Protein AF-A0A8H7IIS9-F1 (afdb_monomer)

pLDDT: mean 70.64, std 22.97, range [20.3, 96.38]

Foldseek 3Di:
DDDDDDDDDDDDDDDDDDDDDDDDDDDDDDDDDDDDDDDDDDDDDDDDDDDDDDDDDDDDDDDDDDDDDDDDDDDDDDDPDDFQFDFDFDPPPPPPDDDDDDDDDDDDDDDPLPPDDDPPGGDGLLLLFAAADAWAFADCPDCLVVQVLVLLLCLLFPLPDDQDDQDWAAWPNDTDDLPAALVSLLVVLVVVLVVLLCVLVVNDDDDPVRNLSVLVNNLSSLLCNLVVPPPDPPDDDDDDPDDPPNDLVSLVVSLVSLLVSLCVFPCVVPLSDAGDPSSLSSLLSSLSNLSNSQSSVQSNVVVVDVDDDGDCPSNLSSLLSSLLNLVSDDLSVLSVVSSPDPDHDPDVSLVVLLSCQCSAPVCVVVVSDPHDHSVVSNVVNCVDPSNDDPDLLVVLSVLLVVVSSQLNSQQADSRNRRGHPPDQGDAPVVSLLVSLVSDDLAQDPDDPPSPVVQLVSQVVLLSSLSNLLCCCQRSVHACPPVPSVCVRNLVNCVNLLNFFRPPAAQDAFPCLQLVPPVCLSPDDPNGTSLSSVLSSLLRNCVSPVVCNVVSCVSNQRDDADDAAQVRHADSRRSRSLNSNLNSLLSVCVNPVDQVSLLVSLVVNCRNYPLLGHDLSSVLSSLSSLLSSLLSCVQSLYDCVSSLVVLLSNLVSLLVQLVPDPDPVSNVSSVVSLVSNLVSLCCSQPPPHSDNPDNPDDPPPVPPDDDDDDDDDDDDDDDDDDDDDDDDDDDDDDDDDDPPPVVNVVVPPPPDDDDDDDDDDDDPSVVVVLVVSLCCLVPRRLLSLQVRPLANPPPPCVVVPPDPDDQQCPDPLLVSLLSSLVSVLSNVVVVVDHLCQQLDDDDDDSGNHLVVRPDLVSSLVSLLSSLLSNCVSDVCQLVPDDPVSLLSSVLSLLLCLLAPADHCSQVSVQSCVVSVSCVNLLNPDDPWDADPVRRTGGDRVRSNVCSLVSLLSNLQSLLVVVVVVPPDCPDPSNVSSCVSLVSNLVSLVVNLVQLPDPPDDPVSVVCNVVSLVVLVSSLVSCPVRNPDPSCVVSSVSSVPRDDDD

Organism: NCBI:txid456999

Radius of gyration: 44.73 Å; Cα contacts (8 Å, |Δi|>4): 968; chains: 1; bounding box: 130×101×130 Å

Secondary structure (DSSP, 8-state):
------------------------------------------------------------------------------------------STTS--S------------------PPP-TT---SSTT--PPPTT-BB-TTSTTTTTHHHHHHHHHH-TTPPPPP---EEETTEEE-TT--HHHHHHHHHHHHHHHHHHHTTSS---HHHHHHHHHHHHHHHHHHHHGGG-----S-----------HHHHHHHHHHHHHHHTT-GGGT-TTS---HHHHHHHHHHHHHHHHHHHHHHHHHHTT-S------HHHHHHHHHHHHHHTTS-HHHHHHHHHH-SS-B--HHHHHHHHHHIIIIIHHHTTS--PPPHHHHHHHHHTSGGG--SSHHHHHHHHHHHHHHHHHHTTB-TTT-BB-TTSPP---HHHHHHHHHTS--S---SSTTHHHHHHHHHHHHHHHHHHHHHHHHTT----TTHHHHHHHHHHHHHHTTTPPPTTS-SS--HHHHS--SGGGSS--TT--HHHHHHHHHHHHHHT-GGGHHHHHHHH---S-----SSSPPPHHHHHHHHHHHHHHHHHHHHS--HHHHHHHHHHHHHHS-TTTS-HHHHHHHHHHHHHHHHHHHHTT--SHHHHHHHHHHHHHHHHHHHH--SHHHHHHHHHHHHHHHHHHHHHHH--SS-TT----PPPTTTTS--S----PPPPPPPP------------------TT-HHHHTTTS--------------HHHHHHHHHHHHHIIIIIHHHHIIIIIITT---GGGGGSS-S--GGG-HHHHHHHHHHHHHHHHHHTTSS-THHHHS--S-TTS--GGG---HHHHHHHHHHHHHHHHHH-TTHHHH--HHHHHHHHHHHHHHTTSS--SSHHHHHHHHHHTTGGGSGGGTT----B-TTS-B---HHHHHHHHHHHHHHHHHHHHHHHHTTTT-TT-HHHHHHHHHHHHHHHHHHHHHHHHTSTTS-TTGGGGHHHHHHHHHHHHHHHHHH---HHHHHHHGGGTTSPPP-

InterPro domains:
  IPR019021 E3 ubiquitin-protein ligase substrate receptor Mms22 [PF09462] (396-654)
  IPR019021 E3 ubiquitin-protein ligase substrate receptor Mms22 [PF09462] (812-995)
  IPR019021 E3 ubiquitin-protein ligase substrate receptor Mms22 [PTHR28122] (62-665)

Solvent-accessible surface area (backbone atoms only — not comparable to full-atom values): 64548 Å² total; per-residue (Å²): 134,88,80,83,90,85,88,90,88,88,89,82,86,84,87,88,90,88,85,92,86,80,88,85,89,83,89,85,80,88,86,89,87,93,84,87,87,87,85,87,89,87,78,91,90,88,86,83,92,82,90,82,89,89,86,82,88,82,80,86,78,85,84,82,83,83,80,87,82,84,86,81,88,82,92,81,86,94,71,92,78,84,78,68,76,54,80,61,79,57,64,97,79,67,90,82,76,83,94,78,91,82,82,89,81,90,83,87,89,77,80,86,84,74,86,68,71,81,71,74,46,59,64,45,45,49,64,88,56,69,79,76,62,89,84,45,29,40,28,68,86,41,61,35,33,64,30,53,48,35,58,48,50,41,66,60,58,46,90,85,64,79,79,68,81,46,68,67,44,67,49,100,87,44,79,47,54,88,83,64,49,60,60,58,46,50,54,51,47,60,54,45,54,55,51,52,49,32,39,77,70,70,74,44,91,74,58,69,68,40,53,55,48,47,49,50,28,54,42,33,43,55,43,44,64,51,61,56,83,67,80,75,76,95,73,83,82,84,91,80,92,76,73,88,69,64,50,74,64,58,58,51,48,55,50,50,54,54,48,58,53,59,75,59,46,66,33,83,78,38,85,90,43,68,54,49,74,68,53,49,52,52,34,49,45,46,33,54,37,32,47,43,50,48,37,33,51,40,53,52,40,49,75,78,34,101,71,58,83,77,76,52,66,66,37,56,47,29,48,41,53,35,48,56,44,54,68,60,53,65,63,67,59,56,50,53,53,57,75,68,49,91,61,62,44,82,56,64,68,64,47,50,52,37,51,47,47,48,62,36,40,47,40,33,72,72,63,62,44,90,62,73,50,53,68,59,48,50,48,58,52,47,72,32,79,95,54,58,61,102,42,57,64,58,49,30,50,56,50,50,39,52,56,45,50,50,57,48,44,59,34,44,35,58,63,59,19,32,58,39,97,81,61,87,45,88,65,62,58,72,55,55,46,51,43,58,66,64,40,87,64,53,76,66,90,89,48,89,67,40,67,66,54,45,51,57,41,45,52,49,49,34,37,54,40,46,33,65,44,39,44,33,77,76,54,62,29,68,49,74,78,43,64,65,48,48,70,56,58,49,52,37,35,53,65,53,66,38,29,68,56,96,90,57,81,78,64,68,51,64,42,68,70,71,58,37,68,67,55,54,81,47,90,58,102,81,60,48,54,68,44,46,47,51,31,51,52,48,48,39,28,73,69,34,60,91,52,32,69,56,53,50,71,72,70,56,84,77,76,66,52,90,34,19,80,91,49,57,66,47,72,60,53,46,22,21,54,39,46,53,48,49,54,48,51,48,49,37,74,69,50,78,41,66,69,41,49,45,50,37,52,50,50,58,53,59,35,36,59,64,78,56,33,12,74,68,58,37,50,52,50,41,52,52,50,27,52,51,44,44,49,29,58,68,66,73,43,81,58,68,50,55,56,54,53,50,52,54,52,51,53,39,51,51,53,47,52,74,68,46,85,50,67,74,58,38,55,54,54,49,48,52,49,51,53,45,52,50,30,51,47,46,49,71,66,52,93,60,88,57,91,87,67,79,77,80,71,81,64,86,72,78,84,57,98,75,84,88,88,86,81,79,91,77,86,83,80,85,90,81,91,80,83,89,82,90,88,87,86,88,89,84,89,77,88,77,70,88,79,39,65,75,62,52,62,71,70,74,82,79,84,82,96,76,93,79,81,82,83,79,67,58,73,62,60,52,47,53,51,51,47,53,42,48,47,37,62,74,62,43,41,51,47,48,41,53,55,54,66,51,60,59,56,75,59,71,82,72,74,75,83,68,78,100,62,81,52,85,77,37,70,67,57,52,50,50,52,52,44,50,54,44,49,48,56,35,35,80,66,69,77,47,56,78,58,71,32,70,46,90,81,77,72,88,92,56,70,29,55,82,69,39,86,50,72,69,43,30,51,52,54,47,41,52,47,51,41,52,48,53,69,76,34,75,58,52,63,77,73,39,52,80,68,55,47,49,68,62,48,46,49,53,58,35,49,61,63,46,96,71,85,70,55,60,28,63,36,52,16,50,35,51,70,57,53,54,42,79,38,69,55,40,51,86,61,95,76,44,60,50,102,83,68,50,46,54,49,50,66,67,54,49,65,71,46,40,65,55,60,50,50,44,36,50,44,31,41,40,49,55,40,57,80,43,75,85,47,93,81,35,68,63,51,53,47,44,52,51,48,54,51,46,28,47,51,37,36,48,51,45,49,65,47,57,70,36,100,81,49,53,82,74,55,56,71,44,49,66,62,52,51,49,52,54,49,52,51,53,48,53,48,66,72,50,50,76,49,78,94,49,46,70,62,58,62,72,52,67,82,58,80,75,84,130

Structure (mmCIF, N/CA/C/O backbone):
data_AF-A0A8H7IIS9-F1
#
_entry.id   AF-A0A8H7IIS9-F1
#
loop_
_atom_site.group_PDB
_atom_site.id
_atom_site.type_symbol
_atom_site.label_atom_id
_atom_site.label_alt_id
_atom_site.label_comp_id
_atom_site.label_asym_id
_atom_site.label_entity_id
_atom_site.label_seq_id
_atom_site.pdbx_PDB_ins_code
_atom_site.Cartn_x
_atom_site.Cartn_y
_atom_site.Cartn_z
_atom_site.occupancy
_atom_site.B_iso_or_equiv
_atom_site.auth_seq_id
_atom_site.auth_comp_id
_atom_site.auth_asym_id
_atom_site.auth_atom_id
_atom_site.pdbx_PDB_model_num
ATOM 1 N N . MET A 1 1 ? -55.722 19.856 -18.163 1.00 28.36 1 MET A N 1
ATOM 2 C CA . MET A 1 1 ? -55.128 21.208 -18.039 1.00 28.36 1 MET A CA 1
ATOM 3 C C . MET A 1 1 ? -53.628 21.020 -18.252 1.00 28.36 1 MET A C 1
ATOM 5 O O . MET A 1 1 ? -53.047 20.247 -17.511 1.00 28.36 1 MET A O 1
ATOM 9 N N . LEU A 1 2 ? -53.106 21.270 -19.458 1.00 29.38 2 LEU A N 1
ATOM 10 C CA . LEU A 1 2 ? -52.564 22.554 -19.955 1.00 29.38 2 LEU A CA 1
ATOM 11 C C . LEU A 1 2 ? -51.261 22.981 -19.231 1.00 29.38 2 LEU A C 1
ATOM 13 O O . LEU A 1 2 ? -51.291 23.091 -18.016 1.00 29.38 2 LEU A O 1
ATOM 17 N N . SER A 1 3 ? -50.133 23.290 -19.896 1.00 30.41 3 SER A N 1
ATOM 18 C CA . SER A 1 3 ? -49.749 23.114 -21.321 1.00 30.41 3 SER A CA 1
ATOM 19 C C . SER A 1 3 ? -48.278 23.507 -21.595 1.00 30.41 3 SER A C 1
ATOM 21 O O . SER A 1 3 ? -47.834 24.480 -21.005 1.00 30.41 3 SER A O 1
ATOM 23 N N . ARG A 1 4 ? -47.649 22.890 -22.621 1.00 33.47 4 ARG A N 1
ATOM 24 C CA . ARG A 1 4 ? -46.624 23.458 -23.556 1.00 33.47 4 ARG A CA 1
ATOM 25 C C . ARG A 1 4 ? -45.271 23.950 -22.974 1.00 33.47 4 ARG A C 1
ATOM 27 O O . ARG A 1 4 ? -45.239 24.835 -22.139 1.00 33.47 4 ARG A O 1
ATOM 34 N N . THR A 1 5 ? -44.118 23.338 -23.291 1.00 35.59 5 THR A N 1
ATOM 35 C CA . THR A 1 5 ? -43.297 23.365 -24.545 1.00 35.59 5 THR A CA 1
ATOM 36 C C . THR A 1 5 ? -42.677 24.721 -24.918 1.00 35.59 5 THR A C 1
ATOM 38 O O . THR A 1 5 ? -43.419 25.670 -25.163 1.00 35.59 5 THR A O 1
ATOM 41 N N . GLY A 1 6 ? -41.352 24.763 -25.128 1.00 26.66 6 GLY A N 1
ATOM 42 C CA . GLY A 1 6 ? -40.661 25.875 -25.802 1.00 26.66 6 GLY A CA 1
ATOM 43 C C . GLY A 1 6 ? -39.129 25.838 -25.680 1.00 26.66 6 GLY A C 1
ATOM 44 O O . GLY A 1 6 ? -38.588 26.122 -24.617 1.00 26.66 6 GLY A O 1
ATOM 45 N N . GLU A 1 7 ? -38.428 25.521 -26.771 1.00 30.72 7 GLU A N 1
ATOM 46 C CA . GLU A 1 7 ? -36.982 25.769 -26.926 1.00 30.72 7 GLU A CA 1
ATOM 47 C C . GLU A 1 7 ? -36.728 27.230 -27.360 1.00 30.72 7 GLU A C 1
ATOM 49 O O . GLU A 1 7 ? -37.644 27.873 -27.867 1.00 30.72 7 GLU A O 1
ATOM 54 N N . PHE A 1 8 ? -35.489 27.738 -27.256 1.00 27.47 8 PHE A N 1
ATOM 55 C CA . PHE A 1 8 ? -34.680 28.102 -28.442 1.00 27.47 8 PHE A CA 1
ATOM 56 C C . PHE A 1 8 ? -33.256 28.582 -28.085 1.00 27.47 8 PHE A C 1
ATOM 58 O O . PHE A 1 8 ? -32.979 29.055 -26.987 1.00 27.47 8 PHE A O 1
ATOM 65 N N . SER A 1 9 ? -32.344 28.474 -29.055 1.00 30.02 9 SER A N 1
ATOM 66 C CA . SER A 1 9 ? -30.931 28.886 -28.976 1.00 30.02 9 SER A CA 1
ATOM 67 C C . SER A 1 9 ? -30.662 30.201 -29.722 1.00 30.02 9 SER A C 1
ATOM 69 O O . SER A 1 9 ? -31.291 30.435 -30.757 1.00 30.02 9 SER A O 1
ATOM 71 N N . ARG A 1 10 ? -29.656 30.991 -29.289 1.00 30.17 10 ARG A N 1
ATOM 72 C CA . ARG A 1 10 ? -28.710 31.671 -30.210 1.00 30.17 10 ARG A CA 1
ATOM 73 C C . ARG A 1 10 ? -27.456 32.269 -29.549 1.00 30.17 10 ARG A C 1
ATOM 75 O O . ARG A 1 10 ? -27.481 32.760 -28.428 1.00 30.17 10 ARG A O 1
ATOM 82 N N . ASN A 1 11 ? -26.363 32.261 -30.318 1.00 29.27 11 ASN A N 1
ATOM 83 C CA . ASN A 1 11 ? -25.090 32.939 -30.040 1.00 29.27 11 ASN A CA 1
ATOM 84 C C . ASN A 1 11 ? -25.105 34.407 -30.501 1.00 29.27 11 ASN A C 1
ATOM 86 O O . ASN A 1 11 ? -25.594 34.670 -31.596 1.00 29.27 11 ASN A O 1
ATOM 90 N N . THR A 1 12 ? -24.352 35.279 -29.816 1.00 29.39 12 THR A N 1
ATOM 91 C CA . THR A 1 12 ? -23.600 36.389 -30.450 1.00 29.39 12 THR A CA 1
ATOM 92 C C . THR A 1 12 ? -22.356 36.766 -29.635 1.00 29.39 12 THR A C 1
ATOM 94 O O . THR A 1 12 ? -22.454 37.021 -28.439 1.00 29.39 12 THR A O 1
ATOM 97 N N . LYS A 1 13 ? -21.192 36.877 -30.295 1.00 33.12 13 LYS A N 1
ATOM 98 C CA . LYS A 1 13 ? -20.049 37.687 -29.815 1.00 33.12 13 LYS A CA 1
ATOM 99 C C . LYS A 1 13 ? -20.290 39.160 -30.197 1.00 33.12 13 LYS A C 1
ATOM 101 O O . LYS A 1 13 ? -21.028 39.399 -31.153 1.00 33.12 13 LYS A O 1
ATOM 106 N N . PRO A 1 14 ? -19.624 40.132 -29.548 1.00 33.31 14 PRO A N 1
ATOM 107 C CA . PRO A 1 14 ? -18.472 40.718 -30.250 1.00 33.31 14 PRO A CA 1
ATOM 108 C C . PRO A 1 14 ? -17.285 41.149 -29.358 1.00 33.31 14 PRO A C 1
ATOM 110 O O . PRO A 1 14 ? -17.414 41.477 -28.185 1.00 33.31 14 PRO A O 1
ATOM 113 N N . THR A 1 15 ? -16.108 41.216 -29.981 1.00 31.83 15 THR A N 1
ATOM 114 C CA . THR A 1 15 ? -14.935 42.027 -29.572 1.00 31.83 15 THR A CA 1
ATOM 115 C C . THR A 1 15 ? -14.894 43.309 -30.444 1.00 31.83 15 THR A C 1
ATOM 117 O O . THR A 1 15 ? -15.763 43.422 -31.309 1.00 31.83 15 THR A O 1
ATOM 120 N N . PRO A 1 16 ? -13.892 44.226 -30.405 1.00 50.16 16 PRO A N 1
ATOM 121 C CA . PRO A 1 16 ? -12.754 44.424 -29.486 1.00 50.16 16 PRO A CA 1
ATOM 122 C C . PRO A 1 16 ? -12.610 45.900 -29.002 1.00 50.16 16 PRO A C 1
ATOM 124 O O . PRO A 1 16 ? -13.398 46.758 -29.392 1.00 50.16 16 PRO A O 1
ATOM 127 N N . LYS A 1 17 ? -11.510 46.242 -28.297 1.00 30.27 17 LYS A N 1
ATOM 128 C CA . LYS A 1 17 ? -10.624 47.390 -28.649 1.00 30.27 17 LYS A CA 1
ATOM 129 C C . LYS A 1 17 ? -9.320 47.429 -27.827 1.00 30.27 17 LYS A C 1
ATOM 131 O O . LYS A 1 17 ? -9.229 46.829 -26.765 1.00 30.27 17 LYS A O 1
ATOM 136 N N . LYS A 1 18 ? -8.299 48.122 -28.358 1.00 33.44 18 LYS A N 1
ATOM 137 C CA . LYS A 1 18 ? -6.967 48.355 -27.755 1.00 33.44 18 LYS A CA 1
ATOM 138 C C . LYS A 1 18 ? -6.684 49.861 -27.643 1.00 33.44 18 LYS A C 1
ATOM 140 O O . LYS A 1 18 ? -6.945 50.565 -28.616 1.00 33.44 18 LYS A O 1
ATOM 145 N N . ARG A 1 19 ? -6.046 50.296 -26.547 1.00 28.36 19 ARG A N 1
ATOM 146 C CA . ARG A 1 19 ? -4.980 51.333 -26.410 1.00 28.36 19 ARG A CA 1
ATOM 147 C C . ARG A 1 19 ? -4.752 51.534 -24.896 1.00 28.36 19 ARG A C 1
ATOM 149 O O . ARG A 1 19 ? -5.728 51.650 -24.173 1.00 28.36 19 ARG A O 1
ATOM 156 N N . ALA A 1 20 ? -3.568 51.308 -24.324 1.00 30.72 20 ALA A N 1
ATOM 157 C CA . ALA A 1 20 ? -2.249 51.931 -24.530 1.00 30.72 20 ALA A CA 1
ATOM 158 C C . ALA A 1 20 ? -2.088 53.257 -23.754 1.00 30.72 20 ALA A C 1
ATOM 160 O O . ALA A 1 20 ? -2.729 54.250 -24.077 1.00 30.72 20 ALA A O 1
ATOM 161 N N . GLY A 1 21 ? -1.188 53.237 -22.766 1.00 28.36 21 GLY A N 1
ATOM 162 C CA . GLY A 1 21 ? -0.720 54.354 -21.937 1.00 28.36 21 GLY A CA 1
ATOM 163 C C . GLY A 1 21 ? 0.684 54.017 -21.408 1.00 28.36 21 GLY A C 1
ATOM 164 O O . GLY A 1 21 ? 1.048 52.841 -21.376 1.00 28.36 21 GLY A O 1
ATOM 165 N N . TYR A 1 22 ? 1.502 55.020 -21.082 1.00 29.52 22 TYR A N 1
ATOM 166 C CA . TYR A 1 22 ? 2.955 54.873 -20.871 1.00 29.52 22 TYR A CA 1
ATOM 167 C C . TYR A 1 22 ? 3.387 55.215 -19.430 1.00 29.52 22 TYR A C 1
ATOM 169 O O . TYR A 1 22 ? 2.660 55.913 -18.736 1.00 29.52 22 TYR A O 1
ATOM 177 N N . LYS A 1 23 ? 4.574 54.709 -19.041 1.00 30.88 23 LYS A N 1
ATOM 178 C CA . LYS A 1 23 ? 5.515 55.112 -17.955 1.00 30.88 23 LYS A CA 1
ATOM 179 C C . LYS A 1 23 ? 5.056 56.216 -16.966 1.00 30.88 23 LYS A C 1
ATOM 181 O O . LYS A 1 23 ? 4.651 57.285 -17.399 1.00 30.88 23 LYS A O 1
ATOM 186 N N . GLN A 1 24 ? 5.308 56.099 -15.655 1.00 28.52 24 GLN A N 1
ATOM 187 C CA . GLN A 1 24 ? 6.662 56.354 -15.112 1.00 28.52 24 GLN A CA 1
ATOM 188 C C . GLN A 1 24 ? 6.958 55.805 -13.692 1.00 28.52 24 GLN A C 1
ATOM 190 O O . GLN A 1 24 ? 6.175 55.059 -13.112 1.00 28.52 24 GLN A O 1
ATOM 195 N N . ASP A 1 25 ? 8.164 56.131 -13.216 1.00 29.27 25 ASP A N 1
ATOM 196 C CA . ASP A 1 25 ? 8.937 55.562 -12.104 1.00 29.27 25 ASP A CA 1
ATOM 197 C C . ASP A 1 25 ? 8.411 55.849 -10.680 1.00 29.27 25 ASP A C 1
ATOM 199 O O . ASP A 1 25 ? 7.631 56.770 -10.449 1.00 29.27 25 ASP A O 1
ATOM 203 N N . GLY A 1 26 ? 8.906 55.087 -9.691 1.00 27.88 26 GLY A N 1
ATOM 204 C CA . GLY A 1 26 ? 8.513 55.233 -8.281 1.00 27.88 26 GLY A CA 1
ATOM 205 C C . GLY A 1 26 ? 9.363 54.436 -7.283 1.00 27.88 26 GLY A C 1
ATOM 206 O O . GLY A 1 26 ? 8.850 53.567 -6.582 1.00 27.88 26 GLY A O 1
ATOM 207 N N . THR A 1 27 ? 10.669 54.703 -7.201 1.00 31.03 27 THR A N 1
ATOM 208 C CA . THR A 1 27 ? 11.564 54.093 -6.198 1.00 31.03 27 THR A CA 1
ATOM 209 C C . THR A 1 27 ? 11.277 54.571 -4.770 1.00 31.03 27 THR A C 1
ATOM 211 O O . THR A 1 27 ? 11.079 55.761 -4.529 1.00 31.03 27 THR A O 1
ATOM 214 N N . LYS A 1 28 ? 11.379 53.662 -3.786 1.00 28.11 28 LYS A N 1
ATOM 215 C CA . LYS A 1 28 ? 11.700 53.995 -2.384 1.00 28.11 28 LYS A CA 1
ATOM 216 C C . LYS A 1 28 ? 12.300 52.798 -1.641 1.00 28.11 28 LYS A C 1
ATOM 218 O O . LYS A 1 28 ? 12.032 51.649 -1.974 1.00 28.11 28 LYS A O 1
ATOM 223 N N . MET A 1 29 ? 13.168 53.088 -0.673 1.00 27.09 29 MET A N 1
ATOM 224 C CA . MET A 1 29 ? 14.022 52.125 0.034 1.00 27.09 29 MET A CA 1
ATOM 225 C C . MET A 1 29 ? 14.289 52.631 1.461 1.00 27.09 29 MET A C 1
ATOM 227 O O . MET A 1 29 ? 14.316 53.845 1.665 1.00 27.09 29 MET A O 1
ATOM 231 N N . LYS A 1 30 ? 14.591 51.715 2.399 1.00 28.84 30 LYS A N 1
ATOM 232 C CA . LYS A 1 30 ? 14.798 51.961 3.850 1.00 28.84 30 LYS A CA 1
ATOM 233 C C . LYS A 1 30 ? 13.464 52.262 4.590 1.00 28.84 30 LYS A C 1
ATOM 235 O O . LYS A 1 30 ? 12.466 52.555 3.947 1.00 28.84 30 LYS A O 1
ATOM 240 N N . GLN A 1 31 ? 13.354 52.134 5.918 1.00 26.25 31 GLN A N 1
ATOM 241 C CA . GLN A 1 31 ? 14.397 52.040 6.955 1.00 26.25 31 GLN A CA 1
ATOM 242 C C . GLN A 1 31 ? 13.936 51.220 8.183 1.00 26.25 31 GLN A C 1
ATOM 244 O O . GLN A 1 31 ? 12.747 50.971 8.341 1.00 26.25 31 GLN A O 1
ATOM 249 N N . ALA A 1 32 ? 14.870 50.821 9.058 1.00 30.19 32 ALA A N 1
ATOM 250 C CA . ALA A 1 32 ? 14.608 50.036 10.273 1.00 30.19 32 ALA A CA 1
ATOM 251 C C . ALA A 1 32 ? 15.032 50.771 11.565 1.00 30.19 32 ALA A C 1
ATOM 253 O O . ALA A 1 32 ? 15.958 51.585 11.536 1.00 30.19 32 ALA A O 1
ATOM 254 N N . LYS A 1 33 ? 14.375 50.450 12.692 1.00 24.86 33 LYS A N 1
ATOM 255 C CA . LYS A 1 33 ? 14.721 50.836 14.082 1.00 24.86 33 LYS A CA 1
ATOM 256 C C . LYS A 1 33 ? 13.896 49.944 15.044 1.00 24.86 33 LYS A C 1
ATOM 258 O O . LYS A 1 33 ? 12.708 49.819 14.780 1.00 24.86 33 LYS A O 1
ATOM 263 N N . LEU A 1 34 ? 14.354 49.229 16.084 1.00 26.17 34 LEU A N 1
ATOM 264 C CA . LEU A 1 34 ? 15.624 49.042 16.826 1.00 26.17 34 LEU A CA 1
ATOM 265 C C . LEU A 1 34 ? 15.683 49.693 18.229 1.00 26.17 34 LEU A C 1
ATOM 267 O O . LEU A 1 34 ? 16.056 50.857 18.364 1.00 26.17 34 LEU A O 1
ATOM 271 N N . THR A 1 35 ? 15.436 48.844 19.237 1.00 26.06 35 THR A N 1
ATOM 272 C CA . THR A 1 35 ? 15.855 48.842 20.665 1.00 26.06 35 THR A CA 1
ATOM 273 C C . THR A 1 35 ? 15.804 47.362 21.127 1.00 26.06 35 THR A C 1
ATOM 275 O O . THR A 1 35 ? 14.921 46.656 20.649 1.00 26.06 35 THR A O 1
ATOM 278 N N . SER A 1 36 ? 16.687 46.715 21.908 1.00 25.08 36 SER A N 1
ATOM 279 C CA . SER A 1 36 ? 17.893 47.020 22.721 1.00 25.08 36 SER A CA 1
ATOM 280 C C . SER A 1 36 ? 17.705 47.020 24.258 1.00 25.08 36 SER A C 1
ATOM 282 O O . SER A 1 36 ? 16.583 47.125 24.737 1.00 25.08 36 SER A O 1
ATOM 284 N N . MET A 1 37 ? 18.835 46.905 24.989 1.00 24.42 37 MET A N 1
ATOM 285 C CA . MET A 1 37 ? 19.031 46.699 26.452 1.00 24.42 37 MET A CA 1
ATOM 286 C C . MET A 1 37 ? 18.943 45.233 26.944 1.00 24.42 37 MET A C 1
ATOM 288 O O . MET A 1 37 ? 18.036 44.516 26.547 1.00 24.42 37 MET A O 1
ATOM 292 N N . PHE A 1 38 ? 19.847 44.714 27.796 1.00 25.62 38 PHE A N 1
ATOM 293 C CA . PHE A 1 38 ? 21.136 45.247 28.307 1.00 25.62 38 PHE A CA 1
ATOM 294 C C . PHE A 1 38 ? 22.202 44.123 28.481 1.00 25.62 38 PHE A C 1
ATOM 296 O O . PHE A 1 38 ? 21.972 42.984 28.085 1.00 25.62 38 PHE A O 1
ATOM 303 N N . ARG A 1 39 ? 23.395 44.454 29.008 1.00 27.33 39 ARG A N 1
ATOM 304 C CA . ARG A 1 39 ? 24.598 43.597 29.132 1.00 27.33 39 ARG A CA 1
ATOM 305 C C . ARG A 1 39 ? 25.021 43.400 30.597 1.00 27.33 39 ARG A C 1
ATOM 307 O O . ARG A 1 39 ? 24.889 44.329 31.385 1.00 27.33 39 ARG A O 1
ATOM 314 N N . ALA A 1 40 ? 25.691 42.283 30.878 1.00 24.12 40 ALA A N 1
ATOM 315 C CA . ALA A 1 40 ? 26.761 42.191 31.880 1.00 24.12 40 ALA A CA 1
ATOM 316 C C . ALA A 1 40 ? 28.077 41.767 31.170 1.00 24.12 40 ALA A C 1
ATOM 318 O O . ALA A 1 40 ? 28.043 41.461 29.974 1.00 24.12 40 ALA A O 1
ATOM 319 N N . SER A 1 41 ? 29.238 41.844 31.834 1.00 25.78 41 SER A N 1
ATOM 320 C CA . SER A 1 41 ? 30.549 41.910 31.150 1.00 25.78 41 SER A CA 1
ATOM 321 C C . SER A 1 41 ? 31.746 41.472 32.005 1.00 25.78 41 SER A C 1
ATOM 323 O O . SER A 1 41 ? 31.984 42.072 33.049 1.00 25.78 41 SER A O 1
ATOM 325 N N . SER A 1 42 ? 32.538 40.508 31.515 1.00 23.98 42 SER A N 1
ATOM 326 C CA . SER A 1 42 ? 33.908 40.186 31.962 1.00 23.98 42 SER A CA 1
ATOM 327 C C . SER A 1 42 ? 34.534 39.168 30.985 1.00 23.98 42 SER A C 1
ATOM 329 O O . SER A 1 42 ? 33.782 38.402 30.387 1.00 23.98 42 SER A O 1
ATOM 331 N N . GLN A 1 43 ? 35.849 38.989 30.854 1.00 27.12 43 GLN A N 1
ATOM 332 C CA . GLN A 1 43 ? 37.004 39.862 30.579 1.00 27.12 43 GLN A CA 1
ATOM 333 C C . GLN A 1 43 ? 38.213 38.907 30.405 1.00 27.12 43 GLN A C 1
ATOM 335 O O . GLN A 1 43 ? 38.302 37.932 31.140 1.00 27.12 43 GLN A O 1
ATOM 340 N N . ASP A 1 44 ? 39.114 39.227 29.472 1.00 26.81 44 ASP A N 1
ATOM 341 C CA . ASP A 1 44 ? 40.535 38.824 29.366 1.00 26.81 44 ASP A CA 1
ATOM 342 C C . ASP A 1 44 ? 40.968 37.336 29.285 1.00 26.81 44 ASP A C 1
ATOM 344 O O . ASP A 1 44 ? 40.424 36.435 29.915 1.00 26.81 44 ASP A O 1
ATOM 348 N N . GLY A 1 45 ? 42.022 37.089 28.487 1.00 25.36 45 GLY A N 1
ATOM 349 C CA . GLY A 1 45 ? 42.641 35.765 28.305 1.00 25.36 45 GLY A CA 1
ATOM 350 C C . GLY A 1 45 ? 43.232 35.521 26.908 1.00 25.36 45 GLY A C 1
ATOM 351 O O . GLY A 1 45 ? 42.692 34.721 26.150 1.00 25.36 45 GLY A O 1
ATOM 352 N N . VAL A 1 46 ? 44.341 36.189 26.560 1.00 22.72 46 VAL A N 1
ATOM 353 C CA . VAL A 1 46 ? 45.109 35.935 25.319 1.00 22.72 46 VAL A CA 1
ATOM 354 C C . VAL A 1 46 ? 46.493 35.387 25.671 1.00 22.72 46 VAL A C 1
ATOM 356 O O . VAL A 1 46 ? 47.252 36.071 26.351 1.00 22.72 46 VAL A O 1
ATOM 359 N N . ILE A 1 47 ? 46.823 34.188 25.179 1.00 24.84 47 ILE A N 1
ATOM 360 C CA . ILE A 1 47 ? 48.179 33.606 25.137 1.00 24.84 47 ILE A CA 1
ATOM 361 C C . ILE A 1 47 ? 48.332 32.853 23.800 1.00 24.84 47 ILE A C 1
ATOM 363 O O . ILE A 1 47 ? 47.354 32.323 23.271 1.00 24.84 47 ILE A O 1
ATOM 367 N N . GLU A 1 48 ? 49.542 32.839 23.239 1.00 23.56 48 GLU A N 1
ATOM 368 C CA . GLU A 1 48 ? 49.857 32.318 21.903 1.00 23.56 48 GLU A CA 1
ATOM 369 C C . GLU A 1 48 ? 50.526 30.922 21.894 1.00 23.56 48 GLU A C 1
ATOM 371 O O . GLU A 1 48 ? 51.224 30.540 22.826 1.00 23.56 48 GLU A O 1
ATOM 376 N N . LEU A 1 49 ? 50.358 30.222 20.762 1.00 24.58 49 LEU A N 1
ATOM 377 C CA . LEU A 1 49 ? 51.317 29.323 20.083 1.00 24.58 49 LEU A CA 1
ATOM 378 C C . LEU A 1 49 ? 52.058 28.198 20.855 1.00 24.58 49 LEU A C 1
ATOM 380 O O . LEU A 1 49 ? 53.142 28.380 21.404 1.00 24.58 49 LEU A O 1
ATOM 384 N N . SER A 1 50 ? 51.596 26.959 20.653 1.00 22.78 50 SER A N 1
ATOM 385 C CA . SER A 1 50 ? 52.403 25.762 20.286 1.00 22.78 50 SER A CA 1
ATOM 386 C C . SER A 1 50 ? 51.424 24.693 19.747 1.00 22.78 50 SER A C 1
ATOM 388 O O . SER A 1 50 ? 50.277 24.668 20.179 1.00 22.78 50 SER A O 1
ATOM 390 N N . SER A 1 51 ? 51.671 23.883 18.709 1.00 25.12 51 SER A N 1
ATOM 391 C CA . SER A 1 51 ? 52.881 23.214 18.196 1.00 25.12 51 SER A CA 1
ATOM 392 C C . SER A 1 51 ? 53.311 21.982 18.996 1.00 25.12 51 SER A C 1
ATOM 394 O O . SER A 1 51 ? 54.268 22.077 19.752 1.00 25.12 51 SER A O 1
ATOM 396 N N . GLU A 1 52 ? 52.665 20.835 18.747 1.00 24.17 52 GLU A N 1
ATOM 397 C CA . GLU A 1 52 ? 53.354 19.579 18.383 1.00 24.17 52 GLU A CA 1
ATOM 398 C C . GLU A 1 52 ? 52.372 18.515 17.838 1.00 24.17 52 GLU A C 1
ATOM 400 O O . GLU A 1 52 ? 51.172 18.551 18.117 1.00 24.17 52 GLU A O 1
ATOM 405 N N . ASP A 1 53 ? 52.884 17.599 17.009 1.00 27.77 53 ASP A N 1
ATOM 406 C CA . ASP A 1 53 ? 52.201 16.374 16.565 1.00 27.77 53 ASP A CA 1
ATOM 407 C C . ASP A 1 53 ? 52.348 15.288 17.644 1.00 27.77 53 ASP A C 1
ATOM 409 O O . ASP A 1 53 ? 53.458 15.085 18.125 1.00 27.77 53 ASP A O 1
ATOM 413 N N . ASP A 1 54 ? 51.309 14.477 17.889 1.00 26.47 54 ASP A N 1
ATOM 414 C CA . ASP A 1 54 ? 51.506 13.020 17.796 1.00 26.47 54 ASP A CA 1
ATOM 415 C C . ASP A 1 54 ? 50.200 12.227 17.575 1.00 26.47 54 ASP A C 1
ATOM 417 O O . ASP A 1 54 ? 49.086 12.684 17.846 1.00 26.47 54 ASP A O 1
ATOM 421 N N . ARG A 1 55 ? 50.335 10.992 17.077 1.00 27.72 55 ARG A N 1
ATOM 422 C CA . ARG A 1 55 ? 49.248 10.037 16.812 1.00 27.72 55 ARG A CA 1
ATOM 423 C C . ARG A 1 55 ? 49.444 8.735 17.589 1.00 27.72 55 ARG A C 1
ATOM 425 O O . ARG A 1 55 ? 50.490 8.105 17.461 1.00 27.72 55 ARG A O 1
ATOM 432 N N . PRO A 1 56 ? 48.362 8.158 18.138 1.00 30.70 56 PRO A N 1
ATOM 433 C CA . PRO A 1 56 ? 48.285 6.705 18.312 1.00 30.70 56 PRO A CA 1
ATOM 434 C C . PRO A 1 56 ? 47.302 6.047 17.331 1.00 30.70 56 PRO A C 1
ATOM 436 O O . PRO A 1 56 ? 46.137 6.427 17.212 1.00 30.70 56 PRO A O 1
ATOM 439 N N . ARG A 1 57 ? 47.744 4.973 16.663 1.00 28.80 57 ARG A N 1
ATOM 440 C CA . ARG A 1 57 ? 46.858 4.049 15.930 1.00 28.80 57 ARG A CA 1
ATOM 441 C C . ARG A 1 57 ? 46.095 3.153 16.914 1.00 28.80 57 ARG A C 1
ATOM 443 O O . ARG A 1 57 ? 46.697 2.258 17.506 1.00 28.80 57 ARG A O 1
ATOM 450 N N . ALA A 1 58 ? 44.771 3.281 16.995 1.00 26.70 58 ALA A N 1
ATOM 451 C CA . ALA A 1 58 ? 43.931 2.249 17.609 1.00 26.70 58 ALA A CA 1
ATOM 452 C C . ALA A 1 58 ? 43.778 1.038 16.661 1.00 26.70 58 ALA A C 1
ATOM 454 O O . ALA A 1 58 ? 43.431 1.189 15.487 1.00 26.70 58 ALA A O 1
ATOM 455 N N . LYS A 1 59 ? 44.046 -0.177 17.157 1.00 26.39 59 LYS A N 1
ATOM 456 C CA . LYS A 1 59 ? 43.918 -1.428 16.386 1.00 26.39 59 LYS A CA 1
ATOM 457 C C . LYS A 1 59 ? 42.451 -1.875 16.340 1.00 26.39 59 LYS A C 1
ATOM 459 O O . LYS A 1 59 ? 41.806 -1.944 17.380 1.00 26.39 59 LYS A O 1
ATOM 464 N N . ARG A 1 60 ? 41.941 -2.266 15.164 1.00 25.97 60 ARG A N 1
ATOM 465 C CA . ARG A 1 60 ? 40.675 -3.016 15.058 1.00 25.97 60 ARG A CA 1
ATOM 466 C C . ARG A 1 60 ? 40.925 -4.495 15.357 1.00 25.97 60 ARG A C 1
ATOM 468 O O . ARG A 1 60 ? 41.471 -5.200 14.513 1.00 25.97 60 ARG A O 1
ATOM 475 N N . THR A 1 61 ? 40.501 -4.972 16.522 1.00 24.33 61 THR A N 1
ATOM 476 C CA . THR A 1 61 ? 40.354 -6.406 16.811 1.00 24.33 61 THR A CA 1
ATOM 477 C C . THR A 1 61 ? 39.018 -6.910 16.268 1.00 24.33 61 THR A C 1
ATOM 479 O O . THR A 1 61 ? 37.953 -6.446 16.665 1.00 24.33 61 THR A O 1
ATOM 482 N N . SER A 1 62 ? 39.062 -7.867 15.344 1.00 22.62 62 SER A N 1
ATOM 483 C CA . SER A 1 62 ? 37.873 -8.524 14.797 1.00 22.62 62 SER A CA 1
ATOM 484 C C . SER A 1 62 ? 37.402 -9.647 15.726 1.00 22.62 62 SER A C 1
ATOM 486 O O . SER A 1 62 ? 37.974 -10.738 15.708 1.00 22.62 62 SER A O 1
ATOM 488 N N . VAL A 1 63 ? 36.359 -9.401 16.520 1.00 21.89 63 VAL A N 1
ATOM 489 C CA . VAL A 1 63 ? 35.696 -10.457 17.301 1.00 21.89 63 VAL A CA 1
ATOM 490 C C . VAL A 1 63 ? 34.805 -11.279 16.369 1.00 21.89 63 VAL A C 1
ATOM 492 O O . VAL A 1 63 ? 33.890 -10.754 15.738 1.00 21.89 63 VAL A O 1
ATOM 495 N N . ARG A 1 64 ? 35.100 -12.577 16.263 1.00 20.97 64 ARG A N 1
ATOM 496 C CA . ARG A 1 64 ? 34.410 -13.537 15.395 1.00 20.97 64 ARG A CA 1
ATOM 497 C C . ARG A 1 64 ? 33.483 -14.393 16.258 1.00 20.97 64 ARG A C 1
ATOM 499 O O . ARG A 1 64 ? 33.938 -15.359 16.861 1.00 20.97 64 ARG A O 1
ATOM 506 N N . ILE A 1 65 ? 32.210 -14.018 16.352 1.00 22.83 65 ILE A N 1
ATOM 507 C CA . ILE A 1 65 ? 31.221 -14.772 17.135 1.00 22.83 65 ILE A CA 1
ATOM 508 C C . ILE A 1 65 ? 30.739 -15.965 16.303 1.00 22.83 65 ILE A C 1
ATOM 510 O O . ILE A 1 65 ? 30.162 -15.784 15.233 1.00 22.83 65 ILE A O 1
ATOM 514 N N . HIS A 1 66 ? 30.993 -17.179 16.794 1.00 20.30 66 HIS A N 1
ATOM 515 C CA . HIS A 1 66 ? 30.307 -18.383 16.327 1.00 20.30 66 HIS A CA 1
ATOM 516 C C . HIS A 1 66 ? 28.889 -18.419 16.910 1.00 20.30 66 HIS A C 1
ATOM 518 O O . HIS A 1 66 ? 28.690 -18.097 18.079 1.00 20.30 66 HIS A O 1
ATOM 524 N N . LEU A 1 67 ? 27.921 -18.840 16.097 1.00 22.53 67 LEU A N 1
ATOM 525 C CA . LEU A 1 67 ? 26.575 -19.199 16.534 1.00 22.53 67 LEU A CA 1
ATOM 526 C C . LEU A 1 67 ? 26.358 -20.675 16.208 1.00 22.53 67 LEU A C 1
ATOM 528 O O . LEU A 1 67 ? 26.148 -21.028 15.048 1.00 22.53 67 LEU A O 1
ATOM 532 N N . ASP A 1 68 ? 26.437 -21.525 17.229 1.00 20.86 68 ASP A N 1
ATOM 533 C CA . ASP A 1 68 ? 26.054 -22.929 17.110 1.00 20.86 68 ASP A CA 1
ATOM 534 C C . ASP A 1 68 ? 24.531 -23.053 16.997 1.00 20.86 68 ASP A C 1
ATOM 536 O O . ASP A 1 68 ? 23.777 -22.431 17.747 1.00 20.86 68 ASP A O 1
ATOM 540 N N . ILE A 1 69 ? 24.076 -23.879 16.053 1.00 23.42 69 ILE A N 1
ATOM 541 C CA . ILE A 1 69 ? 22.656 -24.161 15.827 1.00 23.42 69 ILE A CA 1
ATOM 542 C C . ILE A 1 69 ? 22.375 -25.590 16.291 1.00 23.42 69 ILE A C 1
ATOM 544 O O . ILE A 1 69 ? 22.518 -26.551 15.533 1.00 23.42 69 ILE A O 1
ATOM 548 N N . SER A 1 70 ? 21.955 -25.736 17.546 1.00 23.41 70 SER A N 1
ATOM 549 C CA . SER A 1 70 ? 21.455 -27.005 18.070 1.00 23.41 70 SER A CA 1
ATOM 550 C C . SER A 1 70 ? 20.061 -27.303 17.504 1.00 23.41 70 SER A C 1
ATOM 552 O O . SER A 1 70 ? 19.065 -26.660 17.834 1.00 23.41 70 SER A O 1
ATOM 554 N N . ARG A 1 71 ? 19.974 -28.313 16.630 1.00 24.34 71 ARG A N 1
ATOM 555 C CA . ARG A 1 71 ? 18.691 -28.896 16.214 1.00 24.34 71 ARG A CA 1
ATOM 556 C C . ARG A 1 71 ? 18.068 -29.657 17.385 1.00 24.34 71 ARG A C 1
ATOM 558 O O . ARG A 1 71 ? 18.686 -30.586 17.889 1.00 24.34 71 ARG A O 1
ATOM 565 N N . ASN A 1 72 ? 16.810 -29.359 17.696 1.00 23.80 72 ASN A N 1
ATOM 566 C CA . ASN A 1 72 ? 15.890 -30.305 18.327 1.00 23.80 72 ASN A CA 1
ATOM 567 C C . ASN A 1 72 ? 14.648 -30.436 17.437 1.00 23.80 72 ASN A C 1
ATOM 569 O O . ASN A 1 72 ? 14.116 -29.434 16.960 1.00 23.80 72 ASN A O 1
ATOM 573 N N . GLN A 1 73 ? 14.216 -31.671 17.180 1.00 25.00 73 GLN A N 1
ATOM 574 C CA . GLN A 1 73 ? 13.033 -31.982 16.374 1.00 25.00 73 GLN A CA 1
ATOM 575 C C . GLN A 1 73 ? 11.857 -32.371 17.278 1.00 25.00 73 GLN A C 1
ATOM 577 O O . GLN A 1 73 ? 12.037 -33.052 18.283 1.00 25.00 73 GLN A O 1
ATOM 582 N N . GLY A 1 74 ? 10.646 -31.974 16.887 1.00 22.69 74 GLY A N 1
ATOM 583 C CA . GLY A 1 74 ? 9.391 -32.375 17.524 1.00 22.69 74 GLY A CA 1
ATOM 584 C C . GLY A 1 74 ? 8.213 -32.035 16.611 1.00 22.69 74 GLY A C 1
ATOM 585 O O . GLY A 1 74 ? 8.119 -30.915 16.117 1.00 22.69 74 GLY A O 1
ATOM 586 N N . HIS A 1 75 ? 7.347 -33.008 16.323 1.00 24.58 75 HIS A N 1
ATOM 587 C CA . HIS A 1 75 ? 6.265 -32.855 15.341 1.00 24.58 75 HIS A CA 1
ATOM 588 C C . HIS A 1 75 ? 5.007 -32.207 15.944 1.00 24.58 75 HIS A C 1
ATOM 590 O O . HIS A 1 75 ? 4.554 -32.661 16.994 1.00 24.58 75 HIS A O 1
ATOM 596 N N . LYS A 1 76 ? 4.335 -31.310 15.198 1.00 25.75 76 LYS A N 1
ATOM 597 C CA . LYS A 1 76 ? 3.028 -31.580 14.535 1.00 25.75 76 LYS A CA 1
ATOM 598 C C . LYS A 1 76 ? 2.408 -30.336 13.859 1.00 25.75 76 LYS A C 1
ATOM 600 O O . LYS A 1 76 ? 2.817 -29.211 14.109 1.00 25.75 76 LYS A O 1
ATOM 605 N N . SER A 1 77 ? 1.408 -30.604 13.006 1.00 23.66 77 SER A N 1
ATOM 606 C CA . SER A 1 77 ? 0.449 -29.684 12.353 1.00 23.66 77 SER A CA 1
ATOM 607 C C . SER A 1 77 ? 1.008 -28.509 11.535 1.00 23.66 77 SER A C 1
ATOM 609 O O . SER A 1 77 ? 1.380 -27.465 12.065 1.00 23.66 77 SER A O 1
ATOM 611 N N . SER A 1 78 ? 0.934 -28.639 10.210 1.00 25.36 78 SER A N 1
ATOM 612 C CA . SER A 1 78 ? 1.201 -27.586 9.229 1.00 25.36 78 SER A CA 1
ATOM 613 C C . SER A 1 78 ? -0.062 -26.779 8.890 1.00 25.36 78 SER A C 1
ATOM 615 O O . SER A 1 78 ? -0.873 -27.184 8.063 1.00 25.36 78 SER A O 1
ATOM 617 N N . GLN A 1 79 ? -0.196 -25.580 9.462 1.00 25.16 79 GLN A N 1
ATOM 618 C CA . GLN A 1 79 ? -1.089 -24.543 8.932 1.00 25.16 79 GLN A CA 1
ATOM 619 C C . GLN A 1 79 ? -0.307 -23.229 8.820 1.00 25.16 79 GLN A C 1
ATOM 621 O O . GLN A 1 79 ? 0.210 -22.719 9.812 1.00 25.16 79 GLN A O 1
ATOM 626 N N . ALA A 1 80 ? -0.176 -22.692 7.604 1.00 25.28 80 ALA A N 1
ATOM 627 C CA . ALA A 1 80 ? 0.734 -21.586 7.297 1.00 25.28 80 ALA A CA 1
ATOM 628 C C . ALA A 1 80 ? 0.188 -20.205 7.724 1.00 25.28 80 ALA A C 1
ATOM 630 O O . ALA A 1 80 ? -0.034 -19.324 6.890 1.00 25.28 80 ALA A O 1
ATOM 631 N N . ARG A 1 81 ? -0.017 -19.999 9.034 1.00 30.48 81 ARG A N 1
ATOM 632 C CA . ARG A 1 81 ? -0.342 -18.685 9.616 1.00 30.48 81 ARG A CA 1
ATOM 633 C C . ARG A 1 81 ? 0.829 -17.717 9.378 1.00 30.48 81 ARG A C 1
ATOM 635 O O . ARG A 1 81 ? 1.881 -17.849 9.997 1.00 30.48 81 ARG A O 1
ATOM 642 N N . ARG A 1 82 ? 0.655 -16.746 8.474 1.00 31.84 82 ARG A N 1
ATOM 643 C CA . ARG A 1 82 ? 1.649 -15.695 8.185 1.00 31.84 82 ARG A CA 1
ATOM 644 C C . ARG A 1 82 ? 1.565 -14.570 9.223 1.00 31.84 82 ARG A C 1
ATOM 646 O O . ARG A 1 82 ? 0.803 -13.629 9.040 1.00 31.84 82 ARG A O 1
ATOM 653 N N . THR A 1 83 ? 2.350 -14.656 10.293 1.00 29.53 83 THR A N 1
ATOM 654 C CA . THR A 1 83 ? 2.604 -13.531 11.211 1.00 29.53 83 THR A CA 1
ATOM 655 C C . THR A 1 83 ? 3.579 -12.530 10.582 1.00 29.53 83 THR A C 1
ATOM 657 O O . THR A 1 83 ? 4.624 -12.921 10.060 1.00 29.53 83 THR A O 1
ATOM 660 N N . PHE A 1 84 ? 3.266 -11.229 10.630 1.00 37.59 84 PHE A N 1
ATOM 661 C CA . PHE A 1 84 ? 4.064 -10.173 9.982 1.00 37.59 84 PHE A CA 1
ATOM 662 C C . PHE A 1 84 ? 4.930 -9.410 11.000 1.00 37.59 84 PHE A C 1
ATOM 664 O O . PHE A 1 84 ? 4.865 -8.183 11.159 1.00 37.59 84 PHE A O 1
ATOM 671 N N . THR A 1 85 ? 5.779 -10.170 11.697 1.00 30.69 85 THR A N 1
ATOM 672 C CA . THR A 1 85 ? 6.643 -9.676 12.776 1.00 30.69 85 THR A CA 1
ATOM 673 C C . THR A 1 85 ? 7.909 -9.002 12.238 1.00 30.69 85 THR A C 1
ATOM 675 O O . THR A 1 85 ? 8.948 -9.638 12.062 1.00 30.69 85 THR A O 1
ATOM 678 N N . ILE A 1 86 ? 7.858 -7.685 12.032 1.00 36.28 86 ILE A N 1
ATOM 679 C CA . ILE A 1 86 ? 9.061 -6.870 11.818 1.00 36.28 86 ILE A CA 1
ATOM 680 C C . ILE A 1 86 ? 9.632 -6.499 13.198 1.00 36.28 86 ILE A C 1
ATOM 682 O O . ILE A 1 86 ? 9.004 -5.750 13.939 1.00 36.28 86 ILE A O 1
ATOM 686 N N . ARG A 1 87 ? 10.796 -7.044 13.578 1.00 32.22 87 ARG A N 1
ATOM 687 C CA . ARG A 1 87 ? 11.433 -6.768 14.883 1.00 32.22 87 ARG A CA 1
ATOM 688 C C . ARG A 1 87 ? 12.431 -5.609 14.818 1.00 32.22 87 ARG A C 1
ATOM 690 O O . ARG A 1 87 ? 13.099 -5.415 13.807 1.00 32.22 87 ARG A O 1
ATOM 697 N N . GLY A 1 88 ? 12.576 -4.910 15.941 1.00 36.53 88 GLY A N 1
ATOM 698 C CA . GLY A 1 88 ? 13.644 -3.947 16.200 1.00 36.53 88 GLY A CA 1
ATOM 699 C C . GLY A 1 88 ? 13.557 -3.437 17.638 1.00 36.53 88 GLY A C 1
ATOM 700 O O . GLY A 1 88 ? 12.536 -2.860 18.004 1.00 36.53 88 GLY A O 1
ATOM 701 N N . ASP A 1 89 ? 14.601 -3.669 18.434 1.00 37.09 89 ASP A N 1
ATOM 702 C CA . ASP A 1 89 ? 14.615 -3.355 19.865 1.00 37.09 89 ASP A CA 1
ATOM 703 C C . ASP A 1 89 ? 14.729 -1.849 20.149 1.00 37.09 89 ASP A C 1
ATOM 705 O O . ASP A 1 89 ? 15.604 -1.139 19.633 1.00 37.09 89 ASP A O 1
ATOM 709 N N . TRP A 1 90 ? 13.838 -1.354 21.009 1.00 41.34 90 TRP A N 1
ATOM 710 C CA . TRP A 1 90 ? 13.772 0.065 21.371 1.00 41.34 90 TRP A CA 1
ATOM 711 C C . TRP A 1 90 ? 14.563 0.436 22.633 1.00 41.34 90 TRP A C 1
ATOM 713 O O . TRP A 1 90 ? 15.016 1.581 22.723 1.00 41.34 90 TRP A O 1
ATOM 723 N N . ALA A 1 91 ? 14.749 -0.503 23.567 1.00 33.97 91 ALA A N 1
ATOM 724 C CA . ALA A 1 91 ? 15.175 -0.234 24.945 1.00 33.97 91 ALA A CA 1
ATOM 725 C C . ALA A 1 91 ? 16.594 0.354 25.079 1.00 33.97 91 ALA A C 1
ATOM 727 O O . ALA A 1 91 ? 16.760 1.390 25.722 1.00 33.97 91 ALA A O 1
ATOM 728 N N . ASP A 1 92 ? 17.588 -0.253 24.421 1.00 34.28 92 ASP A N 1
ATOM 729 C CA . ASP A 1 92 ? 19.032 -0.094 24.701 1.00 34.28 92 ASP A CA 1
ATOM 730 C C . ASP A 1 92 ? 19.654 1.259 24.265 1.00 34.28 92 ASP A C 1
ATOM 732 O O . ASP A 1 92 ? 20.822 1.338 23.882 1.00 34.28 92 ASP A O 1
ATOM 736 N N . LEU A 1 93 ? 18.869 2.341 24.248 1.00 35.16 93 LEU A N 1
ATOM 737 C CA . LEU A 1 93 ? 19.311 3.684 23.854 1.00 35.16 93 LEU A CA 1
ATOM 738 C C . LEU A 1 93 ? 18.655 4.831 24.653 1.00 35.16 93 LEU A C 1
ATOM 740 O O . LEU A 1 93 ? 18.758 5.986 24.238 1.00 35.16 93 LEU A O 1
ATOM 744 N N . LEU A 1 94 ? 17.941 4.533 25.747 1.00 41.72 94 LEU A N 1
ATOM 745 C CA . LEU A 1 94 ? 17.287 5.546 26.594 1.00 41.72 94 LEU A CA 1
ATOM 746 C C . LEU A 1 94 ? 18.008 5.786 27.933 1.00 41.72 94 LEU A C 1
ATOM 748 O O . LEU A 1 94 ? 17.978 6.914 28.426 1.00 41.72 94 LEU A O 1
ATOM 752 N N . ASP A 1 95 ? 18.722 4.792 28.469 1.00 32.72 95 ASP A N 1
ATOM 753 C CA . ASP A 1 95 ? 19.482 4.912 29.722 1.00 32.72 95 ASP A CA 1
ATOM 754 C C . ASP A 1 95 ? 20.810 5.660 29.511 1.00 32.72 95 ASP A C 1
ATOM 756 O O . ASP A 1 95 ? 21.887 5.084 29.357 1.00 32.72 95 ASP A O 1
ATOM 760 N N . GLY A 1 96 ? 20.710 6.991 29.463 1.00 33.38 96 GLY A N 1
ATOM 761 C CA . GLY A 1 96 ? 21.819 7.911 29.195 1.00 33.38 96 GLY A CA 1
ATOM 762 C C . GLY A 1 96 ? 22.473 8.560 30.422 1.00 33.38 96 GLY A C 1
ATOM 763 O O . GLY A 1 96 ? 23.285 9.466 30.240 1.00 33.38 96 GLY A O 1
ATOM 764 N N . THR A 1 97 ? 22.126 8.167 31.655 1.00 28.30 97 THR A N 1
ATOM 765 C CA . THR A 1 97 ? 22.619 8.826 32.885 1.00 28.30 97 THR A CA 1
ATOM 766 C C . THR A 1 97 ? 22.744 7.895 34.097 1.00 28.30 97 THR A C 1
ATOM 768 O O . THR A 1 97 ? 21.735 7.402 34.590 1.00 28.30 97 THR A O 1
ATOM 771 N N . GLY A 1 98 ? 23.953 7.812 34.670 1.00 26.14 98 GLY A N 1
ATOM 772 C CA . GLY A 1 98 ? 24.182 7.419 36.071 1.00 26.14 98 GLY A CA 1
ATOM 773 C C . GLY A 1 98 ? 24.614 5.959 36.312 1.00 26.14 98 GLY A C 1
ATOM 774 O O . GLY A 1 98 ? 23.877 5.043 35.961 1.00 26.14 98 GLY A O 1
ATOM 775 N N . PRO A 1 99 ? 25.771 5.708 36.959 1.00 31.48 99 PRO A N 1
ATOM 776 C CA . PRO A 1 99 ? 26.128 4.382 37.459 1.00 31.48 99 PRO A CA 1
ATOM 777 C C . PRO A 1 99 ? 25.522 4.137 38.855 1.00 31.48 99 PRO A C 1
ATOM 779 O O . PRO A 1 99 ? 25.732 4.931 39.771 1.00 31.48 99 PRO A O 1
ATOM 782 N N . GLY A 1 100 ? 24.823 3.013 39.039 1.00 26.55 100 GLY A N 1
ATOM 783 C CA . GLY A 1 100 ? 24.286 2.574 40.333 1.00 26.55 100 GLY A CA 1
ATOM 784 C C . GLY A 1 100 ? 24.504 1.075 40.546 1.00 26.55 100 GLY A C 1
ATOM 785 O O . GLY A 1 100 ? 24.217 0.273 39.662 1.00 26.55 100 GLY A O 1
ATOM 786 N N . SER A 1 101 ? 25.050 0.686 41.699 1.00 30.84 101 SER A N 1
ATOM 787 C CA . SER A 1 101 ? 25.400 -0.707 42.007 1.00 30.84 101 SER A CA 1
ATOM 788 C C . SER A 1 101 ? 24.203 -1.524 42.503 1.00 30.84 101 SER A C 1
ATOM 790 O O . SER A 1 101 ? 23.552 -1.121 43.4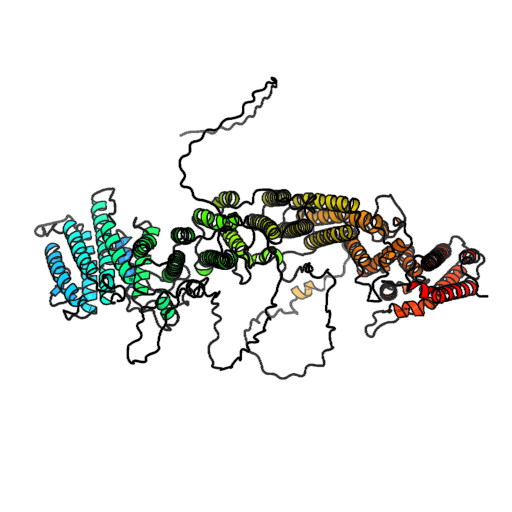66 1.00 30.84 101 SER A O 1
ATOM 792 N N . ALA A 1 102 ? 23.994 -2.716 41.938 1.00 26.77 102 ALA A N 1
ATOM 793 C CA . ALA A 1 102 ? 23.052 -3.712 42.449 1.00 26.77 102 ALA A CA 1
ATOM 794 C C . ALA A 1 102 ? 23.804 -4.977 42.893 1.00 26.77 102 ALA A C 1
ATOM 796 O O . ALA A 1 102 ? 24.218 -5.798 42.074 1.00 26.77 102 ALA A O 1
ATOM 797 N N . THR A 1 103 ? 24.002 -5.124 44.202 1.00 27.64 103 THR A N 1
ATOM 798 C CA . THR A 1 103 ? 24.589 -6.326 44.808 1.00 27.64 103 THR A CA 1
ATOM 799 C C . THR A 1 103 ? 23.561 -7.456 44.804 1.00 27.64 103 THR A C 1
ATOM 801 O O . THR A 1 103 ? 22.426 -7.254 45.232 1.00 27.64 103 THR A O 1
ATOM 804 N N . GLN A 1 104 ? 23.941 -8.655 44.360 1.00 29.69 104 GLN A N 1
ATOM 805 C CA . GLN A 1 104 ? 23.062 -9.821 44.459 1.00 29.69 104 GLN A CA 1
ATOM 806 C C . GLN A 1 104 ? 22.893 -10.250 45.921 1.00 29.69 104 GLN A C 1
ATOM 808 O O . GLN A 1 104 ? 23.877 -10.395 46.642 1.00 29.69 104 GLN A O 1
ATOM 813 N N . ASN A 1 105 ? 21.654 -10.522 46.325 1.00 26.39 105 ASN A N 1
ATOM 814 C CA . ASN A 1 105 ? 21.343 -11.312 47.512 1.00 26.39 105 ASN A CA 1
ATOM 815 C C . ASN A 1 105 ? 20.101 -12.162 47.219 1.00 26.39 105 ASN A C 1
ATOM 817 O O . ASN A 1 105 ? 19.139 -11.676 46.627 1.00 26.39 105 ASN A O 1
ATOM 821 N N . SER A 1 106 ? 20.138 -13.440 47.592 1.00 32.09 106 SER A N 1
ATOM 822 C CA . SER A 1 106 ? 19.085 -14.410 47.277 1.00 32.09 106 SER A CA 1
ATOM 823 C C . SER A 1 106 ? 18.108 -14.589 48.440 1.00 32.09 106 SER A C 1
ATOM 825 O O . SER A 1 106 ? 18.526 -14.898 49.554 1.00 32.09 106 SER A O 1
ATOM 827 N N . GLY A 1 107 ? 16.811 -14.477 48.155 1.00 23.56 107 GLY A N 1
ATOM 828 C CA . GLY A 1 107 ? 15.701 -14.810 49.051 1.00 23.56 107 GLY A CA 1
ATOM 829 C C . GLY A 1 107 ? 14.579 -15.466 48.244 1.00 23.56 107 GLY A C 1
ATOM 830 O O . GLY A 1 107 ? 14.450 -15.200 47.050 1.00 23.56 107 GLY A O 1
ATOM 831 N N . ALA A 1 108 ? 13.817 -16.374 48.854 1.00 28.22 108 ALA A N 1
ATOM 832 C CA . ALA A 1 108 ? 12.897 -17.258 48.136 1.00 28.22 108 ALA A CA 1
ATOM 833 C C . ALA A 1 108 ? 11.418 -16.957 48.423 1.00 28.22 108 ALA A C 1
ATOM 835 O O . ALA A 1 108 ? 11.063 -16.632 49.551 1.00 28.22 108 ALA A O 1
ATOM 836 N N . GLY A 1 109 ? 10.556 -17.221 47.431 1.00 34.19 109 GLY A N 1
ATOM 837 C CA . GLY A 1 109 ? 9.168 -17.619 47.692 1.00 34.19 109 GLY A CA 1
ATOM 838 C C . GLY A 1 109 ? 8.066 -16.567 47.538 1.00 34.19 109 GLY A C 1
ATOM 839 O O . GLY A 1 109 ? 7.196 -16.506 48.399 1.00 34.19 109 GLY A O 1
ATOM 840 N N . GLU A 1 110 ? 8.014 -15.826 46.426 1.00 25.64 110 GLU A N 1
ATOM 841 C CA . GLU A 1 110 ? 6.806 -15.071 46.043 1.00 25.64 110 GLU A CA 1
ATOM 842 C C . GLU A 1 110 ? 6.176 -15.573 44.734 1.00 25.64 110 GLU A C 1
ATOM 844 O O . GLU A 1 110 ? 6.842 -16.145 43.867 1.00 25.64 110 GLU A O 1
ATOM 849 N N . ARG A 1 111 ? 4.857 -15.371 44.600 1.00 25.86 111 ARG A N 1
ATOM 850 C CA . ARG A 1 111 ? 4.098 -15.650 43.368 1.00 25.86 111 ARG A CA 1
ATOM 851 C C . ARG A 1 111 ? 4.530 -14.680 42.257 1.00 25.86 111 ARG A C 1
ATOM 853 O O . ARG A 1 111 ? 4.856 -13.536 42.566 1.00 25.86 111 ARG A O 1
ATOM 860 N N . PRO A 1 112 ? 4.485 -15.077 40.971 1.00 25.77 112 PRO A N 1
ATOM 861 C CA . PRO A 1 112 ? 4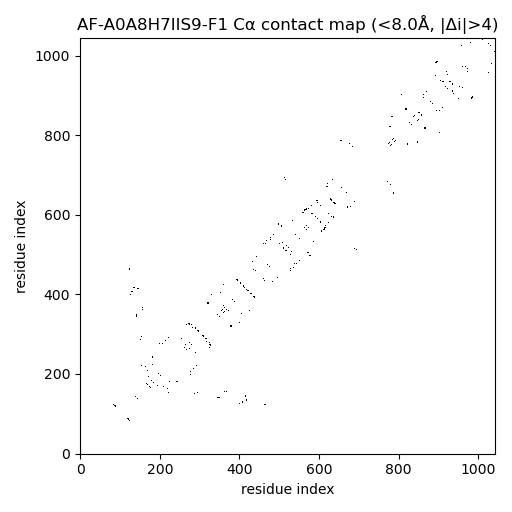.865 -14.189 39.878 1.00 25.77 112 PRO A CA 1
ATOM 862 C C . PRO A 1 112 ? 3.872 -13.023 39.764 1.00 25.77 112 PRO A C 1
ATOM 864 O O . PRO A 1 112 ? 2.757 -13.187 39.269 1.00 25.77 112 PRO A O 1
ATOM 867 N N . GLN A 1 113 ? 4.290 -11.846 40.234 1.00 29.41 113 GLN A N 1
ATOM 868 C CA . GLN A 1 113 ? 3.555 -10.589 40.096 1.00 29.41 113 GLN A CA 1
ATOM 869 C C . GLN A 1 113 ? 3.401 -10.284 38.599 1.00 29.41 113 GLN A C 1
ATOM 871 O O . GLN A 1 113 ? 4.393 -10.115 37.889 1.00 29.41 113 GLN A O 1
ATOM 876 N N . HIS A 1 114 ? 2.162 -10.303 38.101 1.00 30.91 114 HIS A N 1
ATOM 877 C CA . HIS A 1 114 ? 1.884 -10.373 36.661 1.00 30.91 114 HIS A CA 1
ATOM 878 C C . HIS A 1 114 ? 1.304 -9.089 36.050 1.00 30.91 114 HIS A C 1
ATOM 880 O O . HIS A 1 114 ? 0.847 -9.109 34.906 1.00 30.91 114 HIS A O 1
ATOM 886 N N . THR A 1 115 ? 1.432 -7.961 36.755 1.00 33.75 115 THR A N 1
ATOM 887 C CA . THR A 1 115 ? 1.351 -6.595 36.212 1.00 33.75 115 THR A CA 1
ATOM 888 C C . THR A 1 115 ? 2.535 -6.323 35.275 1.00 33.75 115 THR A C 1
ATOM 890 O O . THR A 1 115 ? 3.403 -5.486 35.528 1.00 33.75 115 THR A O 1
ATOM 893 N N . ARG A 1 116 ? 2.600 -7.073 34.167 1.00 36.66 116 ARG A N 1
ATOM 894 C CA . ARG A 1 116 ? 3.577 -6.845 33.102 1.00 36.66 116 ARG A CA 1
ATOM 895 C C . ARG A 1 116 ? 3.381 -5.437 32.559 1.00 36.66 116 ARG A C 1
ATOM 897 O O . ARG A 1 116 ? 2.297 -5.087 32.099 1.00 36.66 116 ARG A O 1
ATOM 904 N N . SER A 1 117 ? 4.451 -4.650 32.567 1.00 39.88 117 SER A N 1
ATOM 905 C CA . SER A 1 117 ? 4.504 -3.446 31.751 1.00 39.88 117 SER A CA 1
ATOM 906 C C . SER A 1 117 ? 4.276 -3.816 30.284 1.00 39.88 117 SER A C 1
ATOM 908 O O . SER A 1 117 ? 4.728 -4.863 29.815 1.00 39.88 117 SER A O 1
ATOM 910 N N . PHE A 1 118 ? 3.571 -2.941 29.567 1.00 45.47 118 PHE A N 1
ATOM 911 C CA . PHE A 1 118 ? 3.404 -3.012 28.117 1.00 45.47 118 PHE A CA 1
ATOM 912 C C . PHE A 1 118 ? 4.773 -3.273 27.467 1.00 45.47 118 PHE A C 1
ATOM 914 O O . PHE A 1 118 ? 5.714 -2.515 27.715 1.00 45.47 118 PHE A O 1
ATOM 921 N N . ASP A 1 119 ? 4.915 -4.334 26.661 1.00 44.97 119 ASP A N 1
ATOM 922 C CA . ASP A 1 119 ? 6.231 -4.732 26.142 1.00 44.97 119 ASP A CA 1
ATOM 923 C C . ASP A 1 119 ? 6.691 -3.816 24.998 1.00 44.97 119 ASP A C 1
ATOM 925 O O . ASP A 1 119 ? 6.616 -4.130 23.810 1.00 44.97 119 ASP A O 1
ATOM 929 N N . HIS A 1 120 ? 7.211 -2.651 25.384 1.00 51.81 120 HIS A N 1
ATOM 930 C CA . HIS A 1 120 ? 7.739 -1.618 24.499 1.00 51.81 120 HIS A CA 1
ATOM 931 C C . HIS A 1 120 ? 8.928 -2.080 23.631 1.00 51.81 120 HIS A C 1
ATOM 933 O O . HIS A 1 120 ? 9.427 -1.291 22.826 1.00 51.81 120 HIS A O 1
ATOM 939 N N . LYS A 1 121 ? 9.432 -3.315 23.792 1.00 47.38 121 LYS A N 1
ATOM 940 C CA . LYS A 1 121 ? 10.621 -3.798 23.078 1.00 47.38 121 LYS A CA 1
ATOM 941 C C . LYS A 1 121 ? 10.359 -4.105 21.609 1.00 47.38 121 LYS A C 1
ATOM 943 O O . LYS A 1 121 ? 11.267 -3.902 20.807 1.00 47.38 121 LYS A O 1
ATOM 948 N N . THR A 1 122 ? 9.151 -4.536 21.226 1.00 65.31 122 THR A N 1
ATOM 949 C CA . THR A 1 122 ? 8.846 -4.874 19.821 1.00 65.31 122 THR A CA 1
ATOM 950 C C . THR A 1 122 ? 7.589 -4.187 19.290 1.00 65.31 122 THR A C 1
ATOM 952 O O . THR A 1 122 ? 6.586 -4.059 19.979 1.00 65.31 122 THR A O 1
ATOM 955 N N . VAL A 1 123 ? 7.654 -3.739 18.032 1.00 78.94 123 VAL A N 1
ATOM 956 C CA . VAL A 1 123 ? 6.590 -2.997 17.339 1.00 78.94 123 VAL A CA 1
ATOM 957 C C . VAL A 1 123 ? 6.231 -3.750 16.057 1.00 78.94 123 VAL A C 1
ATOM 959 O O . VAL A 1 123 ? 6.945 -3.642 15.061 1.00 78.94 123 VAL A O 1
ATOM 962 N N . SER A 1 124 ? 5.145 -4.532 16.068 1.00 85.56 124 SER A N 1
ATOM 963 C CA . SER A 1 124 ? 4.701 -5.304 14.894 1.00 85.56 124 SER A CA 1
ATOM 964 C C . SER A 1 124 ? 3.680 -4.547 14.034 1.00 85.56 124 SER A C 1
ATOM 966 O O . SER A 1 124 ? 3.034 -3.594 14.476 1.00 85.56 124 SER A O 1
ATOM 968 N N . THR A 1 125 ? 3.513 -4.972 12.778 1.00 86.12 125 THR A N 1
ATOM 969 C CA . THR A 1 125 ? 2.565 -4.337 11.839 1.00 86.12 125 THR A CA 1
ATOM 970 C C . THR A 1 125 ? 1.100 -4.677 12.123 1.00 86.12 125 THR A C 1
ATOM 972 O O . THR A 1 125 ? 0.222 -3.904 11.763 1.00 86.12 125 THR A O 1
ATOM 975 N N . ASP A 1 126 ? 0.856 -5.785 12.818 1.00 85.62 126 ASP A N 1
ATOM 976 C CA . ASP A 1 126 ? -0.448 -6.352 13.179 1.00 85.62 126 ASP A CA 1
ATOM 977 C C . ASP A 1 126 ? -0.827 -6.131 14.660 1.00 85.62 126 ASP A C 1
ATOM 979 O O . ASP A 1 126 ? -1.884 -6.577 15.096 1.00 85.62 126 ASP A O 1
ATOM 983 N N . CYS A 1 127 ? 0.040 -5.488 15.455 1.00 87.62 127 CYS A N 1
ATOM 984 C CA . CYS A 1 127 ? -0.053 -5.420 16.924 1.00 87.62 127 CYS A CA 1
ATOM 985 C C . CYS A 1 127 ? -0.159 -6.795 17.623 1.00 87.62 127 CYS A C 1
ATOM 987 O O . CYS A 1 127 ? -0.566 -6.864 18.776 1.00 87.62 127 CYS A O 1
ATOM 989 N N . GLY A 1 128 ? 0.191 -7.897 16.946 1.00 86.19 128 GLY A N 1
ATOM 990 C CA . GLY A 1 128 ? -0.029 -9.258 17.443 1.00 86.19 128 GLY A CA 1
ATOM 991 C C . GLY A 1 128 ? -1.497 -9.702 17.405 1.00 86.19 128 GLY A C 1
ATOM 992 O O . GLY A 1 128 ? -1.838 -10.718 18.008 1.00 86.19 128 GLY A O 1
ATOM 993 N N . ILE A 1 129 ? -2.368 -8.965 16.711 1.00 90.06 129 ILE A N 1
ATOM 994 C CA . ILE A 1 129 ? -3.816 -9.183 16.665 1.00 90.06 129 ILE A CA 1
ATOM 995 C C . ILE A 1 129 ? -4.203 -9.602 15.242 1.00 90.06 129 ILE A C 1
ATOM 997 O O . ILE A 1 129 ? -4.013 -8.863 14.275 1.00 90.06 129 ILE A O 1
ATOM 1001 N N . LEU A 1 130 ? -4.746 -10.813 15.118 1.00 89.75 130 LEU A N 1
ATOM 1002 C CA . LEU A 1 130 ? -5.108 -11.450 13.851 1.00 89.75 130 LEU A CA 1
ATOM 1003 C C . LEU A 1 130 ? -6.615 -11.756 13.824 1.00 89.75 130 LEU A C 1
ATOM 1005 O O . LEU A 1 130 ? -7.211 -11.912 14.889 1.00 89.75 130 LEU A O 1
ATOM 1009 N N . PRO A 1 131 ? -7.245 -11.887 12.644 1.00 88.31 131 PRO A N 1
ATOM 1010 C CA . PRO A 1 131 ? -8.620 -12.363 12.552 1.00 88.31 131 PRO A CA 1
ATOM 1011 C C . PRO A 1 131 ? -8.794 -13.728 13.229 1.00 88.31 131 PRO A C 1
ATOM 1013 O O . PRO A 1 131 ? -7.953 -14.621 13.081 1.00 88.31 131 PRO A O 1
ATOM 1016 N N . PHE A 1 132 ? -9.903 -13.894 13.952 1.00 88.94 132 PHE A N 1
ATOM 1017 C CA . PHE A 1 132 ? -10.277 -15.173 14.553 1.00 88.94 132 PHE A CA 1
ATOM 1018 C C . PHE A 1 132 ? -10.472 -16.263 13.489 1.00 88.94 132 PHE A C 1
ATOM 1020 O O . PHE A 1 132 ? -10.775 -15.993 12.324 1.00 88.94 132 PHE A O 1
ATOM 1027 N N . VAL A 1 133 ? -10.314 -17.520 13.904 1.00 86.94 133 VAL A N 1
ATOM 1028 C CA . VAL A 1 133 ? -10.541 -18.676 13.031 1.00 86.94 133 VAL A CA 1
ATOM 1029 C C . VAL A 1 133 ? -12.033 -18.732 12.657 1.00 86.94 133 VAL A C 1
ATOM 1031 O O . VAL A 1 133 ? -12.886 -18.477 13.514 1.00 86.94 133 VAL A O 1
ATOM 1034 N N . PRO A 1 134 ? -12.396 -19.087 11.409 1.00 78.25 134 PRO A N 1
ATOM 1035 C CA . PRO A 1 134 ? -13.775 -19.426 11.084 1.00 78.25 134 PRO A CA 1
ATOM 1036 C C . PRO A 1 134 ? -14.359 -20.423 12.095 1.00 78.25 134 PRO A C 1
ATOM 1038 O O . PRO A 1 134 ? -13.662 -21.315 12.575 1.00 78.25 134 PRO A O 1
ATOM 1041 N N . HIS A 1 135 ? -15.644 -20.263 12.411 1.00 82.94 135 HIS A N 1
ATOM 1042 C CA . HIS A 1 135 ? -16.381 -21.013 13.440 1.00 82.94 135 HIS A CA 1
ATOM 1043 C C . HIS A 1 135 ? -16.081 -20.664 14.914 1.00 82.94 135 HIS A C 1
ATOM 1045 O O . HIS A 1 135 ? -16.805 -21.166 15.776 1.00 82.94 135 HIS A O 1
ATOM 1051 N N . THR A 1 136 ? -15.129 -19.774 15.242 1.00 89.56 136 THR A N 1
ATOM 1052 C CA . THR A 1 136 ? -15.026 -19.238 16.615 1.00 89.56 136 THR A CA 1
ATOM 1053 C C . THR A 1 136 ? -16.336 -18.545 17.024 1.00 89.56 136 THR A C 1
ATOM 1055 O O . THR A 1 136 ? -16.953 -17.814 16.241 1.00 89.56 136 THR A O 1
ATOM 1058 N N . LYS A 1 137 ? -16.780 -18.791 18.260 1.00 92.06 137 LYS A N 1
ATOM 1059 C CA . LYS A 1 137 ? -18.012 -18.247 18.844 1.00 92.06 137 LYS A CA 1
ATOM 1060 C C . LYS A 1 137 ? -17.903 -18.133 20.362 1.00 92.06 137 LYS A C 1
ATOM 1062 O O . LYS A 1 137 ? -17.126 -18.872 20.962 1.00 92.06 137 LYS A O 1
ATOM 1067 N N . PHE A 1 138 ? -18.720 -17.281 20.970 1.00 92.75 138 PHE A N 1
ATOM 1068 C CA . PHE A 1 138 ? -18.983 -17.317 22.409 1.00 92.75 138 PHE A CA 1
ATOM 1069 C C . PHE A 1 138 ? -19.834 -18.537 22.796 1.00 92.75 138 PHE A C 1
ATOM 1071 O O . PHE A 1 138 ? -20.626 -19.044 21.994 1.00 92.75 138 PHE A O 1
ATOM 1078 N N . ALA A 1 139 ? -19.633 -19.039 24.013 1.00 92.06 139 ALA A N 1
ATOM 1079 C CA . ALA A 1 139 ? -20.334 -20.211 24.526 1.00 92.06 139 ALA A CA 1
ATOM 1080 C C . ALA A 1 139 ? -21.808 -19.891 24.859 1.00 92.06 139 ALA A C 1
ATOM 1082 O O . ALA A 1 139 ? -22.108 -18.777 25.283 1.00 92.06 139 ALA A O 1
ATOM 1083 N N . PRO A 1 140 ? -22.746 -20.859 24.783 1.00 89.50 140 PRO A N 1
ATOM 1084 C CA . PRO A 1 140 ? -24.153 -20.636 25.158 1.00 89.50 140 PRO A CA 1
ATOM 1085 C C . PRO A 1 140 ? -24.365 -20.186 26.617 1.00 89.50 140 PRO A C 1
ATOM 1087 O O . PRO A 1 140 ? -25.440 -19.716 26.978 1.00 89.50 140 PRO A O 1
ATOM 1090 N N . SER A 1 141 ? -23.347 -20.342 27.469 1.00 89.06 141 SER A N 1
ATOM 1091 C CA . SER A 1 141 ? -23.322 -19.881 28.856 1.00 89.06 141 SER A CA 1
ATOM 1092 C C . SER A 1 141 ? -23.162 -18.367 29.017 1.00 89.06 141 SER A C 1
ATOM 1094 O O . SER A 1 141 ? -23.510 -17.866 30.087 1.00 89.06 141 SER A O 1
ATOM 1096 N N . THR A 1 142 ? -22.655 -17.640 28.020 1.00 91.75 142 THR A N 1
ATOM 1097 C CA . THR A 1 142 ? -22.289 -16.217 28.145 1.00 91.75 142 THR A CA 1
ATOM 1098 C C . THR A 1 142 ? -23.484 -15.270 27.931 1.00 91.75 142 THR A C 1
ATOM 1100 O O . THR A 1 142 ? -24.563 -15.703 27.526 1.00 91.75 142 THR A O 1
ATOM 1103 N N . TYR A 1 143 ? -23.338 -13.972 28.209 1.00 91.88 143 TYR A N 1
ATOM 1104 C CA . TYR A 1 143 ? -24.405 -12.973 28.040 1.00 91.88 143 TYR A CA 1
ATOM 1105 C C . TYR A 1 143 ? -24.869 -12.859 26.572 1.00 91.88 143 TYR A C 1
ATOM 1107 O O . TYR A 1 143 ? -26.072 -12.847 26.292 1.00 91.88 143 TYR A O 1
ATOM 1115 N N . ILE A 1 144 ? -23.931 -12.858 25.619 1.00 92.00 144 ILE A N 1
ATOM 1116 C CA . ILE A 1 144 ? -24.210 -12.898 24.175 1.00 92.00 144 ILE A CA 1
ATOM 1117 C C . ILE A 1 144 ? -24.753 -14.276 23.776 1.00 92.00 144 ILE A C 1
ATOM 1119 O O . ILE A 1 144 ? -25.732 -14.351 23.037 1.00 92.00 144 ILE A O 1
ATOM 1123 N N . GLY A 1 145 ? -24.181 -15.368 24.300 1.00 88.75 145 GLY A N 1
ATOM 1124 C CA . GLY A 1 145 ? -24.632 -16.737 24.016 1.00 88.75 145 GLY A CA 1
ATOM 1125 C C . GLY A 1 145 ? -26.080 -17.028 24.435 1.00 88.75 145 GLY A C 1
ATOM 1126 O O . GLY A 1 145 ? -26.750 -17.839 23.798 1.00 88.75 145 GLY A O 1
ATOM 1127 N N . ARG A 1 146 ? -26.585 -16.320 25.456 1.00 90.06 146 ARG A N 1
ATOM 1128 C CA . ARG A 1 146 ? -27.993 -16.334 25.900 1.00 90.06 146 ARG A CA 1
ATOM 1129 C C . ARG A 1 146 ? -28.900 -15.353 25.133 1.00 90.06 146 ARG A C 1
ATOM 1131 O O . ARG A 1 146 ? -30.080 -15.245 25.457 1.00 90.06 146 ARG A O 1
ATOM 1138 N N . GLY A 1 147 ? -28.372 -14.601 24.164 1.00 89.75 147 GLY A N 1
ATOM 1139 C CA . GLY A 1 147 ? -29.111 -13.584 23.403 1.00 89.75 147 GLY A CA 1
ATOM 1140 C C . GLY A 1 147 ? -29.461 -12.314 24.194 1.00 89.75 147 GLY A C 1
ATOM 1141 O O . GLY A 1 147 ? -30.248 -11.492 23.721 1.00 89.75 147 GLY A O 1
ATOM 1142 N N . PHE A 1 148 ? -28.895 -12.117 25.393 1.00 91.75 148 PHE A N 1
ATOM 1143 C CA . PHE A 1 148 ? -29.251 -10.987 26.259 1.00 91.75 148 PHE A CA 1
ATOM 1144 C C . PHE A 1 148 ? -28.810 -9.634 25.685 1.00 91.75 148 PHE A C 1
ATOM 1146 O O . PHE A 1 148 ? -29.498 -8.638 25.923 1.00 91.75 148 PHE A O 1
ATOM 1153 N N . LEU A 1 149 ? -27.729 -9.620 24.892 1.00 92.81 149 LEU A N 1
ATOM 1154 C CA . LEU A 1 149 ? -27.274 -8.452 24.134 1.00 92.81 149 LEU A CA 1
ATOM 1155 C C . LEU A 1 149 ? -28.292 -8.043 23.069 1.00 92.81 149 LEU A C 1
ATOM 1157 O O . LEU A 1 149 ? -28.645 -6.871 23.013 1.00 92.81 149 LEU A O 1
ATOM 1161 N N . GLN A 1 150 ? -28.809 -8.984 22.272 1.00 90.69 150 GLN A N 1
ATOM 1162 C CA . GLN A 1 150 ? -29.802 -8.651 21.248 1.00 90.69 150 GLN A CA 1
ATOM 1163 C C . GLN A 1 150 ? -31.055 -8.032 21.875 1.00 90.69 150 GLN A C 1
ATOM 1165 O O . GLN A 1 150 ? -31.450 -6.950 21.473 1.00 90.69 150 GLN A O 1
ATOM 1170 N N . ASN A 1 151 ? -31.573 -8.623 22.955 1.00 90.00 151 ASN A N 1
ATOM 1171 C CA . ASN A 1 151 ? -32.687 -8.055 23.721 1.00 90.00 151 ASN A CA 1
ATOM 1172 C C . ASN A 1 151 ? -32.435 -6.612 24.218 1.00 90.00 151 ASN A C 1
ATOM 1174 O O . ASN A 1 151 ? -33.375 -5.820 24.293 1.00 90.00 151 ASN A O 1
ATOM 1178 N N . LEU A 1 152 ? -31.193 -6.264 24.577 1.00 91.19 152 LEU A N 1
ATOM 1179 C CA . LEU A 1 152 ? -30.833 -4.893 24.949 1.00 91.19 152 LEU A CA 1
ATOM 1180 C C . LEU A 1 152 ? -30.779 -3.971 23.721 1.00 91.19 152 LEU A C 1
ATOM 1182 O O . LEU A 1 152 ? -31.267 -2.847 23.788 1.00 91.19 152 LEU A O 1
ATOM 1186 N N . LEU A 1 153 ? -30.235 -4.439 22.594 1.00 90.56 153 LEU A N 1
ATOM 1187 C CA . LEU A 1 153 ? -30.229 -3.687 21.334 1.00 90.56 153 LEU A CA 1
ATOM 1188 C C . LEU A 1 153 ? -31.653 -3.436 20.823 1.00 90.56 153 LEU A C 1
ATOM 1190 O O . LEU A 1 153 ? -31.949 -2.323 20.398 1.00 90.56 153 LEU A O 1
ATOM 1194 N N . ASP A 1 154 ? -32.552 -4.413 20.931 1.00 87.81 154 ASP A N 1
ATOM 1195 C CA . ASP A 1 154 ? -33.974 -4.271 20.602 1.00 87.81 154 ASP A CA 1
ATOM 1196 C C . ASP A 1 154 ? -34.616 -3.197 21.515 1.00 87.81 154 ASP A C 1
ATOM 1198 O O . ASP A 1 154 ? -35.182 -2.210 21.042 1.00 87.81 154 ASP A O 1
ATOM 1202 N N . ALA A 1 155 ? -34.404 -3.284 22.836 1.00 84.69 155 ALA A N 1
ATOM 1203 C CA . ALA A 1 155 ? -34.876 -2.280 23.802 1.00 84.69 155 ALA A CA 1
ATOM 1204 C C . ALA A 1 155 ? -34.279 -0.864 23.596 1.00 84.69 155 ALA A C 1
ATOM 1206 O O . ALA A 1 155 ? -34.876 0.131 24.013 1.00 84.69 155 ALA A O 1
ATOM 1207 N N . VAL A 1 156 ? -33.139 -0.732 22.911 1.00 85.81 156 VAL A N 1
ATOM 1208 C CA . VAL A 1 156 ? -32.550 0.563 22.520 1.00 85.81 156 VAL A CA 1
ATOM 1209 C C . VAL A 1 156 ? -33.067 1.052 21.159 1.00 85.81 156 VAL A C 1
ATOM 1211 O O . VAL A 1 156 ? -33.280 2.252 20.991 1.00 85.81 156 VAL A O 1
ATOM 1214 N N . THR A 1 157 ? -33.285 0.157 20.190 1.00 82.69 157 THR A N 1
ATOM 1215 C CA . THR A 1 157 ? -33.470 0.520 18.769 1.00 82.69 157 THR A CA 1
ATOM 1216 C C . THR A 1 157 ? -34.899 0.382 18.239 1.00 82.69 157 THR A C 1
ATOM 1218 O O . THR A 1 157 ? -35.311 1.216 17.432 1.00 82.69 157 THR A O 1
ATOM 1221 N N . THR A 1 158 ? -35.677 -0.613 18.675 1.00 77.50 158 THR A N 1
ATOM 1222 C CA . THR A 1 158 ? -37.028 -0.881 18.154 1.00 77.50 158 THR A CA 1
ATOM 1223 C C . THR A 1 158 ? -38.111 -0.352 19.089 1.00 77.50 158 THR A C 1
ATOM 1225 O O . THR A 1 158 ? -38.221 -0.761 20.244 1.00 77.50 158 THR A O 1
ATOM 1228 N N . VAL A 1 159 ? -38.927 0.579 18.586 1.00 67.38 159 VAL A N 1
ATOM 1229 C CA . VAL A 1 159 ? -39.950 1.298 19.373 1.00 67.38 159 VAL A CA 1
ATOM 1230 C C . VAL A 1 159 ? -41.096 0.380 19.816 1.00 67.38 159 VAL A C 1
ATOM 1232 O O . VAL A 1 159 ? -41.590 0.533 20.929 1.00 67.38 159 VAL A O 1
ATOM 1235 N N . ASP A 1 160 ? -41.460 -0.597 18.980 1.00 66.31 160 ASP A N 1
ATOM 1236 C CA . ASP A 1 160 ? -42.675 -1.414 19.135 1.00 66.31 160 ASP A CA 1
ATOM 1237 C C . ASP A 1 160 ? -42.407 -2.885 19.523 1.00 66.31 160 ASP A C 1
ATOM 1239 O O . ASP A 1 160 ? -43.318 -3.713 19.505 1.00 66.31 160 ASP A O 1
ATOM 1243 N N . THR A 1 161 ? -41.164 -3.254 19.860 1.00 69.88 161 THR A N 1
ATOM 1244 C CA . THR A 1 161 ? -40.876 -4.597 20.398 1.00 69.88 161 THR A CA 1
ATOM 1245 C C . THR A 1 161 ? -41.482 -4.752 21.793 1.00 69.88 161 THR A C 1
ATOM 1247 O O . THR A 1 161 ? -41.185 -3.919 22.650 1.00 69.88 161 THR A O 1
ATOM 1250 N N . PRO A 1 162 ? -42.268 -5.813 22.067 1.00 70.00 162 PRO A N 1
ATOM 1251 C CA . PRO A 1 162 ? -42.839 -6.028 23.391 1.00 70.00 162 PRO A CA 1
ATOM 1252 C C . PRO A 1 162 ? -41.722 -6.260 24.426 1.00 70.00 162 PRO A C 1
ATOM 1254 O O . PRO A 1 162 ? -40.795 -7.033 24.152 1.00 70.00 162 PRO A O 1
ATOM 1257 N N . PRO A 1 163 ? -41.784 -5.628 25.613 1.00 71.50 163 PRO A N 1
ATOM 1258 C CA . PRO A 1 163 ? -40.760 -5.797 26.633 1.00 71.50 163 PRO A CA 1
ATOM 1259 C C . PRO A 1 163 ? -40.761 -7.241 27.149 1.00 71.50 163 PRO A C 1
ATOM 1261 O O . PRO A 1 163 ? -41.795 -7.799 27.509 1.00 71.50 163 PRO A O 1
ATOM 1264 N N . VAL A 1 164 ? -39.583 -7.867 27.179 1.00 81.75 164 VAL A N 1
ATOM 1265 C CA . VAL A 1 164 ? -39.437 -9.267 27.610 1.00 81.75 164 VAL A CA 1
ATOM 1266 C C . VAL A 1 164 ? -39.662 -9.377 29.115 1.00 81.75 164 VAL A C 1
ATOM 1268 O O . VAL A 1 164 ? -39.019 -8.671 29.893 1.00 81.75 164 VAL A O 1
ATOM 1271 N N . GLU A 1 165 ? -40.575 -10.260 29.520 1.00 80.56 165 GLU A N 1
ATOM 1272 C CA . GLU A 1 165 ? -40.977 -10.469 30.915 1.00 80.56 165 GLU A CA 1
ATOM 1273 C C . GLU A 1 165 ? -39.781 -10.721 31.847 1.00 80.56 165 GLU A C 1
ATOM 1275 O O . GLU A 1 165 ? -38.880 -11.514 31.555 1.00 80.56 165 GLU A O 1
ATOM 1280 N N . ALA A 1 166 ? -39.780 -10.049 32.999 1.00 84.81 166 ALA A N 1
ATOM 1281 C CA . ALA A 1 166 ? -38.790 -10.276 34.040 1.00 84.81 166 ALA A CA 1
ATOM 1282 C C . ALA A 1 166 ? -39.135 -11.567 34.803 1.00 84.81 166 ALA A C 1
ATOM 1284 O O . ALA A 1 166 ? -40.124 -11.616 35.530 1.00 84.81 166 ALA A O 1
ATOM 1285 N N . THR A 1 167 ? -38.330 -12.623 34.654 1.00 86.69 167 THR A N 1
ATOM 1286 C CA . THR A 1 167 ? -38.511 -13.862 35.433 1.00 86.69 167 THR A CA 1
ATOM 1287 C C . THR A 1 167 ? -38.344 -13.572 36.932 1.00 86.69 167 THR A C 1
ATOM 1289 O O . THR A 1 167 ? -37.311 -13.001 37.282 1.00 86.69 167 THR A O 1
ATOM 1292 N N . PRO A 1 168 ? -39.279 -13.977 37.817 1.00 88.62 168 PRO A N 1
ATOM 1293 C CA . PRO A 1 168 ? -39.143 -13.783 39.260 1.00 88.62 168 PRO A CA 1
ATOM 1294 C C . PRO A 1 168 ? -37.847 -14.359 39.845 1.00 88.62 168 PRO A C 1
ATOM 1296 O O . PRO A 1 168 ? -37.343 -15.392 39.390 1.00 88.62 168 PRO A O 1
ATOM 1299 N N . VAL A 1 169 ? -37.310 -13.696 40.872 1.00 92.25 169 VAL A N 1
ATOM 1300 C CA . VAL A 1 169 ? -36.023 -14.037 41.504 1.00 92.25 169 VAL A CA 1
ATOM 1301 C C . VAL A 1 169 ? -36.148 -13.970 43.023 1.00 92.25 169 VAL A C 1
ATOM 1303 O O . VAL A 1 169 ? -36.735 -13.034 43.558 1.00 92.25 169 VAL A O 1
ATOM 1306 N N . VAL A 1 170 ? -35.533 -14.931 43.717 1.00 92.06 170 VAL A N 1
ATOM 1307 C CA . VAL A 1 170 ? -35.249 -14.833 45.156 1.00 92.06 170 VAL A CA 1
ATOM 1308 C C . VAL A 1 170 ? -33.756 -14.574 45.340 1.00 92.06 170 VAL A C 1
ATOM 1310 O O . VAL A 1 170 ? -32.939 -15.288 44.755 1.00 92.06 170 VAL A O 1
ATOM 1313 N N . VAL A 1 171 ? -33.400 -13.540 46.106 1.00 93.81 171 VAL A N 1
ATOM 1314 C CA . VAL A 1 171 ? -32.005 -13.116 46.328 1.00 93.81 171 VAL A CA 1
ATOM 1315 C C . VAL A 1 171 ? -31.883 -12.388 47.674 1.00 93.81 171 VAL A C 1
ATOM 1317 O O . VAL A 1 171 ? -32.747 -11.584 48.014 1.00 93.81 171 VAL A O 1
ATOM 1320 N N . PHE A 1 172 ? -30.859 -12.685 48.478 1.00 92.25 172 PHE A N 1
ATOM 1321 C CA . PHE A 1 172 ? -30.683 -12.149 49.847 1.00 92.25 172 PHE A CA 1
ATOM 1322 C C . PHE A 1 172 ? -31.914 -12.322 50.770 1.00 92.25 172 PHE A C 1
ATOM 1324 O O . PHE A 1 172 ? -32.105 -11.561 51.719 1.00 92.25 172 PHE A O 1
ATOM 1331 N N . GLY A 1 173 ? -32.761 -13.320 50.486 1.00 87.00 173 GLY A N 1
ATOM 1332 C CA . GLY A 1 173 ? -34.038 -13.569 51.167 1.00 87.00 173 GLY A CA 1
ATOM 1333 C C . GLY A 1 173 ? -35.245 -12.795 50.616 1.00 87.00 173 GLY A C 1
ATOM 1334 O O . GLY A 1 173 ? -36.374 -13.156 50.936 1.00 87.00 173 GLY A O 1
ATOM 1335 N N . GLU A 1 174 ? -35.040 -11.793 49.757 1.00 88.50 174 GLU A N 1
ATOM 1336 C CA . GLU A 1 174 ? -36.116 -11.011 49.139 1.00 88.50 174 GLU A CA 1
ATOM 1337 C C . GLU A 1 174 ? -36.738 -11.725 47.941 1.00 88.50 174 GLU A C 1
ATOM 1339 O O . GLU A 1 174 ? -36.034 -12.360 47.153 1.00 88.50 174 GLU A O 1
ATOM 1344 N N . HIS A 1 175 ? -38.055 -11.567 47.769 1.00 89.44 175 HIS A N 1
ATOM 1345 C CA . HIS A 1 175 ? -38.791 -12.077 46.612 1.00 89.44 175 HIS A CA 1
ATOM 1346 C C . HIS A 1 175 ? -39.133 -10.941 45.638 1.00 89.44 175 HIS A C 1
ATOM 1348 O O . HIS A 1 175 ? -39.895 -10.017 45.951 1.00 89.44 175 HIS A O 1
ATOM 1354 N N . LEU A 1 176 ? -38.586 -11.041 44.429 1.00 88.38 176 LEU A N 1
ATOM 1355 C CA . LEU A 1 176 ? -38.796 -10.118 43.321 1.00 88.38 176 LEU A CA 1
ATOM 1356 C C . LEU A 1 176 ? -39.808 -10.744 42.353 1.00 88.38 176 LEU A C 1
ATOM 1358 O O . LEU A 1 176 ? -39.493 -11.728 41.685 1.00 88.38 176 LEU A O 1
ATOM 1362 N N . ASP A 1 177 ? -41.031 -10.210 42.328 1.00 84.50 177 ASP A N 1
ATOM 1363 C CA . ASP A 1 177 ? -42.149 -10.678 41.496 1.00 84.50 177 ASP A CA 1
ATOM 1364 C C . ASP A 1 177 ? -42.675 -9.568 40.573 1.00 84.50 177 ASP A C 1
ATOM 1366 O O . ASP A 1 177 ? -42.644 -8.386 40.911 1.00 84.50 177 ASP A O 1
ATOM 1370 N N . VAL A 1 178 ? -43.233 -9.962 39.428 1.00 75.00 178 VAL A N 1
ATOM 1371 C CA . VAL A 1 178 ? -43.647 -9.077 38.322 1.00 75.00 178 VAL A CA 1
ATOM 1372 C C . VAL A 1 178 ? -44.754 -8.081 38.719 1.00 75.00 178 VAL A C 1
ATOM 1374 O O . VAL A 1 178 ? -45.037 -7.142 37.983 1.00 75.00 178 VAL A O 1
ATOM 1377 N N . ARG A 1 179 ? -45.394 -8.273 39.880 1.00 78.12 179 ARG A N 1
ATOM 1378 C CA . ARG A 1 179 ? -46.547 -7.496 40.375 1.00 78.12 179 ARG A CA 1
ATOM 1379 C C . ARG A 1 179 ? -46.192 -6.349 41.334 1.00 78.12 179 ARG A C 1
ATOM 1381 O O . ARG A 1 179 ? -47.100 -5.713 41.863 1.00 78.12 179 ARG A O 1
ATOM 1388 N N . ILE A 1 180 ? -44.904 -6.115 41.578 1.00 79.69 180 ILE A N 1
ATOM 1389 C CA . ILE A 1 180 ? -44.380 -5.056 42.457 1.00 79.69 180 ILE A CA 1
ATOM 1390 C C . ILE A 1 180 ? -44.735 -3.660 41.902 1.00 79.69 180 ILE A C 1
ATOM 1392 O O . ILE A 1 180 ? -44.639 -3.427 40.697 1.00 79.69 180 ILE A O 1
ATOM 1396 N N . THR A 1 181 ? -45.135 -2.718 42.766 1.00 82.00 181 THR A N 1
ATOM 1397 C CA . THR A 1 181 ? -45.444 -1.331 42.350 1.00 82.00 181 THR A CA 1
ATOM 1398 C C . THR A 1 181 ? -44.178 -0.500 42.118 1.00 82.00 181 THR A C 1
ATOM 1400 O O . THR A 1 181 ? -43.105 -0.843 42.608 1.00 82.00 181 THR A O 1
ATOM 1403 N N . GLY A 1 182 ? -44.283 0.635 41.415 1.00 79.94 182 GLY A N 1
ATOM 1404 C CA . GLY A 1 182 ? -43.129 1.508 41.148 1.00 79.94 182 GLY A CA 1
ATOM 1405 C C . GLY A 1 182 ? -42.388 1.958 42.416 1.00 79.94 182 GLY A C 1
ATOM 1406 O O . GLY A 1 182 ? -41.165 1.876 42.474 1.00 79.94 182 GLY A O 1
ATOM 1407 N N . SER A 1 183 ? -43.119 2.348 43.462 1.00 81.31 183 SER A N 1
ATOM 1408 C CA . SER A 1 183 ? -42.544 2.763 44.749 1.00 81.31 183 SER A CA 1
ATOM 1409 C C . SER A 1 183 ? -41.988 1.593 45.575 1.00 81.31 183 SER A C 1
ATOM 1411 O O . SER A 1 183 ? -40.912 1.713 46.158 1.00 81.31 183 SER A O 1
ATOM 1413 N N . GLU A 1 184 ? -42.651 0.430 45.575 1.00 85.81 184 GLU A N 1
ATOM 1414 C CA . GLU A 1 184 ? -42.124 -0.791 46.206 1.00 85.81 184 GLU A CA 1
ATOM 1415 C C . GLU A 1 184 ? -40.841 -1.279 45.501 1.00 85.81 184 GLU A C 1
ATOM 1417 O O . GLU A 1 184 ? -39.908 -1.756 46.150 1.00 85.81 184 GLU A O 1
ATOM 1422 N N . PHE A 1 185 ? -40.758 -1.115 44.177 1.00 88.50 185 PHE A N 1
ATOM 1423 C CA . PHE A 1 185 ? -39.570 -1.426 43.386 1.00 88.50 185 PHE A CA 1
ATOM 1424 C C . PHE A 1 185 ? -38.384 -0.529 43.761 1.00 88.50 185 PHE A C 1
ATOM 1426 O O . PHE A 1 185 ? -37.287 -1.052 43.947 1.00 88.50 185 PHE A O 1
ATOM 1433 N N . VAL A 1 186 ? -38.591 0.783 43.940 1.00 88.69 186 VAL A N 1
ATOM 1434 C CA . VAL A 1 186 ? -37.532 1.705 44.398 1.00 88.69 186 VAL A CA 1
ATOM 1435 C C . VAL A 1 186 ? -36.992 1.283 45.766 1.00 88.69 186 VAL A C 1
ATOM 1437 O O . VAL A 1 186 ? -35.779 1.143 45.914 1.00 88.69 186 VAL A O 1
ATOM 1440 N N . GLU A 1 187 ? -37.857 1.001 46.745 1.00 89.88 187 GLU A N 1
ATOM 1441 C CA . GLU A 1 187 ? -37.429 0.540 48.077 1.00 89.88 187 GLU A CA 1
ATOM 1442 C C . GLU A 1 187 ? -36.662 -0.790 48.024 1.00 89.88 187 GLU A C 1
ATOM 1444 O O . GLU A 1 187 ? -35.587 -0.925 48.619 1.00 89.88 187 GLU A O 1
ATOM 1449 N N . LYS A 1 188 ? -37.148 -1.763 47.243 1.00 91.12 188 LYS A N 1
ATOM 1450 C CA . LYS A 1 188 ? -36.438 -3.034 47.043 1.00 91.12 188 LYS A CA 1
ATOM 1451 C C . LYS A 1 188 ? -35.089 -2.835 46.350 1.00 91.12 188 LYS A C 1
ATOM 1453 O O . LYS A 1 188 ? -34.121 -3.483 46.741 1.00 91.12 188 LYS A O 1
ATOM 1458 N N . VAL A 1 189 ? -34.970 -1.916 45.391 1.00 91.38 189 VAL A N 1
ATOM 1459 C CA . VAL A 1 189 ? -33.678 -1.577 44.769 1.00 91.38 189 VAL A CA 1
ATOM 1460 C C . VAL A 1 189 ? -32.747 -0.865 45.761 1.00 91.38 189 VAL A C 1
ATOM 1462 O O . VAL A 1 189 ? -31.586 -1.258 45.848 1.00 91.38 189 VAL A O 1
ATOM 1465 N N . ARG A 1 190 ? -33.227 0.092 46.571 1.00 92.94 190 ARG A N 1
ATOM 1466 C CA . ARG A 1 190 ? -32.440 0.735 47.649 1.00 92.94 190 ARG A CA 1
ATOM 1467 C C . ARG A 1 190 ? -31.848 -0.307 48.609 1.00 92.94 190 ARG A C 1
ATOM 1469 O O . ARG A 1 190 ? -30.652 -0.266 48.902 1.00 92.94 190 ARG A O 1
ATOM 1476 N N . TYR A 1 191 ? -32.653 -1.280 49.041 1.00 93.44 191 TYR A N 1
ATOM 1477 C CA . TYR A 1 191 ? -32.198 -2.396 49.878 1.00 93.44 191 TYR A CA 1
ATOM 1478 C C . TYR A 1 191 ? -31.187 -3.306 49.157 1.00 93.44 191 TYR A C 1
ATOM 1480 O O . TYR A 1 191 ? -30.117 -3.599 49.698 1.00 93.44 191 TYR A O 1
ATOM 1488 N N . LEU A 1 192 ? -31.482 -3.722 47.920 1.00 94.12 192 LEU A N 1
ATOM 1489 C CA . LEU A 1 192 ? -30.600 -4.592 47.136 1.00 94.12 192 LEU A CA 1
ATOM 1490 C C . LEU A 1 192 ? -29.248 -3.946 46.824 1.00 94.12 192 LEU A C 1
ATOM 1492 O O . LEU A 1 192 ? -28.245 -4.648 46.847 1.00 94.12 192 LEU A O 1
ATOM 1496 N N . VAL A 1 193 ? -29.179 -2.632 46.597 1.00 93.88 193 VAL A N 1
ATOM 1497 C CA . VAL A 1 193 ? -27.911 -1.921 46.354 1.00 93.88 193 VAL A CA 1
ATOM 1498 C C . VAL A 1 193 ? -26.955 -2.048 47.547 1.00 93.88 193 VAL A C 1
ATOM 1500 O O . VAL A 1 193 ? -25.756 -2.268 47.350 1.00 93.88 193 VAL A O 1
ATOM 1503 N N . LEU A 1 194 ? -27.464 -2.004 48.782 1.00 92.50 194 LEU A N 1
ATOM 1504 C CA . LEU A 1 194 ? -26.658 -2.245 49.986 1.00 92.50 194 LEU A CA 1
ATOM 1505 C C . LEU A 1 194 ? -26.165 -3.702 50.056 1.00 92.50 194 LEU A C 1
ATOM 1507 O O . LEU A 1 194 ? -24.980 -3.932 50.302 1.00 92.50 194 LEU A O 1
ATOM 1511 N N . ARG A 1 195 ? -27.038 -4.676 49.765 1.00 94.44 195 ARG A N 1
ATOM 1512 C CA . ARG A 1 195 ? -26.696 -6.113 49.741 1.00 94.44 195 ARG A CA 1
ATOM 1513 C C . ARG A 1 195 ? -25.679 -6.464 48.650 1.00 94.44 195 ARG A C 1
ATOM 1515 O O . ARG A 1 195 ? -24.667 -7.107 48.915 1.00 94.44 195 ARG A O 1
ATOM 1522 N N . TRP A 1 196 ? -25.870 -5.950 47.433 1.00 94.81 196 TRP A N 1
ATOM 1523 C CA . TRP A 1 196 ? -24.905 -6.060 46.336 1.00 94.81 196 TRP A CA 1
ATOM 1524 C C . TRP A 1 196 ? -23.549 -5.457 46.715 1.00 94.81 196 TRP A C 1
ATOM 1526 O O . TRP A 1 196 ? -22.525 -6.065 46.421 1.00 94.81 196 TRP A O 1
ATOM 1536 N N . THR A 1 197 ? -23.520 -4.316 47.416 1.00 92.75 197 THR A N 1
ATOM 1537 C CA . THR A 1 197 ? -22.269 -3.724 47.925 1.00 92.75 197 THR A CA 1
ATOM 1538 C C . THR A 1 197 ? -21.576 -4.656 48.921 1.00 92.75 197 THR A C 1
ATOM 1540 O O . THR A 1 197 ? -20.375 -4.898 48.800 1.00 92.75 197 THR A O 1
ATOM 1543 N N . GLY A 1 198 ? -22.325 -5.228 49.870 1.00 91.94 198 GLY A N 1
ATOM 1544 C CA . GLY A 1 198 ? -21.809 -6.218 50.817 1.00 91.94 198 GLY A CA 1
ATOM 1545 C C . GLY A 1 198 ? -21.233 -7.451 50.113 1.00 91.94 198 GLY A C 1
ATOM 1546 O O . GLY A 1 198 ? -20.099 -7.845 50.381 1.00 91.94 198 GLY A O 1
ATOM 1547 N N . TRP A 1 199 ? -21.962 -8.015 49.150 1.00 94.75 199 TRP A N 1
ATOM 1548 C CA . TRP A 1 199 ? -21.532 -9.160 48.340 1.00 94.75 199 TRP A CA 1
ATOM 1549 C C . TRP A 1 199 ? -20.283 -8.866 47.489 1.00 94.75 199 TRP A C 1
ATOM 1551 O O . TRP A 1 199 ? -19.333 -9.650 47.495 1.00 94.75 199 TRP A O 1
ATOM 1561 N N . LEU A 1 200 ? -20.222 -7.706 46.823 1.00 92.94 200 LEU A N 1
ATOM 1562 C CA . LEU A 1 200 ? -19.062 -7.250 46.038 1.00 92.94 200 LEU A CA 1
ATOM 1563 C C . LEU A 1 200 ? -17.797 -7.029 46.890 1.00 92.94 200 LEU A C 1
ATOM 1565 O O . LEU A 1 200 ? -16.680 -7.119 46.375 1.00 92.94 200 LEU A O 1
ATOM 1569 N N . LEU A 1 201 ? -17.969 -6.761 48.187 1.00 90.75 201 LEU A N 1
ATOM 1570 C CA . LEU A 1 201 ? -16.901 -6.637 49.184 1.00 90.75 201 LEU A CA 1
ATOM 1571 C C . LEU A 1 201 ? -16.647 -7.940 49.974 1.00 90.75 201 LEU A C 1
ATOM 1573 O O . LEU A 1 201 ? -15.828 -7.939 50.893 1.00 90.75 201 LEU A O 1
ATOM 1577 N N . GLY A 1 202 ? -17.331 -9.043 49.646 1.00 89.50 202 GLY A N 1
ATOM 1578 C CA . GLY A 1 202 ? -17.192 -10.339 50.327 1.00 89.50 202 GLY A CA 1
ATOM 1579 C C . GLY A 1 202 ? -17.762 -10.390 51.752 1.00 89.50 202 GLY A C 1
ATOM 1580 O O . GLY A 1 202 ? -17.432 -11.299 52.510 1.00 89.50 202 GLY A O 1
ATOM 1581 N N . GLN A 1 203 ? -18.595 -9.418 52.129 1.00 90.62 203 GLN A N 1
ATOM 1582 C CA . GLN A 1 203 ? -19.223 -9.293 53.450 1.00 90.62 203 GLN A CA 1
ATOM 1583 C C . GLN A 1 203 ? -20.533 -10.088 53.559 1.00 90.62 203 GLN A C 1
ATOM 1585 O O . GLN A 1 203 ? -20.982 -10.382 54.664 1.00 90.62 203 GLN A O 1
ATOM 1590 N N . GLU A 1 204 ? -21.136 -10.453 52.423 1.00 89.81 204 GLU A N 1
ATOM 1591 C CA . GLU A 1 204 ? -22.386 -11.213 52.351 1.00 89.81 204 GLU A CA 1
ATOM 1592 C C . GLU A 1 204 ? -22.276 -12.411 51.403 1.00 89.81 204 GLU A C 1
ATOM 1594 O O . GLU A 1 204 ? -21.619 -12.353 50.363 1.00 89.81 204 GLU A O 1
ATOM 1599 N N . SER A 1 205 ? -22.957 -13.501 51.759 1.00 89.69 205 SER A N 1
ATOM 1600 C CA . SER A 1 205 ? -22.981 -14.752 51.004 1.00 89.69 205 SER A CA 1
ATOM 1601 C C . SER A 1 205 ? -24.278 -14.908 50.205 1.00 89.69 205 SER A C 1
ATOM 1603 O O . SER A 1 205 ? -25.339 -15.134 50.783 1.00 89.69 205 SER A O 1
ATOM 1605 N N . GLU A 1 206 ? -24.182 -14.867 48.879 1.00 92.81 206 GLU A N 1
ATOM 1606 C CA . GLU A 1 206 ? -25.260 -15.203 47.940 1.00 92.81 206 GLU A CA 1
ATOM 1607 C C . GLU A 1 206 ? -24.630 -15.795 46.668 1.00 92.81 206 GLU A C 1
ATOM 1609 O O . GLU A 1 206 ? -23.459 -15.536 46.363 1.00 92.81 206 GLU A O 1
ATOM 1614 N N . THR A 1 207 ? -25.369 -16.629 45.937 1.00 90.94 207 THR A N 1
ATOM 1615 C CA . THR A 1 207 ? -24.854 -17.264 44.720 1.00 90.94 207 THR A CA 1
ATOM 1616 C C . THR A 1 207 ? -24.751 -16.259 43.573 1.00 90.94 207 THR A C 1
ATOM 1618 O O . THR A 1 207 ? -25.670 -15.480 43.318 1.00 90.94 207 THR A O 1
ATOM 1621 N N . GLU A 1 208 ? -23.649 -16.321 42.822 1.00 88.62 208 GLU A N 1
ATOM 1622 C CA . GLU A 1 208 ? -23.405 -15.477 41.642 1.00 88.62 208 GLU A CA 1
ATOM 1623 C C . GLU A 1 208 ? -24.579 -15.518 40.646 1.00 88.62 208 GLU A C 1
ATOM 1625 O O . GLU A 1 208 ? -24.988 -14.486 40.117 1.00 88.62 208 GLU A O 1
ATOM 1630 N N . LEU A 1 209 ? -25.187 -16.696 40.457 1.00 90.06 209 LEU A N 1
ATOM 1631 C CA . LEU A 1 209 ? -26.341 -16.882 39.580 1.00 90.06 209 LEU A CA 1
ATOM 1632 C C . LEU A 1 209 ? -27.588 -16.124 40.066 1.00 90.06 209 LEU A C 1
ATOM 1634 O O . LEU A 1 209 ? -28.295 -15.550 39.239 1.00 90.06 209 LEU A O 1
ATOM 1638 N N . ASN A 1 210 ? -27.869 -16.102 41.374 1.00 91.94 210 ASN A N 1
ATOM 1639 C CA . ASN A 1 210 ? -28.989 -15.331 41.924 1.00 91.94 210 ASN A CA 1
ATOM 1640 C C . ASN A 1 210 ? -28.722 -13.824 41.822 1.00 91.94 210 ASN A C 1
ATOM 1642 O O . ASN A 1 210 ? -29.613 -13.076 41.420 1.00 91.94 210 ASN A O 1
ATOM 1646 N N . VAL A 1 211 ? -27.488 -13.380 42.084 1.00 93.19 211 VAL A N 1
ATOM 1647 C CA . VAL A 1 211 ? -27.105 -11.967 41.939 1.00 93.19 211 VAL A CA 1
ATOM 1648 C C . VAL A 1 211 ? -27.213 -11.508 40.477 1.00 93.19 211 VAL A C 1
ATOM 1650 O O . VAL A 1 211 ? -27.916 -10.534 40.204 1.00 93.19 211 VAL A O 1
ATOM 1653 N N . GLN A 1 212 ? -26.650 -12.247 39.514 1.00 91.19 212 GLN A N 1
ATOM 1654 C CA . GLN A 1 212 ? -26.791 -11.961 38.076 1.00 91.19 212 GLN A CA 1
ATOM 1655 C C . GLN A 1 212 ? -28.256 -11.968 37.610 1.00 91.19 212 GLN A C 1
ATOM 1657 O O . GLN A 1 212 ? -28.658 -11.131 36.798 1.00 91.19 212 GLN A O 1
ATOM 1662 N N . ARG A 1 213 ? -29.082 -12.885 38.135 1.00 91.62 213 ARG A N 1
ATOM 1663 C CA . ARG A 1 213 ? -30.533 -12.881 37.890 1.00 91.62 213 ARG A CA 1
ATOM 1664 C C . ARG A 1 213 ? -31.200 -11.629 38.457 1.00 91.62 213 ARG A C 1
ATOM 1666 O O . ARG A 1 213 ? -32.032 -11.053 37.766 1.00 91.62 213 ARG A O 1
ATOM 1673 N N . SER A 1 214 ? -30.815 -11.169 39.649 1.00 94.19 214 SER A N 1
ATOM 1674 C CA . SER A 1 214 ? -31.361 -9.947 40.257 1.00 94.19 214 SER A CA 1
ATOM 1675 C C . SER A 1 214 ? -31.004 -8.679 39.469 1.00 94.19 214 SER A C 1
ATOM 1677 O O . SER A 1 214 ? -31.880 -7.852 39.228 1.00 94.19 214 SER A O 1
ATOM 1679 N N . PHE A 1 215 ? -29.771 -8.575 38.956 1.00 94.44 215 PHE A N 1
ATOM 1680 C CA . PHE A 1 215 ? -29.363 -7.508 38.033 1.00 94.44 215 PHE A CA 1
ATOM 1681 C C . PHE A 1 215 ? -30.253 -7.488 36.781 1.00 94.44 215 PHE A C 1
ATOM 1683 O O . PHE A 1 215 ? -30.824 -6.457 36.420 1.00 94.44 215 PHE A O 1
ATOM 1690 N N . ARG A 1 216 ? -30.428 -8.650 36.133 1.00 91.81 216 ARG A N 1
ATOM 1691 C CA . ARG A 1 216 ? -31.247 -8.765 34.918 1.00 91.81 216 ARG A CA 1
ATOM 1692 C C . ARG A 1 216 ? -32.735 -8.528 35.188 1.00 91.81 216 ARG A C 1
ATOM 1694 O O . ARG A 1 216 ? -33.397 -7.924 34.348 1.00 91.81 216 ARG A O 1
ATOM 1701 N N . TYR A 1 217 ? -33.245 -8.951 36.345 1.00 93.25 217 TYR A N 1
ATOM 1702 C CA . TYR A 1 217 ? -34.601 -8.643 36.798 1.00 93.25 217 TYR A CA 1
ATOM 1703 C C . TYR A 1 217 ? -34.807 -7.130 36.906 1.00 93.25 217 TYR A C 1
ATOM 1705 O O . TYR A 1 217 ? -35.728 -6.605 36.291 1.00 93.25 217 TYR A O 1
ATOM 1713 N N . VAL A 1 218 ? -33.926 -6.418 37.620 1.00 92.81 218 VAL A N 1
ATOM 1714 C CA . VAL A 1 218 ? -34.035 -4.961 37.816 1.00 92.81 218 VAL A CA 1
ATOM 1715 C C . VAL A 1 218 ? -33.922 -4.212 36.485 1.00 92.81 218 VAL A C 1
ATOM 1717 O O . VAL A 1 218 ? -34.713 -3.307 36.232 1.00 92.81 218 VAL A O 1
ATOM 1720 N N . ALA A 1 219 ? -33.027 -4.632 35.586 1.00 91.75 219 ALA A N 1
ATOM 1721 C CA . ALA A 1 219 ? -32.917 -4.059 34.244 1.00 91.75 219 ALA A CA 1
ATOM 1722 C C . ALA A 1 219 ? -34.188 -4.263 33.389 1.00 91.75 219 ALA A C 1
ATOM 1724 O O . ALA A 1 219 ? -34.690 -3.313 32.782 1.00 91.75 219 ALA A O 1
ATOM 1725 N N . LEU A 1 220 ? -34.745 -5.479 33.350 1.00 90.75 220 LEU A N 1
ATOM 1726 C CA . LEU A 1 220 ? -35.983 -5.747 32.610 1.00 90.75 220 LEU A CA 1
ATOM 1727 C C . LEU A 1 220 ? -37.183 -5.030 33.243 1.00 90.75 220 LEU A C 1
ATOM 1729 O O . LEU A 1 220 ? -37.926 -4.364 32.529 1.00 90.75 220 LEU A O 1
ATOM 1733 N N . MET A 1 221 ? -37.341 -5.093 34.566 1.00 89.19 221 MET A N 1
ATOM 1734 C CA . MET A 1 221 ? -38.440 -4.445 35.290 1.00 89.19 221 MET A CA 1
ATOM 1735 C C . MET A 1 221 ? -38.425 -2.919 35.114 1.00 89.19 221 MET A C 1
ATOM 1737 O O . MET A 1 221 ? -39.467 -2.328 34.854 1.00 89.19 221 MET A O 1
ATOM 1741 N N . MET A 1 222 ? -37.248 -2.285 35.113 1.00 87.75 222 MET A N 1
ATOM 1742 C CA . MET A 1 222 ? -37.112 -0.864 34.769 1.00 87.75 222 MET A CA 1
ATOM 1743 C C . MET A 1 222 ? -37.625 -0.548 33.351 1.00 87.75 222 MET A C 1
ATOM 1745 O O . MET A 1 222 ? -38.213 0.506 33.123 1.00 87.75 222 MET A O 1
ATOM 1749 N N . THR A 1 223 ? -37.462 -1.475 32.397 1.00 86.12 223 THR A N 1
ATOM 1750 C CA . THR A 1 223 ? -38.032 -1.328 31.043 1.00 86.12 223 THR A CA 1
ATOM 1751 C C . THR A 1 223 ? -39.564 -1.404 31.093 1.00 86.12 223 THR A C 1
ATOM 1753 O O . THR A 1 223 ? -40.236 -0.519 30.568 1.00 86.12 223 THR A O 1
ATOM 1756 N N . HIS A 1 224 ? -40.122 -2.402 31.793 1.00 84.75 224 HIS A N 1
ATOM 1757 C CA . HIS A 1 224 ? -41.575 -2.567 31.969 1.00 84.75 224 HIS A CA 1
ATOM 1758 C C . HIS A 1 224 ? -42.239 -1.369 32.656 1.00 84.75 224 HIS A C 1
ATOM 1760 O O . HIS A 1 224 ? -43.284 -0.919 32.195 1.00 84.75 224 HIS A O 1
ATOM 1766 N N . ILE A 1 225 ? -41.640 -0.821 33.716 1.00 83.12 225 ILE A N 1
ATOM 1767 C CA . ILE A 1 225 ? -42.200 0.322 34.457 1.00 83.12 225 ILE A CA 1
ATOM 1768 C C . ILE A 1 225 ? -42.215 1.591 33.588 1.00 83.12 225 ILE A C 1
ATOM 1770 O O . ILE A 1 225 ? -43.215 2.311 33.561 1.00 83.12 225 ILE A O 1
ATOM 1774 N N . LEU A 1 226 ? -41.145 1.856 32.829 1.00 79.56 226 LEU A N 1
ATOM 1775 C CA . LEU A 1 226 ? -41.075 3.027 31.947 1.00 79.56 226 LEU A CA 1
ATOM 1776 C C . LEU A 1 226 ? -42.028 2.912 30.742 1.00 79.56 226 LEU A C 1
ATOM 1778 O O . LEU A 1 226 ? -42.677 3.895 30.370 1.00 79.56 226 LEU A O 1
ATOM 1782 N N . GLU A 1 227 ? -42.158 1.725 30.142 1.00 76.62 227 GLU A N 1
ATOM 1783 C CA . GLU A 1 227 ? -42.986 1.522 28.945 1.00 76.62 227 GLU A CA 1
ATOM 1784 C C . GLU A 1 227 ? -44.468 1.245 29.240 1.00 76.62 227 GLU A C 1
ATOM 1786 O O . GLU A 1 227 ? -45.322 1.680 28.458 1.00 76.62 227 GLU A O 1
ATOM 1791 N N . GLY A 1 228 ? -44.773 0.572 30.356 1.00 64.44 228 GLY A N 1
ATOM 1792 C CA . GLY A 1 228 ? -46.098 0.062 30.742 1.00 64.44 228 GLY A CA 1
ATOM 1793 C C . GLY A 1 228 ? -47.147 1.130 31.061 1.00 64.44 228 GLY A C 1
ATOM 1794 O O . GLY A 1 228 ? -48.344 0.842 31.057 1.00 64.44 228 GLY A O 1
ATOM 1795 N N . SER A 1 229 ? -46.718 2.387 31.203 1.00 52.94 229 SER A N 1
ATOM 1796 C CA . SER A 1 229 ? -47.545 3.598 31.352 1.00 52.94 229 SER A CA 1
ATOM 1797 C C . SER A 1 229 ? -48.573 3.848 30.228 1.00 52.94 229 SER A C 1
ATOM 1799 O O . SER A 1 229 ? -49.278 4.853 30.246 1.00 52.94 229 SER A O 1
ATOM 1801 N N . SER A 1 230 ? -48.655 2.975 29.218 1.00 47.56 230 SER A N 1
ATOM 1802 C CA . SER A 1 230 ? -49.497 3.130 28.022 1.00 47.56 230 SER A CA 1
ATOM 1803 C C . SER A 1 230 ? -50.554 2.029 27.823 1.00 47.56 230 SER A C 1
ATOM 1805 O O . SER A 1 230 ? -51.303 2.093 26.852 1.00 47.56 230 SER A O 1
ATOM 1807 N N . SER A 1 231 ? -50.687 1.050 28.730 1.00 40.34 231 SER A N 1
ATOM 1808 C CA . SER A 1 231 ? -51.695 -0.028 28.621 1.00 40.34 231 SER A CA 1
ATOM 1809 C C . SER A 1 231 ? -53.106 0.371 29.106 1.00 40.34 231 SER A C 1
ATOM 1811 O O . SER A 1 231 ? -53.785 -0.402 29.785 1.00 40.34 231 SER A O 1
ATOM 1813 N N . VAL A 1 232 ? -53.583 1.566 28.745 1.00 40.34 232 VAL A N 1
ATOM 1814 C CA . VAL A 1 232 ? -54.968 1.995 29.015 1.00 40.34 232 VAL A CA 1
ATOM 1815 C C . VAL A 1 232 ? -55.830 1.725 27.782 1.00 40.34 232 VAL A C 1
ATOM 1817 O O . VAL A 1 232 ? -55.940 2.560 26.887 1.00 40.34 232 VAL A O 1
ATOM 1820 N N . THR A 1 233 ? -56.466 0.554 27.739 1.00 37.09 233 THR A N 1
ATOM 1821 C CA . THR A 1 233 ? -57.591 0.298 26.826 1.00 37.09 233 THR A CA 1
ATOM 1822 C C . THR A 1 233 ? -58.849 0.961 27.406 1.00 37.09 233 THR A C 1
ATOM 1824 O O . THR A 1 233 ? -59.289 0.578 28.489 1.00 37.09 233 THR A O 1
ATOM 1827 N N . PRO A 1 234 ? -59.447 1.973 26.747 1.00 43.31 234 PRO A N 1
ATOM 1828 C CA . PRO A 1 234 ? -60.485 2.794 27.366 1.00 43.31 234 PRO A CA 1
ATOM 1829 C C . PRO A 1 234 ? -61.881 2.172 27.200 1.00 43.31 234 PRO A C 1
ATOM 1831 O O . PRO A 1 234 ? -62.710 2.703 26.463 1.00 43.31 234 PRO A O 1
ATOM 1834 N N . LEU A 1 235 ? -62.154 1.045 27.870 1.00 40.16 235 LEU A N 1
ATOM 1835 C CA . LEU A 1 235 ? -63.485 0.421 27.888 1.00 40.16 235 LEU A CA 1
ATOM 1836 C C . LEU A 1 235 ? -63.797 -0.301 29.215 1.00 40.16 235 LEU A C 1
ATOM 1838 O O . LEU A 1 235 ? -63.271 -1.371 29.496 1.00 40.16 235 LEU A O 1
ATOM 1842 N N . ASN A 1 236 ? -64.775 0.273 29.925 1.00 34.97 236 ASN A N 1
ATOM 1843 C CA . ASN A 1 236 ? -65.597 -0.274 31.016 1.00 34.97 236 ASN A CA 1
ATOM 1844 C C . ASN A 1 236 ? -65.023 -0.406 32.449 1.00 34.97 236 ASN A C 1
ATOM 1846 O O . ASN A 1 236 ? -64.093 -1.151 32.726 1.00 34.97 236 ASN A O 1
ATOM 1850 N N . SER A 1 237 ? -65.761 0.246 33.361 1.00 37.94 237 SER A N 1
ATOM 1851 C CA . SER A 1 237 ? -66.017 -0.099 34.775 1.00 37.94 237 SER A CA 1
ATOM 1852 C C . SER A 1 237 ? -64.844 -0.305 35.748 1.00 37.94 237 SER A C 1
ATOM 1854 O O . SER A 1 237 ? -64.358 -1.415 35.915 1.00 37.94 237 SER A O 1
ATOM 1856 N N . GLU A 1 238 ? -64.577 0.771 36.499 1.00 42.44 238 GLU A N 1
ATOM 1857 C CA . GLU A 1 238 ? -64.332 0.823 37.956 1.00 42.44 238 GLU A CA 1
ATOM 1858 C C . GLU A 1 238 ? -63.164 0.034 38.598 1.00 42.44 238 GLU A C 1
ATOM 1860 O O . GLU A 1 238 ? -62.976 -1.165 38.440 1.00 42.44 238 GLU A O 1
ATOM 1865 N N . SER A 1 239 ? -62.445 0.732 39.489 1.00 40.22 239 SER A N 1
ATOM 1866 C CA . SER A 1 239 ? -61.453 0.191 40.437 1.00 40.22 239 SER A CA 1
ATOM 1867 C C . SER A 1 239 ? -60.214 -0.520 39.861 1.00 40.22 239 SER A C 1
ATOM 1869 O O . SER A 1 239 ? -59.989 -1.694 40.122 1.00 40.22 239 SER A O 1
ATOM 1871 N N . ILE A 1 240 ? -59.327 0.244 39.208 1.00 37.50 240 ILE A N 1
ATOM 1872 C CA . ILE A 1 240 ? -57.861 0.168 39.415 1.00 37.50 240 ILE A CA 1
ATOM 1873 C C . ILE A 1 240 ? -57.230 1.497 38.947 1.00 37.50 240 ILE A C 1
ATOM 1875 O O . ILE A 1 240 ? -56.805 1.680 37.813 1.00 37.50 240 ILE A O 1
ATOM 1879 N N . SER A 1 241 ? -57.206 2.486 39.844 1.00 38.69 241 SER A N 1
ATOM 1880 C CA . SER A 1 241 ? -56.467 3.747 39.664 1.00 38.69 241 SER A CA 1
ATOM 1881 C C . SER A 1 241 ? -55.053 3.605 40.238 1.00 38.69 241 SER A C 1
ATOM 1883 O O . SER A 1 241 ? -54.666 4.333 41.153 1.00 38.69 241 SER A O 1
ATOM 1885 N N . VAL A 1 242 ? -54.322 2.583 39.787 1.00 40.34 242 VAL A N 1
ATOM 1886 C CA . VAL A 1 242 ? -53.022 2.223 40.365 1.00 40.34 242 VAL A CA 1
ATOM 1887 C C . VAL A 1 242 ? -51.917 3.086 39.766 1.00 40.34 242 VAL A C 1
ATOM 1889 O O . VAL A 1 242 ? -51.528 2.892 38.622 1.00 40.34 242 VAL A O 1
ATOM 1892 N N . SER A 1 243 ? -51.401 3.977 40.615 1.00 42.78 243 SER A N 1
ATOM 1893 C CA . SER A 1 243 ? -50.011 4.440 40.651 1.00 42.78 243 SER A CA 1
ATOM 1894 C C . SER A 1 243 ? -49.454 5.048 39.357 1.00 42.78 243 SER A C 1
ATOM 1896 O O . SER A 1 243 ? -48.963 4.359 38.465 1.00 42.78 243 SER A O 1
ATOM 1898 N N . LEU A 1 244 ? -49.417 6.382 39.318 1.00 47.69 244 LEU A N 1
ATOM 1899 C CA . LEU A 1 244 ? -48.606 7.149 38.361 1.00 47.69 244 LEU A CA 1
ATOM 1900 C C . LEU A 1 244 ? -47.208 7.446 38.953 1.00 47.69 244 LEU A C 1
ATOM 1902 O O . LEU A 1 244 ? -46.510 8.350 38.499 1.00 47.69 244 LEU A O 1
ATOM 1906 N N . ASP A 1 245 ? -46.822 6.692 39.987 1.00 53.44 245 ASP A N 1
ATOM 1907 C CA . ASP A 1 245 ? -45.916 7.149 41.048 1.00 53.44 245 ASP A CA 1
ATOM 1908 C C . ASP A 1 245 ? -44.433 6.860 40.763 1.00 53.44 245 ASP A C 1
ATOM 1910 O O . ASP A 1 245 ? -43.605 7.078 41.638 1.00 53.44 245 ASP A O 1
ATOM 1914 N N . PHE A 1 246 ? -44.089 6.361 39.567 1.00 62.34 246 PHE A N 1
ATOM 1915 C CA . PHE A 1 246 ? -42.695 6.205 39.137 1.00 62.34 246 PHE A CA 1
ATOM 1916 C C . PHE A 1 246 ? -42.275 7.373 38.233 1.00 62.34 246 PHE A C 1
ATOM 1918 O O . PHE A 1 246 ? -42.638 7.469 37.043 1.00 62.34 246 PHE A O 1
ATOM 1925 N N . LEU A 1 247 ? -41.519 8.287 38.831 1.00 69.19 247 LEU A N 1
ATOM 1926 C CA . LEU A 1 247 ? -41.020 9.504 38.215 1.00 69.19 247 LEU A CA 1
ATOM 1927 C C . LEU A 1 247 ? -39.678 9.258 37.516 1.00 69.19 247 LEU A C 1
ATOM 1929 O O . LEU A 1 247 ? -38.997 8.253 37.707 1.00 69.19 247 LEU A O 1
ATOM 1933 N N . GLU A 1 248 ? -39.283 10.214 36.679 1.00 76.44 248 GLU A N 1
ATOM 1934 C CA . GLU A 1 248 ? -37.928 10.247 36.119 1.00 76.44 248 GLU A CA 1
ATOM 1935 C C . GLU A 1 248 ? -36.874 10.422 37.229 1.00 76.44 248 GLU A C 1
ATOM 1937 O O . GLU A 1 248 ? -35.804 9.821 37.161 1.00 76.44 248 GLU A O 1
ATOM 1942 N N . GLU A 1 249 ? -37.220 11.150 38.296 1.00 81.38 249 GLU A N 1
ATOM 1943 C CA . GLU A 1 249 ? -36.378 11.352 39.480 1.00 81.38 249 GLU A CA 1
ATOM 1944 C C . GLU A 1 249 ? -35.979 10.016 40.138 1.00 81.38 249 GLU A C 1
ATOM 1946 O O . GLU A 1 249 ? -34.784 9.785 40.332 1.00 81.38 249 GLU A O 1
ATOM 1951 N N . ASP A 1 250 ? -36.923 9.088 40.354 1.00 85.06 250 ASP A N 1
ATOM 1952 C CA . ASP A 1 250 ? -36.664 7.755 40.932 1.00 85.06 250 ASP A CA 1
ATOM 1953 C C . ASP A 1 250 ? -35.653 6.941 40.107 1.00 85.06 250 ASP A C 1
ATOM 1955 O O . ASP A 1 250 ? -34.735 6.311 40.643 1.00 85.06 250 ASP A O 1
ATOM 1959 N N . ALA A 1 251 ? -35.787 6.979 38.777 1.00 84.75 251 ALA A N 1
ATOM 1960 C CA . ALA A 1 251 ? -34.866 6.305 37.866 1.00 84.75 251 ALA A CA 1
ATOM 1961 C C . ALA A 1 251 ? -33.452 6.912 37.936 1.00 84.75 251 ALA A C 1
ATOM 1963 O O . ALA A 1 251 ? -32.459 6.176 37.919 1.00 84.75 251 ALA A O 1
ATOM 1964 N N . THR A 1 252 ? -33.345 8.241 38.066 1.00 86.12 252 THR A N 1
ATOM 1965 C CA . THR A 1 252 ? -32.047 8.910 38.248 1.00 86.12 252 THR A CA 1
ATOM 1966 C C . THR A 1 252 ? -31.434 8.669 39.628 1.00 86.12 252 THR A C 1
ATOM 1968 O O . THR A 1 252 ? -30.214 8.537 39.718 1.00 86.12 252 THR A O 1
ATOM 1971 N N . GLU A 1 253 ? -32.238 8.530 40.691 1.00 89.75 253 GLU A N 1
ATOM 1972 C CA . GLU A 1 253 ? -31.741 8.159 42.021 1.00 89.75 253 GLU A CA 1
ATOM 1973 C C . GLU A 1 253 ? -31.150 6.746 42.004 1.00 89.75 253 GLU A C 1
ATOM 1975 O O . GLU A 1 253 ? -30.023 6.544 42.456 1.00 89.75 253 GLU A O 1
ATOM 1980 N N . ILE A 1 254 ? -31.854 5.778 41.408 1.00 90.06 254 ILE A N 1
ATOM 1981 C CA . ILE A 1 254 ? -31.366 4.401 41.253 1.00 90.06 254 ILE A CA 1
ATOM 1982 C C . ILE A 1 254 ? -30.023 4.371 40.501 1.00 90.06 254 ILE A C 1
ATOM 1984 O O . ILE A 1 254 ? -29.095 3.672 40.920 1.00 90.06 254 ILE A O 1
ATOM 1988 N N . LEU A 1 255 ? -29.871 5.164 39.434 1.00 91.94 255 LEU A N 1
ATOM 1989 C CA . LEU A 1 255 ? -28.596 5.285 38.719 1.00 91.94 255 LEU A CA 1
ATOM 1990 C C . LEU A 1 255 ? -27.508 5.983 39.550 1.00 91.94 255 LEU A C 1
ATOM 1992 O O . LEU A 1 255 ? -26.353 5.561 39.495 1.00 91.94 255 LEU A O 1
ATOM 1996 N N . ALA A 1 256 ? -27.841 7.000 40.348 1.00 91.50 256 ALA A N 1
ATOM 1997 C CA . ALA A 1 256 ? -26.893 7.656 41.250 1.00 91.50 256 ALA A CA 1
ATOM 1998 C C . ALA A 1 256 ? -26.405 6.710 42.366 1.00 91.50 256 ALA A C 1
ATOM 2000 O O . ALA A 1 256 ? -25.204 6.652 42.646 1.00 91.50 256 ALA A O 1
ATOM 2001 N N . LEU A 1 257 ? -27.311 5.915 42.944 1.00 91.88 257 LEU A N 1
ATOM 2002 C CA . LEU A 1 257 ? -27.008 4.877 43.931 1.00 91.88 257 LEU A CA 1
ATOM 2003 C C . LEU A 1 257 ? -26.057 3.822 43.347 1.00 91.88 257 LEU A C 1
ATOM 2005 O O . LEU A 1 257 ? -24.986 3.584 43.909 1.00 91.88 257 LEU A O 1
ATOM 2009 N N . ILE A 1 258 ? -26.384 3.248 42.185 1.00 93.50 258 ILE A N 1
ATOM 2010 C CA . ILE A 1 258 ? -25.557 2.223 41.523 1.00 93.50 258 ILE A CA 1
ATOM 2011 C C . ILE A 1 258 ? -24.203 2.793 41.064 1.00 93.50 258 ILE A C 1
ATOM 2013 O O . ILE A 1 258 ? -23.177 2.115 41.189 1.00 93.50 258 ILE A O 1
ATOM 2017 N N . ASN A 1 259 ? -24.150 4.054 40.621 1.00 93.88 259 ASN A N 1
ATOM 2018 C CA . ASN A 1 259 ? -22.887 4.745 40.348 1.00 93.88 259 ASN A CA 1
ATOM 2019 C C . ASN A 1 259 ? -22.032 4.849 41.621 1.00 93.88 259 ASN A C 1
ATOM 2021 O O . ASN A 1 259 ? -20.854 4.504 41.592 1.00 93.88 259 ASN A O 1
ATOM 2025 N N . SER A 1 260 ? -22.621 5.254 42.754 1.00 92.94 260 SER A N 1
ATOM 2026 C CA . SER A 1 260 ? -21.892 5.409 44.023 1.00 92.94 260 SER A CA 1
ATOM 2027 C C . SER A 1 260 ? -21.239 4.105 44.500 1.00 92.94 260 SER A C 1
ATOM 2029 O O . SER A 1 260 ? -20.084 4.124 44.929 1.00 92.94 260 SER A O 1
ATOM 2031 N N . VAL A 1 261 ? -21.917 2.964 44.320 1.00 92.75 261 VAL A N 1
ATOM 2032 C CA . VAL A 1 261 ? -21.343 1.631 44.568 1.00 92.75 261 VAL A CA 1
ATOM 2033 C C . VAL A 1 261 ? -20.251 1.309 43.554 1.00 92.75 261 VAL A C 1
ATOM 2035 O O . VAL A 1 261 ? -19.193 0.822 43.937 1.00 92.75 261 VAL A O 1
ATOM 2038 N N . SER A 1 262 ? -20.459 1.636 42.276 1.00 91.31 262 SER A N 1
ATOM 2039 C CA . SER A 1 262 ? -19.482 1.389 41.208 1.00 91.31 262 SER A CA 1
ATOM 2040 C C . SER A 1 262 ? -18.161 2.140 41.424 1.00 91.31 262 SER A C 1
ATOM 2042 O O . SER A 1 262 ? -17.104 1.561 41.189 1.00 91.31 262 SER A O 1
ATOM 2044 N N . GLN A 1 263 ? -18.192 3.376 41.944 1.00 89.31 263 GLN A N 1
ATOM 2045 C CA . GLN A 1 263 ? -16.990 4.119 42.378 1.00 89.31 263 GLN A CA 1
ATOM 2046 C C . GLN A 1 263 ? -16.285 3.479 43.597 1.00 89.31 263 GLN A C 1
ATOM 2048 O O . GLN A 1 263 ? -15.183 3.885 43.975 1.00 89.31 263 GLN A O 1
ATOM 2053 N N . GLY A 1 264 ? -16.918 2.494 44.238 1.00 88.06 264 GLY A N 1
ATOM 2054 C CA . GLY A 1 264 ? -16.389 1.745 45.371 1.00 88.06 264 GLY A CA 1
ATOM 2055 C C . GLY A 1 264 ? -15.282 0.748 45.018 1.00 88.06 264 GLY A C 1
ATOM 2056 O O . GLY A 1 264 ? -14.487 0.448 45.919 1.00 88.06 264 GLY A O 1
ATOM 2057 N N . ASP A 1 265 ? -15.198 0.300 43.756 1.00 89.62 265 ASP A N 1
ATOM 2058 C CA . ASP A 1 265 ? -14.288 -0.758 43.284 1.00 89.62 265 ASP A CA 1
ATOM 2059 C C . ASP A 1 265 ? -12.836 -0.534 43.773 1.00 89.62 265 ASP A C 1
ATOM 2061 O O . ASP A 1 265 ? -12.243 0.521 43.501 1.00 89.62 265 ASP A O 1
ATOM 2065 N N . PRO A 1 266 ? -12.237 -1.498 44.503 1.00 86.75 266 PRO A N 1
ATOM 2066 C CA . PRO A 1 266 ? -10.831 -1.450 44.899 1.00 86.75 266 PRO A CA 1
ATOM 2067 C C . PRO A 1 266 ? -9.855 -1.156 43.745 1.00 86.75 266 PRO A C 1
ATOM 2069 O O . PRO A 1 266 ? -8.917 -0.380 43.940 1.00 86.75 266 PRO A O 1
ATOM 2072 N N . ALA A 1 267 ? -10.101 -1.688 42.542 1.00 85.56 267 ALA A N 1
ATOM 2073 C CA . ALA A 1 267 ? -9.248 -1.506 41.363 1.00 85.56 267 ALA A CA 1
ATOM 2074 C C . ALA A 1 267 ? -9.185 -0.047 40.867 1.00 85.56 267 ALA A C 1
ATOM 2076 O O . ALA A 1 267 ? -8.240 0.361 40.191 1.00 85.56 267 ALA A O 1
ATOM 2077 N N . PHE A 1 268 ? -10.161 0.796 41.228 1.00 87.31 268 PHE A N 1
ATOM 2078 C CA . PHE A 1 268 ? -10.119 2.223 40.886 1.00 87.31 268 PHE A CA 1
ATOM 2079 C C . PHE A 1 268 ? -9.210 3.043 41.804 1.00 87.31 268 PHE A C 1
ATOM 2081 O O . PHE A 1 268 ? -8.845 4.162 41.421 1.00 87.31 268 PHE A O 1
ATOM 2088 N N . LYS A 1 269 ? -8.862 2.496 42.978 1.00 84.81 269 LYS A N 1
ATOM 2089 C CA . LYS A 1 269 ? -7.985 3.097 43.997 1.00 84.81 269 LYS A CA 1
ATOM 2090 C C . LYS A 1 269 ? -6.552 2.571 43.886 1.00 84.81 269 LYS A C 1
ATOM 2092 O O . LYS A 1 269 ? -5.621 3.350 44.065 1.00 84.81 269 LYS A O 1
ATOM 2097 N N . ASP A 1 270 ? -6.389 1.290 43.559 1.00 80.00 270 ASP A N 1
ATOM 2098 C CA . ASP A 1 270 ? -5.097 0.648 43.314 1.00 80.00 270 ASP A CA 1
ATOM 2099 C C . ASP A 1 270 ? -5.070 0.020 41.914 1.00 80.00 270 ASP A C 1
ATOM 2101 O O . ASP A 1 270 ? -5.674 -1.021 41.662 1.00 80.00 270 ASP A O 1
ATOM 2105 N N . SER A 1 271 ? -4.324 0.649 41.003 1.00 71.75 271 SER A N 1
ATOM 2106 C CA . SER A 1 271 ? -4.179 0.208 39.612 1.00 71.75 271 SER A CA 1
ATOM 2107 C C . SER A 1 271 ? -3.314 -1.049 39.432 1.00 71.75 271 SER A C 1
ATOM 2109 O O . SER A 1 271 ? -3.032 -1.425 38.296 1.00 71.75 271 SER A O 1
ATOM 2111 N N . THR A 1 272 ? -2.835 -1.672 40.514 1.00 73.31 272 THR A N 1
ATOM 2112 C CA . THR A 1 272 ? -2.195 -2.998 40.471 1.00 73.31 272 THR A CA 1
ATOM 2113 C C . THR A 1 272 ? -3.195 -4.146 40.638 1.00 73.31 272 THR A C 1
ATOM 2115 O O . THR A 1 272 ? -2.839 -5.301 40.404 1.00 73.31 272 THR A O 1
ATOM 2118 N N . ILE A 1 273 ? -4.446 -3.837 41.002 1.00 82.19 273 ILE A N 1
ATOM 2119 C CA . ILE A 1 273 ? -5.531 -4.798 41.210 1.00 82.19 273 ILE A CA 1
ATOM 2120 C C . ILE A 1 273 ? -6.443 -4.813 39.974 1.00 82.19 273 ILE A C 1
ATOM 2122 O O . ILE A 1 273 ? -6.926 -3.772 39.535 1.00 82.19 273 ILE A O 1
ATOM 2126 N N . GLU A 1 274 ? -6.703 -5.997 39.414 1.00 85.19 274 GLU A N 1
ATOM 2127 C CA . GLU A 1 274 ? -7.700 -6.183 38.350 1.00 85.19 274 GLU A CA 1
ATOM 2128 C C . GLU A 1 274 ? -9.133 -6.182 38.930 1.00 85.19 274 GLU A C 1
ATOM 2130 O O . GLU A 1 274 ? -9.403 -6.850 39.933 1.00 85.19 274 GLU A O 1
ATOM 2135 N N . SER A 1 275 ? -10.068 -5.476 38.282 1.00 86.00 275 SER A N 1
ATOM 2136 C CA . SER A 1 275 ? -11.486 -5.398 38.696 1.00 86.00 275 SER A CA 1
ATOM 2137 C C . SER A 1 275 ? -12.160 -6.772 38.587 1.00 86.00 275 SER A C 1
ATOM 2139 O O . SER A 1 275 ? -12.297 -7.290 37.483 1.00 86.00 275 SER A O 1
ATOM 2141 N N . SER A 1 276 ? -12.582 -7.393 39.697 1.00 89.50 276 SER A N 1
ATOM 2142 C CA . SER A 1 276 ? -13.031 -8.801 39.675 1.00 89.50 276 SER A CA 1
ATOM 2143 C C . SER A 1 276 ? -14.234 -9.052 38.747 1.00 89.50 276 SER A C 1
ATOM 2145 O O . SER A 1 276 ? -15.017 -8.150 38.463 1.00 89.50 276 SER A O 1
ATOM 2147 N N . VAL A 1 277 ? -14.443 -10.303 38.312 1.00 88.75 277 VAL A N 1
ATOM 2148 C CA . VAL A 1 277 ? -15.563 -10.677 37.415 1.00 88.75 277 VAL A CA 1
ATOM 2149 C C . VAL A 1 277 ? -16.934 -10.270 37.986 1.00 88.75 277 VAL A C 1
ATOM 2151 O O . VAL A 1 277 ? -17.835 -9.904 37.229 1.00 88.75 277 VAL A O 1
ATOM 2154 N N . ASN A 1 278 ? -17.076 -10.241 39.314 1.00 91.75 278 ASN A N 1
ATOM 2155 C CA . ASN A 1 278 ? -18.281 -9.763 39.995 1.00 91.75 278 ASN A CA 1
ATOM 2156 C C . ASN A 1 278 ? -18.461 -8.242 39.828 1.00 91.75 278 ASN A C 1
ATOM 2158 O O . ASN A 1 278 ? -19.561 -7.791 39.508 1.00 91.75 278 ASN A O 1
ATOM 2162 N N . TRP A 1 279 ? -17.381 -7.465 39.977 1.00 93.81 279 TRP A N 1
ATOM 2163 C CA . TRP A 1 279 ? -17.368 -6.019 39.730 1.00 93.81 279 TRP A CA 1
ATOM 2164 C C . TRP A 1 279 ? -17.613 -5.692 38.250 1.00 93.81 279 TRP A C 1
ATOM 2166 O O . TRP A 1 279 ? -18.490 -4.885 37.957 1.00 93.81 279 TRP A O 1
ATOM 2176 N N . LEU A 1 280 ? -16.969 -6.400 37.313 1.00 93.25 280 LEU A N 1
ATOM 2177 C CA . LEU A 1 280 ? -17.246 -6.276 35.872 1.00 93.25 280 LEU A CA 1
ATOM 2178 C C . LEU A 1 280 ? -18.717 -6.568 35.534 1.00 93.25 280 LEU A C 1
ATOM 2180 O O . LEU A 1 280 ? -19.324 -5.846 34.744 1.00 93.25 280 LEU A O 1
ATOM 2184 N N . SER A 1 281 ? -19.308 -7.598 36.150 1.00 93.25 281 SER A N 1
ATOM 2185 C CA . SER A 1 281 ? -20.726 -7.941 35.966 1.00 93.25 281 SER A CA 1
ATOM 2186 C C . SER A 1 281 ? -21.656 -6.839 36.485 1.00 93.25 281 SER A C 1
ATOM 2188 O O . SER A 1 281 ? -22.659 -6.530 35.844 1.00 93.25 281 SER A O 1
ATOM 2190 N N . PHE A 1 282 ? -21.312 -6.215 37.617 1.00 95.31 282 PHE A N 1
ATOM 2191 C CA . PHE A 1 282 ? -22.055 -5.088 38.184 1.00 95.31 282 PHE A CA 1
ATOM 2192 C C . PHE A 1 282 ? -21.912 -3.810 37.340 1.00 95.31 282 PHE A C 1
ATOM 2194 O O . PHE A 1 282 ? -22.902 -3.132 37.072 1.00 95.31 282 PHE A O 1
ATOM 2201 N N . HIS A 1 283 ? -20.710 -3.508 36.841 1.00 95.44 283 HIS A N 1
ATOM 2202 C CA . HIS A 1 283 ? -20.474 -2.377 35.937 1.00 95.44 283 HIS A CA 1
ATOM 2203 C C . HIS A 1 283 ? -21.165 -2.564 34.577 1.00 95.44 283 HIS A C 1
ATOM 2205 O O . HIS A 1 283 ? -21.687 -1.598 34.023 1.00 95.44 283 HIS A O 1
ATOM 2211 N N . TRP A 1 284 ? -21.242 -3.794 34.052 1.00 96.31 284 TRP A N 1
ATOM 2212 C CA . TRP A 1 284 ? -22.052 -4.093 32.866 1.00 96.31 284 TRP A CA 1
ATOM 2213 C C . TRP A 1 284 ? -23.556 -3.938 33.139 1.00 96.31 284 TRP A C 1
ATOM 2215 O O . TRP A 1 284 ? -24.254 -3.319 32.337 1.00 96.31 284 TRP A O 1
ATOM 2225 N N . PHE A 1 285 ? -24.052 -4.404 34.290 1.00 95.81 285 PHE A N 1
ATOM 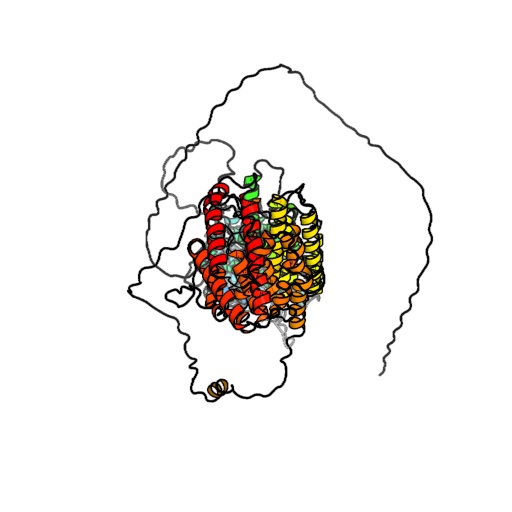2226 C CA . PHE A 1 285 ? -25.431 -4.152 34.729 1.00 95.81 285 PHE A CA 1
ATOM 2227 C C . PHE A 1 285 ? -25.749 -2.650 34.819 1.00 95.81 285 PHE A C 1
ATOM 2229 O O . PHE A 1 285 ? -26.800 -2.227 34.340 1.00 95.81 285 PHE A O 1
ATOM 2236 N N . PHE A 1 286 ? -24.837 -1.832 35.354 1.00 95.81 286 PHE A N 1
ATOM 2237 C CA . PHE A 1 286 ? -24.998 -0.376 35.406 1.00 95.81 286 PHE A CA 1
ATOM 2238 C C . PHE A 1 286 ? -25.112 0.243 33.999 1.00 95.81 286 PHE A C 1
ATOM 2240 O O . PHE A 1 286 ? -25.985 1.080 33.770 1.00 95.81 286 PHE A O 1
ATOM 2247 N N . VAL A 1 287 ? -24.304 -0.213 33.032 1.00 96.38 287 VAL A N 1
ATOM 2248 C CA . VAL A 1 287 ? -24.398 0.213 31.620 1.00 96.38 287 VAL A CA 1
ATOM 2249 C C . VAL A 1 287 ? -25.706 -0.245 30.961 1.00 96.38 287 VAL A C 1
ATOM 2251 O O . VAL A 1 287 ? -26.350 0.559 30.286 1.00 96.38 287 VAL A O 1
ATOM 2254 N N . GLU A 1 288 ? -26.137 -1.493 31.176 1.00 95.25 288 GLU A N 1
ATOM 2255 C CA . GLU A 1 288 ? -27.426 -1.999 30.683 1.00 95.25 288 GLU A CA 1
ATOM 2256 C C . GLU A 1 288 ? -28.599 -1.175 31.246 1.00 95.25 288 GLU A C 1
ATOM 2258 O O . GLU A 1 288 ? -29.479 -0.749 30.493 1.00 95.25 288 GLU A O 1
ATOM 2263 N N . LEU A 1 289 ? -28.608 -0.920 32.555 1.00 94.06 289 LEU A N 1
ATOM 2264 C CA . LEU A 1 289 ? -29.666 -0.168 33.226 1.00 94.06 289 LEU A CA 1
ATOM 2265 C C . LEU A 1 289 ? -29.705 1.295 32.759 1.00 94.06 289 LEU A C 1
ATOM 2267 O O . LEU A 1 289 ? -30.780 1.803 32.442 1.00 94.06 289 LEU A O 1
ATOM 2271 N N . ALA A 1 290 ? -28.546 1.952 32.642 1.00 93.81 290 ALA A N 1
ATOM 2272 C CA . ALA A 1 290 ? -28.452 3.322 32.141 1.00 93.81 290 ALA A CA 1
ATOM 2273 C C . ALA A 1 290 ? -28.940 3.437 30.687 1.00 93.81 290 ALA A C 1
ATOM 2275 O O . ALA A 1 290 ? -29.693 4.355 30.365 1.00 93.81 290 ALA A O 1
ATOM 2276 N N . ALA A 1 291 ? -28.579 2.484 29.817 1.00 92.62 291 ALA A N 1
ATOM 2277 C CA . ALA A 1 291 ? -29.066 2.443 28.437 1.00 92.62 291 ALA A CA 1
ATOM 2278 C C . ALA A 1 291 ? -30.597 2.312 28.376 1.00 92.62 291 ALA A C 1
ATOM 2280 O O . ALA A 1 291 ? -31.250 3.046 27.630 1.00 92.62 291 ALA A O 1
ATOM 2281 N N . ARG A 1 292 ? -31.174 1.413 29.187 1.00 90.69 292 ARG A N 1
ATOM 2282 C CA . ARG A 1 292 ? -32.627 1.190 29.267 1.00 90.69 292 ARG A CA 1
ATOM 2283 C C . ARG A 1 292 ? -33.380 2.409 29.794 1.00 90.69 292 ARG A C 1
ATOM 2285 O O . ARG A 1 292 ? -34.387 2.772 29.198 1.00 90.69 292 ARG A O 1
ATOM 2292 N N . ILE A 1 293 ? -32.885 3.071 30.842 1.00 89.50 293 ILE A N 1
ATOM 2293 C CA . ILE A 1 293 ? -33.517 4.276 31.408 1.00 89.50 293 ILE A CA 1
ATOM 2294 C C . ILE A 1 293 ? -33.467 5.437 30.413 1.00 89.50 293 ILE A C 1
ATOM 2296 O O . ILE A 1 293 ? -34.506 5.999 30.081 1.00 89.50 293 ILE A O 1
ATOM 2300 N N . VAL A 1 294 ? -32.294 5.749 29.854 1.00 88.69 294 VAL A N 1
ATOM 2301 C CA . VAL A 1 294 ? -32.139 6.855 28.890 1.00 88.69 294 VAL A CA 1
ATOM 2302 C C . VAL A 1 294 ? -32.997 6.634 27.632 1.00 88.69 294 VAL A C 1
ATOM 2304 O O . VAL A 1 294 ? -33.599 7.576 27.110 1.00 88.69 294 VAL A O 1
ATOM 2307 N N . CYS A 1 295 ? -33.120 5.390 27.156 1.00 86.50 295 CYS A N 1
ATOM 2308 C CA . CYS A 1 295 ? -33.999 5.074 26.026 1.00 86.50 295 CYS A CA 1
ATOM 2309 C C . CYS A 1 295 ? -35.486 5.068 26.417 1.00 86.50 295 CYS A C 1
ATOM 2311 O O . CYS A 1 295 ? -36.302 5.585 25.656 1.00 86.50 295 CYS A O 1
ATOM 2313 N N . GLY A 1 296 ? -35.843 4.545 27.592 1.00 85.25 296 GLY A N 1
ATOM 2314 C CA . GLY A 1 296 ? -37.207 4.539 28.127 1.00 85.25 296 GLY A CA 1
ATOM 2315 C C . GLY A 1 296 ? -37.752 5.949 28.357 1.00 85.25 296 GLY A C 1
ATOM 2316 O O . GLY A 1 296 ? -38.846 6.265 27.893 1.00 85.25 296 GLY A O 1
ATOM 2317 N N . ASN A 1 297 ? -36.957 6.838 28.956 1.00 82.94 297 ASN A N 1
ATOM 2318 C CA . ASN A 1 297 ? -37.321 8.240 29.155 1.00 82.94 297 ASN A CA 1
ATOM 2319 C C . ASN A 1 297 ? -37.473 8.958 27.808 1.00 82.94 297 ASN A C 1
ATOM 2321 O O . ASN A 1 297 ? -38.481 9.625 27.585 1.00 82.94 297 ASN A O 1
ATOM 2325 N N . ARG A 1 298 ? -36.571 8.738 26.837 1.00 82.56 298 ARG A N 1
ATOM 2326 C CA . ARG A 1 298 ? -36.754 9.269 25.473 1.00 82.56 298 ARG A CA 1
ATOM 2327 C C . ARG A 1 298 ? -38.026 8.742 24.802 1.00 82.56 298 ARG A C 1
ATOM 2329 O O . ARG A 1 298 ? -38.718 9.530 24.165 1.00 82.56 298 ARG A O 1
ATOM 2336 N N . ARG A 1 299 ? -38.372 7.455 24.947 1.00 80.94 299 ARG A N 1
ATOM 2337 C CA . ARG A 1 299 ? -39.648 6.890 24.457 1.00 80.94 299 ARG A CA 1
ATOM 2338 C C . ARG A 1 299 ? -40.843 7.584 25.130 1.00 80.94 299 ARG A C 1
ATOM 2340 O O . ARG A 1 299 ? -41.747 8.028 24.428 1.00 80.94 299 ARG A O 1
ATOM 2347 N N . ARG A 1 300 ? -40.823 7.739 26.462 1.00 78.00 300 ARG A N 1
ATOM 2348 C CA . ARG A 1 300 ? -41.853 8.431 27.267 1.00 78.00 300 ARG A CA 1
ATOM 2349 C C . ARG A 1 300 ? -42.032 9.885 26.810 1.00 78.00 300 ARG A C 1
ATOM 2351 O O . ARG A 1 300 ? -43.156 10.300 26.545 1.00 78.00 300 ARG A O 1
ATOM 2358 N N . THR A 1 301 ? -40.942 10.622 26.604 1.00 77.12 301 THR A N 1
ATOM 2359 C CA . THR A 1 301 ? -40.971 12.017 26.138 1.00 77.12 301 THR A CA 1
ATOM 2360 C C . THR A 1 301 ? -41.402 12.138 24.674 1.00 77.12 301 THR A C 1
ATOM 2362 O O . THR A 1 301 ? -42.182 13.032 24.364 1.00 77.12 301 THR A O 1
ATOM 2365 N N . LEU A 1 302 ? -41.008 11.222 23.777 1.00 78.38 302 LEU A N 1
ATOM 2366 C CA . LEU A 1 302 ? -41.479 11.206 22.378 1.00 78.38 302 LEU A CA 1
ATOM 2367 C C . LEU A 1 302 ? -42.976 10.872 22.231 1.00 78.38 302 LEU A C 1
ATOM 2369 O O . LEU A 1 302 ? -43.587 11.254 21.236 1.00 78.38 302 LEU A O 1
ATOM 2373 N N . ARG A 1 303 ? -43.591 10.203 23.219 1.00 75.38 303 ARG A N 1
ATOM 2374 C CA . ARG A 1 303 ? -45.056 10.014 23.288 1.00 75.38 303 ARG A CA 1
ATOM 2375 C C . ARG A 1 303 ? -45.804 11.303 23.681 1.00 75.38 303 ARG A C 1
ATOM 2377 O O . ARG A 1 303 ? -47.007 11.386 23.455 1.00 75.38 303 ARG A O 1
ATOM 2384 N N . ILE A 1 304 ? -45.113 12.291 24.260 1.00 74.69 304 ILE A N 1
ATOM 2385 C CA . ILE A 1 304 ? -45.686 13.543 24.800 1.00 74.69 304 ILE A CA 1
ATOM 2386 C C . ILE A 1 304 ? -45.295 14.769 23.947 1.00 74.69 304 ILE A C 1
ATOM 2388 O O . ILE A 1 304 ? -46.058 15.728 23.844 1.00 74.69 304 ILE A O 1
ATOM 2392 N N . SER A 1 305 ? -44.118 14.742 23.316 1.00 73.62 305 SER A N 1
ATOM 2393 C CA . SER A 1 305 ? -43.510 15.837 22.555 1.00 73.62 305 SER A CA 1
ATOM 2394 C C . SER A 1 305 ? -42.952 15.338 21.222 1.00 73.62 305 SER A C 1
ATOM 2396 O O . SER A 1 305 ? -42.278 14.314 21.160 1.00 73.62 305 SER A O 1
ATOM 2398 N N . THR A 1 306 ? -43.130 16.119 20.153 1.00 66.81 306 THR A N 1
ATOM 2399 C CA . THR A 1 306 ? -42.547 15.838 18.826 1.00 66.81 306 THR A CA 1
ATOM 2400 C C . THR A 1 306 ? -41.017 15.938 18.779 1.00 66.81 306 THR A C 1
ATOM 2402 O O . THR A 1 306 ? -40.411 15.574 17.773 1.00 66.81 306 THR A O 1
ATOM 2405 N N . SER A 1 307 ? -40.381 16.441 19.838 1.00 64.25 307 SER A N 1
ATOM 2406 C CA . SER A 1 307 ? -38.925 16.497 19.983 1.00 64.25 307 SER A CA 1
ATOM 2407 C C . SER A 1 307 ? -38.513 16.159 21.413 1.00 64.25 307 SER A C 1
ATOM 2409 O O . SER A 1 307 ? -38.950 16.819 22.359 1.00 64.25 307 SER A O 1
ATOM 2411 N N . ALA A 1 308 ? -37.638 15.165 21.549 1.00 62.88 308 ALA A N 1
ATOM 2412 C CA . ALA A 1 308 ? -36.980 14.795 22.794 1.00 62.88 308 ALA A CA 1
ATOM 2413 C C . ALA A 1 308 ? -35.471 14.700 22.540 1.00 62.88 308 ALA A C 1
ATOM 2415 O O . ALA A 1 308 ? -35.022 13.807 21.810 1.00 62.88 308 ALA A O 1
ATOM 2416 N N . ASP A 1 309 ? -34.704 15.618 23.125 1.00 69.56 309 ASP A N 1
ATOM 2417 C CA . ASP A 1 309 ? -33.252 15.478 23.191 1.00 69.56 309 ASP A CA 1
ATOM 2418 C C . ASP A 1 309 ? -32.892 14.329 24.141 1.00 69.56 309 ASP A C 1
ATOM 2420 O O . ASP A 1 309 ? -33.566 14.084 25.142 1.00 69.56 309 ASP A O 1
ATOM 2424 N N . LEU A 1 310 ? -31.840 13.589 23.797 1.00 72.00 310 LEU A N 1
ATOM 2425 C CA . LEU A 1 310 ? -31.372 12.452 24.581 1.00 72.00 310 LEU A CA 1
ATOM 2426 C C . LEU A 1 310 ? -30.234 12.906 25.497 1.00 72.00 310 LEU A C 1
ATOM 2428 O O . LEU A 1 310 ? -29.109 13.084 25.027 1.00 72.00 310 LEU A O 1
ATOM 2432 N N . ASP A 1 311 ? -30.509 13.056 26.793 1.00 79.94 311 ASP A N 1
ATOM 2433 C CA . ASP A 1 311 ? -2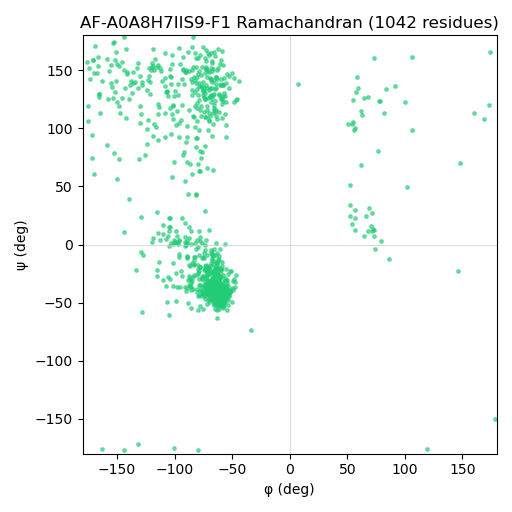9.445 13.230 27.780 1.00 79.94 311 ASP A CA 1
ATOM 2434 C C . ASP A 1 311 ? -28.674 11.909 27.938 1.00 79.94 311 ASP A C 1
ATOM 2436 O O . ASP A 1 311 ? -29.172 10.928 28.491 1.00 79.94 311 ASP A O 1
ATOM 2440 N N . SER A 1 312 ? -27.448 11.871 27.410 1.00 85.56 312 SER A N 1
ATOM 2441 C CA . SER A 1 312 ? -26.551 10.723 27.542 1.00 85.56 312 SER A CA 1
ATOM 2442 C C . SER A 1 312 ? -25.654 10.787 28.777 1.00 85.56 312 SER A C 1
ATOM 2444 O O . SER A 1 312 ? -24.867 9.867 28.956 1.00 85.56 312 SER A O 1
ATOM 2446 N N . THR A 1 313 ? -25.710 11.819 29.627 1.00 87.94 313 THR A N 1
ATOM 2447 C CA . THR A 1 313 ? -24.704 12.047 30.687 1.00 87.94 313 THR A CA 1
ATOM 2448 C C . THR A 1 313 ? -24.555 10.871 31.651 1.00 87.94 313 THR A C 1
ATOM 2450 O O . THR A 1 313 ? -23.430 10.468 31.946 1.00 87.94 313 THR A O 1
ATOM 2453 N N . GLN A 1 314 ? -25.662 10.274 32.097 1.00 86.56 314 GLN A N 1
ATOM 2454 C CA . GLN A 1 314 ? -25.649 9.133 33.021 1.00 86.56 314 GLN A CA 1
ATOM 2455 C C . GLN A 1 314 ? -25.171 7.838 32.340 1.00 86.56 314 GLN A C 1
ATOM 2457 O O . GLN A 1 314 ? -24.437 7.052 32.940 1.00 86.56 314 GLN A O 1
ATOM 2462 N N . PHE A 1 315 ? -25.504 7.648 31.059 1.00 92.31 315 PHE A N 1
ATOM 2463 C CA . PHE A 1 315 ? -24.999 6.539 30.245 1.00 92.31 315 PHE A CA 1
ATOM 2464 C C . PHE A 1 315 ? -23.499 6.685 29.937 1.00 92.31 315 PHE A C 1
ATOM 2466 O O . PHE A 1 315 ? -22.735 5.739 30.123 1.00 92.31 315 PHE A O 1
ATOM 2473 N N . ASP A 1 316 ? -23.050 7.884 29.555 1.00 92.50 316 ASP A N 1
ATOM 2474 C CA . ASP A 1 316 ? -21.636 8.223 29.372 1.00 92.50 316 ASP A CA 1
ATOM 2475 C C . ASP A 1 316 ? -20.850 7.974 30.674 1.00 92.50 316 ASP A C 1
ATOM 2477 O O . ASP A 1 316 ? -19.761 7.398 30.633 1.00 92.50 316 ASP A O 1
ATOM 2481 N N . SER A 1 317 ? -21.468 8.352 31.803 1.00 92.50 317 SER A N 1
ATOM 2482 C CA . SER A 1 317 ? -21.238 7.928 33.190 1.00 92.50 317 SER A CA 1
ATOM 2483 C C . SER A 1 317 ? -20.806 6.470 33.334 1.00 92.50 317 SER A C 1
ATOM 2485 O O . SER A 1 317 ? -19.650 6.141 33.623 1.00 92.50 317 SER A O 1
ATOM 2487 N N . ALA A 1 318 ? -21.787 5.592 33.136 1.00 94.62 318 ALA A N 1
ATOM 2488 C CA . ALA A 1 318 ? -21.655 4.153 33.296 1.00 94.62 318 ALA A CA 1
ATOM 2489 C C . ALA A 1 318 ? -20.622 3.550 32.331 1.00 94.62 318 ALA A C 1
ATOM 2491 O O . ALA A 1 318 ? -19.792 2.736 32.736 1.00 94.62 318 ALA A O 1
ATOM 2492 N N . VAL A 1 319 ? -20.611 3.995 31.069 1.00 95.50 319 VAL A N 1
ATOM 2493 C CA . VAL A 1 319 ? -19.665 3.513 30.051 1.00 95.50 319 VAL A CA 1
ATOM 2494 C C . VAL A 1 319 ? -18.221 3.883 30.405 1.00 95.50 319 VAL A C 1
ATOM 2496 O O . VAL A 1 319 ? -17.331 3.053 30.245 1.00 95.50 319 VAL A O 1
ATOM 2499 N N . GLN A 1 320 ? -17.960 5.085 30.933 1.00 93.88 320 GLN A N 1
ATOM 2500 C CA . GLN A 1 320 ? -16.619 5.473 31.398 1.00 93.88 320 GLN A CA 1
ATOM 2501 C C . GLN A 1 320 ? -16.147 4.639 32.596 1.00 93.88 320 GLN A C 1
ATOM 2503 O O . GLN A 1 320 ? -14.981 4.246 32.637 1.00 93.88 320 GLN A O 1
ATOM 2508 N N . VAL A 1 321 ? -17.042 4.346 33.543 1.00 93.56 321 VAL A N 1
ATOM 2509 C CA . VAL A 1 321 ? -16.763 3.489 34.707 1.00 93.56 321 VAL A CA 1
ATOM 2510 C C . VAL A 1 321 ? -16.402 2.071 34.270 1.00 93.56 321 VAL A C 1
ATOM 2512 O O . VAL A 1 321 ? -15.345 1.564 34.642 1.00 93.56 321 VAL A O 1
ATOM 2515 N N . LEU A 1 322 ? -17.215 1.461 33.406 1.00 96.00 322 LEU A N 1
ATOM 2516 C CA . LEU A 1 322 ? -16.942 0.120 32.896 1.00 96.00 322 LEU A CA 1
ATOM 2517 C C . LEU A 1 322 ? -15.651 0.074 32.061 1.00 96.00 322 LEU A C 1
ATOM 2519 O O . LEU A 1 322 ? -14.850 -0.842 32.214 1.00 96.00 322 LEU A O 1
ATOM 2523 N N . ILE A 1 323 ? -15.393 1.081 31.222 1.00 95.12 323 ILE A N 1
ATOM 2524 C CA . ILE A 1 323 ? -14.136 1.178 30.465 1.00 95.12 323 ILE A CA 1
ATOM 2525 C C . ILE A 1 323 ? -12.931 1.333 31.402 1.00 95.12 323 ILE A C 1
ATOM 2527 O O . ILE A 1 323 ? -11.899 0.720 31.145 1.00 95.12 323 ILE A O 1
ATOM 2531 N N . ARG A 1 324 ? -13.040 2.078 32.510 1.00 92.75 324 ARG A N 1
ATOM 2532 C CA . ARG A 1 324 ? -11.973 2.170 33.525 1.00 92.75 324 ARG A CA 1
ATOM 2533 C C . ARG A 1 324 ? -11.633 0.800 34.121 1.00 92.75 324 ARG A C 1
ATOM 2535 O O . ARG A 1 324 ? -10.449 0.525 34.297 1.00 92.75 324 ARG A O 1
ATOM 2542 N N . ALA A 1 325 ? -12.633 -0.047 34.363 1.00 92.50 325 ALA A N 1
ATOM 2543 C CA . ALA A 1 325 ? -12.433 -1.421 34.822 1.00 92.50 325 ALA A CA 1
ATOM 2544 C C . ALA A 1 325 ? -11.828 -2.318 33.728 1.00 92.50 325 ALA A C 1
ATOM 2546 O O . ALA A 1 325 ? -10.840 -3.004 33.960 1.00 92.50 325 ALA A O 1
ATOM 2547 N N . LEU A 1 326 ? -12.356 -2.273 32.501 1.00 93.31 326 LEU A N 1
ATOM 2548 C CA . LEU A 1 326 ? -11.851 -3.082 31.383 1.00 93.31 326 LEU A CA 1
ATOM 2549 C C . LEU A 1 326 ? -10.411 -2.723 30.980 1.00 93.31 326 LEU A C 1
ATOM 2551 O O . LEU A 1 326 ? -9.662 -3.600 30.560 1.00 93.31 326 LEU A O 1
ATOM 2555 N N . LEU A 1 327 ? -10.007 -1.456 31.119 1.00 90.75 327 LEU A N 1
ATOM 2556 C CA . LEU A 1 327 ? -8.650 -0.986 30.819 1.00 90.75 327 LEU A CA 1
ATOM 2557 C C . LEU A 1 327 ? -7.599 -1.397 31.869 1.00 90.75 327 LEU A C 1
ATOM 2559 O O . LEU A 1 327 ? -6.411 -1.192 31.613 1.00 90.75 327 LEU A O 1
ATOM 2563 N N . SER A 1 328 ? -7.983 -1.993 33.010 1.00 86.25 328 SER A N 1
ATOM 2564 C CA . SER A 1 328 ? -7.011 -2.664 33.895 1.00 86.25 328 SER A CA 1
ATOM 2565 C C . SER A 1 328 ? -6.477 -3.967 33.286 1.00 86.25 328 SER A C 1
ATOM 2567 O O . SER A 1 328 ? -5.434 -4.457 33.709 1.00 86.25 328 SER A O 1
ATOM 2569 N N . TYR A 1 329 ? -7.176 -4.529 32.294 1.00 89.00 329 TYR A N 1
ATOM 2570 C CA . TYR A 1 329 ? -6.835 -5.792 31.648 1.00 89.00 329 TYR A CA 1
ATOM 2571 C C . TYR A 1 329 ? -6.057 -5.600 30.338 1.00 89.00 329 TYR A C 1
ATOM 2573 O O . TYR A 1 329 ? -6.416 -4.787 29.488 1.00 89.00 329 TYR A O 1
ATOM 2581 N N . SER A 1 330 ? -5.030 -6.428 30.126 1.00 88.31 330 SER A N 1
ATOM 2582 C CA . SER A 1 330 ? -4.319 -6.524 28.843 1.00 88.31 330 SER A CA 1
ATOM 2583 C C . SER A 1 330 ? -5.204 -7.177 27.776 1.00 88.31 330 SER A C 1
ATOM 2585 O O . SER A 1 330 ? -5.435 -8.391 27.801 1.00 88.31 330 SER A O 1
ATOM 2587 N N . ILE A 1 331 ? -5.709 -6.386 26.823 1.00 90.25 331 ILE A N 1
ATOM 2588 C CA . ILE A 1 331 ? -6.574 -6.902 25.755 1.00 90.25 331 ILE A CA 1
ATOM 2589 C C . ILE A 1 331 ? -5.804 -7.831 24.801 1.00 90.25 331 ILE A C 1
ATOM 2591 O O . ILE A 1 331 ? -6.352 -8.854 24.391 1.00 90.25 331 ILE A O 1
ATOM 2595 N N . SER A 1 332 ? -4.521 -7.561 24.520 1.00 88.38 332 SER A N 1
ATOM 2596 C CA . SER A 1 332 ? -3.676 -8.460 23.717 1.00 88.38 332 SER A CA 1
ATOM 2597 C C . SER A 1 332 ? -3.475 -9.835 24.347 1.00 88.38 332 SER A C 1
ATOM 2599 O O . SER A 1 332 ? -3.569 -10.833 23.634 1.00 88.38 332 SER A O 1
ATOM 2601 N N . ASP A 1 333 ? -3.234 -9.928 25.660 1.00 89.00 333 ASP A N 1
ATOM 2602 C CA . ASP A 1 333 ? -3.036 -11.230 26.317 1.00 89.00 333 ASP A CA 1
ATOM 2603 C C . ASP A 1 333 ? -4.335 -12.057 26.324 1.00 89.00 333 ASP A C 1
ATOM 2605 O O . ASP A 1 333 ? -4.307 -13.265 26.077 1.00 89.00 333 ASP A O 1
ATOM 2609 N N . ARG A 1 334 ? -5.493 -11.406 26.514 1.00 91.19 334 ARG A N 1
ATOM 2610 C CA . ARG A 1 334 ? -6.826 -12.041 26.431 1.00 91.19 334 ARG A CA 1
ATOM 2611 C C . ARG A 1 334 ? -7.133 -12.524 25.006 1.00 91.19 334 ARG A C 1
ATOM 2613 O O . ARG A 1 334 ? -7.631 -13.638 24.813 1.00 91.19 334 ARG A O 1
ATOM 2620 N N . LEU A 1 335 ? -6.781 -11.730 23.991 1.00 91.69 335 LEU A N 1
ATOM 2621 C CA . LEU A 1 335 ? -6.887 -12.119 22.581 1.00 91.69 335 LEU A CA 1
ATOM 2622 C C . LEU A 1 335 ? -5.941 -13.281 22.230 1.00 91.69 335 LEU A C 1
ATOM 2624 O O . LEU A 1 335 ? -6.373 -14.253 21.621 1.00 91.69 335 LEU A O 1
ATOM 2628 N N . GLN A 1 336 ? -4.682 -13.257 22.672 1.00 89.50 336 GLN A N 1
ATOM 2629 C CA . GLN A 1 336 ? -3.737 -14.357 22.437 1.00 89.50 336 GLN A CA 1
ATOM 2630 C C . GLN A 1 336 ? -4.151 -15.656 23.137 1.00 89.50 336 GLN A C 1
ATOM 2632 O O . GLN A 1 336 ? -4.085 -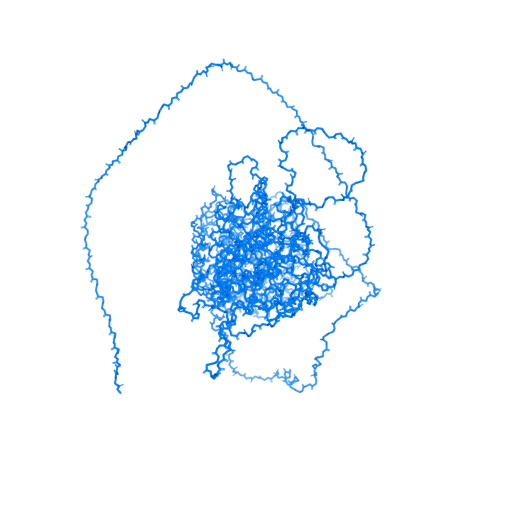16.727 22.529 1.00 89.50 336 GLN A O 1
ATOM 2637 N N . TYR A 1 337 ? -4.662 -15.577 24.370 1.00 89.25 337 TYR A N 1
ATOM 2638 C CA . TYR A 1 337 ? -5.238 -16.735 25.052 1.00 89.25 337 TYR A CA 1
ATOM 2639 C C . TYR A 1 337 ? -6.421 -17.317 24.260 1.00 89.25 337 TYR A C 1
ATOM 2641 O O . TYR A 1 337 ? -6.445 -18.517 23.976 1.00 89.25 337 TYR A O 1
ATOM 2649 N N . SER A 1 338 ? -7.354 -16.477 23.801 1.00 88.31 338 SER A N 1
ATOM 2650 C CA . SER A 1 338 ? -8.504 -16.932 23.003 1.00 88.31 338 SER A CA 1
ATOM 2651 C C . SER A 1 338 ? -8.133 -17.449 21.602 1.00 88.31 338 SER A C 1
ATOM 2653 O O . SER A 1 338 ? -8.743 -18.420 21.161 1.00 88.31 338 SER A O 1
ATOM 2655 N N . TYR A 1 339 ? -7.084 -16.939 20.940 1.00 87.81 339 TYR A N 1
ATOM 2656 C CA . TYR A 1 339 ? -6.540 -17.531 19.699 1.00 87.81 339 TYR A CA 1
ATOM 2657 C C . TYR A 1 339 ? -5.904 -18.920 19.893 1.00 87.81 339 TYR A C 1
ATOM 2659 O O . TYR A 1 339 ? -5.681 -19.627 18.902 1.00 87.81 339 TYR A O 1
ATOM 2667 N N . SER A 1 340 ? -5.586 -19.295 21.138 1.00 83.06 340 SER A N 1
ATOM 2668 C CA . SER A 1 340 ? -5.079 -20.622 21.514 1.00 83.06 340 SER A CA 1
ATOM 2669 C C . SER A 1 340 ? -6.169 -21.583 22.013 1.00 83.06 340 SER A C 1
ATOM 2671 O O . SER A 1 340 ? -5.917 -22.783 22.124 1.00 83.06 340 SER A O 1
ATOM 2673 N N . SER A 1 341 ? -7.386 -21.087 22.275 1.00 80.50 341 SER A N 1
ATOM 2674 C CA . SER A 1 341 ? -8.520 -21.922 22.682 1.00 80.50 341 SER A CA 1
ATOM 2675 C C . SER A 1 341 ? -9.009 -22.799 21.529 1.00 80.50 341 SER A C 1
ATOM 2677 O O . SER A 1 341 ? -9.250 -22.323 20.421 1.00 80.50 341 SER A O 1
ATOM 2679 N N . VAL A 1 342 ? -9.220 -24.084 21.819 1.00 73.38 342 VAL A N 1
ATOM 2680 C CA . VAL A 1 342 ? -9.921 -25.032 20.932 1.00 73.38 342 VAL A CA 1
ATOM 2681 C C . VAL A 1 342 ? -11.442 -25.000 21.172 1.00 73.38 342 VAL A C 1
ATOM 2683 O O . VAL A 1 342 ? -12.216 -25.436 20.325 1.00 73.38 342 VAL A O 1
ATOM 2686 N N . ASN A 1 343 ? -11.873 -24.454 22.313 1.00 81.31 343 ASN A N 1
ATOM 2687 C CA . ASN A 1 343 ? -13.265 -24.419 22.761 1.00 81.31 343 ASN A CA 1
ATOM 2688 C C . ASN A 1 343 ? -13.911 -23.041 22.535 1.00 81.31 343 ASN A C 1
ATOM 2690 O O . ASN A 1 343 ? -13.213 -22.032 22.398 1.00 81.31 343 ASN A O 1
ATOM 2694 N N . ASP A 1 344 ? -15.246 -23.013 22.586 1.00 87.25 344 ASP A N 1
ATOM 2695 C CA . ASP A 1 344 ? -16.069 -21.798 22.634 1.00 87.25 344 ASP A CA 1
ATOM 2696 C C . ASP A 1 344 ? -15.526 -20.748 23.625 1.00 87.25 344 ASP A C 1
ATOM 2698 O O . ASP A 1 344 ? -15.089 -21.077 24.732 1.00 87.25 344 ASP A O 1
ATOM 2702 N N . LEU A 1 345 ? -15.603 -19.470 23.247 1.00 90.56 345 LEU A N 1
ATOM 2703 C CA . LEU A 1 345 ? -15.124 -18.359 24.064 1.00 90.56 345 LEU A CA 1
ATOM 2704 C C . LEU A 1 345 ? -16.011 -18.163 25.302 1.00 90.56 345 LEU A C 1
ATOM 2706 O O . LEU A 1 345 ? -17.224 -17.993 25.199 1.00 90.56 345 LEU A O 1
ATOM 2710 N N . ASN A 1 346 ? -15.371 -18.150 26.470 1.00 89.75 346 ASN A N 1
ATOM 2711 C CA . ASN A 1 346 ? -15.980 -17.943 27.789 1.00 89.75 346 ASN A CA 1
ATOM 2712 C C . ASN A 1 346 ? -15.222 -16.845 28.578 1.00 89.75 346 ASN A C 1
ATOM 2714 O O . ASN A 1 346 ? -15.229 -16.841 29.805 1.00 89.75 346 ASN A O 1
ATOM 2718 N N . ASP A 1 347 ? -14.519 -15.936 27.884 1.00 92.06 347 ASP A N 1
ATOM 2719 C CA . ASP A 1 347 ? -13.822 -14.805 28.513 1.00 92.06 347 ASP A CA 1
ATOM 2720 C C . ASP A 1 347 ? -14.786 -13.604 28.660 1.00 92.06 347 ASP A C 1
ATOM 2722 O O . ASP A 1 347 ? -15.242 -13.067 27.642 1.00 92.06 347 ASP A O 1
ATOM 2726 N N . PRO A 1 348 ? -15.111 -13.170 29.896 1.00 91.00 348 PRO A N 1
ATOM 2727 C CA . PRO A 1 348 ? -16.095 -12.116 30.130 1.00 91.00 348 PRO A CA 1
ATOM 2728 C C . PRO A 1 348 ? -15.591 -10.725 29.722 1.00 91.00 348 PRO A C 1
ATOM 2730 O O . PRO A 1 348 ? -16.398 -9.855 29.413 1.00 91.00 348 PRO A O 1
ATOM 2733 N N . ILE A 1 349 ? -14.275 -10.493 29.679 1.00 94.06 349 ILE A N 1
ATOM 2734 C CA . ILE A 1 349 ? -13.699 -9.190 29.313 1.00 94.06 349 ILE A CA 1
ATOM 2735 C C . ILE A 1 349 ? -13.854 -8.985 27.805 1.00 94.06 349 ILE A C 1
ATOM 2737 O O . ILE A 1 349 ? -14.288 -7.921 27.362 1.00 94.06 349 ILE A O 1
ATOM 2741 N N . LEU A 1 350 ? -13.561 -10.021 27.010 1.00 94.19 350 LEU A N 1
ATOM 2742 C CA . LEU A 1 350 ? -13.787 -9.993 25.561 1.00 94.19 350 LEU A CA 1
ATOM 2743 C C . LEU A 1 350 ? -15.280 -9.921 25.213 1.00 94.19 350 LEU A C 1
ATOM 2745 O O . LEU A 1 350 ? -15.646 -9.185 24.298 1.00 94.19 350 LEU A O 1
ATOM 2749 N N . GLU A 1 351 ? -16.142 -10.629 25.952 1.00 94.12 351 GLU A N 1
ATOM 2750 C CA . GLU A 1 351 ? -17.597 -10.510 25.795 1.00 94.12 351 GLU A CA 1
ATOM 2751 C C . GLU A 1 351 ? -18.079 -9.077 26.051 1.00 94.12 351 GLU A C 1
ATOM 2753 O O . GLU A 1 351 ? -18.748 -8.500 25.196 1.00 94.12 351 GLU A O 1
ATOM 2758 N N . ILE A 1 352 ? -17.718 -8.474 27.188 1.00 95.12 352 ILE A N 1
ATOM 2759 C CA . ILE A 1 352 ? -18.180 -7.127 27.534 1.00 95.12 352 ILE A CA 1
ATOM 2760 C C . ILE A 1 352 ? -17.667 -6.087 26.520 1.00 95.12 352 ILE A C 1
ATOM 2762 O O . ILE A 1 352 ? -18.411 -5.170 26.166 1.00 95.12 352 ILE A O 1
ATOM 2766 N N . TRP A 1 353 ? -16.453 -6.241 25.974 1.00 95.50 353 TRP A N 1
ATOM 2767 C CA . TRP A 1 353 ? -15.986 -5.390 24.872 1.00 95.50 353 TRP A CA 1
ATOM 2768 C C . TRP A 1 353 ? -16.838 -5.535 23.599 1.00 95.50 353 TRP A C 1
ATOM 2770 O O . TRP A 1 353 ? -17.162 -4.520 22.982 1.00 95.50 353 TRP A O 1
ATOM 2780 N N . VAL A 1 354 ? -17.252 -6.751 23.216 1.00 94.00 354 VAL A N 1
ATOM 2781 C CA . VAL A 1 354 ? -18.190 -6.960 22.091 1.00 94.00 354 VAL A CA 1
ATOM 2782 C C . VAL A 1 354 ? -19.549 -6.325 22.398 1.00 94.00 354 VAL A C 1
ATOM 2784 O O . VAL A 1 354 ? -20.085 -5.596 21.561 1.00 94.00 354 VAL A O 1
ATOM 2787 N N . CYS A 1 355 ? -20.079 -6.526 23.607 1.00 94.56 355 CYS A N 1
ATOM 2788 C CA . CYS A 1 355 ? -21.322 -5.904 24.056 1.00 94.56 355 CYS A CA 1
ATOM 2789 C C . CYS A 1 355 ? -21.265 -4.370 23.975 1.00 94.56 355 CYS A C 1
ATOM 2791 O O . CYS A 1 355 ? -22.193 -3.763 23.448 1.00 94.56 355 CYS A O 1
ATOM 2793 N N . LEU A 1 356 ? -20.170 -3.739 24.419 1.00 94.88 356 LEU A N 1
ATOM 2794 C CA . LEU A 1 356 ? -19.958 -2.290 24.307 1.00 94.88 356 LEU A CA 1
ATOM 2795 C C . LEU A 1 356 ? -19.832 -1.810 22.855 1.00 94.88 356 LEU A C 1
ATOM 2797 O O . LEU A 1 356 ? -20.369 -0.753 22.530 1.00 94.88 356 LEU A O 1
ATOM 2801 N N . ILE A 1 357 ? -19.154 -2.560 21.979 1.00 92.88 357 ILE A N 1
ATOM 2802 C CA . ILE A 1 357 ? -19.028 -2.224 20.549 1.00 92.88 357 ILE A CA 1
ATOM 2803 C C . ILE A 1 357 ? -20.408 -2.168 19.883 1.00 92.88 357 ILE A C 1
ATOM 2805 O O . ILE A 1 357 ? -20.730 -1.172 19.232 1.00 92.88 357 ILE A O 1
ATOM 2809 N N . TYR A 1 358 ? -21.237 -3.194 20.090 1.00 91.19 358 TYR A N 1
ATOM 2810 C CA . TYR A 1 358 ? -22.591 -3.235 19.536 1.00 91.19 358 TYR A CA 1
ATOM 2811 C C . TYR A 1 358 ? -23.517 -2.204 20.168 1.00 91.19 358 TYR A C 1
ATOM 2813 O O . TYR A 1 358 ? -24.225 -1.497 19.453 1.00 91.19 358 TYR A O 1
ATOM 2821 N N . LEU A 1 359 ? -23.499 -2.100 21.499 1.00 92.31 359 LEU A N 1
ATOM 2822 C CA . LEU A 1 359 ? -24.339 -1.158 22.222 1.00 92.31 359 LEU A CA 1
ATOM 2823 C C . LEU A 1 359 ? -24.020 0.277 21.786 1.00 92.31 359 LEU A C 1
ATOM 2825 O O . LEU A 1 359 ? -24.940 0.994 21.412 1.00 92.31 359 LEU A O 1
ATOM 2829 N N . VAL A 1 360 ? -22.746 0.685 21.764 1.00 91.25 360 VAL A N 1
ATOM 2830 C CA . VAL A 1 360 ? -22.356 2.089 21.553 1.00 91.25 360 VAL A CA 1
ATOM 2831 C C . VAL A 1 360 ? -22.189 2.487 20.086 1.00 91.25 360 VAL A C 1
ATOM 2833 O O . VAL A 1 360 ? -22.717 3.523 19.681 1.00 91.25 360 VAL A O 1
ATOM 2836 N N . ASP A 1 361 ? -21.438 1.725 19.285 1.00 85.62 361 ASP A N 1
ATOM 2837 C CA . ASP A 1 361 ? -21.118 2.153 17.918 1.00 85.62 361 ASP A CA 1
ATOM 2838 C C . ASP A 1 361 ? -22.160 1.672 16.887 1.00 85.62 361 ASP A C 1
ATOM 2840 O O . ASP A 1 361 ? -22.523 2.458 16.012 1.00 85.62 361 ASP A O 1
ATOM 2844 N N . GLU A 1 362 ? -22.682 0.440 16.971 1.00 81.75 362 GLU A N 1
ATOM 2845 C CA . GLU A 1 362 ? -23.622 -0.082 15.952 1.00 81.75 362 GLU A CA 1
ATOM 2846 C C . GLU A 1 362 ? -25.020 0.563 16.057 1.00 81.75 362 GLU A C 1
ATOM 2848 O O . GLU A 1 362 ? -25.578 0.981 15.042 1.00 81.75 362 GLU A O 1
ATOM 2853 N N . THR A 1 363 ? -25.574 0.761 17.265 1.00 81.00 363 THR A N 1
ATOM 2854 C CA . THR A 1 363 ? -26.866 1.480 17.442 1.00 81.00 363 THR A CA 1
ATOM 2855 C C . THR A 1 363 ? -26.806 2.931 16.942 1.00 81.00 363 THR A C 1
ATOM 2857 O O . THR A 1 363 ? -27.779 3.465 16.399 1.00 81.00 363 THR A O 1
ATOM 2860 N N . ARG A 1 364 ? -25.633 3.559 17.081 1.00 82.25 364 ARG A N 1
ATOM 2861 C CA . ARG A 1 364 ? -25.298 4.890 16.567 1.00 82.25 364 ARG A CA 1
ATOM 2862 C C . ARG A 1 364 ? -25.152 4.887 15.041 1.00 82.25 364 ARG A C 1
ATOM 2864 O O . ARG A 1 364 ? -25.624 5.818 14.393 1.00 82.25 364 ARG A O 1
ATOM 2871 N N . VAL A 1 365 ? -24.523 3.866 14.451 1.00 72.50 365 VAL A N 1
ATOM 2872 C CA . VAL A 1 365 ? -24.417 3.698 12.985 1.00 72.50 365 VAL A CA 1
ATOM 2873 C C . VAL A 1 365 ? -25.789 3.442 12.352 1.00 72.50 365 VAL A C 1
ATOM 2875 O O . VAL A 1 365 ? -26.077 3.997 11.294 1.00 72.50 365 VAL A O 1
ATOM 2878 N N . ALA A 1 366 ? -26.671 2.708 13.035 1.00 73.19 366 ALA A N 1
ATOM 2879 C CA . ALA A 1 366 ? -28.075 2.538 12.659 1.00 73.19 366 ALA A CA 1
ATOM 2880 C C . ALA A 1 366 ? -28.926 3.821 12.811 1.00 73.19 366 ALA A C 1
ATOM 2882 O O . ALA A 1 366 ? -30.090 3.836 12.416 1.00 73.19 366 ALA A O 1
ATOM 2883 N N . GLY A 1 367 ? -28.378 4.898 13.388 1.00 75.81 367 GLY A N 1
ATOM 2884 C CA . GLY A 1 367 ? -29.072 6.174 13.584 1.00 75.81 367 GLY A CA 1
ATOM 2885 C C . GLY A 1 367 ? -30.135 6.171 14.689 1.00 75.81 367 GLY A C 1
ATOM 2886 O O . GLY A 1 367 ? -30.846 7.163 14.845 1.00 75.81 367 GLY A O 1
ATOM 2887 N N . ALA A 1 368 ? -30.245 5.096 15.477 1.00 73.69 368 ALA A N 1
ATOM 2888 C CA . ALA A 1 368 ? -31.231 4.997 16.552 1.00 73.69 368 ALA A CA 1
ATOM 2889 C C . ALA A 1 368 ? -30.934 5.979 17.700 1.00 73.69 368 ALA A C 1
ATOM 2891 O O . ALA A 1 368 ? -31.855 6.550 18.294 1.00 73.69 368 ALA A O 1
ATOM 2892 N N . VAL A 1 369 ? -29.649 6.206 17.998 1.00 80.75 369 VAL A N 1
ATOM 2893 C CA . VAL A 1 369 ? -29.171 7.038 19.114 1.00 80.75 369 VAL A CA 1
ATOM 2894 C C . VAL A 1 369 ? -28.021 7.963 18.707 1.00 80.75 369 VAL A C 1
ATOM 2896 O O . VAL A 1 369 ? -27.174 7.621 17.887 1.00 80.75 369 VAL A O 1
ATOM 2899 N N . ASN A 1 370 ? -27.956 9.137 19.342 1.00 82.25 370 ASN A N 1
ATOM 2900 C CA . ASN A 1 370 ? -26.919 10.154 19.115 1.00 82.25 370 ASN A CA 1
ATOM 2901 C C . ASN A 1 370 ? -25.724 10.037 20.086 1.00 82.25 370 ASN A C 1
ATOM 2903 O O . ASN A 1 370 ? -25.017 11.020 20.319 1.00 82.25 370 ASN A O 1
ATOM 2907 N N . TRP A 1 371 ? -25.494 8.857 20.672 1.00 86.56 371 TRP A N 1
ATOM 2908 C CA . TRP A 1 371 ? -24.434 8.628 21.661 1.00 86.56 371 TRP A CA 1
ATOM 2909 C C . TRP A 1 371 ? -23.041 8.961 21.118 1.00 86.56 371 TRP A C 1
ATOM 2911 O O . TRP A 1 371 ? -22.784 8.900 19.911 1.00 86.56 371 TRP A O 1
ATOM 2921 N N . LYS A 1 372 ? -22.110 9.302 22.012 1.00 89.81 372 LYS A N 1
ATOM 2922 C CA . LYS A 1 372 ? -20.692 9.459 21.661 1.00 89.81 372 LYS A CA 1
ATOM 2923 C C . LYS A 1 372 ? -20.147 8.094 21.184 1.00 89.81 372 LYS A C 1
ATOM 2925 O O . LYS A 1 372 ? -20.557 7.069 21.714 1.00 89.81 372 LYS A O 1
ATOM 2930 N N . PRO A 1 373 ? -19.266 8.041 20.166 1.00 90.75 373 PRO A N 1
ATOM 2931 C CA . PRO A 1 373 ? -18.708 6.774 19.703 1.00 90.75 373 PRO A CA 1
ATOM 2932 C C . PRO A 1 373 ? -17.746 6.194 20.745 1.00 90.75 373 PRO A C 1
ATOM 2934 O O . PRO A 1 373 ? -17.039 6.952 21.417 1.00 90.75 373 PRO A O 1
ATOM 2937 N N . LEU A 1 374 ? -17.656 4.865 20.828 1.00 93.44 374 LEU A N 1
ATOM 2938 C CA . LEU A 1 374 ? -16.969 4.135 21.902 1.00 93.44 374 LEU A CA 1
ATOM 2939 C C . LEU A 1 374 ? -15.518 4.597 22.094 1.00 93.44 374 LEU A C 1
ATOM 2941 O O . LEU A 1 374 ? -15.067 4.810 23.219 1.00 93.44 374 LEU A O 1
ATOM 2945 N N . TRP A 1 375 ? -14.807 4.843 20.989 1.00 92.69 375 TRP A N 1
ATOM 2946 C CA . TRP A 1 375 ? -13.420 5.313 21.018 1.00 92.69 375 TRP A CA 1
ATOM 2947 C C . TRP A 1 375 ? -13.236 6.667 21.725 1.00 92.69 375 TRP A C 1
ATOM 2949 O O . TRP A 1 375 ? -12.155 6.921 22.242 1.00 92.69 375 TRP A O 1
ATOM 2959 N N . ILE A 1 376 ? -14.261 7.528 21.809 1.00 93.94 376 ILE A N 1
ATOM 2960 C CA . ILE A 1 376 ? -14.178 8.785 22.574 1.00 93.94 376 ILE A CA 1
ATOM 2961 C C . ILE A 1 376 ? -14.203 8.513 24.084 1.00 93.94 376 ILE A C 1
ATOM 2963 O O . ILE A 1 376 ? -13.481 9.182 24.820 1.00 93.94 376 ILE A O 1
ATOM 2967 N N . HIS A 1 377 ? -14.966 7.521 24.554 1.00 93.94 377 HIS A N 1
ATOM 2968 C CA . HIS A 1 377 ? -14.952 7.128 25.969 1.00 93.94 377 HIS A CA 1
ATOM 2969 C C . HIS A 1 377 ? -13.630 6.446 26.330 1.00 93.94 377 HIS A C 1
ATOM 2971 O O . HIS A 1 377 ? -13.035 6.781 27.352 1.00 93.94 377 HIS A O 1
ATOM 2977 N N . VAL A 1 378 ? -13.131 5.562 25.456 1.00 94.50 378 VAL A N 1
ATOM 2978 C CA . VAL A 1 378 ? -11.806 4.941 25.604 1.00 94.50 378 VAL A CA 1
ATOM 2979 C C . VAL A 1 378 ? -10.720 6.014 25.673 1.00 94.50 378 VAL A C 1
ATOM 2981 O O . VAL A 1 378 ? -9.982 6.056 26.650 1.00 94.50 378 VAL A O 1
ATOM 2984 N N . GLU A 1 379 ? -10.661 6.944 24.715 1.00 92.69 379 GLU A N 1
ATOM 2985 C CA . GLU A 1 379 ? -9.696 8.050 24.751 1.00 92.69 379 GLU A CA 1
ATOM 2986 C C . GLU A 1 379 ? -9.842 8.935 25.995 1.00 92.69 379 GLU A C 1
ATOM 2988 O O . GLU A 1 379 ? -8.830 9.337 26.558 1.00 92.69 379 GLU A O 1
ATOM 2993 N N . HIS A 1 380 ? -11.066 9.210 26.461 1.00 92.75 380 HIS A N 1
ATOM 2994 C CA . HIS A 1 380 ? -11.276 10.005 27.672 1.00 92.75 380 HIS A CA 1
ATOM 2995 C C . HIS A 1 380 ? -10.669 9.342 28.915 1.00 92.75 380 HIS A C 1
ATOM 2997 O O . HIS A 1 380 ? -10.062 10.036 29.726 1.00 92.75 380 HIS A O 1
ATOM 3003 N N . VAL A 1 381 ? -10.780 8.015 29.048 1.00 92.19 381 VAL A N 1
ATOM 3004 C CA . VAL A 1 381 ? -10.170 7.275 30.163 1.00 92.19 381 VAL A CA 1
ATOM 3005 C C . VAL A 1 381 ? -8.657 7.095 29.959 1.00 92.19 381 VAL A C 1
ATOM 3007 O O . VAL A 1 381 ? -7.896 7.280 30.908 1.00 92.19 381 VAL A O 1
ATOM 3010 N N . LEU A 1 382 ? -8.192 6.818 28.734 1.00 90.69 382 LEU A N 1
ATOM 3011 C CA . LEU A 1 382 ? -6.763 6.683 28.405 1.00 90.69 382 LEU A CA 1
ATOM 3012 C C . LEU A 1 382 ? -5.963 7.986 28.581 1.00 90.69 382 LEU A C 1
ATOM 3014 O O . LEU A 1 382 ? -4.775 7.916 28.899 1.00 90.69 382 LEU A O 1
ATOM 3018 N N . ASP A 1 383 ? -6.596 9.147 28.386 1.00 88.81 383 ASP A N 1
ATOM 3019 C CA . ASP A 1 383 ? -5.997 10.471 28.604 1.00 88.81 383 ASP A CA 1
ATOM 3020 C C . ASP A 1 383 ? -5.988 10.878 30.108 1.00 88.81 383 ASP A C 1
ATOM 3022 O O . ASP A 1 383 ? -5.451 11.935 30.451 1.00 88.81 383 ASP A O 1
ATOM 3026 N N . THR A 1 384 ? -6.535 10.064 31.032 1.00 89.19 384 THR A N 1
ATOM 3027 C CA . THR A 1 384 ? -6.443 10.323 32.490 1.00 89.19 384 THR A CA 1
ATOM 3028 C C . THR A 1 384 ? -5.055 9.992 33.063 1.00 89.19 384 THR A C 1
ATOM 3030 O O . THR A 1 384 ? -4.379 9.087 32.563 1.00 89.19 384 THR A O 1
ATOM 3033 N N . PRO A 1 385 ? -4.619 10.642 34.167 1.00 85.38 385 PRO A N 1
ATOM 3034 C CA . PRO A 1 385 ? -3.294 10.407 34.749 1.00 85.38 385 PRO A CA 1
ATOM 3035 C C . PRO A 1 385 ? -3.001 8.941 35.090 1.00 85.38 385 PRO A C 1
ATOM 3037 O O . PRO A 1 385 ? -1.885 8.487 34.845 1.00 85.38 385 PRO A O 1
ATOM 3040 N N . THR A 1 386 ? -3.997 8.184 35.573 1.00 83.19 386 THR A N 1
ATOM 3041 C CA . THR A 1 386 ? -3.847 6.763 35.947 1.00 83.19 386 THR A CA 1
ATOM 3042 C C . THR A 1 386 ? -3.506 5.845 34.776 1.00 83.19 386 THR A C 1
ATOM 3044 O O . THR A 1 386 ? -2.957 4.774 35.000 1.00 83.19 386 THR A O 1
ATOM 3047 N N . PHE A 1 387 ? -3.792 6.257 33.537 1.00 84.25 387 PHE A N 1
ATOM 3048 C CA . PHE A 1 387 ? -3.419 5.514 32.331 1.00 84.25 387 PHE A CA 1
ATOM 3049 C C . PHE A 1 387 ? -2.361 6.233 31.484 1.00 84.25 387 PHE A C 1
ATOM 3051 O O . PHE A 1 387 ? -2.010 5.735 30.413 1.00 84.25 387 PHE A O 1
ATOM 3058 N N . SER A 1 388 ? -1.828 7.376 31.922 1.00 85.25 388 SER A N 1
ATOM 3059 C CA . SER A 1 388 ? -0.801 8.105 31.169 1.00 85.25 388 SER A CA 1
ATOM 3060 C C . SER A 1 388 ? 0.498 7.292 31.031 1.00 85.25 388 SER A C 1
ATOM 3062 O O . SER A 1 388 ? 0.870 6.538 31.928 1.00 85.25 388 SER A O 1
ATOM 3064 N N . LEU A 1 389 ? 1.183 7.408 29.886 1.00 84.94 389 LEU A N 1
ATOM 3065 C CA . LEU A 1 389 ? 2.435 6.689 29.605 1.00 84.94 389 LEU A CA 1
ATOM 3066 C C . LEU A 1 389 ? 3.592 7.681 29.380 1.00 84.94 389 LEU A C 1
ATOM 3068 O O . LEU A 1 389 ? 3.352 8.766 28.848 1.00 84.94 389 LEU A O 1
ATOM 3072 N N . PRO A 1 390 ? 4.857 7.331 29.703 1.00 80.38 390 PRO A N 1
ATOM 3073 C CA . PRO A 1 390 ? 5.968 8.294 29.684 1.00 80.38 390 PRO A CA 1
ATOM 3074 C C . PRO A 1 390 ? 6.279 8.930 28.317 1.00 80.38 390 PRO A C 1
ATOM 3076 O O . PRO A 1 390 ? 6.911 9.983 28.255 1.00 80.38 390 PRO A O 1
ATOM 3079 N N . TYR A 1 391 ? 5.846 8.310 27.212 1.00 81.94 391 TYR A N 1
ATOM 3080 C CA . TYR A 1 391 ? 6.110 8.785 25.853 1.00 81.94 391 TYR A CA 1
ATOM 3081 C C . TYR A 1 391 ? 4.874 8.654 24.954 1.00 81.94 391 TYR A C 1
ATOM 3083 O O . TYR A 1 391 ? 4.242 7.600 24.897 1.00 81.94 391 TYR A O 1
ATOM 3091 N N . LYS A 1 392 ? 4.597 9.681 24.134 1.00 84.56 392 LYS A N 1
ATOM 3092 C CA . LYS A 1 392 ? 3.473 9.687 23.171 1.00 84.56 392 LYS A CA 1
ATOM 3093 C C . LYS A 1 392 ? 3.522 8.574 22.115 1.00 84.56 392 LYS A C 1
ATOM 3095 O O . LYS A 1 392 ? 2.485 8.207 21.574 1.00 84.56 392 LYS A O 1
ATOM 3100 N N . VAL A 1 393 ? 4.694 7.989 21.851 1.00 83.88 393 VAL A N 1
ATOM 3101 C CA . VAL A 1 393 ? 4.802 6.783 21.007 1.00 83.88 393 VAL A CA 1
ATOM 3102 C C . VAL A 1 393 ? 4.146 5.580 21.691 1.00 83.88 393 VAL A C 1
ATOM 3104 O O . VAL A 1 393 ? 3.458 4.820 21.027 1.00 83.88 393 VAL A O 1
ATOM 3107 N N . PHE A 1 394 ? 4.284 5.428 23.010 1.00 86.69 394 PHE A N 1
ATOM 3108 C CA . PHE A 1 394 ? 3.682 4.312 23.747 1.00 86.69 394 PHE A CA 1
ATOM 3109 C C . PHE A 1 394 ? 2.166 4.490 23.913 1.00 86.69 394 PHE A C 1
ATOM 3111 O O . PHE A 1 394 ? 1.425 3.520 23.779 1.00 86.69 394 PHE A O 1
ATOM 3118 N N . GLU A 1 395 ? 1.684 5.728 24.092 1.00 88.88 395 GLU A N 1
ATOM 3119 C CA . GLU A 1 395 ? 0.248 6.027 23.955 1.00 88.88 395 GLU A CA 1
ATOM 3120 C C . GLU A 1 395 ? -0.271 5.644 22.562 1.00 88.88 395 GLU A C 1
ATOM 3122 O O . GLU A 1 395 ? -1.307 4.994 22.453 1.00 88.88 395 GLU A O 1
ATOM 3127 N N . SER A 1 396 ? 0.462 6.000 21.500 1.00 90.62 396 SER A N 1
ATOM 3128 C CA . SER A 1 396 ? 0.118 5.631 20.123 1.00 90.62 396 SER A CA 1
ATOM 3129 C C . SER A 1 396 ? 0.063 4.113 19.922 1.00 90.62 396 SER A C 1
ATOM 3131 O O . SER A 1 396 ? -0.908 3.621 19.356 1.00 90.62 396 SER A O 1
ATOM 3133 N N . GLU A 1 397 ? 1.040 3.353 20.427 1.00 91.12 397 GLU A N 1
ATOM 3134 C CA . GLU A 1 397 ? 1.030 1.887 20.313 1.00 91.12 397 GLU A CA 1
ATOM 3135 C C . GLU A 1 397 ? -0.145 1.242 21.043 1.00 91.12 397 GLU A C 1
ATOM 3137 O O . GLU A 1 397 ? -0.814 0.390 20.461 1.00 91.12 397 GLU A O 1
ATOM 3142 N N . ARG A 1 398 ? -0.475 1.704 22.253 1.00 90.50 398 ARG A N 1
ATOM 3143 C CA . ARG A 1 398 ? -1.666 1.235 22.970 1.00 90.50 398 ARG A CA 1
ATOM 3144 C C . ARG A 1 398 ? -2.963 1.606 22.239 1.00 90.50 398 ARG A C 1
ATOM 3146 O O . ARG A 1 398 ? -3.900 0.819 22.210 1.00 90.50 398 ARG A O 1
ATOM 3153 N N . ARG A 1 399 ? -3.036 2.768 21.579 1.00 92.69 399 ARG A N 1
ATOM 3154 C CA . ARG A 1 399 ? -4.184 3.103 20.712 1.00 92.69 399 ARG A CA 1
ATOM 3155 C C . ARG A 1 399 ? -4.267 2.188 19.491 1.00 92.69 399 ARG A C 1
ATOM 3157 O O . ARG A 1 399 ? -5.363 1.773 19.131 1.00 92.69 399 ARG A O 1
ATOM 3164 N N . TRP A 1 400 ? -3.140 1.848 18.860 1.00 94.00 400 TRP A N 1
ATOM 3165 C CA . TRP A 1 400 ? -3.113 0.882 17.756 1.00 94.00 400 TRP A CA 1
ATOM 3166 C C . TRP A 1 400 ? -3.564 -0.515 18.194 1.00 94.00 400 TRP A C 1
ATOM 3168 O O . TRP A 1 400 ? -4.341 -1.134 17.471 1.00 94.00 400 TRP A O 1
ATOM 3178 N N . GLU A 1 401 ? -3.150 -0.966 19.379 1.00 93.00 401 GLU A N 1
ATOM 3179 C CA . GLU A 1 401 ? -3.624 -2.206 20.000 1.00 93.00 401 GLU A CA 1
ATOM 3180 C C . GLU A 1 401 ? -5.157 -2.226 20.096 1.00 93.00 401 GLU A C 1
ATOM 3182 O O . GLU A 1 401 ? -5.788 -3.102 19.506 1.00 93.00 401 GLU A O 1
ATOM 3187 N N . TYR A 1 402 ? -5.778 -1.226 20.736 1.00 93.75 402 TYR A N 1
ATOM 3188 C CA . TYR A 1 402 ? -7.242 -1.164 20.847 1.00 93.75 402 TYR A CA 1
ATOM 3189 C C . TYR A 1 402 ? -7.953 -1.006 19.490 1.00 93.75 402 TYR A C 1
ATOM 3191 O O . TYR A 1 402 ? -9.018 -1.589 19.292 1.00 93.75 402 TYR A O 1
ATOM 3199 N N . ILE A 1 403 ? -7.365 -0.294 18.521 1.00 94.12 403 ILE A N 1
ATOM 3200 C CA . ILE A 1 403 ? -7.899 -0.183 17.149 1.00 94.12 403 ILE A CA 1
ATOM 3201 C C . ILE A 1 403 ? -7.951 -1.557 16.454 1.00 94.12 403 ILE A C 1
ATOM 3203 O O . ILE A 1 403 ? -8.959 -1.892 15.823 1.00 94.12 403 ILE A O 1
ATOM 3207 N N . PHE A 1 404 ? -6.895 -2.367 16.572 1.00 93.81 404 PHE A N 1
ATOM 3208 C CA . PHE A 1 404 ? -6.864 -3.721 16.009 1.00 93.81 404 PHE A CA 1
ATOM 3209 C C . PHE A 1 404 ? -7.749 -4.686 16.813 1.00 93.81 404 PHE A C 1
ATOM 3211 O O . PHE A 1 404 ? -8.506 -5.450 16.216 1.00 93.81 404 PHE A O 1
ATOM 3218 N N . ALA A 1 405 ? -7.735 -4.609 18.147 1.00 93.25 405 ALA A N 1
ATOM 3219 C CA . ALA A 1 405 ? -8.573 -5.429 19.021 1.00 93.25 405 ALA A CA 1
ATOM 3220 C C . ALA A 1 405 ? -10.066 -5.214 18.747 1.00 93.25 405 ALA A C 1
ATOM 3222 O O . ALA A 1 405 ? -10.809 -6.174 18.560 1.00 93.25 405 ALA A O 1
ATOM 3223 N N . PHE A 1 406 ? -10.511 -3.958 18.641 1.00 93.12 406 PHE A N 1
ATOM 3224 C CA . PHE A 1 406 ? -11.904 -3.651 18.316 1.00 93.12 406 PHE A CA 1
ATOM 3225 C C . PHE A 1 406 ? -12.257 -4.112 16.901 1.00 93.12 406 PHE A C 1
ATOM 3227 O O . PHE A 1 406 ? -13.378 -4.555 16.690 1.00 93.12 406 PHE A O 1
ATOM 3234 N N . SER A 1 407 ? -11.315 -4.084 15.950 1.00 91.94 407 SER A N 1
ATOM 3235 C CA . SER A 1 407 ? -11.534 -4.640 14.604 1.00 91.94 407 SER A CA 1
ATOM 3236 C C . SER A 1 407 ? -11.763 -6.157 14.633 1.00 91.94 407 SER A C 1
ATOM 3238 O O . SER A 1 407 ? -12.656 -6.641 13.943 1.00 91.94 407 SER A O 1
ATOM 3240 N N . ALA A 1 408 ? -11.030 -6.891 15.480 1.00 91.44 408 ALA A N 1
ATOM 3241 C CA . ALA A 1 408 ? -11.234 -8.325 15.697 1.00 91.44 408 ALA A CA 1
ATOM 3242 C C . ALA A 1 408 ? -12.571 -8.635 16.394 1.00 91.44 408 ALA A C 1
ATOM 3244 O O . ALA A 1 408 ? -13.273 -9.570 16.012 1.00 91.44 408 ALA A O 1
ATOM 3245 N N . LEU A 1 409 ? -12.946 -7.839 17.400 1.00 91.69 409 LEU A N 1
ATOM 3246 C CA . LEU A 1 409 ? -14.161 -8.047 18.192 1.00 91.69 409 LEU A CA 1
ATOM 3247 C C . LEU A 1 409 ? -15.448 -7.622 17.455 1.00 91.69 409 LEU A C 1
ATOM 3249 O O . LEU A 1 409 ? -16.484 -8.258 17.637 1.00 91.69 409 LEU A O 1
ATOM 3253 N N . ASN A 1 410 ? -15.387 -6.643 16.540 1.00 89.56 410 ASN A N 1
ATOM 3254 C CA . ASN A 1 410 ? -16.518 -6.246 15.676 1.00 89.56 410 ASN A CA 1
ATOM 3255 C C . ASN A 1 410 ? -16.966 -7.362 14.704 1.00 89.56 410 ASN A C 1
ATOM 3257 O O . ASN A 1 410 ? -17.977 -7.194 14.026 1.00 89.56 410 ASN A O 1
ATOM 3261 N N . MET A 1 411 ? -16.221 -8.472 14.594 1.00 88.50 411 MET A N 1
ATOM 3262 C CA . MET A 1 411 ? -16.563 -9.609 13.730 1.00 88.50 411 MET A CA 1
ATOM 3263 C C . MET A 1 411 ? -17.553 -10.604 14.361 1.00 88.50 411 MET A C 1
ATOM 3265 O O . MET A 1 411 ? -18.060 -11.469 13.649 1.00 88.50 411 MET A O 1
ATOM 3269 N N . PHE A 1 412 ? -17.821 -10.550 15.670 1.00 89.88 412 PHE A N 1
ATOM 3270 C CA . PHE A 1 412 ? -18.802 -11.438 16.314 1.00 89.88 412 PHE A CA 1
ATOM 3271 C C . PHE A 1 412 ? -20.229 -10.905 16.158 1.00 89.88 412 PHE A C 1
ATOM 3273 O O . PHE A 1 412 ? -20.435 -9.704 16.213 1.00 89.88 412 PHE A O 1
ATOM 3280 N N . SER A 1 413 ? -21.221 -11.778 15.990 1.00 87.75 413 SER A N 1
ATOM 3281 C CA . SER A 1 413 ? -22.651 -11.436 15.906 1.00 87.75 413 SER A CA 1
ATOM 3282 C C . SER A 1 413 ? -23.254 -11.082 17.272 1.00 87.75 413 SER A C 1
ATOM 3284 O O . SER A 1 413 ? -23.140 -11.876 18.206 1.00 87.75 413 SER A O 1
ATOM 3286 N N . SER A 1 414 ? -24.005 -9.976 17.355 1.00 84.56 414 SER A N 1
ATOM 3287 C CA . SER A 1 414 ? -24.800 -9.596 18.541 1.00 84.56 414 SER A CA 1
ATOM 3288 C C . SER A 1 414 ? -25.835 -10.642 18.971 1.00 84.56 414 SER A C 1
ATOM 3290 O O . SER A 1 414 ? -26.099 -10.809 20.160 1.00 84.56 414 SER A O 1
ATOM 3292 N N . GLN A 1 415 ? -26.435 -11.328 17.995 1.00 83.25 415 GLN A N 1
ATOM 3293 C CA . GLN A 1 415 ? -27.557 -12.246 18.191 1.00 83.25 415 GLN A CA 1
ATOM 3294 C C . GLN A 1 415 ? -27.111 -13.668 18.551 1.00 83.25 415 GLN A C 1
ATOM 3296 O O . GLN A 1 415 ? -27.842 -14.388 19.224 1.00 83.25 415 GLN A O 1
ATOM 3301 N N . THR A 1 416 ? -25.941 -14.099 18.067 1.00 81.75 416 THR A N 1
ATOM 3302 C CA . THR A 1 416 ? -25.517 -15.512 18.151 1.00 81.75 416 THR A CA 1
ATOM 3303 C C . THR A 1 416 ? -24.137 -15.727 18.764 1.00 81.75 416 THR A C 1
ATOM 3305 O O . THR A 1 416 ? -23.740 -16.876 18.958 1.00 81.75 416 THR A O 1
ATOM 3308 N N . GLY A 1 417 ? -23.365 -14.662 18.997 1.00 83.88 417 GLY A N 1
ATOM 3309 C CA . GLY A 1 417 ? -21.981 -14.743 19.467 1.00 83.88 417 GLY A CA 1
ATOM 3310 C C . GLY A 1 417 ? -21.011 -15.417 18.491 1.00 83.88 417 GLY A C 1
ATOM 3311 O O . GLY A 1 417 ? -19.873 -15.676 18.867 1.00 83.88 417 GLY A O 1
ATOM 3312 N N . ARG A 1 418 ? -21.427 -15.733 17.256 1.00 87.25 418 ARG A N 1
ATOM 3313 C CA . ARG A 1 418 ? -20.600 -16.397 16.231 1.00 87.25 418 ARG A CA 1
ATOM 3314 C C . ARG A 1 418 ? -19.857 -15.383 15.372 1.00 87.25 418 ARG A C 1
ATOM 3316 O O . ARG A 1 418 ? -20.392 -14.311 15.103 1.00 87.25 418 ARG A O 1
ATOM 3323 N N . LEU A 1 419 ? -18.664 -15.736 14.897 1.00 86.50 419 LEU A N 1
ATOM 3324 C CA . LEU A 1 419 ? -17.941 -14.941 13.904 1.00 86.50 419 LEU A CA 1
ATOM 3325 C C . LEU A 1 419 ? -18.748 -14.831 12.593 1.00 86.50 419 LEU A C 1
ATOM 3327 O O . LEU A 1 419 ? -19.175 -15.848 12.045 1.00 86.50 419 LEU A O 1
ATOM 3331 N N . MET A 1 420 ? -18.918 -13.612 12.079 1.00 78.69 420 MET A N 1
ATOM 3332 C CA . MET A 1 420 ? -19.642 -13.286 10.846 1.00 78.69 420 MET A CA 1
ATOM 3333 C C . MET A 1 420 ? -18.693 -12.633 9.826 1.00 78.69 420 MET A C 1
ATOM 3335 O O . MET A 1 420 ? -18.536 -11.411 9.834 1.00 78.69 420 MET A O 1
ATOM 3339 N N . PRO A 1 421 ? -18.082 -13.406 8.903 1.00 65.31 421 PRO A N 1
ATOM 3340 C CA . PRO A 1 421 ? -17.120 -12.882 7.923 1.00 65.31 421 PRO A CA 1
ATOM 3341 C C . PRO A 1 421 ? -17.675 -11.822 6.957 1.00 65.31 421 PRO A C 1
ATOM 3343 O O . PRO A 1 421 ? -16.906 -11.177 6.254 1.00 65.31 421 PRO A O 1
ATOM 3346 N N . SER A 1 422 ? -19.001 -11.669 6.889 1.00 60.91 422 SER A N 1
ATOM 3347 C CA . SER A 1 422 ? -19.709 -10.750 5.994 1.00 60.91 422 SER A CA 1
ATOM 3348 C C . SER A 1 422 ? -20.236 -9.480 6.673 1.00 60.91 422 SER A C 1
ATOM 3350 O O . SER A 1 422 ? -20.902 -8.691 6.003 1.00 60.91 422 SER A O 1
ATOM 3352 N N . HIS A 1 423 ? -20.007 -9.272 7.977 1.00 66.00 423 HIS A N 1
ATOM 3353 C CA . HIS A 1 423 ? -20.424 -8.026 8.628 1.00 66.00 423 HIS A CA 1
ATOM 3354 C C . HIS A 1 423 ? -19.495 -6.880 8.194 1.00 66.00 423 HIS A C 1
ATOM 3356 O O . HIS A 1 423 ? -18.281 -7.014 8.361 1.00 66.00 423 HIS A O 1
ATOM 3362 N N . PRO A 1 424 ? -20.004 -5.753 7.660 1.00 67.44 424 PRO A N 1
ATOM 3363 C CA . PRO A 1 424 ? -19.169 -4.589 7.386 1.00 67.44 424 PRO A CA 1
ATOM 3364 C C . PRO A 1 424 ? -18.662 -4.016 8.724 1.00 67.44 424 PRO A C 1
ATOM 3366 O O . PRO A 1 424 ? -19.481 -3.666 9.574 1.00 67.44 424 PRO A O 1
ATOM 3369 N N . PRO A 1 425 ? -17.345 -3.933 8.969 1.00 74.75 425 PRO A N 1
ATOM 3370 C CA . PRO A 1 425 ? -16.830 -3.520 10.270 1.00 74.75 425 PRO A CA 1
ATOM 3371 C C . PRO A 1 425 ? -16.742 -1.995 10.390 1.00 74.75 425 PRO A C 1
ATOM 3373 O O . PRO A 1 425 ? -16.363 -1.285 9.450 1.00 74.75 425 PRO A O 1
ATOM 3376 N N . ILE A 1 426 ? -17.054 -1.481 11.583 1.00 83.62 426 ILE A N 1
ATOM 3377 C CA . ILE A 1 426 ? -17.100 -0.039 11.847 1.00 83.62 426 ILE A CA 1
ATOM 3378 C C . ILE A 1 426 ? -15.702 0.579 11.689 1.00 83.62 426 ILE A C 1
ATOM 3380 O O . ILE A 1 426 ? -14.796 0.375 12.504 1.00 83.62 426 ILE A O 1
ATOM 3384 N N . SER A 1 427 ? -15.548 1.387 10.639 1.00 87.12 427 SER A N 1
ATOM 3385 C CA . SER A 1 427 ? -14.285 2.019 10.251 1.00 87.12 427 SER A CA 1
ATOM 3386 C C . SER A 1 427 ? -13.978 3.252 11.113 1.00 87.12 427 SER A C 1
ATOM 3388 O O . SER A 1 427 ? -14.468 4.356 10.869 1.00 87.12 427 SER A O 1
ATOM 3390 N N . ARG A 1 428 ? -13.131 3.093 12.137 1.00 89.69 428 ARG A N 1
ATOM 3391 C CA . ARG A 1 428 ? -12.840 4.124 13.160 1.00 89.69 428 ARG A CA 1
ATOM 3392 C C . ARG A 1 428 ? -11.687 5.066 12.762 1.00 89.69 428 ARG A C 1
ATOM 3394 O O . ARG A 1 428 ? -10.842 5.420 13.583 1.00 89.69 428 ARG A O 1
ATOM 3401 N N . TRP A 1 429 ? -11.656 5.533 11.506 1.00 91.06 429 TRP A N 1
ATOM 3402 C CA . TRP A 1 429 ? -10.575 6.384 10.963 1.00 91.06 429 TRP A CA 1
ATOM 3403 C C . TRP A 1 429 ? -10.309 7.676 11.749 1.00 91.06 429 TRP A C 1
ATOM 3405 O O . TRP A 1 429 ? -9.173 8.145 11.786 1.00 91.06 429 TRP A O 1
ATOM 3415 N N . ALA A 1 430 ? -11.316 8.246 12.419 1.00 91.00 430 ALA A N 1
ATOM 3416 C CA . ALA A 1 430 ? -11.124 9.414 13.282 1.00 91.00 430 ALA A CA 1
ATOM 3417 C C . ALA A 1 430 ? -10.141 9.139 14.440 1.00 91.00 430 ALA A C 1
ATOM 3419 O O . ALA A 1 430 ? -9.333 10.009 14.771 1.00 91.00 430 ALA A O 1
ATOM 3420 N N . TRP A 1 431 ? -10.164 7.922 14.993 1.00 92.31 431 TRP A N 1
ATOM 3421 C CA . TRP A 1 431 ? -9.251 7.480 16.046 1.00 92.31 431 TRP A CA 1
ATOM 3422 C C . TRP A 1 431 ? -7.833 7.297 15.500 1.00 92.31 431 TRP A C 1
ATOM 3424 O O . TRP A 1 431 ? -6.896 7.892 16.027 1.00 92.31 431 TRP A O 1
ATOM 3434 N N . VAL A 1 432 ? -7.695 6.602 14.361 1.00 93.81 432 VAL A N 1
ATOM 3435 C CA . VAL A 1 432 ? -6.429 6.473 13.610 1.00 93.81 432 VAL A CA 1
ATOM 3436 C C . VAL A 1 432 ? -5.805 7.849 13.338 1.00 93.81 432 VAL A C 1
ATOM 3438 O O . VAL A 1 432 ? -4.600 8.035 13.506 1.00 93.81 432 VAL A O 1
ATOM 3441 N N . CYS A 1 433 ? -6.616 8.853 12.986 1.00 93.06 433 CYS A N 1
ATOM 3442 C CA . CYS A 1 433 ? -6.145 10.223 12.804 1.00 93.06 433 CYS A CA 1
ATOM 3443 C C . CYS A 1 433 ? -5.660 10.901 14.103 1.00 93.06 433 CYS A C 1
ATOM 3445 O O . CYS A 1 433 ? -4.709 11.677 14.019 1.00 93.06 433 CYS A O 1
ATOM 3447 N N . LYS A 1 434 ? -6.243 10.629 15.286 1.00 90.75 434 LYS A N 1
ATOM 3448 C CA . LYS A 1 434 ? -5.678 11.098 16.575 1.00 90.75 434 LYS A CA 1
ATOM 3449 C C . LYS A 1 434 ? -4.328 10.416 16.826 1.00 90.75 434 LYS A C 1
ATOM 3451 O O . LYS A 1 434 ? -3.321 11.098 16.982 1.00 90.75 434 LYS A O 1
ATOM 3456 N N . THR A 1 435 ? -4.292 9.087 16.736 1.00 92.06 435 THR A N 1
ATOM 3457 C CA . THR A 1 435 ? -3.099 8.254 16.955 1.00 92.06 435 THR A CA 1
ATOM 3458 C C . THR A 1 435 ? -1.905 8.686 16.095 1.00 92.06 435 THR A C 1
ATOM 3460 O O . THR A 1 435 ? -0.815 8.904 16.615 1.00 92.06 435 THR A O 1
ATOM 3463 N N . ILE A 1 436 ? -2.107 8.905 14.789 1.00 92.25 436 ILE A N 1
ATOM 3464 C CA . ILE A 1 436 ? -1.046 9.365 13.873 1.00 92.25 436 ILE A CA 1
ATOM 3465 C C . ILE A 1 436 ? -0.611 10.812 14.168 1.00 92.25 436 ILE A C 1
ATOM 3467 O O . ILE A 1 436 ? 0.565 11.140 14.011 1.00 92.25 436 ILE A O 1
ATOM 3471 N N . LYS A 1 437 ? -1.535 11.690 14.582 1.00 90.38 437 LYS A N 1
ATOM 3472 C CA . LYS A 1 437 ? -1.257 13.113 14.849 1.00 90.38 437 LYS A CA 1
ATOM 3473 C C . LYS A 1 437 ? -0.377 13.321 16.086 1.00 90.38 437 LYS A C 1
ATOM 3475 O O . LYS A 1 437 ? 0.428 14.251 16.092 1.00 90.38 437 LYS A O 1
ATOM 3480 N N . ASP A 1 438 ? -0.518 12.470 17.099 1.00 84.62 438 ASP A N 1
ATOM 3481 C CA . ASP A 1 438 ? 0.210 12.591 18.368 1.00 84.62 438 ASP A CA 1
ATOM 3482 C C . ASP A 1 438 ? 1.695 12.172 18.262 1.00 84.62 438 ASP A C 1
ATOM 3484 O O . ASP A 1 438 ? 2.485 12.459 19.166 1.00 84.62 438 ASP A O 1
ATOM 3488 N N . VAL A 1 439 ? 2.113 11.548 17.148 1.00 87.38 439 VAL A N 1
ATOM 3489 C CA . VAL A 1 439 ? 3.501 11.108 16.914 1.00 87.38 439 VAL A CA 1
ATOM 3490 C C . VAL A 1 439 ? 4.226 11.965 15.868 1.00 87.38 439 VAL A C 1
ATOM 3492 O O . VAL A 1 439 ? 3.731 12.273 14.783 1.00 87.38 439 VAL A O 1
ATOM 3495 N N . ARG A 1 440 ? 5.481 12.323 16.163 1.00 83.56 440 ARG A N 1
ATOM 3496 C CA . ARG A 1 440 ? 6.346 13.133 15.290 1.00 83.56 440 ARG A CA 1
ATOM 3497 C C . ARG A 1 440 ? 7.003 12.284 14.188 1.00 83.56 440 ARG A C 1
ATOM 3499 O O . ARG A 1 440 ? 8.139 11.848 14.328 1.00 83.56 440 ARG A O 1
ATOM 3506 N N . LEU A 1 441 ? 6.275 12.074 13.087 1.00 85.88 441 LEU A N 1
ATOM 3507 C CA . LEU A 1 441 ? 6.681 11.235 11.936 1.00 85.88 441 LEU A CA 1
ATOM 3508 C C . LEU A 1 441 ? 7.479 11.967 10.828 1.00 85.88 441 LEU A C 1
ATOM 3510 O O . LEU A 1 441 ? 8.012 11.345 9.898 1.00 85.88 441 LEU A O 1
ATOM 3514 N N . LYS A 1 442 ? 7.538 13.302 10.883 1.00 83.75 442 LYS A N 1
ATOM 3515 C CA . LYS A 1 442 ? 8.273 14.138 9.916 1.00 83.75 442 LYS A CA 1
ATOM 3516 C C . LYS A 1 442 ? 9.789 14.024 10.130 1.00 83.75 442 LYS A C 1
ATOM 3518 O O . LYS A 1 442 ? 10.242 13.628 11.198 1.00 83.75 442 LYS A O 1
ATOM 3523 N N . GLU A 1 443 ? 10.557 14.338 9.091 1.00 76.06 443 GLU A N 1
ATOM 3524 C CA . GLU A 1 443 ? 12.023 14.399 9.175 1.00 76.06 443 GLU A CA 1
ATOM 3525 C C . GLU A 1 443 ? 12.474 15.687 9.883 1.00 76.06 443 GLU A C 1
ATOM 3527 O O . GLU A 1 443 ? 11.968 16.768 9.579 1.00 76.06 443 GLU A O 1
ATOM 3532 N N . ASP A 1 444 ? 13.446 15.568 10.793 1.00 67.50 444 ASP A N 1
ATOM 3533 C CA . ASP A 1 444 ? 14.019 16.680 11.560 1.00 67.50 444 ASP A CA 1
ATOM 3534 C C . ASP A 1 444 ? 15.554 16.656 11.499 1.00 67.50 444 ASP A C 1
ATOM 3536 O O . ASP A 1 444 ? 16.219 15.876 12.180 1.00 67.50 444 ASP A O 1
ATOM 3540 N N . SER A 1 445 ? 16.135 17.552 10.699 1.00 61.66 445 SER A N 1
ATOM 3541 C CA . SER A 1 445 ? 17.584 17.640 10.453 1.00 61.66 445 SER A CA 1
ATOM 3542 C C . SER A 1 445 ? 18.409 18.238 11.601 1.00 61.66 445 SER A C 1
ATOM 3544 O O . SER A 1 445 ? 19.635 18.180 11.562 1.00 61.66 445 SER A O 1
ATOM 3546 N N . ASN A 1 446 ? 17.767 18.840 12.606 1.00 61.16 446 ASN A N 1
ATOM 3547 C CA . ASN A 1 446 ? 18.397 19.837 13.484 1.00 61.16 446 ASN A CA 1
ATOM 3548 C C . ASN A 1 446 ? 18.774 19.303 14.883 1.00 61.16 446 ASN A C 1
ATOM 3550 O O . ASN A 1 446 ? 18.845 20.080 15.833 1.00 61.16 446 ASN A O 1
ATOM 3554 N N . ILE A 1 447 ? 18.949 17.987 15.050 1.00 58.78 447 ILE A N 1
ATOM 3555 C CA . ILE A 1 447 ? 19.104 17.341 16.368 1.00 58.78 447 ILE A CA 1
ATOM 3556 C C . ILE A 1 447 ? 20.355 16.447 16.381 1.00 58.78 447 ILE A C 1
ATOM 3558 O O . ILE A 1 447 ? 20.607 15.699 15.436 1.00 58.78 447 ILE A O 1
ATOM 3562 N N . ALA A 1 448 ? 21.136 16.485 17.465 1.00 41.06 448 ALA A N 1
ATOM 3563 C CA . ALA A 1 448 ? 22.255 15.562 17.662 1.00 41.06 448 ALA A CA 1
ATOM 3564 C C . ALA A 1 448 ? 21.774 14.093 17.667 1.00 41.06 448 ALA A C 1
ATOM 3566 O O . ALA A 1 448 ? 20.688 13.785 18.157 1.00 41.06 448 ALA A O 1
ATOM 3567 N N . GLY A 1 449 ? 22.556 13.180 17.082 1.00 57.62 449 GLY A N 1
ATOM 3568 C CA . GLY A 1 449 ? 22.158 11.769 16.935 1.00 57.62 449 GLY A CA 1
ATOM 3569 C C . GLY A 1 449 ? 21.055 11.502 15.893 1.00 57.62 449 GLY A C 1
ATOM 3570 O O . GLY A 1 449 ? 20.499 10.402 15.857 1.00 57.62 449 GLY A O 1
ATOM 3571 N N . ALA A 1 450 ? 20.736 12.470 15.020 1.00 62.12 450 ALA A N 1
ATOM 3572 C CA . ALA A 1 450 ? 19.657 12.358 14.031 1.00 62.12 450 ALA A CA 1
ATOM 3573 C C . ALA A 1 450 ? 19.739 11.144 13.083 1.00 62.12 450 ALA A C 1
ATOM 3575 O O . ALA A 1 450 ? 18.714 10.762 12.530 1.00 62.12 450 ALA A O 1
ATOM 3576 N N . SER A 1 451 ? 20.897 10.510 12.870 1.00 69.25 451 SER A N 1
ATOM 3577 C CA . SER A 1 451 ? 21.009 9.317 12.013 1.00 69.25 451 SER A CA 1
ATOM 3578 C C . SER A 1 451 ? 20.207 8.130 12.564 1.00 69.25 451 SER A C 1
ATOM 3580 O O . SER A 1 451 ? 19.229 7.717 11.939 1.00 69.25 451 SER A O 1
ATOM 3582 N N . ALA A 1 452 ? 20.567 7.640 13.753 1.00 70.88 452 ALA A N 1
ATOM 3583 C CA . ALA A 1 452 ? 19.907 6.508 14.407 1.00 70.88 452 ALA A CA 1
ATOM 3584 C C . ALA A 1 452 ? 18.454 6.832 14.796 1.00 70.88 452 ALA A C 1
ATOM 3586 O O . ALA A 1 452 ? 17.550 6.018 14.604 1.00 70.88 452 ALA A O 1
ATOM 3587 N N . ARG A 1 453 ? 18.198 8.064 15.264 1.00 74.38 453 ARG A N 1
ATOM 3588 C CA . ARG A 1 453 ? 16.834 8.531 15.552 1.00 74.38 453 ARG A CA 1
ATOM 3589 C C . ARG A 1 453 ? 15.956 8.533 14.298 1.00 74.38 453 ARG A C 1
ATOM 3591 O O . ARG A 1 453 ? 14.822 8.068 14.364 1.00 74.38 453 ARG A O 1
ATOM 3598 N N . GLN A 1 454 ? 16.461 9.018 13.160 1.00 79.88 454 GLN A N 1
ATOM 3599 C CA . GLN A 1 454 ? 15.684 9.039 11.920 1.00 79.88 454 GLN A CA 1
ATOM 3600 C C . GLN A 1 454 ? 15.444 7.629 11.372 1.00 79.88 454 GLN A C 1
ATOM 3602 O O . GLN A 1 454 ? 14.365 7.392 10.853 1.00 79.88 454 GLN A O 1
ATOM 3607 N N . GLN A 1 455 ? 16.375 6.682 11.543 1.00 79.44 455 GLN A N 1
ATOM 3608 C CA . GLN A 1 455 ? 16.138 5.272 11.193 1.00 79.44 455 GLN A CA 1
ATOM 3609 C C . GLN A 1 455 ? 14.976 4.667 11.999 1.00 79.44 455 GLN A C 1
ATOM 3611 O O . GLN A 1 455 ? 14.104 4.029 11.416 1.00 79.44 455 GLN A O 1
ATOM 3616 N N . ARG A 1 456 ? 14.898 4.931 13.313 1.00 79.44 456 ARG A N 1
ATOM 3617 C CA . ARG A 1 456 ? 13.758 4.502 14.151 1.00 79.44 456 ARG A CA 1
ATOM 3618 C C . ARG A 1 456 ? 12.434 5.179 13.747 1.00 79.44 456 ARG A C 1
ATOM 3620 O O . ARG A 1 456 ? 11.395 4.525 13.741 1.00 79.44 456 ARG A O 1
ATOM 3627 N N . ILE A 1 457 ? 12.461 6.460 13.360 1.00 84.62 457 ILE A N 1
ATOM 3628 C CA . ILE A 1 457 ? 11.278 7.171 12.829 1.00 84.62 457 ILE A CA 1
ATOM 3629 C C . ILE A 1 457 ? 10.852 6.597 11.470 1.00 84.62 457 ILE A C 1
ATOM 3631 O O . ILE A 1 457 ? 9.665 6.383 11.248 1.00 84.62 457 ILE A O 1
ATOM 3635 N N . ASP A 1 458 ? 11.795 6.336 10.567 1.00 86.88 458 ASP A N 1
ATOM 3636 C CA . ASP A 1 458 ? 11.544 5.790 9.230 1.00 86.88 458 ASP A CA 1
ATOM 3637 C C . ASP A 1 458 ? 10.958 4.364 9.311 1.00 86.88 458 ASP A C 1
ATOM 3639 O O . ASP A 1 458 ? 9.947 4.077 8.667 1.00 86.88 458 ASP A O 1
ATOM 3643 N N . PHE A 1 459 ? 11.499 3.510 10.191 1.00 85.69 459 PHE A N 1
ATOM 3644 C CA . PHE A 1 459 ? 10.908 2.213 10.543 1.00 85.69 459 PHE A CA 1
ATOM 3645 C C . PHE A 1 459 ? 9.447 2.367 10.990 1.00 85.69 459 PHE A C 1
ATOM 3647 O O . PHE A 1 459 ? 8.551 1.730 10.438 1.00 85.69 459 PHE A O 1
ATOM 3654 N N . TYR A 1 460 ? 9.187 3.266 11.945 1.00 89.25 460 TYR A N 1
ATOM 3655 C CA . TYR A 1 460 ? 7.844 3.468 12.487 1.00 89.25 460 TYR A CA 1
ATOM 3656 C C . TYR A 1 460 ? 6.864 4.064 11.460 1.00 89.25 460 TYR A C 1
ATOM 3658 O O . TYR A 1 460 ? 5.695 3.683 11.430 1.00 89.25 460 TYR A O 1
ATOM 3666 N N . VAL A 1 461 ? 7.336 4.924 10.548 1.00 90.50 461 VAL A N 1
ATOM 3667 C CA . VAL A 1 461 ? 6.556 5.384 9.386 1.00 90.50 461 VAL A CA 1
ATOM 3668 C C . VAL A 1 461 ? 6.122 4.197 8.525 1.00 90.50 461 VAL A C 1
ATOM 3670 O O . VAL A 1 461 ? 4.952 4.134 8.149 1.00 90.50 461 VAL A O 1
ATOM 3673 N N . ARG A 1 462 ? 7.008 3.230 8.247 1.00 89.62 462 ARG A N 1
ATOM 3674 C CA . ARG A 1 462 ? 6.638 2.019 7.496 1.00 89.62 462 ARG A CA 1
ATOM 3675 C C . ARG A 1 462 ? 5.588 1.188 8.237 1.00 89.62 462 ARG A C 1
ATOM 3677 O O . ARG A 1 462 ? 4.614 0.782 7.608 1.00 89.62 462 ARG A O 1
ATOM 3684 N N . THR A 1 463 ? 5.723 1.012 9.554 1.00 90.50 463 THR A N 1
ATOM 3685 C CA . THR A 1 463 ? 4.717 0.323 10.384 1.00 90.50 463 THR A CA 1
ATOM 3686 C C . THR A 1 463 ? 3.358 1.024 10.340 1.00 90.50 463 THR A C 1
ATOM 3688 O O . THR A 1 463 ? 2.343 0.365 10.137 1.00 90.50 463 THR A O 1
ATOM 3691 N N . VAL A 1 464 ? 3.313 2.356 10.456 1.00 93.00 464 VAL A N 1
ATOM 3692 C CA . VAL A 1 464 ? 2.064 3.137 10.375 1.00 93.00 464 VAL A CA 1
ATOM 3693 C C . VAL A 1 464 ? 1.402 3.008 8.997 1.00 93.00 464 VAL A C 1
ATOM 3695 O O . VAL A 1 464 ? 0.185 2.827 8.930 1.00 93.00 464 VAL A O 1
ATOM 3698 N N . MET A 1 465 ? 2.171 3.037 7.901 1.00 93.56 465 MET A N 1
ATOM 3699 C CA . MET A 1 465 ? 1.623 2.797 6.555 1.00 93.56 465 MET A CA 1
ATOM 3700 C C . MET A 1 465 ? 1.088 1.363 6.423 1.00 93.56 465 MET A C 1
ATOM 3702 O O . MET A 1 465 ? -0.023 1.175 5.936 1.00 93.56 465 MET A O 1
ATOM 3706 N N . ALA A 1 466 ? 1.831 0.359 6.904 1.00 92.44 466 ALA A N 1
ATOM 3707 C CA . ALA A 1 466 ? 1.394 -1.038 6.894 1.00 92.44 466 ALA A CA 1
ATOM 3708 C C . ALA A 1 466 ? 0.100 -1.242 7.704 1.00 92.44 466 ALA A C 1
ATOM 3710 O O . ALA A 1 466 ? -0.831 -1.864 7.202 1.00 92.44 466 ALA A O 1
ATOM 3711 N N . ARG A 1 467 ? -0.024 -0.637 8.894 1.00 92.81 467 ARG A N 1
ATOM 3712 C CA . ARG A 1 467 ? -1.263 -0.649 9.696 1.00 92.81 467 ARG A CA 1
ATOM 3713 C C . ARG A 1 467 ? -2.441 -0.018 8.953 1.00 92.81 467 ARG A C 1
ATOM 3715 O O . ARG A 1 467 ? -3.513 -0.613 8.897 1.00 92.81 467 ARG A O 1
ATOM 3722 N N . CYS A 1 468 ? -2.240 1.135 8.310 1.00 93.38 468 CYS A N 1
ATOM 3723 C CA . CYS A 1 468 ? -3.276 1.785 7.495 1.00 93.38 468 CYS A CA 1
ATOM 3724 C C . CYS A 1 468 ? -3.709 0.948 6.277 1.00 93.38 468 CYS A C 1
ATOM 3726 O O . CYS A 1 468 ? -4.826 1.125 5.794 1.00 93.38 468 CYS A O 1
ATOM 3728 N N . TRP A 1 469 ? -2.850 0.053 5.780 1.00 92.50 469 TRP A N 1
ATOM 3729 C CA . TRP A 1 469 ? -3.159 -0.894 4.705 1.00 92.50 469 TRP A CA 1
ATOM 3730 C C . TRP A 1 469 ? -3.815 -2.188 5.217 1.00 92.50 469 TRP A C 1
ATOM 3732 O O . TRP A 1 469 ? -4.723 -2.709 4.572 1.00 92.50 469 TRP A O 1
ATOM 3742 N N . LEU A 1 470 ? -3.415 -2.687 6.391 1.00 91.62 470 LEU A N 1
ATOM 3743 C CA . LEU A 1 470 ? -4.012 -3.860 7.044 1.00 91.62 470 LEU A CA 1
ATOM 3744 C C . LEU A 1 470 ? -5.444 -3.591 7.524 1.00 91.62 470 LEU A C 1
ATOM 3746 O O . LEU A 1 470 ? -6.297 -4.461 7.378 1.00 91.62 470 LEU A O 1
ATOM 3750 N N . LEU A 1 471 ? -5.751 -2.379 8.002 1.00 92.06 471 LEU A N 1
ATOM 3751 C CA . LEU A 1 471 ? -7.135 -1.974 8.293 1.00 92.06 471 LEU A CA 1
ATOM 3752 C C . LEU A 1 471 ? -8.056 -2.149 7.074 1.00 92.06 471 LEU A C 1
ATOM 3754 O O . LEU A 1 471 ? -9.175 -2.626 7.221 1.00 92.06 471 LEU A O 1
ATOM 3758 N N . HIS A 1 472 ? -7.569 -1.861 5.865 1.00 90.00 472 HIS A N 1
ATOM 3759 C CA . HIS A 1 472 ? -8.327 -2.123 4.643 1.00 90.00 472 HIS A CA 1
ATOM 3760 C C . HIS A 1 472 ? -8.307 -3.603 4.226 1.00 90.00 472 HIS A C 1
ATOM 3762 O O . HIS A 1 472 ? -9.353 -4.198 3.997 1.00 90.00 472 HIS A O 1
ATOM 3768 N N . THR A 1 473 ? -7.123 -4.211 4.111 1.00 88.81 473 THR A N 1
ATOM 3769 C CA . THR A 1 473 ? -6.961 -5.532 3.465 1.00 88.81 473 THR A CA 1
ATOM 3770 C C . THR A 1 473 ? -7.220 -6.736 4.366 1.00 88.81 473 THR A C 1
ATOM 3772 O O . THR A 1 473 ? -7.616 -7.781 3.860 1.00 88.81 473 THR A O 1
ATOM 3775 N N . MET A 1 474 ? -7.001 -6.610 5.676 1.00 87.88 474 MET A N 1
ATOM 3776 C CA . MET A 1 474 ? -7.234 -7.673 6.662 1.00 87.88 474 MET A CA 1
ATOM 3777 C C . MET A 1 474 ? -8.546 -7.462 7.422 1.00 87.88 474 MET A C 1
ATOM 3779 O O . MET A 1 474 ? -9.241 -8.431 7.711 1.00 87.88 474 MET A O 1
ATOM 3783 N N . TRP A 1 475 ? -8.898 -6.203 7.704 1.00 88.38 475 TRP A N 1
ATOM 3784 C CA . TRP A 1 475 ? -10.110 -5.841 8.446 1.00 88.38 475 TRP A CA 1
ATOM 3785 C C . TRP A 1 475 ? -11.214 -5.213 7.586 1.00 88.38 475 TRP A C 1
ATOM 3787 O O . TRP A 1 475 ? -12.221 -4.796 8.137 1.00 88.38 475 TRP A O 1
ATOM 3797 N N . GLY A 1 476 ? -11.075 -5.122 6.260 1.00 88.12 476 GLY A N 1
ATOM 3798 C CA . GLY A 1 476 ? -12.160 -4.693 5.363 1.00 88.12 476 GLY A CA 1
ATOM 3799 C C . GLY A 1 476 ? -12.606 -3.226 5.480 1.00 88.12 476 GLY A C 1
ATOM 3800 O O . GLY A 1 476 ? -13.643 -2.872 4.918 1.00 88.12 476 GLY A O 1
ATOM 3801 N N . TRP A 1 477 ? -11.874 -2.358 6.192 1.00 90.12 477 TRP A N 1
ATOM 3802 C CA . TRP A 1 477 ? -12.256 -0.949 6.351 1.00 90.12 477 TRP A CA 1
ATOM 3803 C C . TRP A 1 477 ? -12.204 -0.220 5.004 1.00 90.12 477 TRP A C 1
ATOM 3805 O O . TRP A 1 477 ? -11.158 -0.145 4.355 1.00 90.12 477 TRP A O 1
ATOM 3815 N N . ASN A 1 478 ? -13.320 0.384 4.604 1.00 87.06 478 ASN A N 1
ATOM 3816 C CA . ASN A 1 478 ? -13.354 1.273 3.446 1.00 87.06 478 ASN A CA 1
ATOM 3817 C C . ASN A 1 478 ? -12.667 2.609 3.775 1.00 87.06 478 ASN A C 1
ATOM 3819 O O . ASN A 1 478 ? -12.657 3.054 4.922 1.00 87.06 478 ASN A O 1
ATOM 3823 N N . TYR A 1 479 ? -12.112 3.297 2.780 1.00 83.94 479 TYR A N 1
ATOM 3824 C CA . TYR A 1 479 ? -11.472 4.604 2.975 1.00 83.94 479 TYR A CA 1
ATOM 3825 C C . TYR A 1 479 ? -12.480 5.779 3.012 1.00 83.94 479 TYR A C 1
ATOM 3827 O O . TYR A 1 479 ? -12.241 6.852 2.449 1.00 83.94 479 TYR A O 1
ATOM 3835 N N . GLN A 1 480 ? -13.622 5.623 3.693 1.00 71.38 480 GLN A N 1
ATOM 3836 C CA . GLN A 1 480 ? -14.544 6.740 3.936 1.00 71.38 480 GLN A CA 1
ATOM 3837 C C . GLN A 1 480 ? -13.866 7.858 4.747 1.00 71.38 480 GLN A C 1
ATOM 3839 O O . GLN A 1 480 ? -13.126 7.616 5.698 1.00 71.38 480 GLN A O 1
ATOM 3844 N N . HIS A 1 481 ? -14.110 9.111 4.347 1.00 69.69 481 HIS A N 1
ATOM 3845 C CA . HIS A 1 481 ? -13.470 10.310 4.912 1.00 69.69 481 HIS A CA 1
ATOM 3846 C C . HIS A 1 481 ? -11.925 10.259 4.949 1.00 69.69 481 HIS A C 1
ATOM 3848 O O . HIS A 1 481 ? -11.294 10.842 5.836 1.00 69.69 481 HIS A O 1
ATOM 3854 N N . TYR A 1 482 ? -11.304 9.615 3.949 1.00 79.06 482 TYR A N 1
ATOM 3855 C CA . TYR A 1 482 ? -9.845 9.523 3.792 1.00 79.06 482 TYR A CA 1
ATOM 3856 C C . TYR A 1 482 ? -9.118 10.877 3.859 1.00 79.06 482 TYR A C 1
ATOM 3858 O O . TYR A 1 482 ? -7.912 10.913 4.088 1.00 79.06 482 TYR A O 1
ATOM 3866 N N . ASP A 1 483 ? -9.784 12.004 3.592 1.00 82.00 483 ASP A N 1
ATOM 3867 C CA . ASP A 1 483 ? -9.112 13.287 3.383 1.00 82.00 483 ASP A CA 1
ATOM 3868 C C . ASP A 1 483 ? -8.382 13.753 4.647 1.00 82.00 483 ASP A C 1
ATOM 3870 O O . ASP A 1 483 ? -7.254 14.238 4.559 1.00 82.00 483 ASP A O 1
ATOM 3874 N N . ARG A 1 484 ? -8.953 13.471 5.823 1.00 87.69 484 ARG A N 1
ATOM 3875 C CA . ARG A 1 484 ? -8.286 13.634 7.123 1.00 87.69 484 ARG A CA 1
ATOM 3876 C C . ARG A 1 484 ? -7.013 12.789 7.219 1.00 87.69 484 ARG A C 1
ATOM 3878 O O . ARG A 1 484 ? -5.961 13.331 7.558 1.00 87.69 484 ARG A O 1
ATOM 3885 N N . LEU A 1 485 ? -7.070 11.506 6.849 1.00 90.88 485 LEU A N 1
ATOM 3886 C CA . LEU A 1 485 ? -5.903 10.615 6.835 1.00 90.88 485 LEU A CA 1
ATOM 3887 C C . LEU A 1 485 ? -4.806 11.158 5.905 1.00 90.88 485 LEU A C 1
ATOM 3889 O O . LEU A 1 485 ? -3.662 11.307 6.332 1.00 90.88 485 LEU A O 1
ATOM 3893 N N . PHE A 1 486 ? -5.148 11.552 4.674 1.00 91.12 486 PHE A N 1
ATOM 3894 C CA . PHE A 1 486 ? -4.181 12.094 3.711 1.00 91.12 486 PHE A CA 1
ATOM 3895 C C . PHE A 1 486 ? -3.571 13.437 4.140 1.00 91.12 486 PHE A C 1
ATOM 3897 O O . PHE A 1 486 ? -2.383 13.650 3.886 1.00 91.12 486 PHE A O 1
ATOM 3904 N N . THR A 1 487 ? -4.294 14.294 4.877 1.00 90.38 487 THR A N 1
ATOM 3905 C CA . THR A 1 487 ? -3.688 15.495 5.498 1.00 90.38 487 THR A CA 1
ATOM 3906 C C . THR A 1 487 ? -2.662 15.188 6.594 1.00 90.38 487 THR A C 1
ATOM 3908 O O . THR A 1 487 ? -1.883 16.072 6.945 1.00 90.38 487 THR A O 1
ATOM 3911 N N . LEU A 1 488 ? -2.607 13.953 7.104 1.00 91.25 488 LEU A N 1
ATOM 3912 C CA . LEU A 1 488 ? -1.593 13.500 8.060 1.00 91.25 488 LEU A CA 1
ATOM 3913 C C . LEU A 1 488 ? -0.464 12.719 7.374 1.00 91.25 488 LEU A C 1
ATOM 3915 O O . LEU A 1 488 ? 0.706 13.036 7.593 1.00 91.25 488 LEU A O 1
ATOM 3919 N N . ILE A 1 489 ? -0.790 11.742 6.515 1.00 92.88 489 ILE A N 1
ATOM 3920 C CA . ILE A 1 489 ? 0.214 10.828 5.943 1.00 92.88 489 ILE A CA 1
ATOM 3921 C C . ILE A 1 489 ? 1.017 11.429 4.778 1.00 92.88 489 ILE A C 1
ATOM 3923 O O . ILE A 1 489 ? 2.217 11.181 4.683 1.00 92.88 489 ILE A O 1
ATOM 3927 N N . TYR A 1 490 ? 0.428 12.273 3.920 1.00 91.94 490 TYR A N 1
ATOM 3928 C CA . TYR A 1 490 ? 1.174 12.867 2.799 1.00 91.94 490 TYR A CA 1
ATOM 3929 C C . TYR A 1 490 ? 2.272 13.858 3.256 1.00 91.94 490 TYR A C 1
ATOM 3931 O O . TYR A 1 490 ? 3.394 13.775 2.742 1.00 91.94 490 TYR A O 1
ATOM 3939 N N . PRO A 1 491 ? 2.056 14.721 4.275 1.00 91.25 491 PRO A N 1
ATOM 3940 C CA . PRO A 1 491 ? 3.111 15.583 4.817 1.00 91.25 491 PRO A CA 1
ATOM 3941 C C . PRO A 1 491 ? 4.357 14.873 5.374 1.00 91.25 491 PRO A C 1
ATOM 3943 O O . PRO A 1 491 ? 5.397 15.520 5.505 1.00 91.25 491 PRO A O 1
ATOM 3946 N N . ILE A 1 492 ? 4.284 13.571 5.684 1.00 90.94 492 ILE A N 1
ATOM 3947 C CA . ILE A 1 492 ? 5.431 12.744 6.110 1.00 90.94 492 ILE A CA 1
ATOM 3948 C C . ILE A 1 492 ? 6.440 12.599 4.962 1.00 90.94 492 ILE A C 1
ATOM 3950 O O . ILE A 1 492 ? 7.646 12.774 5.153 1.00 90.94 492 ILE A O 1
ATOM 3954 N N . PHE A 1 493 ? 5.944 12.330 3.752 1.00 91.06 493 PHE A N 1
ATOM 3955 C CA . PHE A 1 493 ? 6.762 12.278 2.542 1.00 91.06 493 PHE A CA 1
ATOM 3956 C C . PHE A 1 493 ? 7.084 13.685 2.029 1.00 91.06 493 PHE A C 1
ATOM 3958 O O . PHE A 1 493 ? 8.191 13.927 1.547 1.00 91.06 493 PHE A O 1
ATOM 3965 N N . GLN A 1 494 ? 6.160 14.642 2.171 1.00 89.69 494 GLN A N 1
ATOM 3966 C CA . GLN A 1 494 ? 6.373 16.023 1.728 1.00 89.69 494 GLN A CA 1
ATOM 3967 C C . GLN A 1 494 ? 7.552 16.696 2.453 1.00 89.69 494 GLN A C 1
ATOM 3969 O O . GLN A 1 494 ? 8.324 17.392 1.793 1.00 89.69 494 GLN A O 1
ATOM 3974 N N . SER A 1 495 ? 7.757 16.452 3.760 1.00 88.62 495 SER A N 1
ATOM 3975 C CA . SER A 1 495 ? 8.930 16.987 4.483 1.00 88.62 495 SER A CA 1
ATOM 3976 C C . SER A 1 495 ? 10.248 16.473 3.889 1.00 88.62 495 SER A C 1
ATOM 3978 O O . SER A 1 495 ? 11.189 17.241 3.710 1.00 88.62 495 SER A O 1
ATOM 3980 N N . ARG A 1 496 ? 10.269 15.198 3.479 1.00 87.56 496 ARG A N 1
ATOM 3981 C CA . ARG A 1 496 ? 11.382 14.513 2.796 1.00 87.56 496 ARG A CA 1
ATOM 3982 C C . ARG A 1 496 ? 11.483 14.876 1.295 1.00 87.56 496 ARG A C 1
ATOM 3984 O O . ARG A 1 496 ? 12.275 14.289 0.556 1.00 87.56 496 ARG A O 1
ATOM 3991 N N . LYS A 1 497 ? 10.676 15.833 0.806 1.00 88.81 497 LYS A N 1
ATOM 3992 C CA . LYS A 1 497 ? 10.513 16.232 -0.615 1.00 88.81 497 LYS A CA 1
ATOM 3993 C C . LYS A 1 497 ? 10.097 15.081 -1.554 1.00 88.81 497 LYS A C 1
ATOM 3995 O O . LYS A 1 497 ? 10.414 15.112 -2.744 1.00 88.81 497 LYS A O 1
ATOM 4000 N N . LEU A 1 498 ? 9.365 14.099 -1.022 1.00 90.25 498 LEU A N 1
ATOM 4001 C CA . LEU A 1 498 ? 9.010 12.809 -1.638 1.00 90.25 498 LEU A CA 1
ATOM 4002 C C . LEU A 1 498 ? 10.204 11.863 -1.879 1.00 90.25 498 LEU A C 1
ATOM 4004 O O . LEU A 1 498 ? 10.131 10.998 -2.747 1.00 90.25 498 LEU A O 1
ATOM 4008 N N . ALA A 1 499 ? 11.303 12.001 -1.130 1.00 88.56 499 ALA A N 1
ATOM 4009 C CA . ALA A 1 499 ? 12.381 11.010 -1.143 1.00 88.56 499 ALA A CA 1
ATOM 4010 C C . ALA A 1 499 ? 11.954 9.689 -0.479 1.00 88.56 499 ALA A C 1
ATOM 4012 O O . ALA A 1 499 ? 10.984 9.647 0.284 1.00 88.56 499 ALA A O 1
ATOM 4013 N N . LYS A 1 500 ? 12.717 8.629 -0.753 1.00 88.38 500 LYS A N 1
ATOM 4014 C CA . LYS A 1 500 ? 12.664 7.353 -0.025 1.00 88.38 500 LYS A CA 1
ATOM 4015 C C . LYS A 1 500 ? 13.051 7.504 1.457 1.00 88.38 500 LYS A C 1
ATOM 4017 O O . LYS A 1 500 ? 13.616 8.527 1.854 1.00 88.38 500 LYS A O 1
ATOM 4022 N N . LEU A 1 501 ? 12.807 6.466 2.254 1.00 87.44 501 LEU A N 1
ATOM 4023 C CA . LEU A 1 501 ? 13.354 6.349 3.611 1.00 87.44 501 LEU A CA 1
ATOM 4024 C C . LEU A 1 501 ? 14.818 5.862 3.591 1.00 87.44 501 LEU A C 1
ATOM 4026 O O . LEU A 1 501 ? 15.290 5.318 2.590 1.00 87.44 501 LEU A O 1
ATOM 4030 N N . LYS A 1 502 ? 15.571 6.084 4.679 1.00 81.69 502 LYS A N 1
ATOM 4031 C CA . LYS A 1 502 ? 17.043 5.894 4.691 1.00 81.69 502 LYS A CA 1
ATOM 4032 C C . LYS A 1 502 ? 17.515 4.449 4.486 1.00 81.69 502 LYS A C 1
ATOM 4034 O O . LYS A 1 502 ? 18.665 4.242 4.110 1.00 81.69 502 LYS A O 1
ATOM 4039 N N . ASP A 1 503 ? 16.651 3.475 4.735 1.00 79.62 503 ASP A N 1
ATOM 4040 C CA . ASP A 1 503 ? 16.880 2.035 4.594 1.00 79.62 503 ASP A CA 1
ATOM 4041 C C . ASP A 1 503 ? 16.354 1.451 3.264 1.00 79.62 503 ASP A C 1
ATOM 4043 O O . ASP A 1 503 ? 16.485 0.255 3.012 1.00 79.62 503 ASP A O 1
ATOM 4047 N N . GLU A 1 504 ? 15.779 2.278 2.385 1.00 86.62 504 GLU A N 1
ATOM 4048 C CA . GLU A 1 504 ? 15.117 1.827 1.156 1.00 86.62 504 GLU A CA 1
ATOM 4049 C C . GLU A 1 504 ? 16.031 1.867 -0.084 1.00 86.62 504 GLU A C 1
ATOM 4051 O O . GLU A 1 504 ? 16.989 2.643 -0.188 1.00 86.62 504 GLU A O 1
ATOM 4056 N N . LYS A 1 505 ? 15.709 1.030 -1.079 1.00 86.75 505 LYS A N 1
ATOM 4057 C CA . LYS A 1 505 ? 16.380 1.020 -2.390 1.00 86.75 505 LYS A CA 1
ATOM 4058 C C . LYS A 1 505 ? 15.842 2.140 -3.290 1.00 86.75 505 LYS A C 1
ATOM 4060 O O . LYS A 1 505 ? 14.661 2.472 -3.242 1.00 86.75 505 LYS A O 1
ATOM 4065 N N . THR A 1 506 ? 16.706 2.704 -4.133 1.00 88.50 506 THR A N 1
ATOM 4066 C CA . THR A 1 506 ? 16.341 3.748 -5.107 1.00 88.50 506 THR A CA 1
ATOM 4067 C C . THR A 1 506 ? 15.928 3.113 -6.428 1.00 88.50 506 THR A C 1
ATOM 4069 O O . THR A 1 506 ? 16.755 2.909 -7.312 1.00 88.50 506 THR A O 1
ATOM 4072 N N . ASP A 1 507 ? 14.648 2.779 -6.563 1.00 89.19 507 ASP A N 1
ATOM 4073 C CA . ASP A 1 507 ? 14.073 2.300 -7.821 1.00 89.19 507 ASP A CA 1
ATOM 4074 C C . ASP A 1 507 ? 12.568 2.628 -7.888 1.00 89.19 507 ASP A C 1
ATOM 4076 O O . ASP A 1 507 ? 11.985 3.120 -6.921 1.00 89.19 507 ASP A O 1
ATOM 4080 N N . PHE A 1 508 ? 11.927 2.357 -9.025 1.00 89.00 508 PHE A N 1
ATOM 4081 C CA . PHE A 1 508 ? 10.466 2.336 -9.116 1.00 89.00 508 PHE A CA 1
ATOM 4082 C C . PHE A 1 508 ? 9.870 1.246 -8.195 1.00 89.00 508 PHE A C 1
ATOM 4084 O O . PHE A 1 508 ? 10.511 0.214 -7.979 1.00 89.00 508 PHE A O 1
ATOM 4091 N N . PRO A 1 509 ? 8.630 1.417 -7.696 1.00 88.94 509 PRO A N 1
ATOM 4092 C CA . PRO A 1 509 ? 7.933 0.383 -6.931 1.00 88.94 509 PRO A CA 1
ATOM 4093 C C . PRO A 1 509 ? 7.881 -0.976 -7.656 1.00 88.94 509 PRO A C 1
ATOM 4095 O O . PRO A 1 509 ? 7.711 -0.991 -8.881 1.00 88.94 509 PRO A O 1
ATOM 4098 N N . PRO A 1 510 ? 7.962 -2.119 -6.942 1.00 85.69 510 PRO A N 1
ATOM 4099 C CA . PRO A 1 510 ? 7.996 -3.450 -7.558 1.00 85.69 510 PRO A CA 1
ATOM 4100 C C . PRO A 1 510 ? 6.862 -3.708 -8.560 1.00 85.69 510 PRO A C 1
ATOM 4102 O O . PRO A 1 510 ? 7.132 -4.213 -9.646 1.00 85.69 510 PRO A O 1
ATOM 4105 N N . PHE A 1 511 ? 5.641 -3.264 -8.243 1.00 85.06 511 PHE A N 1
ATOM 4106 C CA . PHE A 1 511 ? 4.451 -3.399 -9.093 1.00 85.06 511 PHE A CA 1
ATOM 4107 C C . PHE A 1 511 ? 4.571 -2.699 -10.463 1.00 85.06 511 PHE A C 1
ATOM 4109 O O . PHE A 1 511 ? 4.005 -3.164 -11.445 1.00 85.06 511 PHE A O 1
ATOM 4116 N N . ILE A 1 512 ? 5.352 -1.614 -10.566 1.00 86.44 512 ILE A N 1
ATOM 4117 C CA . ILE A 1 512 ? 5.656 -0.955 -11.850 1.00 86.44 512 ILE A CA 1
ATOM 4118 C C . ILE A 1 512 ? 6.765 -1.704 -12.601 1.00 86.44 512 ILE A C 1
ATOM 4120 O O . ILE A 1 512 ? 6.685 -1.857 -13.816 1.00 86.44 512 ILE A O 1
ATOM 4124 N N . ARG A 1 513 ? 7.802 -2.178 -11.897 1.00 83.62 513 ARG A N 1
ATOM 4125 C CA . ARG A 1 513 ? 8.974 -2.820 -12.525 1.00 83.62 513 ARG A CA 1
ATOM 4126 C C . ARG A 1 513 ? 8.666 -4.197 -13.102 1.00 83.62 513 ARG A C 1
ATOM 4128 O O . ARG A 1 513 ? 9.129 -4.513 -14.189 1.00 83.62 513 ARG A O 1
ATOM 4135 N N . HIS A 1 514 ? 7.914 -4.999 -12.352 1.00 80.44 514 HIS A N 1
ATOM 4136 C CA . HIS A 1 514 ? 7.542 -6.367 -12.715 1.00 80.44 514 HIS A CA 1
ATOM 4137 C C . HIS A 1 514 ? 6.214 -6.435 -13.482 1.00 80.44 514 HIS A C 1
ATOM 4139 O O . HIS A 1 514 ? 5.766 -7.526 -13.802 1.00 80.44 514 HIS A O 1
ATOM 4145 N N . LEU A 1 515 ? 5.586 -5.281 -13.757 1.00 73.94 515 LEU A N 1
ATOM 4146 C CA . LEU A 1 515 ? 4.283 -5.166 -14.427 1.00 73.94 515 LEU A CA 1
ATOM 4147 C C . LEU A 1 515 ? 3.151 -5.945 -13.718 1.00 73.94 515 LEU A C 1
ATOM 4149 O O . LEU A 1 515 ? 2.129 -6.256 -14.316 1.00 73.94 515 LEU A O 1
ATOM 4153 N N . ASP A 1 516 ? 3.296 -6.220 -12.420 1.00 82.06 516 ASP A N 1
ATOM 4154 C CA . ASP A 1 516 ? 2.283 -6.897 -11.610 1.00 82.06 516 ASP A CA 1
ATOM 4155 C C . ASP A 1 516 ? 1.322 -5.869 -10.992 1.00 82.06 516 ASP A C 1
ATOM 4157 O O . ASP A 1 516 ? 1.560 -5.341 -9.900 1.00 82.06 516 ASP A O 1
ATOM 4161 N N . LEU A 1 517 ? 0.214 -5.595 -11.686 1.00 82.81 517 LEU A N 1
ATOM 4162 C CA . LEU A 1 517 ? -0.848 -4.720 -11.178 1.00 82.81 517 LEU A CA 1
ATOM 4163 C C . LEU A 1 517 ? -1.694 -5.371 -10.071 1.00 82.81 517 LEU A C 1
ATOM 4165 O O . LEU A 1 517 ? -2.294 -4.638 -9.290 1.00 82.81 517 LEU A O 1
ATOM 4169 N N . GLU A 1 518 ? -1.720 -6.702 -9.933 1.00 81.88 518 GLU A N 1
ATOM 4170 C CA . GLU A 1 518 ? -2.402 -7.358 -8.803 1.00 81.88 518 GLU A CA 1
ATOM 4171 C C . GLU A 1 518 ? -1.664 -7.095 -7.486 1.00 81.88 518 GLU A C 1
ATOM 4173 O O . GLU A 1 518 ? -2.286 -6.978 -6.429 1.00 81.88 518 GLU A O 1
ATOM 4178 N N . SER A 1 519 ? -0.339 -6.929 -7.532 1.00 82.69 519 SER A N 1
ATOM 4179 C CA . SER A 1 519 ? 0.444 -6.541 -6.357 1.00 82.69 519 SER A CA 1
ATOM 4180 C C . SER A 1 519 ? 0.160 -5.118 -5.853 1.00 82.69 519 SER A C 1
ATOM 4182 O O . SER A 1 519 ? 0.614 -4.779 -4.762 1.00 82.69 519 SER A O 1
ATOM 4184 N N . LEU A 1 520 ? -0.644 -4.299 -6.552 1.00 83.31 520 LEU A N 1
ATOM 4185 C CA . LEU A 1 520 ? -1.229 -3.078 -5.972 1.00 83.31 520 LEU A CA 1
ATOM 4186 C C . LEU A 1 520 ? -2.333 -3.373 -4.945 1.00 83.31 520 LEU A C 1
ATOM 4188 O O . LEU A 1 520 ? -2.533 -2.568 -4.041 1.00 83.31 520 LEU A O 1
ATOM 4192 N N . ASP A 1 521 ? -3.025 -4.508 -5.062 1.00 82.44 521 ASP A N 1
ATOM 4193 C CA . ASP A 1 521 ? -4.092 -4.941 -4.147 1.00 82.44 521 ASP A CA 1
ATOM 4194 C C . ASP A 1 521 ? -3.608 -5.993 -3.125 1.00 82.44 521 ASP A C 1
ATOM 4196 O O . ASP A 1 521 ? -4.388 -6.478 -2.307 1.00 82.44 521 ASP A O 1
ATOM 4200 N N . ARG A 1 522 ? -2.306 -6.324 -3.115 1.00 83.88 522 ARG A N 1
ATOM 4201 C CA . ARG A 1 522 ? -1.674 -7.261 -2.165 1.00 83.88 522 ARG A CA 1
ATOM 4202 C C . ARG A 1 522 ? -0.528 -6.601 -1.392 1.00 83.88 522 ARG A C 1
ATOM 4204 O O . ARG A 1 522 ? 0.212 -5.783 -1.935 1.00 83.88 522 ARG A O 1
ATOM 4211 N N . PHE A 1 523 ? -0.349 -6.978 -0.126 1.00 79.12 523 PHE A N 1
ATOM 4212 C CA . PHE A 1 523 ? 0.827 -6.591 0.667 1.00 79.12 523 PHE A CA 1
ATOM 4213 C C . PHE A 1 523 ? 2.043 -7.460 0.309 1.00 79.12 523 PHE A C 1
ATOM 4215 O O . PHE A 1 523 ? 1.902 -8.677 0.175 1.00 79.12 523 PHE A O 1
ATOM 4222 N N . SER A 1 524 ? 3.231 -6.856 0.209 1.00 79.31 524 SER A N 1
ATOM 4223 C CA . SER A 1 524 ? 4.481 -7.553 -0.111 1.00 79.31 524 SER A CA 1
ATOM 4224 C C . SER A 1 524 ? 5.604 -7.169 0.854 1.00 79.31 524 SER A C 1
ATOM 4226 O O . SER A 1 524 ? 5.878 -5.993 1.068 1.00 79.31 524 SER A O 1
ATOM 4228 N N . ASN A 1 525 ? 6.353 -8.157 1.355 1.00 69.00 525 ASN A N 1
ATOM 4229 C CA . ASN A 1 525 ? 7.445 -7.953 2.328 1.00 69.00 525 ASN A CA 1
ATOM 4230 C C . ASN A 1 525 ? 8.628 -7.095 1.815 1.00 69.00 525 ASN A C 1
ATOM 4232 O O . ASN A 1 525 ? 9.527 -6.774 2.587 1.00 69.00 525 ASN A O 1
ATOM 4236 N N . GLY A 1 526 ? 8.647 -6.744 0.524 1.00 74.56 526 GLY A N 1
ATOM 4237 C CA . GLY A 1 526 ? 9.605 -5.821 -0.093 1.00 74.56 526 GLY A CA 1
ATOM 4238 C C . GLY A 1 526 ? 9.036 -4.436 -0.437 1.00 74.56 526 GLY A C 1
ATOM 4239 O O . GLY A 1 526 ? 9.715 -3.670 -1.120 1.00 74.56 526 GLY A O 1
ATOM 4240 N N . ASP A 1 527 ? 7.804 -4.112 -0.029 1.00 85.81 527 ASP A N 1
ATOM 4241 C CA . ASP A 1 527 ? 7.203 -2.796 -0.268 1.00 85.81 527 ASP A CA 1
ATOM 4242 C C . ASP A 1 527 ? 7.930 -1.696 0.530 1.00 85.81 527 ASP A C 1
ATOM 4244 O O . ASP A 1 527 ? 8.037 -1.747 1.757 1.00 85.81 527 ASP A O 1
ATOM 4248 N N . SER A 1 528 ? 8.373 -0.639 -0.159 1.00 90.69 528 SER A N 1
ATOM 4249 C CA . SER A 1 528 ? 8.781 0.607 0.505 1.00 90.69 528 SER A CA 1
ATOM 4250 C C . SER A 1 528 ? 7.575 1.313 1.135 1.00 90.69 528 SER A C 1
ATOM 4252 O O . SER A 1 528 ? 6.442 1.144 0.681 1.00 90.69 528 SER A O 1
ATOM 4254 N N . ALA A 1 529 ? 7.795 2.185 2.122 1.00 92.19 529 ALA A N 1
ATOM 4255 C CA . ALA A 1 529 ? 6.716 2.978 2.718 1.00 92.19 529 ALA A CA 1
ATOM 4256 C C . ALA A 1 529 ? 5.987 3.841 1.667 1.00 92.19 529 ALA A C 1
ATOM 4258 O O . ALA A 1 529 ? 4.774 4.032 1.755 1.00 92.19 529 ALA A O 1
ATOM 4259 N N . TRP A 1 530 ? 6.702 4.299 0.630 1.00 93.06 530 TRP A N 1
ATOM 4260 C CA . TRP A 1 530 ? 6.100 4.956 -0.535 1.00 93.06 530 TRP A CA 1
ATOM 4261 C C . TRP A 1 530 ? 5.269 3.996 -1.402 1.00 93.06 530 TRP A C 1
ATOM 4263 O O . TRP A 1 530 ? 4.204 4.378 -1.878 1.00 93.06 530 TRP A O 1
ATOM 4273 N N . SER A 1 531 ? 5.695 2.738 -1.570 1.00 92.62 531 SER A N 1
ATOM 4274 C CA . SER A 1 531 ? 4.903 1.719 -2.277 1.00 92.62 531 SER A CA 1
ATOM 4275 C C . SER A 1 531 ? 3.587 1.437 -1.547 1.00 92.62 531 SER A C 1
ATOM 4277 O O . SER A 1 531 ? 2.539 1.447 -2.185 1.00 92.62 531 SER A O 1
ATOM 4279 N N . ILE A 1 532 ? 3.613 1.283 -0.216 1.00 93.38 532 ILE A N 1
ATOM 4280 C CA . ILE A 1 532 ? 2.395 1.112 0.599 1.00 93.38 532 ILE A CA 1
ATOM 4281 C C . ILE A 1 532 ? 1.498 2.358 0.496 1.00 93.38 532 ILE A C 1
ATOM 4283 O O . ILE A 1 532 ? 0.297 2.233 0.261 1.00 93.38 532 ILE A O 1
ATOM 4287 N N . PHE A 1 533 ? 2.070 3.566 0.584 1.00 94.44 533 PHE A N 1
ATOM 4288 C CA . PHE A 1 533 ? 1.327 4.817 0.387 1.00 94.44 533 PHE A CA 1
ATOM 4289 C C . PHE A 1 533 ? 0.626 4.880 -0.981 1.00 94.44 533 PHE A C 1
ATOM 4291 O O . PHE A 1 533 ? -0.526 5.301 -1.049 1.00 94.44 533 PHE A O 1
ATOM 4298 N N . LEU A 1 534 ? 1.273 4.427 -2.061 1.00 93.88 534 LEU A N 1
ATOM 4299 C CA . LEU A 1 534 ? 0.664 4.383 -3.395 1.00 93.88 534 LEU A CA 1
ATOM 4300 C C . LEU A 1 534 ? -0.496 3.378 -3.496 1.00 93.88 534 LEU A C 1
ATOM 4302 O O . LEU A 1 534 ? -1.481 3.673 -4.175 1.00 93.88 534 LEU A O 1
ATOM 4306 N N . LYS A 1 535 ? -0.423 2.241 -2.791 1.00 93.25 535 LYS A N 1
ATOM 4307 C CA . LYS A 1 535 ? -1.527 1.267 -2.698 1.00 93.25 535 LYS A CA 1
ATOM 4308 C C . LYS A 1 535 ? -2.729 1.864 -1.957 1.00 93.25 535 LYS A C 1
ATOM 4310 O O . LYS A 1 535 ? -3.834 1.877 -2.497 1.00 93.25 535 LYS A O 1
ATOM 4315 N N . ILE A 1 536 ? -2.496 2.481 -0.792 1.00 93.06 536 ILE A N 1
ATOM 4316 C CA . ILE A 1 536 ? -3.518 3.231 -0.030 1.00 93.06 536 ILE A CA 1
ATOM 4317 C C . ILE A 1 536 ? -4.120 4.361 -0.889 1.00 93.06 536 ILE A C 1
ATOM 4319 O O . ILE A 1 536 ? -5.333 4.553 -0.898 1.00 93.06 536 ILE A O 1
ATOM 4323 N N . PHE A 1 537 ? -3.297 5.092 -1.650 1.00 92.56 537 PHE A N 1
ATOM 4324 C CA . PHE A 1 537 ? -3.734 6.186 -2.527 1.00 92.56 537 PHE A CA 1
ATOM 4325 C C . PHE A 1 537 ? -4.657 5.716 -3.656 1.00 92.56 537 PHE A C 1
ATOM 4327 O O . PHE A 1 537 ? -5.733 6.290 -3.824 1.00 92.56 537 PHE A O 1
ATOM 4334 N N . ARG A 1 538 ? -4.291 4.652 -4.389 1.00 91.31 538 ARG A N 1
ATOM 4335 C CA . ARG A 1 538 ? -5.181 4.036 -5.390 1.00 91.31 538 ARG A CA 1
ATOM 4336 C C . ARG A 1 538 ? -6.476 3.555 -4.740 1.00 91.31 538 ARG A C 1
ATOM 4338 O O . ARG A 1 538 ? -7.556 3.851 -5.244 1.00 91.31 538 ARG A O 1
ATOM 4345 N N . ARG A 1 539 ? -6.389 2.855 -3.607 1.00 90.25 539 ARG A N 1
ATOM 4346 C CA . ARG A 1 539 ? -7.563 2.267 -2.953 1.00 90.25 539 ARG A CA 1
ATOM 4347 C C . ARG A 1 539 ? -8.542 3.316 -2.419 1.00 90.25 539 ARG A C 1
ATOM 4349 O O . ARG A 1 539 ? -9.742 3.159 -2.608 1.00 90.25 539 ARG A O 1
ATOM 4356 N N . ALA A 1 540 ? -8.053 4.427 -1.868 1.00 90.31 540 ALA A N 1
ATOM 4357 C CA . ALA A 1 540 ? -8.895 5.546 -1.437 1.00 90.31 540 ALA A CA 1
ATOM 4358 C C . ALA A 1 540 ? -9.624 6.261 -2.594 1.00 90.31 540 ALA A C 1
ATOM 4360 O O . ALA A 1 540 ? -10.678 6.856 -2.375 1.00 90.31 540 ALA A O 1
ATOM 4361 N N . ILE A 1 541 ? -9.091 6.187 -3.820 1.00 89.44 541 ILE A N 1
ATOM 4362 C CA . ILE A 1 541 ? -9.775 6.650 -5.037 1.00 89.44 541 ILE A CA 1
ATOM 4363 C C . ILE A 1 541 ? -10.838 5.634 -5.480 1.00 89.44 541 ILE A C 1
ATOM 4365 O O . ILE A 1 541 ? -11.955 6.033 -5.792 1.00 89.44 541 ILE A O 1
ATOM 4369 N N . VAL A 1 542 ? -10.513 4.336 -5.477 1.00 87.88 542 VAL A N 1
ATOM 4370 C CA . VAL A 1 542 ? -11.447 3.254 -5.850 1.00 87.88 542 VAL A CA 1
ATOM 4371 C C . VAL A 1 542 ? -12.659 3.204 -4.911 1.00 87.88 542 VAL A C 1
ATOM 4373 O O . VAL A 1 542 ? -13.787 3.091 -5.382 1.00 87.88 542 VAL A O 1
ATOM 4376 N N . ASP A 1 543 ? -12.447 3.360 -3.602 1.00 85.75 543 ASP A N 1
ATOM 4377 C CA . ASP A 1 543 ? -13.519 3.381 -2.596 1.00 85.75 543 ASP A CA 1
ATOM 4378 C C . ASP A 1 543 ? -14.387 4.659 -2.657 1.00 85.75 543 ASP A C 1
ATOM 4380 O O . ASP A 1 543 ? -15.500 4.674 -2.131 1.00 85.75 543 ASP A O 1
ATOM 4384 N N . ASN A 1 544 ? -13.894 5.751 -3.259 1.00 85.62 544 ASN A N 1
ATOM 4385 C CA . ASN A 1 544 ? -14.610 7.028 -3.361 1.00 85.62 544 ASN A CA 1
ATOM 4386 C C . ASN A 1 544 ? -14.173 7.848 -4.600 1.00 85.62 544 ASN A C 1
ATOM 4388 O O . ASN A 1 544 ? -13.434 8.837 -4.476 1.00 85.62 544 ASN A O 1
ATOM 4392 N N . PRO A 1 545 ? -14.668 7.503 -5.805 1.00 84.44 545 PRO A N 1
ATOM 4393 C CA . PRO A 1 545 ? -14.270 8.174 -7.043 1.00 84.44 545 PRO A CA 1
ATOM 4394 C C . PRO A 1 545 ? -14.709 9.646 -7.096 1.00 84.44 545 PRO A C 1
ATOM 4396 O O . PRO A 1 545 ? -13.992 10.488 -7.636 1.00 84.44 545 PRO A O 1
ATOM 4399 N N . GLY A 1 546 ? -15.836 10.007 -6.468 1.00 81.25 546 GLY A N 1
ATOM 4400 C CA . GLY A 1 546 ? -16.291 11.404 -6.385 1.00 81.25 546 GLY A CA 1
ATOM 4401 C C . GLY A 1 546 ? -15.303 12.320 -5.648 1.00 81.25 546 GLY A C 1
ATOM 4402 O O . GLY A 1 546 ? -15.193 13.509 -5.954 1.00 81.25 546 GLY A O 1
ATOM 4403 N N . GLY A 1 547 ? -14.534 11.760 -4.712 1.00 80.81 547 GLY A N 1
ATOM 4404 C CA . GLY A 1 547 ? -13.486 12.459 -3.977 1.00 80.81 547 GLY A CA 1
ATOM 4405 C C . GLY A 1 547 ? -12.129 12.553 -4.695 1.00 80.81 547 GLY A C 1
ATOM 4406 O O . GLY A 1 547 ? -11.306 13.405 -4.334 1.00 80.81 547 GLY A O 1
ATOM 4407 N N . ALA A 1 548 ? -11.887 11.743 -5.733 1.00 83.00 548 ALA A N 1
ATOM 4408 C CA . ALA A 1 548 ? -10.576 11.561 -6.370 1.00 83.00 548 ALA A CA 1
ATOM 4409 C C . ALA A 1 548 ? -9.901 12.883 -6.782 1.00 83.00 548 ALA A C 1
ATOM 4411 O O . ALA A 1 548 ? -8.712 13.100 -6.540 1.00 83.00 548 ALA A O 1
ATOM 4412 N N . ARG A 1 549 ? -10.683 13.839 -7.305 1.00 83.50 549 ARG A N 1
ATOM 4413 C CA . ARG A 1 549 ? -10.215 15.183 -7.693 1.00 83.50 549 ARG A CA 1
ATOM 4414 C C . ARG A 1 549 ? -9.511 15.932 -6.552 1.00 83.50 549 ARG A C 1
ATOM 4416 O O . ARG A 1 549 ? -8.523 16.625 -6.803 1.00 83.50 549 ARG A O 1
ATOM 4423 N N . LYS A 1 550 ? -9.981 15.761 -5.309 1.00 85.25 550 LYS A N 1
ATOM 4424 C CA . LYS A 1 550 ? -9.361 16.326 -4.102 1.00 85.25 550 LYS A CA 1
ATOM 4425 C C . LYS A 1 550 ? -8.020 15.643 -3.822 1.00 85.25 550 LYS A C 1
ATOM 4427 O O . LYS A 1 550 ? -7.022 16.348 -3.698 1.00 85.25 550 LYS A O 1
ATOM 4432 N N . LEU A 1 551 ? -7.972 14.305 -3.829 1.00 85.50 551 LEU A N 1
ATOM 4433 C CA . LEU A 1 551 ? -6.736 13.528 -3.633 1.00 85.50 551 LEU A CA 1
ATOM 4434 C C . LEU A 1 551 ? -5.649 13.897 -4.637 1.00 85.50 551 LEU A C 1
ATOM 4436 O O . LEU A 1 551 ? -4.520 14.172 -4.233 1.00 85.50 551 LEU A O 1
ATOM 4440 N N . TYR A 1 552 ? -5.994 13.987 -5.924 1.00 86.69 552 TYR A N 1
ATOM 4441 C CA . TYR A 1 552 ? -5.051 14.445 -6.939 1.00 86.69 552 TYR A CA 1
ATOM 4442 C C . TYR A 1 552 ? -4.527 15.847 -6.604 1.00 86.69 552 TYR A C 1
ATOM 4444 O O . TYR A 1 552 ? -3.317 16.044 -6.554 1.00 86.69 552 TYR A O 1
ATOM 4452 N N . SER A 1 553 ? -5.402 16.810 -6.290 1.00 84.88 553 SER A N 1
ATOM 4453 C CA . SER A 1 553 ? -4.967 18.175 -5.954 1.00 84.88 553 SER A CA 1
ATOM 4454 C C . SER A 1 553 ? -4.058 18.258 -4.717 1.00 84.88 553 SER A C 1
ATOM 4456 O O . SER A 1 553 ? -3.152 19.088 -4.690 1.00 84.88 553 SER A O 1
ATOM 4458 N N . THR A 1 554 ? -4.257 17.390 -3.718 1.00 85.69 554 THR A N 1
ATOM 4459 C CA . THR A 1 554 ? -3.457 17.360 -2.483 1.00 85.69 554 THR A CA 1
ATOM 4460 C C . THR A 1 554 ? -2.112 16.659 -2.675 1.00 85.69 554 THR A C 1
ATOM 4462 O O . THR A 1 554 ? -1.093 17.163 -2.209 1.00 85.69 554 THR A O 1
ATOM 4465 N N . CYS A 1 555 ? -2.094 15.511 -3.355 1.00 85.88 555 CYS A N 1
ATOM 4466 C CA . CYS A 1 555 ? -0.909 14.657 -3.462 1.00 85.88 555 CYS A CA 1
ATOM 4467 C C . CYS A 1 555 ? -0.093 14.866 -4.748 1.00 85.88 555 CYS A C 1
ATOM 4469 O O . CYS A 1 555 ? 0.914 14.184 -4.936 1.00 85.88 555 CYS A O 1
ATOM 4471 N N . MET A 1 556 ? -0.487 15.784 -5.642 1.00 83.88 556 MET A N 1
ATOM 4472 C CA . MET A 1 556 ? 0.276 16.021 -6.871 1.00 83.88 556 MET A CA 1
ATOM 4473 C C . MET A 1 556 ? 1.672 16.589 -6.578 1.00 83.88 556 MET A C 1
ATOM 4475 O O . MET A 1 556 ? 1.803 17.565 -5.833 1.00 83.88 556 MET A O 1
ATOM 4479 N N . PRO A 1 557 ? 2.728 16.047 -7.213 1.00 82.06 557 PRO A N 1
ATOM 4480 C CA . PRO A 1 557 ? 4.057 16.617 -7.112 1.00 82.06 557 PRO A CA 1
ATOM 4481 C C . PRO A 1 557 ? 4.150 17.912 -7.927 1.00 82.06 557 PRO A C 1
ATOM 4483 O O . PRO A 1 557 ? 3.882 17.936 -9.127 1.00 82.06 557 PRO A O 1
ATOM 4486 N N . ILE A 1 558 ? 4.563 18.993 -7.264 1.00 74.12 558 ILE A N 1
ATOM 4487 C CA . ILE A 1 558 ? 4.744 20.323 -7.861 1.00 74.12 558 ILE A CA 1
ATOM 4488 C C . ILE A 1 558 ? 6.241 20.688 -7.862 1.00 74.12 558 ILE A C 1
ATOM 4490 O O . ILE A 1 558 ? 7.018 20.233 -7.012 1.00 74.12 558 ILE A O 1
ATOM 4494 N N . GLY A 1 559 ? 6.640 21.514 -8.832 1.00 78.06 559 GLY A N 1
ATOM 4495 C CA . GLY A 1 559 ? 7.993 22.052 -8.991 1.00 78.06 559 GLY A CA 1
ATOM 4496 C C . GLY A 1 559 ? 8.889 21.191 -9.884 1.00 78.06 559 GLY A C 1
ATOM 4497 O O . GLY A 1 559 ? 8.901 19.967 -9.754 1.00 78.06 559 GLY A O 1
ATOM 4498 N N . VAL A 1 560 ? 9.635 21.856 -10.768 1.00 83.62 560 VAL A N 1
ATOM 4499 C CA . VAL A 1 560 ? 10.660 21.261 -11.643 1.00 83.62 560 VAL A CA 1
ATOM 4500 C C . VAL A 1 560 ? 11.884 20.873 -10.803 1.00 83.62 560 VAL A C 1
ATOM 4502 O O . VAL A 1 560 ? 12.232 21.576 -9.852 1.00 83.62 560 VAL A O 1
ATOM 4505 N N . LEU A 1 561 ? 12.538 19.766 -11.146 1.00 86.69 561 LEU A N 1
ATOM 4506 C CA . LEU A 1 561 ? 13.801 19.329 -10.560 1.00 86.69 561 LEU A CA 1
ATOM 4507 C C . LEU A 1 561 ? 14.969 19.665 -11.499 1.00 86.69 561 LEU A C 1
ATOM 4509 O O . LEU A 1 561 ? 15.025 19.195 -12.634 1.00 86.69 561 LEU A O 1
ATOM 4513 N N . ASN A 1 562 ? 15.904 20.476 -11.001 1.00 85.81 562 ASN A N 1
ATOM 4514 C CA . ASN A 1 562 ? 17.057 20.981 -11.749 1.00 85.81 562 ASN A CA 1
ATOM 4515 C C . ASN A 1 562 ? 18.321 20.178 -11.403 1.00 85.81 562 ASN A C 1
ATOM 4517 O O . ASN A 1 562 ? 19.217 20.668 -10.713 1.00 85.81 562 ASN A O 1
ATOM 4521 N N . PHE A 1 563 ? 18.371 18.932 -11.866 1.00 89.06 563 PHE A N 1
ATOM 4522 C CA . PHE A 1 563 ? 19.599 18.133 -11.883 1.00 89.06 563 PHE A CA 1
ATOM 4523 C C . PHE A 1 563 ? 20.280 18.335 -13.238 1.00 89.06 563 PHE A C 1
ATOM 4525 O O . PHE A 1 563 ? 19.588 18.387 -14.253 1.00 89.06 563 PHE A O 1
ATOM 4532 N N . THR A 1 564 ? 21.601 18.480 -13.273 1.00 88.25 564 THR A N 1
ATOM 4533 C CA . THR A 1 564 ? 22.365 18.743 -14.505 1.00 88.25 564 THR A CA 1
ATOM 4534 C C . THR A 1 564 ? 23.695 18.000 -14.498 1.00 88.25 564 THR A C 1
ATOM 4536 O O . THR A 1 564 ? 24.117 17.507 -13.458 1.00 88.25 564 THR A O 1
ATOM 4539 N N . ASP A 1 565 ? 24.399 17.938 -15.630 1.00 83.38 565 ASP A N 1
ATOM 4540 C CA . ASP A 1 565 ? 25.750 17.351 -15.664 1.00 83.38 565 ASP A CA 1
ATOM 4541 C C . ASP A 1 565 ? 26.760 18.107 -14.756 1.00 83.38 565 ASP A C 1
ATOM 4543 O O . ASP A 1 565 ? 27.761 17.527 -14.340 1.00 83.38 565 ASP A O 1
ATOM 4547 N N . GLU A 1 566 ? 26.477 19.369 -14.396 1.00 84.75 566 GLU A N 1
ATOM 4548 C CA . GLU A 1 566 ? 27.231 20.175 -13.414 1.00 84.75 566 GLU A CA 1
ATOM 4549 C C . GLU A 1 566 ? 26.786 19.926 -11.957 1.00 84.75 566 GLU A C 1
ATOM 4551 O O . GLU A 1 566 ? 27.595 20.007 -11.035 1.00 84.75 566 GLU A O 1
ATOM 4556 N N . ASN A 1 567 ? 25.503 19.614 -11.746 1.00 86.00 567 ASN A N 1
ATOM 4557 C CA . ASN A 1 567 ? 24.887 19.329 -10.447 1.00 86.00 567 ASN A CA 1
ATOM 4558 C C . ASN A 1 567 ? 24.068 18.019 -10.530 1.00 86.00 567 ASN A C 1
ATOM 4560 O O . ASN A 1 567 ? 22.832 18.067 -10.625 1.00 86.00 567 ASN A O 1
ATOM 4564 N N . PRO A 1 568 ? 24.735 16.849 -10.574 1.00 87.94 568 PRO A N 1
ATOM 4565 C CA . PRO A 1 568 ? 24.084 15.570 -10.843 1.00 87.94 568 PRO A CA 1
ATOM 4566 C C . PRO A 1 568 ? 23.253 15.077 -9.654 1.00 87.94 568 PRO A C 1
ATOM 4568 O O . PRO A 1 568 ? 23.614 15.293 -8.495 1.00 87.94 568 PRO A O 1
ATOM 4571 N N . ALA A 1 569 ? 22.155 14.367 -9.930 1.00 89.44 569 ALA A N 1
ATOM 4572 C CA . ALA A 1 569 ? 21.272 13.852 -8.888 1.00 89.44 569 ALA A CA 1
ATOM 4573 C C . ALA A 1 569 ? 21.998 12.906 -7.908 1.00 89.44 569 ALA A C 1
ATOM 4575 O O . ALA A 1 569 ? 22.563 11.877 -8.298 1.00 89.44 569 ALA A O 1
ATOM 4576 N N . THR A 1 570 ? 21.914 13.209 -6.608 1.00 89.31 570 THR A N 1
ATOM 4577 C CA . THR A 1 570 ? 22.266 12.247 -5.553 1.00 89.31 570 THR A CA 1
ATOM 4578 C C . THR A 1 570 ? 21.296 11.060 -5.551 1.00 89.31 570 THR A C 1
ATOM 4580 O O . THR A 1 570 ? 20.207 11.123 -6.119 1.00 89.31 570 THR A O 1
ATOM 4583 N N . ASP A 1 571 ? 21.645 9.975 -4.858 1.00 87.44 571 ASP A N 1
ATOM 4584 C CA . ASP A 1 571 ? 20.752 8.822 -4.666 1.00 87.44 571 ASP A CA 1
ATOM 4585 C C . ASP A 1 571 ? 19.383 9.221 -4.064 1.00 87.44 571 ASP A C 1
ATOM 4587 O O . ASP A 1 571 ? 18.325 8.774 -4.510 1.00 87.44 571 ASP A O 1
ATOM 4591 N N . MET A 1 572 ? 19.389 10.157 -3.108 1.00 87.50 572 MET A N 1
ATOM 4592 C CA . MET A 1 572 ? 18.164 10.695 -2.511 1.00 87.50 572 MET A CA 1
ATOM 4593 C C . MET A 1 572 ? 17.386 11.586 -3.487 1.00 87.50 572 MET A C 1
ATOM 4595 O O . MET A 1 572 ? 16.159 11.518 -3.514 1.00 87.50 572 MET A O 1
ATOM 4599 N N . ASP A 1 573 ? 18.062 12.389 -4.309 1.00 90.38 573 ASP A N 1
ATOM 4600 C CA . ASP A 1 573 ? 17.425 13.214 -5.345 1.00 90.38 573 ASP A CA 1
ATOM 4601 C C . ASP A 1 573 ? 16.776 12.377 -6.449 1.00 90.38 573 ASP A C 1
ATOM 4603 O O . ASP A 1 573 ? 15.632 12.634 -6.834 1.00 90.38 573 ASP A O 1
ATOM 4607 N N . LEU A 1 574 ? 17.460 11.320 -6.887 1.00 90.62 574 LEU A N 1
ATOM 4608 C CA . LEU A 1 574 ? 16.929 10.352 -7.836 1.00 90.62 574 LEU A CA 1
ATOM 4609 C C . LEU A 1 574 ? 15.685 9.656 -7.263 1.00 90.62 574 LEU A C 1
ATOM 4611 O O . LEU A 1 574 ? 14.680 9.543 -7.960 1.00 90.62 574 LEU A O 1
ATOM 4615 N N . SER A 1 575 ? 15.686 9.291 -5.972 1.00 92.50 575 SER A N 1
ATOM 4616 C CA . SER A 1 575 ? 14.490 8.731 -5.322 1.00 92.50 575 SER A CA 1
ATOM 4617 C C . SER A 1 575 ? 13.287 9.687 -5.351 1.00 92.50 575 SER A C 1
ATOM 4619 O O . SER A 1 575 ? 12.168 9.245 -5.600 1.00 92.50 575 SER A O 1
ATOM 4621 N N . ARG A 1 576 ? 13.504 11.007 -5.199 1.00 92.00 576 ARG A N 1
ATOM 4622 C CA . ARG A 1 576 ? 12.436 12.020 -5.327 1.00 92.00 576 ARG A CA 1
ATOM 4623 C C . ARG A 1 576 ? 11.858 12.020 -6.737 1.00 92.0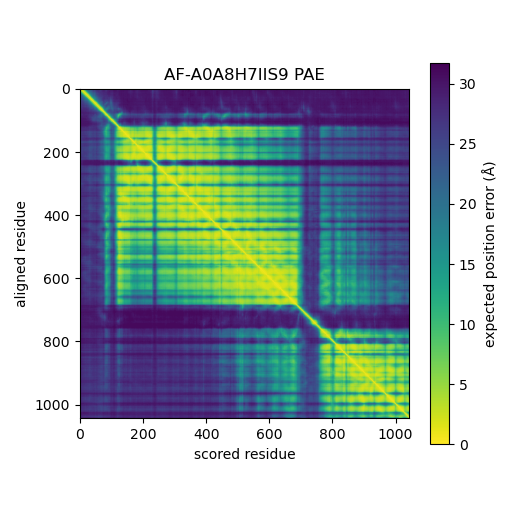0 576 ARG A C 1
ATOM 4625 O O . ARG A 1 576 ? 10.642 12.079 -6.889 1.00 92.00 576 ARG A O 1
ATOM 4632 N N . LEU A 1 577 ? 12.706 11.950 -7.764 1.00 93.69 577 LEU A N 1
ATOM 4633 C CA . LEU A 1 577 ? 12.274 11.912 -9.163 1.00 93.69 577 LEU A CA 1
ATOM 4634 C C . LEU A 1 577 ? 11.450 10.649 -9.465 1.00 93.69 577 LEU A C 1
ATOM 4636 O O . LEU A 1 577 ? 10.339 10.747 -9.985 1.00 93.69 577 LEU A O 1
ATOM 4640 N N . LEU A 1 578 ? 11.953 9.479 -9.063 1.00 93.44 578 LEU A N 1
ATOM 4641 C CA . LEU A 1 578 ? 11.290 8.186 -9.258 1.00 93.44 578 LEU A CA 1
ATOM 4642 C C . LEU A 1 578 ? 9.939 8.114 -8.532 1.00 93.44 578 LEU A C 1
ATOM 4644 O O . LEU A 1 578 ? 8.943 7.714 -9.130 1.00 93.44 578 LEU A O 1
ATOM 4648 N N . ASN A 1 579 ? 9.865 8.583 -7.283 1.00 93.75 579 ASN A N 1
ATOM 4649 C CA . ASN A 1 579 ? 8.621 8.617 -6.512 1.00 93.75 579 ASN A CA 1
ATOM 4650 C C . ASN A 1 579 ? 7.574 9.560 -7.133 1.00 93.75 579 ASN A C 1
ATOM 4652 O O . ASN A 1 579 ? 6.386 9.225 -7.174 1.00 93.75 579 ASN A O 1
ATOM 4656 N N . ARG A 1 580 ? 8.011 10.704 -7.681 1.00 94.06 580 ARG A N 1
ATOM 4657 C CA . ARG A 1 580 ? 7.163 11.649 -8.430 1.00 94.06 580 ARG A CA 1
ATOM 4658 C C . ARG A 1 580 ? 6.642 11.061 -9.744 1.00 94.06 580 ARG A C 1
ATOM 4660 O O . ARG A 1 580 ? 5.497 11.326 -10.101 1.00 94.06 580 ARG A O 1
ATOM 4667 N N . PHE A 1 581 ? 7.434 10.250 -10.444 1.00 94.38 581 PHE A N 1
ATOM 4668 C CA . PHE A 1 581 ? 6.958 9.499 -11.610 1.00 94.38 581 PHE A CA 1
ATOM 4669 C C . PHE A 1 581 ? 5.987 8.382 -11.202 1.00 94.38 581 PHE A C 1
ATOM 4671 O O . PHE A 1 581 ? 4.931 8.243 -11.813 1.00 94.38 581 PHE A O 1
ATOM 4678 N N . ALA A 1 582 ? 6.290 7.633 -10.138 1.00 94.38 582 ALA A N 1
ATOM 4679 C CA . ALA A 1 582 ? 5.470 6.517 -9.675 1.00 94.38 582 ALA A CA 1
ATOM 4680 C C . ALA A 1 582 ? 4.036 6.935 -9.307 1.00 94.38 582 ALA A C 1
ATOM 4682 O O . ALA A 1 582 ? 3.097 6.256 -9.711 1.00 94.38 582 ALA A O 1
ATOM 4683 N N . ILE A 1 583 ? 3.836 8.074 -8.625 1.00 93.69 583 ILE A N 1
ATOM 4684 C CA . ILE A 1 583 ? 2.472 8.562 -8.351 1.00 93.69 583 ILE A CA 1
ATOM 4685 C C . ILE A 1 583 ? 1.723 8.953 -9.632 1.00 93.69 583 ILE A C 1
ATOM 4687 O O . ILE A 1 583 ? 0.546 8.633 -9.757 1.00 93.69 583 ILE A O 1
ATOM 4691 N N . LEU A 1 584 ? 2.388 9.563 -10.621 1.00 93.50 584 LEU A N 1
ATOM 4692 C CA . LEU A 1 584 ? 1.762 9.907 -11.905 1.00 93.50 584 LEU A CA 1
ATOM 4693 C C . LEU A 1 584 ? 1.364 8.659 -12.718 1.00 93.50 584 LEU A C 1
ATOM 4695 O O . LEU A 1 584 ? 0.301 8.647 -13.339 1.00 93.50 584 LEU A O 1
ATOM 4699 N N . LEU A 1 585 ? 2.170 7.594 -12.662 1.00 93.44 585 LEU A N 1
ATOM 4700 C CA . LEU A 1 585 ? 1.836 6.292 -13.251 1.00 93.44 585 LEU A CA 1
ATOM 4701 C C . LEU A 1 585 ? 0.664 5.619 -12.510 1.00 93.44 585 LEU A C 1
ATOM 4703 O O . LEU A 1 585 ? -0.238 5.096 -13.156 1.00 93.44 585 LEU A O 1
ATOM 4707 N N . VAL A 1 586 ? 0.609 5.696 -11.174 1.00 93.31 586 VAL A N 1
ATOM 4708 C CA . VAL A 1 586 ? -0.506 5.143 -10.376 1.00 93.31 586 VAL A CA 1
ATOM 4709 C C . VAL A 1 586 ? -1.832 5.867 -10.638 1.00 93.31 586 VAL A C 1
ATOM 4711 O O . VAL A 1 586 ? -2.871 5.213 -10.676 1.00 93.31 586 VAL A O 1
ATOM 4714 N N . ILE A 1 587 ? -1.829 7.179 -10.905 1.00 92.06 587 ILE A N 1
ATOM 4715 C CA . ILE A 1 587 ? -3.042 7.892 -11.360 1.00 92.06 587 ILE A CA 1
ATOM 4716 C C . ILE A 1 587 ? -3.554 7.295 -12.671 1.00 92.06 587 ILE A C 1
ATOM 4718 O O . ILE A 1 587 ? -4.745 7.031 -12.785 1.00 92.06 587 ILE A O 1
ATOM 4722 N N . LEU A 1 588 ? -2.662 7.058 -13.638 1.00 91.12 588 LEU A N 1
ATOM 4723 C CA . LEU A 1 588 ? -3.015 6.492 -14.943 1.00 91.12 588 LEU A CA 1
ATOM 4724 C C . LEU A 1 588 ? -3.506 5.036 -14.839 1.00 91.12 588 LEU A C 1
ATOM 4726 O O . LEU A 1 588 ? -4.409 4.655 -15.572 1.00 91.12 588 LEU A O 1
ATOM 4730 N N . ILE A 1 589 ? -2.972 4.257 -13.893 1.00 91.12 589 ILE A N 1
ATOM 4731 C CA . ILE A 1 589 ? -3.468 2.913 -13.533 1.00 91.12 589 ILE A CA 1
ATOM 4732 C C . ILE A 1 589 ? -4.865 2.969 -12.882 1.00 91.12 589 ILE A C 1
ATOM 4734 O O . ILE A 1 589 ? -5.634 2.015 -12.978 1.00 91.12 589 ILE A O 1
ATOM 4738 N N . THR A 1 590 ? -5.200 4.068 -12.200 1.00 89.88 590 THR A N 1
ATOM 4739 C CA . THR A 1 590 ? -6.466 4.214 -11.457 1.00 89.88 590 THR A CA 1
ATOM 4740 C C . THR A 1 590 ? -7.586 4.822 -12.313 1.00 89.88 590 THR A C 1
ATOM 4742 O O . THR A 1 590 ? -8.733 4.407 -12.201 1.00 89.88 590 THR A O 1
ATOM 4745 N N . GLU A 1 591 ? -7.262 5.775 -13.191 1.00 89.12 591 GLU A N 1
ATOM 4746 C CA . GLU A 1 591 ? -8.175 6.374 -14.175 1.00 89.12 591 GLU A CA 1
ATOM 4747 C C . GLU A 1 591 ? -7.577 6.269 -15.599 1.00 89.12 591 GLU A C 1
ATOM 4749 O O . GLU A 1 591 ? -7.057 7.261 -16.133 1.00 89.12 591 GLU A O 1
ATOM 4754 N N . PRO A 1 592 ? -7.625 5.085 -16.240 1.00 90.12 592 PRO A N 1
ATOM 4755 C CA . PRO A 1 592 ? -7.042 4.858 -17.562 1.00 90.12 592 PRO A CA 1
ATOM 4756 C C . PRO A 1 592 ? -7.880 5.509 -18.675 1.00 90.12 592 PRO A C 1
ATOM 4758 O O . PRO A 1 592 ? -8.735 4.887 -19.298 1.00 90.12 592 PRO A O 1
ATOM 4761 N N . THR A 1 593 ? -7.639 6.796 -18.928 1.00 90.75 593 THR A N 1
ATOM 4762 C CA . THR A 1 593 ? -8.314 7.578 -19.979 1.00 90.75 593 THR A CA 1
ATOM 4763 C C . THR A 1 593 ? -7.309 8.359 -20.823 1.00 90.75 593 THR A C 1
ATOM 4765 O O . THR A 1 593 ? -6.216 8.694 -20.359 1.00 90.75 593 THR A O 1
ATOM 4768 N N . GLN A 1 594 ? -7.681 8.704 -22.060 1.00 86.69 594 GLN A N 1
ATOM 4769 C CA . GLN A 1 594 ? -6.775 9.398 -22.983 1.00 86.69 594 GLN A CA 1
ATOM 4770 C C . GLN A 1 594 ? -6.335 10.778 -22.461 1.00 86.69 594 GLN A C 1
ATOM 4772 O O . GLN A 1 594 ? -5.160 11.128 -22.562 1.00 86.69 594 GLN A O 1
ATOM 4777 N N . ASP A 1 595 ? -7.230 11.532 -21.815 1.00 89.31 595 ASP A N 1
ATOM 4778 C CA . ASP A 1 595 ? -6.878 12.812 -21.186 1.00 89.31 595 ASP A CA 1
ATOM 4779 C C . ASP A 1 595 ? -5.888 12.634 -20.024 1.00 89.31 595 ASP A C 1
ATOM 4781 O O . ASP A 1 595 ? -4.969 13.443 -19.863 1.00 89.31 595 ASP A O 1
ATOM 4785 N N . ARG A 1 596 ? -6.009 11.549 -19.244 1.00 89.19 596 ARG A N 1
ATOM 4786 C CA . ARG A 1 596 ? -5.041 11.205 -18.190 1.00 89.19 596 ARG A CA 1
ATOM 4787 C C . ARG A 1 596 ? -3.699 10.764 -18.763 1.00 89.19 596 ARG A C 1
ATOM 4789 O O . ARG A 1 596 ? -2.674 11.165 -18.217 1.00 89.19 596 ARG A O 1
ATOM 4796 N N . ALA A 1 597 ? -3.671 10.031 -19.876 1.00 87.56 597 ALA A N 1
ATOM 4797 C CA . ALA A 1 597 ? -2.434 9.704 -20.588 1.00 87.56 597 ALA A CA 1
ATOM 4798 C C . ALA A 1 597 ? -1.721 10.973 -21.101 1.00 87.56 597 ALA A C 1
ATOM 4800 O O . ALA A 1 597 ? -0.517 11.146 -20.891 1.00 87.56 597 ALA A O 1
ATOM 4801 N N . VAL A 1 598 ? -2.475 11.905 -21.697 1.00 88.44 598 VAL A N 1
ATOM 4802 C CA . VAL A 1 598 ? -1.985 13.217 -22.153 1.00 88.44 598 VAL A CA 1
ATOM 4803 C C . VAL A 1 598 ? -1.440 14.058 -20.989 1.00 88.44 598 VAL A C 1
ATOM 4805 O O . VAL A 1 598 ? -0.349 14.621 -21.099 1.00 88.44 598 VAL A O 1
ATOM 4808 N N . ASP A 1 599 ? -2.179 14.168 -19.883 1.00 89.75 599 ASP A N 1
ATOM 4809 C CA . ASP A 1 599 ? -1.789 14.951 -18.702 1.00 89.75 599 ASP A CA 1
ATOM 4810 C C . ASP A 1 599 ? -0.584 14.327 -17.974 1.00 89.75 599 ASP A C 1
ATOM 4812 O O . ASP A 1 599 ? 0.361 15.037 -17.632 1.00 89.75 599 ASP A O 1
ATOM 4816 N N . CYS A 1 600 ? -0.547 12.999 -17.826 1.00 90.56 600 CYS A N 1
ATOM 4817 C CA . CYS A 1 600 ? 0.574 12.267 -17.234 1.00 90.56 600 CYS A CA 1
ATOM 4818 C C . CYS A 1 600 ? 1.869 12.465 -18.042 1.00 90.56 600 CYS A C 1
ATOM 4820 O O . CYS A 1 600 ? 2.876 12.916 -17.489 1.00 90.56 600 CYS A O 1
ATOM 4822 N N . ALA A 1 601 ? 1.833 12.256 -19.364 1.00 88.44 601 ALA A N 1
ATOM 4823 C CA . ALA A 1 601 ? 2.993 12.466 -20.234 1.00 88.44 601 ALA A CA 1
ATOM 4824 C C . ALA A 1 601 ? 3.482 13.930 -20.237 1.00 88.44 601 ALA A C 1
ATOM 4826 O O . ALA A 1 601 ? 4.688 14.182 -20.313 1.00 88.44 601 ALA A O 1
ATOM 4827 N N . LYS A 1 602 ? 2.574 14.911 -20.120 1.00 90.44 602 LYS A N 1
ATOM 4828 C CA . LYS A 1 602 ? 2.928 16.335 -19.964 1.00 90.44 602 LYS A CA 1
ATOM 4829 C C . LYS A 1 602 ? 3.560 16.624 -18.599 1.00 90.44 602 LYS A C 1
ATOM 4831 O O . LYS A 1 602 ? 4.577 17.312 -18.546 1.00 90.44 602 LYS A O 1
ATOM 4836 N N . ARG A 1 603 ? 3.006 16.092 -17.502 1.00 89.31 603 ARG A N 1
ATOM 4837 C CA . ARG A 1 603 ? 3.539 16.287 -16.140 1.00 89.31 603 ARG A CA 1
ATOM 4838 C C . ARG A 1 603 ? 4.911 15.653 -15.959 1.00 89.31 603 ARG A C 1
ATOM 4840 O O . ARG A 1 603 ? 5.783 16.302 -15.395 1.00 89.31 603 ARG A O 1
ATOM 4847 N N . ILE A 1 604 ? 5.131 14.443 -16.475 1.00 90.12 604 ILE A N 1
ATOM 4848 C CA . ILE A 1 604 ? 6.443 13.783 -16.413 1.00 90.12 604 ILE A CA 1
ATOM 4849 C C . ILE A 1 604 ? 7.504 14.616 -17.155 1.00 90.12 604 ILE A C 1
ATOM 4851 O O . ILE A 1 604 ? 8.562 14.885 -16.589 1.00 90.12 604 ILE A O 1
ATOM 4855 N N . GLN A 1 605 ? 7.200 15.123 -18.356 1.00 89.19 605 GLN A N 1
ATOM 4856 C CA . GLN A 1 605 ? 8.097 16.033 -19.089 1.00 89.19 605 GLN A CA 1
ATOM 4857 C C . GLN A 1 605 ? 8.319 17.381 -18.378 1.00 89.19 605 GLN A C 1
ATOM 4859 O O . GLN A 1 605 ? 9.401 17.953 -18.479 1.00 89.19 605 GLN A O 1
ATOM 4864 N N . ALA A 1 606 ? 7.323 17.895 -17.651 1.00 89.62 606 ALA A N 1
ATOM 4865 C CA . ALA A 1 606 ? 7.438 19.141 -16.891 1.00 89.62 606 ALA A CA 1
ATOM 4866 C C . ALA A 1 606 ? 8.197 18.988 -15.557 1.00 89.62 606 ALA A C 1
ATOM 4868 O O . ALA A 1 606 ? 8.662 19.984 -15.006 1.00 89.62 606 ALA A O 1
ATOM 4869 N N . LEU A 1 607 ? 8.327 17.767 -15.024 1.00 89.69 607 LEU A N 1
ATOM 4870 C CA . LEU A 1 607 ? 9.056 17.507 -13.779 1.00 89.69 607 LEU A CA 1
ATOM 4871 C C . LEU A 1 607 ? 10.573 17.658 -13.934 1.00 89.69 607 LEU A C 1
ATOM 4873 O O . LEU A 1 607 ? 11.221 18.046 -12.963 1.00 89.69 607 LEU A O 1
ATOM 4877 N N . ILE A 1 608 ? 11.141 17.362 -15.108 1.00 89.75 608 ILE A N 1
ATOM 4878 C CA . ILE A 1 608 ? 12.578 17.517 -15.368 1.00 89.75 608 ILE A CA 1
ATOM 4879 C C . ILE A 1 608 ? 12.882 17.750 -16.866 1.00 89.75 608 ILE A C 1
ATOM 4881 O O . ILE A 1 608 ? 12.482 16.949 -17.714 1.00 89.75 608 ILE A O 1
ATOM 4885 N N . PRO A 1 609 ? 13.616 18.820 -17.233 1.00 89.69 609 PRO A N 1
ATOM 4886 C CA . PRO A 1 609 ? 14.036 19.059 -18.613 1.00 89.69 609 PRO A CA 1
ATOM 4887 C C . PRO A 1 609 ? 15.118 18.058 -19.054 1.00 89.69 609 PRO A C 1
ATOM 4889 O O . PRO A 1 609 ? 16.307 18.248 -18.812 1.00 89.69 609 PRO A O 1
ATOM 4892 N N . PHE A 1 610 ? 14.710 17.009 -19.774 1.00 90.44 610 PHE A N 1
ATOM 4893 C CA . PHE A 1 610 ? 15.579 15.918 -20.253 1.00 90.44 610 PHE A CA 1
ATOM 4894 C C . PHE A 1 610 ? 16.885 16.369 -20.945 1.00 90.44 610 PHE A C 1
ATOM 4896 O O . PHE A 1 610 ? 17.886 15.660 -20.887 1.00 90.44 610 PHE A O 1
ATOM 4903 N N . HIS A 1 611 ? 16.891 17.537 -21.596 1.00 87.88 611 HIS A N 1
ATOM 4904 C CA . HIS A 1 611 ? 18.041 18.026 -22.361 1.00 87.88 611 HIS A CA 1
ATOM 4905 C C . HIS A 1 611 ? 19.156 18.661 -21.517 1.00 87.88 611 HIS A C 1
ATOM 4907 O O . HIS A 1 611 ? 20.304 18.650 -21.958 1.00 87.88 611 HIS A O 1
ATOM 4913 N N . THR A 1 612 ? 18.846 19.174 -20.322 1.00 88.00 612 THR A N 1
ATOM 4914 C CA . THR A 1 612 ? 19.849 19.627 -19.338 1.00 88.00 612 THR A CA 1
ATOM 4915 C C . THR A 1 612 ? 20.074 18.622 -18.211 1.00 88.00 612 THR A C 1
ATOM 4917 O O . THR A 1 612 ? 21.088 18.728 -17.529 1.00 88.00 612 THR A O 1
ATOM 4920 N N . ALA A 1 613 ? 19.164 17.656 -18.032 1.00 90.31 613 ALA A N 1
ATOM 4921 C CA . ALA A 1 613 ? 19.221 16.611 -17.010 1.00 90.31 613 ALA A CA 1
ATOM 4922 C C . ALA A 1 613 ? 20.570 15.872 -16.962 1.00 90.31 613 ALA A C 1
ATOM 4924 O O . ALA A 1 613 ? 21.184 15.631 -18.000 1.00 90.31 613 ALA A O 1
ATOM 4925 N N . ASP A 1 614 ? 21.005 15.426 -15.783 1.00 90.12 614 ASP A N 1
ATOM 4926 C CA . ASP A 1 614 ? 22.151 14.513 -15.679 1.00 90.12 614 ASP A CA 1
ATOM 4927 C C . ASP A 1 614 ? 21.830 13.115 -16.250 1.00 90.12 614 ASP A C 1
ATOM 4929 O O . ASP A 1 614 ? 20.668 12.742 -16.444 1.00 90.12 614 ASP A O 1
ATOM 4933 N N . MET A 1 615 ? 22.861 12.307 -16.495 1.00 86.12 615 MET A N 1
ATOM 4934 C CA . MET A 1 615 ? 22.716 10.996 -17.142 1.00 86.12 615 MET A CA 1
ATOM 4935 C C . MET A 1 615 ? 21.819 9.991 -16.388 1.00 86.12 615 MET A C 1
ATOM 4937 O O . MET A 1 615 ? 21.065 9.271 -17.045 1.00 86.12 615 MET A O 1
ATOM 4941 N N . ARG A 1 616 ? 21.826 9.958 -15.044 1.00 88.56 616 ARG A N 1
ATOM 4942 C CA . ARG A 1 616 ? 20.922 9.096 -14.246 1.00 88.56 616 ARG A CA 1
ATOM 4943 C C . ARG A 1 616 ? 19.487 9.614 -14.286 1.00 88.56 616 ARG A C 1
ATOM 4945 O O . ARG A 1 616 ? 18.537 8.836 -14.364 1.00 88.56 616 ARG A O 1
ATOM 4952 N N . SER A 1 617 ? 19.320 10.932 -14.293 1.00 91.69 617 SER A N 1
ATOM 4953 C CA . SER A 1 617 ? 18.010 11.561 -14.468 1.00 91.69 617 SER A CA 1
ATOM 4954 C C . SER A 1 617 ? 17.411 11.289 -15.856 1.00 91.69 617 SER A C 1
ATOM 4956 O O . SER A 1 617 ? 16.216 11.002 -15.960 1.00 91.69 617 SER A O 1
ATOM 4958 N N . ARG A 1 618 ? 18.222 11.294 -16.927 1.00 91.62 618 ARG A N 1
ATOM 4959 C CA . ARG A 1 618 ? 17.780 10.896 -18.282 1.00 91.62 618 ARG A CA 1
ATOM 4960 C C . ARG A 1 618 ? 17.391 9.418 -18.349 1.00 91.62 618 ARG A C 1
ATOM 4962 O O . ARG A 1 618 ? 16.358 9.091 -18.928 1.00 91.62 618 ARG A O 1
ATOM 4969 N N . GLU A 1 619 ? 18.163 8.537 -17.717 1.00 89.19 619 GLU A N 1
ATOM 4970 C CA . GLU A 1 619 ? 17.842 7.109 -17.577 1.00 89.19 619 GLU A CA 1
ATOM 4971 C C . GLU A 1 619 ? 16.494 6.886 -16.862 1.00 89.19 619 GLU A C 1
ATOM 4973 O O . GLU A 1 619 ? 15.639 6.150 -17.362 1.00 89.19 619 GLU A O 1
ATOM 4978 N N . ALA A 1 620 ? 16.242 7.591 -15.754 1.00 90.88 620 ALA A N 1
ATOM 4979 C CA . ALA A 1 620 ? 14.954 7.551 -15.058 1.00 90.88 620 ALA A CA 1
ATOM 4980 C C . ALA A 1 620 ? 13.782 8.031 -15.936 1.00 90.88 620 ALA A C 1
ATOM 4982 O O . ALA A 1 620 ? 12.699 7.445 -15.882 1.00 90.88 620 ALA A O 1
ATOM 4983 N N . CYS A 1 621 ? 13.990 9.050 -16.780 1.00 92.75 621 CYS A N 1
ATOM 4984 C CA . CYS A 1 621 ? 12.984 9.510 -17.746 1.00 92.75 621 CYS A CA 1
ATOM 4985 C C . CYS A 1 621 ? 12.673 8.453 -18.816 1.00 92.75 621 CYS A C 1
ATOM 4987 O O . CYS A 1 621 ? 11.509 8.253 -19.154 1.00 92.75 621 CYS A O 1
ATOM 4989 N N . ILE A 1 622 ? 13.692 7.754 -19.326 1.00 89.19 622 ILE A N 1
ATOM 4990 C CA . ILE A 1 622 ? 13.526 6.682 -20.320 1.00 89.19 622 ILE A CA 1
ATOM 4991 C C . ILE A 1 622 ? 12.743 5.504 -19.722 1.00 89.19 622 ILE A C 1
ATOM 4993 O O . ILE A 1 622 ? 11.826 4.989 -20.362 1.00 89.19 622 ILE A O 1
ATOM 4997 N N . ARG A 1 623 ? 13.037 5.120 -18.473 1.00 90.88 623 ARG A N 1
ATOM 4998 C CA . ARG A 1 623 ? 12.274 4.081 -17.762 1.00 90.88 623 ARG A CA 1
ATOM 4999 C C . ARG A 1 623 ? 10.828 4.525 -17.498 1.00 90.88 623 ARG A C 1
ATOM 5001 O O . ARG A 1 623 ? 9.908 3.758 -17.760 1.00 90.88 623 ARG A O 1
ATOM 5008 N N . ALA A 1 624 ? 10.598 5.779 -17.094 1.00 91.75 624 ALA A N 1
ATOM 5009 C CA . ALA A 1 624 ? 9.244 6.334 -16.959 1.00 91.75 624 ALA A CA 1
ATOM 5010 C C . ALA A 1 624 ? 8.456 6.314 -18.284 1.00 91.75 624 ALA A C 1
ATOM 5012 O O . ALA A 1 624 ? 7.270 5.985 -18.286 1.00 91.75 624 ALA A O 1
ATOM 5013 N N . PHE A 1 625 ? 9.114 6.621 -19.408 1.00 90.19 625 PHE A N 1
ATOM 5014 C CA . PHE A 1 625 ? 8.537 6.528 -20.751 1.00 90.19 625 PHE A CA 1
ATOM 5015 C C . PHE A 1 625 ? 8.157 5.086 -21.117 1.00 90.19 625 PHE A C 1
ATOM 5017 O O . PHE A 1 625 ? 7.055 4.859 -21.612 1.00 90.19 625 PHE A O 1
ATOM 5024 N N . GLN A 1 626 ? 9.026 4.110 -20.828 1.00 86.69 626 GLN A N 1
ATOM 5025 C CA . GLN A 1 626 ? 8.750 2.690 -21.066 1.00 86.69 626 GLN A CA 1
ATOM 5026 C C . GLN A 1 626 ? 7.524 2.214 -20.273 1.00 86.69 626 GLN A C 1
ATOM 5028 O O . GLN A 1 626 ? 6.611 1.641 -20.863 1.00 86.69 626 GLN A O 1
ATOM 5033 N N . TYR A 1 627 ? 7.459 2.486 -18.963 1.00 89.62 627 TYR A N 1
ATOM 5034 C CA . TYR A 1 627 ? 6.307 2.083 -18.147 1.00 89.62 627 TYR A CA 1
ATOM 5035 C C . TYR A 1 627 ? 5.014 2.777 -18.594 1.00 89.62 627 TYR A C 1
ATOM 5037 O O . TYR A 1 627 ? 3.978 2.126 -18.683 1.00 89.62 627 TYR A O 1
ATOM 5045 N N . ALA A 1 628 ? 5.065 4.066 -18.952 1.00 89.19 628 ALA A N 1
ATOM 5046 C CA . ALA A 1 628 ? 3.912 4.756 -19.526 1.00 89.19 628 ALA A CA 1
ATOM 5047 C C . ALA A 1 628 ? 3.458 4.113 -20.853 1.00 89.19 628 ALA A C 1
ATOM 5049 O O . ALA A 1 628 ? 2.263 3.925 -21.052 1.00 89.19 628 ALA A O 1
ATOM 5050 N N . GLY A 1 629 ? 4.385 3.716 -21.733 1.00 83.06 629 GLY A N 1
ATOM 5051 C CA . GLY A 1 629 ? 4.067 3.014 -22.983 1.00 83.06 629 GLY A CA 1
ATOM 5052 C C . GLY A 1 629 ? 3.431 1.643 -22.785 1.00 83.06 629 GLY A C 1
ATOM 5053 O O . GLY A 1 629 ? 2.477 1.310 -23.483 1.00 83.06 629 GLY A O 1
ATOM 5054 N N . LEU A 1 630 ? 3.906 0.875 -21.804 1.00 83.38 630 LEU A N 1
ATOM 5055 C CA . LEU A 1 630 ? 3.324 -0.422 -21.460 1.00 83.38 630 LEU A CA 1
ATOM 5056 C C . LEU A 1 630 ? 1.907 -0.259 -20.883 1.00 83.38 630 LEU A C 1
ATOM 5058 O O . LEU A 1 630 ? 1.006 -0.995 -21.277 1.00 83.38 630 LEU A O 1
ATOM 5062 N N . LEU A 1 631 ? 1.679 0.753 -20.037 1.00 85.00 631 LEU A N 1
ATOM 5063 C CA . LEU A 1 631 ? 0.342 1.085 -19.530 1.00 85.00 631 LEU A CA 1
ATOM 5064 C C . LEU A 1 631 ? -0.611 1.553 -20.641 1.00 85.00 631 LEU A C 1
ATOM 5066 O O . LEU A 1 631 ? -1.751 1.100 -20.677 1.00 85.00 631 LEU A O 1
ATOM 5070 N N . LEU A 1 632 ? -0.164 2.415 -21.566 1.00 82.69 632 LEU A N 1
ATOM 5071 C CA . LEU A 1 632 ? -0.999 2.834 -22.701 1.00 82.69 632 LEU A CA 1
ATOM 5072 C C . LEU A 1 632 ? -1.397 1.633 -23.572 1.00 82.69 632 LEU A C 1
ATOM 5074 O O . LEU A 1 632 ? -2.565 1.528 -23.935 1.00 82.69 632 LEU A O 1
ATOM 5078 N N . LYS A 1 633 ? -0.475 0.693 -23.827 1.00 75.12 633 LYS A N 1
ATOM 5079 C CA . LYS A 1 633 ? -0.776 -0.551 -24.555 1.00 75.12 633 LYS A CA 1
ATOM 5080 C C . LYS A 1 633 ? -1.830 -1.399 -23.844 1.00 75.12 633 LYS A C 1
ATOM 5082 O O . LYS A 1 633 ? -2.809 -1.813 -24.453 1.00 75.12 633 LYS A O 1
ATOM 5087 N N . PHE A 1 634 ? -1.635 -1.638 -22.548 1.00 81.25 634 PHE A N 1
ATOM 5088 C CA . PHE A 1 634 ? -2.517 -2.472 -21.730 1.00 81.25 634 PHE A CA 1
ATOM 5089 C C . PHE A 1 634 ? -3.947 -1.923 -21.660 1.00 81.25 634 PHE A C 1
ATOM 5091 O O . PHE A 1 634 ? -4.907 -2.678 -21.795 1.00 81.25 634 PHE A O 1
ATOM 5098 N N . TYR A 1 635 ? -4.092 -0.602 -21.530 1.00 82.06 635 TYR A N 1
ATOM 5099 C CA . TYR A 1 635 ? -5.391 0.071 -21.514 1.00 82.06 635 TYR A CA 1
ATOM 5100 C C . TYR A 1 635 ? -5.926 0.458 -22.906 1.00 82.06 635 TYR A C 1
ATOM 5102 O O . TYR A 1 635 ? -6.964 1.113 -22.978 1.00 82.06 635 TYR A O 1
ATOM 5110 N N . LYS A 1 636 ? -5.257 0.059 -24.002 1.00 78.81 636 LYS A N 1
ATOM 5111 C CA . LYS A 1 636 ? -5.636 0.375 -25.395 1.00 78.81 636 LYS A CA 1
ATOM 5112 C C . LYS A 1 636 ? -5.845 1.884 -25.633 1.00 78.81 636 LYS A C 1
ATOM 5114 O O . LYS A 1 636 ? -6.885 2.328 -26.121 1.00 78.81 636 LYS A O 1
ATOM 5119 N N . LEU A 1 637 ? -4.855 2.681 -25.231 1.00 79.31 637 LEU A N 1
ATOM 5120 C CA . LEU A 1 637 ? -4.845 4.146 -25.298 1.00 79.31 637 LEU A CA 1
ATOM 5121 C C . LEU A 1 637 ? -3.870 4.655 -26.374 1.00 79.31 637 LEU A C 1
ATOM 5123 O O . LEU A 1 637 ? -2.780 4.117 -26.554 1.00 79.31 637 LEU A O 1
ATOM 5127 N N . ASP A 1 638 ? -4.231 5.742 -27.062 1.00 74.25 638 ASP A N 1
ATOM 5128 C CA . ASP A 1 638 ? -3.462 6.272 -28.195 1.00 74.25 638 ASP A CA 1
ATOM 5129 C C . ASP A 1 638 ? -2.086 6.823 -27.767 1.00 74.25 638 ASP A C 1
ATOM 5131 O O . ASP A 1 638 ? -1.967 7.680 -26.887 1.00 74.25 638 ASP A O 1
ATOM 5135 N N . PHE A 1 639 ? -1.043 6.356 -28.457 1.00 75.19 639 PHE A N 1
ATOM 5136 C CA . PHE A 1 639 ? 0.370 6.645 -28.215 1.00 75.19 639 PHE A CA 1
ATOM 5137 C C . PHE A 1 639 ? 0.828 8.057 -28.617 1.00 75.19 639 PHE A C 1
ATOM 5139 O O . PHE A 1 639 ? 1.973 8.419 -28.325 1.00 75.19 639 PHE A O 1
ATOM 5146 N N . ALA A 1 640 ? -0.014 8.893 -29.237 1.00 73.38 640 ALA A N 1
ATOM 5147 C CA . ALA A 1 640 ? 0.335 10.264 -29.628 1.00 73.38 640 ALA A CA 1
ATOM 5148 C C . ALA A 1 640 ? 1.029 11.125 -28.535 1.00 73.38 640 ALA A C 1
ATOM 5150 O O . ALA A 1 640 ? 1.959 11.870 -28.882 1.00 73.38 640 ALA A O 1
ATOM 5151 N N . PRO A 1 641 ? 0.694 11.033 -27.225 1.00 74.88 641 PRO A N 1
ATOM 5152 C CA . PRO A 1 641 ? 1.424 11.749 -26.175 1.00 74.88 641 PRO A CA 1
ATOM 5153 C C . PRO A 1 641 ? 2.885 11.291 -26.079 1.00 74.88 641 PRO A C 1
ATOM 5155 O O . PRO A 1 641 ? 3.803 12.116 -26.071 1.00 74.88 641 PRO A O 1
ATOM 5158 N N . LEU A 1 642 ? 3.111 9.975 -26.091 1.00 77.56 642 LEU A N 1
ATOM 5159 C CA . LEU A 1 642 ? 4.437 9.357 -26.032 1.00 77.56 642 LEU A CA 1
ATOM 5160 C C . LEU A 1 642 ? 5.238 9.611 -27.311 1.00 77.56 642 LEU A C 1
ATOM 5162 O O . LEU A 1 642 ? 6.436 9.873 -27.235 1.00 77.56 642 LEU A O 1
ATOM 5166 N N . ALA A 1 643 ? 4.576 9.644 -28.471 1.00 70.44 643 ALA A N 1
ATOM 5167 C CA . ALA A 1 643 ? 5.177 10.016 -29.749 1.00 70.44 643 ALA A CA 1
ATOM 5168 C C . ALA A 1 643 ? 5.886 11.379 -29.681 1.00 70.44 643 ALA A C 1
ATOM 5170 O O . ALA A 1 643 ? 6.992 11.541 -30.201 1.00 70.44 643 ALA A O 1
ATOM 5171 N N . SER A 1 644 ? 5.258 12.366 -29.030 1.00 73.44 644 SER A N 1
ATOM 5172 C CA . SER A 1 644 ? 5.846 13.698 -28.851 1.00 73.44 644 SER A CA 1
ATOM 5173 C C . SER A 1 644 ? 7.050 13.683 -27.904 1.00 73.44 644 SER A C 1
ATOM 5175 O O . SER A 1 644 ? 8.109 14.210 -28.246 1.00 73.44 644 SER A O 1
ATOM 5177 N N . TRP A 1 645 ? 6.926 12.999 -26.764 1.00 83.31 645 TRP A N 1
ATOM 5178 C CA . TRP A 1 645 ? 7.981 12.896 -25.755 1.00 83.31 645 TRP A CA 1
ATOM 5179 C C . TRP A 1 645 ? 9.213 12.154 -26.292 1.00 83.31 645 TRP A C 1
ATOM 5181 O O . TRP A 1 645 ? 10.343 12.612 -26.115 1.00 83.31 645 TRP A O 1
ATOM 5191 N N . MET A 1 646 ? 9.013 11.059 -27.029 1.00 78.06 646 MET A N 1
ATOM 5192 C CA . MET A 1 646 ? 10.108 10.293 -27.619 1.00 78.06 646 MET A CA 1
ATOM 5193 C C . MET A 1 646 ? 10.892 11.114 -28.650 1.00 78.06 646 MET A C 1
ATOM 5195 O O . MET A 1 646 ? 12.121 11.093 -28.629 1.00 78.06 646 MET A O 1
ATOM 5199 N N . ARG A 1 647 ? 10.214 11.896 -29.508 1.00 74.44 647 ARG A N 1
ATOM 5200 C CA . ARG A 1 647 ? 10.886 12.815 -30.448 1.00 74.44 647 ARG A CA 1
ATOM 5201 C C . ARG A 1 647 ? 11.742 13.853 -29.720 1.00 74.44 647 ARG A C 1
ATOM 5203 O O . ARG A 1 647 ? 12.864 14.116 -30.157 1.00 74.44 647 ARG A O 1
ATOM 5210 N N . ASN A 1 648 ? 11.262 14.388 -28.595 1.00 82.56 648 ASN A N 1
ATOM 5211 C CA . ASN A 1 648 ? 12.024 15.324 -27.763 1.00 82.56 648 ASN A CA 1
ATOM 5212 C C . ASN A 1 648 ? 13.292 14.660 -27.187 1.00 82.56 648 ASN A C 1
ATOM 5214 O O . ASN A 1 648 ? 14.381 15.229 -27.280 1.00 82.56 648 ASN A O 1
ATOM 5218 N N . MET A 1 649 ? 13.179 13.433 -26.660 1.00 84.00 649 MET A N 1
ATOM 5219 C CA . MET A 1 649 ? 14.328 12.678 -26.134 1.00 84.00 649 MET A CA 1
ATOM 5220 C C . MET A 1 649 ? 15.344 12.318 -27.227 1.00 84.00 649 MET A C 1
ATOM 5222 O O . MET A 1 649 ? 16.537 12.547 -27.044 1.00 84.00 649 MET A O 1
ATOM 5226 N N . VAL A 1 650 ? 14.893 11.825 -28.388 1.00 75.69 650 VAL A N 1
ATOM 5227 C CA . VAL A 1 650 ? 15.775 11.492 -29.523 1.00 75.69 650 VAL A CA 1
ATOM 5228 C C . VAL A 1 650 ? 16.529 12.724 -30.023 1.00 75.69 650 VAL A C 1
ATOM 5230 O O . VAL A 1 650 ? 17.747 12.666 -30.180 1.00 75.69 650 VAL A O 1
ATOM 5233 N N . THR A 1 651 ? 15.838 13.851 -30.223 1.00 78.81 651 THR A N 1
ATOM 5234 C CA . THR A 1 651 ? 16.460 15.106 -30.687 1.00 78.81 651 THR A CA 1
ATOM 5235 C C . THR A 1 651 ? 17.518 15.596 -29.693 1.00 78.81 651 THR A C 1
ATOM 5237 O O . THR A 1 651 ? 18.624 15.962 -30.088 1.00 78.81 651 THR A O 1
ATOM 5240 N N . SER A 1 652 ? 17.226 15.514 -28.392 1.00 85.69 652 SER A N 1
ATOM 5241 C CA . SER A 1 652 ? 18.174 15.874 -27.336 1.00 85.69 652 SER A CA 1
ATOM 5242 C C . SER A 1 652 ? 19.398 14.947 -27.275 1.00 85.69 652 SER A C 1
ATOM 5244 O O . SER A 1 652 ? 20.517 15.434 -27.107 1.00 85.69 652 SER A O 1
ATOM 5246 N N . LEU A 1 653 ? 19.225 13.631 -27.448 1.00 81.56 653 LEU A N 1
ATOM 5247 C CA . LEU A 1 653 ? 20.348 12.686 -27.492 1.00 81.56 653 LEU A CA 1
ATOM 5248 C C . LEU A 1 653 ? 21.222 12.904 -28.738 1.00 81.56 653 LEU A C 1
ATOM 5250 O O . LEU A 1 653 ? 22.445 12.879 -28.620 1.00 81.56 653 LEU A O 1
ATOM 5254 N N . GLN A 1 654 ? 20.632 13.192 -29.905 1.00 70.12 654 GLN A N 1
ATOM 5255 C CA . GLN A 1 654 ? 21.383 13.578 -31.110 1.00 70.12 654 GLN A CA 1
ATOM 5256 C C . GLN A 1 654 ? 22.227 14.836 -30.886 1.00 70.12 654 GLN A C 1
ATOM 5258 O O . GLN A 1 654 ? 23.409 14.858 -31.224 1.00 70.12 654 GLN A O 1
ATOM 5263 N N . GLU A 1 655 ? 21.627 15.892 -30.335 1.00 78.94 655 GLU A N 1
ATOM 5264 C CA . GLU A 1 655 ? 22.322 17.154 -30.085 1.00 78.94 655 GLU A CA 1
ATOM 5265 C C . GLU A 1 655 ? 23.452 16.970 -29.061 1.00 78.94 655 GLU A C 1
ATOM 5267 O O . GLU A 1 655 ? 24.561 17.465 -29.268 1.00 78.94 655 GLU A O 1
ATOM 5272 N N . GLY A 1 656 ? 23.210 16.174 -28.014 1.00 78.00 656 GLY A N 1
ATOM 5273 C CA . GLY A 1 656 ? 24.232 15.753 -27.058 1.00 78.00 656 GLY A CA 1
ATOM 5274 C C . GLY A 1 656 ? 25.387 14.998 -27.721 1.00 78.00 656 GLY A C 1
ATOM 5275 O O . GLY A 1 656 ? 26.543 15.345 -27.492 1.00 78.00 656 GLY A O 1
ATOM 5276 N N . MET A 1 657 ? 25.106 14.013 -28.583 1.00 70.00 657 MET A N 1
ATOM 5277 C CA . MET A 1 657 ? 26.146 13.250 -29.294 1.00 70.00 657 MET A CA 1
ATOM 5278 C C . MET A 1 657 ? 26.973 14.130 -30.242 1.00 70.00 657 MET A C 1
ATOM 5280 O O . MET A 1 657 ? 28.190 13.968 -30.305 1.00 70.00 657 MET A O 1
ATOM 5284 N N . LYS A 1 658 ? 26.341 15.096 -30.923 1.00 71.19 658 LYS A N 1
ATOM 5285 C CA . LYS A 1 658 ? 27.022 16.075 -31.790 1.00 71.19 658 LYS A CA 1
ATOM 5286 C C . LYS A 1 658 ? 27.912 17.044 -31.003 1.00 71.19 658 LYS A C 1
ATOM 5288 O O . LYS A 1 658 ? 28.981 17.405 -31.484 1.00 71.19 658 LYS A O 1
ATOM 5293 N N . LYS A 1 659 ? 27.489 17.455 -29.801 1.00 76.19 659 LYS A N 1
ATOM 5294 C CA . LYS A 1 659 ? 28.249 18.353 -28.909 1.00 76.19 659 LYS A CA 1
ATOM 5295 C C . LYS A 1 659 ? 29.345 17.643 -28.106 1.00 76.19 659 LYS A C 1
ATOM 5297 O O . LYS A 1 659 ? 30.316 18.286 -27.716 1.00 76.19 659 LYS A O 1
ATOM 5302 N N . ALA A 1 660 ? 29.209 16.344 -27.841 1.00 72.25 660 ALA A N 1
ATOM 5303 C CA . ALA A 1 660 ? 30.162 15.589 -27.035 1.00 72.25 660 ALA A CA 1
ATOM 5304 C C . ALA A 1 660 ? 31.529 15.482 -27.732 1.00 72.25 660 ALA A C 1
ATOM 5306 O O . ALA A 1 660 ? 31.679 14.809 -28.756 1.00 72.25 660 ALA A O 1
ATOM 5307 N N . THR A 1 661 ? 32.549 16.112 -27.152 1.00 63.88 661 THR A N 1
ATOM 5308 C CA . THR A 1 661 ? 33.944 16.033 -27.618 1.00 63.88 661 THR A CA 1
ATOM 5309 C C . THR A 1 661 ? 34.692 14.839 -27.026 1.00 63.88 661 THR A C 1
ATOM 5311 O O . THR A 1 661 ? 35.588 14.301 -27.670 1.00 63.88 661 THR A O 1
ATOM 5314 N N . SER A 1 662 ? 34.318 14.391 -25.821 1.00 66.38 662 SER A N 1
ATOM 5315 C CA . SER A 1 662 ? 35.014 13.313 -25.108 1.00 66.38 662 SER A CA 1
ATOM 5316 C C . SER A 1 662 ? 34.404 11.926 -25.353 1.00 66.38 662 SER A C 1
ATOM 5318 O O . SER A 1 662 ? 33.184 11.750 -25.407 1.00 66.38 662 SER A O 1
ATOM 5320 N N . LEU A 1 663 ? 35.269 10.912 -25.452 1.00 58.00 663 LEU A N 1
ATOM 5321 C CA . LEU A 1 663 ? 34.872 9.515 -25.651 1.00 58.00 663 LEU A CA 1
ATOM 5322 C C . LEU A 1 663 ? 33.954 8.969 -24.528 1.00 58.00 663 LEU A C 1
ATOM 5324 O O . LEU A 1 663 ? 32.898 8.430 -24.862 1.00 58.00 663 LEU A O 1
ATOM 5328 N N . PRO A 1 664 ? 34.247 9.144 -23.220 1.00 63.91 664 PRO A N 1
ATOM 5329 C CA . PRO A 1 664 ? 33.375 8.622 -22.162 1.00 63.91 664 PRO A CA 1
ATOM 5330 C C . PRO A 1 664 ? 31.967 9.233 -22.179 1.00 63.91 664 PRO A C 1
ATOM 5332 O O . PRO A 1 664 ? 30.988 8.546 -21.890 1.00 63.91 664 PRO A O 1
ATOM 5335 N N . GLN A 1 665 ? 31.843 10.511 -22.553 1.00 66.12 665 GLN A N 1
ATOM 5336 C CA . GLN A 1 665 ? 30.552 11.187 -22.693 1.00 66.12 665 GLN A CA 1
ATOM 5337 C C . GLN A 1 665 ? 29.755 10.631 -23.882 1.00 66.12 665 GLN A C 1
ATOM 5339 O O . GLN A 1 665 ? 28.566 10.350 -23.732 1.00 66.12 665 GLN A O 1
ATOM 5344 N N . ARG A 1 666 ? 30.412 10.395 -25.031 1.00 64.00 666 ARG A N 1
ATOM 5345 C CA . ARG A 1 666 ? 29.797 9.733 -26.195 1.00 64.00 666 ARG A CA 1
ATOM 5346 C C . ARG A 1 666 ? 29.287 8.337 -25.844 1.00 64.00 666 ARG A C 1
ATOM 5348 O O . ARG A 1 666 ? 28.113 8.071 -26.074 1.00 64.00 666 ARG A O 1
ATOM 5355 N N . ASN A 1 667 ? 30.110 7.482 -25.230 1.00 63.72 667 ASN A N 1
ATOM 5356 C CA . ASN A 1 667 ? 29.690 6.121 -24.876 1.00 63.72 667 ASN A CA 1
ATOM 5357 C C . ASN A 1 667 ? 28.517 6.124 -23.869 1.00 63.72 667 ASN A C 1
ATOM 5359 O O . ASN A 1 667 ? 27.567 5.367 -24.052 1.00 63.72 667 ASN A O 1
ATOM 5363 N N . ARG A 1 668 ? 28.491 7.027 -22.872 1.00 69.88 668 ARG A N 1
ATOM 5364 C CA . ARG A 1 668 ? 27.337 7.167 -21.954 1.00 69.88 668 ARG A CA 1
ATOM 5365 C C . ARG A 1 668 ? 26.055 7.645 -22.656 1.00 69.88 668 ARG A C 1
ATOM 5367 O O . ARG A 1 668 ? 24.979 7.132 -22.362 1.00 69.88 668 ARG A O 1
ATOM 5374 N N . LEU A 1 669 ? 26.143 8.604 -23.584 1.00 72.75 669 LEU A N 1
ATOM 5375 C CA . LEU A 1 669 ? 24.992 9.040 -24.396 1.00 72.75 669 LEU A CA 1
ATOM 5376 C C . LEU A 1 669 ? 24.482 7.914 -25.301 1.00 72.75 669 LEU A C 1
ATOM 5378 O O . LEU A 1 669 ? 23.275 7.739 -25.450 1.00 72.75 669 LEU A O 1
ATOM 5382 N N . ALA A 1 670 ? 25.398 7.116 -25.846 1.00 63.84 670 ALA A N 1
ATOM 5383 C CA . ALA A 1 670 ? 25.076 5.950 -26.649 1.00 63.84 670 ALA A CA 1
ATOM 5384 C C . ALA A 1 670 ? 24.347 4.874 -25.807 1.00 63.84 670 ALA A C 1
ATOM 5386 O O . ALA A 1 670 ? 23.343 4.331 -26.260 1.00 63.84 670 ALA A O 1
ATOM 5387 N N . VAL A 1 671 ? 24.736 4.644 -24.544 1.00 69.62 671 VAL A N 1
ATOM 5388 C CA . VAL A 1 671 ? 23.962 3.788 -23.617 1.00 69.62 671 VAL A CA 1
ATOM 5389 C C . VAL A 1 671 ? 22.528 4.301 -23.430 1.00 69.62 671 VAL A C 1
ATOM 5391 O O . VAL A 1 671 ? 21.596 3.510 -23.540 1.00 69.62 671 VAL A O 1
ATOM 5394 N N . LEU A 1 672 ? 22.304 5.610 -23.249 1.00 76.12 672 LEU A N 1
ATOM 5395 C CA . LEU A 1 672 ? 20.936 6.152 -23.165 1.00 76.12 672 LEU A CA 1
ATOM 5396 C C . LEU A 1 672 ? 20.126 5.925 -24.453 1.00 76.12 672 LEU A C 1
ATOM 5398 O O . LEU A 1 672 ? 18.932 5.635 -24.377 1.00 76.12 672 LEU A O 1
ATOM 5402 N N . VAL A 1 673 ? 20.761 6.001 -25.628 1.00 70.19 673 VAL A N 1
ATOM 5403 C CA . VAL A 1 673 ? 20.121 5.627 -26.901 1.00 70.19 673 VAL A CA 1
ATOM 5404 C C . VAL A 1 673 ? 19.731 4.142 -26.889 1.00 70.19 673 VAL A C 1
ATOM 5406 O O . VAL A 1 673 ? 18.580 3.834 -27.188 1.00 70.19 673 VAL A O 1
ATOM 5409 N N . LEU A 1 674 ? 20.613 3.223 -26.468 1.00 66.50 674 LEU A N 1
ATOM 5410 C CA . LEU A 1 674 ? 20.272 1.795 -26.332 1.00 66.50 674 LEU A CA 1
ATOM 5411 C C . LEU A 1 674 ? 19.099 1.560 -25.376 1.00 66.50 674 LEU A C 1
ATOM 5413 O O . LEU A 1 674 ? 18.220 0.755 -25.678 1.00 66.50 674 LEU A O 1
ATOM 5417 N N . CYS A 1 675 ? 19.062 2.256 -24.241 1.00 74.94 675 CYS A N 1
ATOM 5418 C CA . CYS A 1 675 ? 17.995 2.103 -23.257 1.00 74.94 675 CYS A CA 1
ATOM 5419 C C . CYS A 1 675 ? 16.653 2.628 -23.782 1.00 74.94 675 CYS A C 1
ATOM 5421 O O . CYS A 1 675 ? 15.631 1.975 -23.580 1.00 74.94 675 CYS A O 1
ATOM 5423 N N . LEU A 1 676 ? 16.644 3.739 -24.531 1.00 77.06 676 LEU A N 1
ATOM 5424 C CA . LEU A 1 676 ? 15.436 4.228 -25.200 1.00 77.06 676 LEU A CA 1
ATOM 5425 C C . LEU A 1 676 ? 14.952 3.247 -26.278 1.00 77.06 676 LEU A C 1
ATOM 5427 O O . LEU A 1 676 ? 13.761 2.955 -26.350 1.00 77.06 676 LEU A O 1
ATOM 5431 N N . LEU A 1 677 ? 15.869 2.682 -27.067 1.00 66.19 677 LEU A N 1
ATOM 5432 C CA . LEU A 1 677 ? 15.552 1.687 -28.097 1.00 66.19 677 LEU A CA 1
ATOM 5433 C C . LEU A 1 677 ? 15.018 0.379 -27.500 1.00 66.19 677 LEU A C 1
ATOM 5435 O O . LEU A 1 677 ? 14.056 -0.174 -28.024 1.00 66.19 677 LEU A O 1
ATOM 5439 N N . ARG A 1 678 ? 15.583 -0.092 -26.381 1.00 67.69 678 ARG A N 1
ATOM 5440 C CA . ARG A 1 678 ? 15.055 -1.241 -25.625 1.00 67.69 678 ARG A CA 1
ATOM 5441 C C . ARG A 1 678 ? 13.685 -0.940 -25.019 1.00 67.69 678 ARG A C 1
ATOM 5443 O O . ARG A 1 678 ? 12.807 -1.788 -25.110 1.00 67.69 678 ARG A O 1
ATOM 5450 N N . GLY A 1 679 ? 13.477 0.263 -24.481 1.00 69.81 679 GLY A N 1
ATOM 5451 C CA . GLY A 1 679 ? 12.180 0.699 -23.960 1.00 69.81 679 GLY A CA 1
ATOM 5452 C C . GLY A 1 679 ? 11.087 0.715 -25.033 1.00 69.81 679 GLY A C 1
ATOM 5453 O O . GLY A 1 679 ? 10.017 0.153 -24.821 1.00 69.81 679 GLY A O 1
ATOM 5454 N N . VAL A 1 680 ? 11.374 1.276 -26.215 1.00 67.44 680 VAL A N 1
ATOM 5455 C CA . VAL A 1 680 ? 10.463 1.222 -27.375 1.00 67.44 680 VAL A CA 1
ATOM 5456 C C . VAL A 1 680 ? 10.258 -0.220 -27.845 1.00 67.44 680 VAL A C 1
ATOM 5458 O O . VAL A 1 680 ? 9.122 -0.630 -28.056 1.00 67.44 680 VAL A O 1
ATOM 5461 N N . SER A 1 681 ? 11.330 -1.009 -27.963 1.00 62.84 681 SER A N 1
ATOM 5462 C CA . SER A 1 681 ? 11.249 -2.412 -28.386 1.00 62.84 681 SER A CA 1
ATOM 5463 C C . SER A 1 681 ? 10.379 -3.253 -27.447 1.00 62.84 681 SER A C 1
ATOM 5465 O O . SER A 1 681 ? 9.575 -4.041 -27.932 1.00 62.84 681 SER A O 1
ATOM 5467 N N . ALA A 1 682 ? 10.455 -3.042 -26.129 1.00 66.12 682 ALA A N 1
ATOM 5468 C CA . ALA A 1 682 ? 9.565 -3.680 -25.158 1.00 66.12 682 ALA A CA 1
ATOM 5469 C C . ALA A 1 682 ? 8.102 -3.252 -25.367 1.00 66.12 682 ALA A C 1
ATOM 5471 O O . ALA A 1 682 ? 7.233 -4.102 -25.524 1.00 66.12 682 ALA A O 1
ATOM 5472 N N . VAL A 1 683 ? 7.827 -1.944 -25.469 1.00 66.19 683 VAL A N 1
ATOM 5473 C CA . VAL A 1 683 ? 6.470 -1.428 -25.742 1.00 66.19 683 VAL A CA 1
ATOM 5474 C C . VAL A 1 683 ? 5.881 -2.029 -27.028 1.00 66.19 683 VAL A C 1
ATOM 5476 O O . VAL A 1 683 ? 4.706 -2.388 -27.057 1.00 66.19 683 VAL A O 1
ATOM 5479 N N . VAL A 1 684 ? 6.682 -2.215 -28.079 1.00 61.28 684 VAL A N 1
ATOM 5480 C CA . VAL A 1 684 ? 6.232 -2.863 -29.323 1.00 61.28 684 VAL A CA 1
ATOM 5481 C C . VAL A 1 684 ? 6.060 -4.378 -29.154 1.00 61.28 684 VAL A C 1
ATOM 5483 O O . VAL A 1 684 ? 5.015 -4.907 -29.531 1.00 61.28 684 VAL A O 1
ATOM 5486 N N . SER A 1 685 ? 7.035 -5.068 -28.557 1.00 57.28 685 SER A N 1
ATOM 5487 C CA . SER A 1 685 ? 7.154 -6.536 -28.612 1.00 57.28 685 SER A CA 1
ATOM 5488 C C . SER A 1 685 ? 6.403 -7.289 -27.512 1.00 57.28 685 SER A C 1
ATOM 5490 O O . SER A 1 685 ? 5.965 -8.407 -27.760 1.00 57.28 685 SER A O 1
ATOM 5492 N N . THR A 1 686 ? 6.240 -6.728 -26.308 1.00 60.72 686 THR A N 1
ATOM 5493 C CA . THR A 1 686 ? 5.538 -7.429 -25.219 1.00 60.72 686 THR A CA 1
ATOM 5494 C C . THR A 1 686 ? 4.052 -7.553 -25.567 1.00 60.72 686 THR A C 1
ATOM 5496 O O . THR A 1 686 ? 3.399 -6.539 -25.824 1.00 60.72 686 THR A O 1
ATOM 5499 N N . ALA A 1 687 ? 3.511 -8.775 -25.600 1.00 50.59 687 ALA A N 1
ATOM 5500 C CA . ALA A 1 687 ? 2.150 -9.050 -26.081 1.00 50.59 687 ALA A CA 1
ATOM 5501 C C . ALA A 1 687 ? 1.040 -8.428 -25.207 1.00 50.59 687 ALA A C 1
ATOM 5503 O O . ALA A 1 687 ? -0.037 -8.109 -25.703 1.00 50.59 687 ALA A O 1
ATOM 5504 N N . GLY A 1 688 ? 1.324 -8.201 -23.925 1.00 52.25 688 GLY A N 1
ATOM 5505 C CA . GLY A 1 688 ? 0.417 -7.605 -22.951 1.00 52.25 688 GLY A CA 1
ATOM 5506 C C . GLY A 1 688 ? 1.077 -7.549 -21.575 1.00 52.25 688 GLY A C 1
ATOM 5507 O O . GLY A 1 688 ? 2.300 -7.466 -21.476 1.00 52.25 688 GLY A O 1
ATOM 5508 N N . PHE A 1 689 ? 0.277 -7.621 -20.514 1.00 52.03 689 PHE A N 1
ATOM 5509 C CA . PHE A 1 689 ? 0.772 -7.852 -19.153 1.00 52.03 689 PHE A CA 1
ATOM 5510 C C . PHE A 1 689 ? 0.831 -9.366 -18.912 1.00 52.03 689 PHE A C 1
ATOM 5512 O O . PHE A 1 689 ? -0.010 -9.928 -18.216 1.00 52.03 689 PHE A O 1
ATOM 5519 N N . ASP A 1 690 ? 1.792 -10.017 -19.571 1.00 43.06 690 ASP A N 1
ATOM 5520 C CA . ASP A 1 690 ? 1.980 -11.468 -19.517 1.00 43.06 690 ASP A CA 1
ATOM 5521 C C . ASP A 1 690 ? 3.111 -11.844 -18.545 1.00 43.06 690 ASP A C 1
ATOM 5523 O O . ASP A 1 690 ? 4.186 -11.226 -18.548 1.00 43.06 690 ASP A O 1
ATOM 5527 N N . ARG A 1 691 ? 2.836 -12.815 -17.667 1.00 41.69 691 ARG A N 1
ATOM 5528 C CA . ARG A 1 691 ? 3.509 -12.962 -16.362 1.00 41.69 691 ARG A CA 1
ATOM 5529 C C . ARG A 1 691 ? 4.955 -13.451 -16.448 1.00 41.69 691 ARG A C 1
ATOM 5531 O O . ARG A 1 691 ? 5.742 -13.132 -15.559 1.00 41.69 691 ARG A O 1
ATOM 5538 N N . ASP A 1 692 ? 5.319 -14.148 -17.520 1.00 37.91 692 ASP A N 1
ATOM 5539 C CA . ASP A 1 692 ? 6.620 -14.822 -17.636 1.00 37.91 692 ASP A CA 1
ATOM 5540 C C . ASP A 1 692 ? 7.732 -13.934 -18.232 1.00 37.91 692 ASP A C 1
ATOM 5542 O O . ASP A 1 692 ? 8.882 -14.356 -18.368 1.00 37.91 692 ASP A O 1
ATOM 5546 N N . THR A 1 693 ? 7.433 -12.669 -18.560 1.00 41.62 693 THR A N 1
ATOM 5547 C CA . THR A 1 693 ? 8.403 -11.744 -19.175 1.00 41.62 693 THR A CA 1
ATOM 5548 C C . THR A 1 693 ? 9.176 -10.911 -18.142 1.00 41.62 693 THR A C 1
ATOM 5550 O O . THR A 1 693 ? 8.908 -9.722 -17.939 1.00 41.62 693 THR A O 1
ATOM 5553 N N . THR A 1 694 ? 10.201 -11.492 -17.510 1.00 40.47 694 THR A N 1
ATOM 5554 C CA . THR A 1 694 ? 11.149 -10.733 -16.673 1.00 40.47 694 THR A CA 1
ATOM 5555 C C . THR A 1 694 ? 12.003 -9.779 -17.519 1.00 40.47 694 THR A C 1
ATOM 5557 O O . THR A 1 694 ? 13.065 -10.119 -18.035 1.00 40.47 694 THR A O 1
ATOM 5560 N N . LEU A 1 695 ? 11.546 -8.529 -17.649 1.00 44.03 695 LEU A N 1
ATOM 5561 C CA . LEU A 1 695 ? 12.278 -7.430 -18.294 1.00 44.03 695 LEU A CA 1
ATOM 5562 C C . LEU A 1 695 ? 13.457 -6.947 -17.425 1.00 44.03 695 LEU A C 1
ATOM 5564 O O . LEU A 1 695 ? 13.474 -5.818 -16.928 1.00 44.03 695 LEU A O 1
ATOM 5568 N N . GLU A 1 696 ? 14.459 -7.809 -17.242 1.00 35.09 696 GLU A N 1
ATOM 5569 C CA . GLU A 1 696 ? 15.691 -7.465 -16.537 1.00 35.09 696 GLU A CA 1
ATOM 5570 C C . GLU A 1 696 ? 16.475 -6.384 -17.290 1.00 35.09 696 GLU A C 1
ATOM 5572 O O . GLU A 1 696 ? 16.966 -6.551 -18.410 1.00 35.09 696 GLU A O 1
ATOM 5577 N N . TYR A 1 697 ? 16.598 -5.234 -16.635 1.00 37.75 697 TYR A N 1
ATOM 5578 C CA . TYR A 1 697 ? 17.480 -4.157 -17.047 1.00 37.75 697 TYR A CA 1
ATOM 5579 C C . TYR A 1 697 ? 18.881 -4.437 -16.478 1.00 37.75 697 TYR A C 1
ATOM 5581 O O . TYR A 1 697 ? 18.975 -4.757 -15.293 1.00 37.75 697 TYR A O 1
ATOM 5589 N N . PRO A 1 698 ? 19.968 -4.318 -17.265 1.00 32.84 698 PRO A N 1
ATOM 5590 C CA . PRO A 1 698 ? 21.310 -4.635 -16.781 1.00 32.84 698 PRO A CA 1
ATOM 5591 C C . PRO A 1 698 ? 21.675 -3.746 -15.587 1.00 32.84 698 PRO A C 1
ATOM 5593 O O . PRO A 1 698 ? 21.591 -2.520 -15.682 1.00 32.84 698 PRO A O 1
ATOM 5596 N N . GLU A 1 699 ? 22.085 -4.353 -14.470 1.00 32.09 699 GLU A N 1
ATOM 5597 C CA . GLU A 1 699 ? 22.450 -3.595 -13.273 1.00 32.09 699 GLU A CA 1
ATOM 5598 C C . GLU A 1 699 ? 23.583 -2.607 -13.577 1.00 32.09 699 GLU A C 1
ATOM 5600 O O . GLU A 1 699 ? 24.651 -2.974 -14.074 1.00 32.09 699 GLU A O 1
ATOM 5605 N N . THR A 1 700 ? 23.373 -1.336 -13.230 1.00 36.34 700 THR A N 1
ATOM 5606 C CA . THR A 1 700 ? 24.284 -0.228 -13.570 1.00 36.34 700 THR A CA 1
ATOM 5607 C C . THR A 1 700 ? 25.658 -0.308 -12.888 1.00 36.34 700 THR A C 1
ATOM 5609 O O . THR A 1 700 ? 26.536 0.501 -13.190 1.00 36.34 700 THR A O 1
ATOM 5612 N N . GLY A 1 701 ? 25.877 -1.293 -12.008 1.00 32.88 701 GLY A N 1
ATOM 5613 C CA . GLY A 1 701 ? 27.181 -1.624 -11.429 1.00 32.88 701 GLY A CA 1
ATOM 5614 C C . GLY A 1 701 ? 28.103 -2.446 -12.342 1.00 32.88 701 GLY A C 1
ATOM 5615 O O . GLY A 1 701 ? 29.317 -2.373 -12.181 1.00 32.88 701 GLY A O 1
ATOM 5616 N N . LEU A 1 702 ? 27.571 -3.179 -13.330 1.00 30.11 702 LEU A N 1
ATOM 5617 C CA . LEU A 1 702 ? 28.339 -4.147 -14.138 1.00 30.11 702 LEU A CA 1
ATOM 5618 C C . LEU A 1 702 ? 29.219 -3.524 -15.244 1.00 30.11 702 LEU A C 1
ATOM 5620 O O . LEU A 1 702 ? 29.850 -4.249 -16.010 1.00 30.11 702 LEU A O 1
ATOM 5624 N N . LEU A 1 703 ? 29.277 -2.191 -15.345 1.00 31.11 703 LEU A N 1
ATOM 5625 C CA . LEU A 1 703 ? 30.016 -1.456 -16.387 1.00 31.11 703 LEU A CA 1
ATOM 5626 C C . LEU A 1 703 ? 31.180 -0.607 -15.838 1.00 31.11 703 LEU A C 1
ATOM 5628 O O . LEU A 1 703 ? 31.574 0.392 -16.443 1.00 31.11 703 LEU A O 1
ATOM 5632 N N . ILE A 1 704 ? 31.757 -1.014 -14.703 1.00 28.31 704 ILE A N 1
ATOM 5633 C CA . ILE A 1 704 ? 33.055 -0.530 -14.207 1.00 28.31 704 ILE A CA 1
ATOM 5634 C C . ILE A 1 704 ? 33.987 -1.751 -14.073 1.00 28.31 704 ILE A C 1
ATOM 5636 O O . ILE A 1 704 ? 33.567 -2.743 -13.477 1.00 28.31 704 ILE A O 1
ATOM 5640 N N . PRO A 1 705 ? 35.227 -1.744 -14.610 1.00 28.94 705 PRO A N 1
ATOM 5641 C CA . PRO A 1 705 ? 36.063 -2.947 -14.619 1.00 28.94 705 PRO A CA 1
ATOM 5642 C C . PRO A 1 705 ? 36.542 -3.324 -13.210 1.00 28.94 705 PRO A C 1
ATOM 5644 O O . PRO A 1 705 ? 37.382 -2.632 -12.635 1.00 28.94 705 PRO A O 1
ATOM 5647 N N . GLY A 1 706 ? 36.040 -4.433 -12.656 1.00 25.52 706 GLY A N 1
ATOM 5648 C CA . GLY A 1 706 ? 36.413 -4.848 -11.305 1.00 25.52 706 GLY A CA 1
ATOM 5649 C C . GLY A 1 706 ? 35.919 -6.227 -10.864 1.00 25.52 706 GLY A C 1
ATOM 5650 O O . GLY A 1 706 ? 34.874 -6.325 -10.239 1.00 25.52 706 GLY A O 1
ATOM 5651 N N . VAL A 1 707 ? 36.787 -7.231 -11.044 1.00 25.66 707 VAL A N 1
ATOM 5652 C CA . VAL A 1 707 ? 36.926 -8.426 -10.179 1.00 25.66 707 VAL A CA 1
ATOM 5653 C C . VAL A 1 707 ? 35.895 -9.576 -10.328 1.00 25.66 707 VAL A C 1
ATOM 5655 O O . VAL A 1 707 ? 34.700 -9.424 -10.136 1.00 25.66 707 VAL A O 1
ATOM 5658 N N . TYR A 1 708 ? 36.454 -10.767 -10.600 1.00 25.55 708 TYR A N 1
ATOM 5659 C CA . TYR A 1 708 ? 35.891 -12.133 -10.621 1.00 25.55 708 TYR A CA 1
ATOM 5660 C C . TYR A 1 708 ? 34.648 -12.438 -11.477 1.00 25.55 708 TYR A C 1
ATOM 5662 O O . TYR A 1 708 ? 33.505 -12.279 -11.065 1.00 25.55 708 TYR A O 1
ATOM 5670 N N . CYS A 1 709 ? 34.906 -13.093 -12.614 1.00 22.59 709 CYS A N 1
ATOM 5671 C CA . CYS A 1 709 ? 33.951 -13.980 -13.273 1.00 22.59 709 CYS A CA 1
ATOM 5672 C C . CYS A 1 709 ? 34.487 -15.419 -13.234 1.00 22.59 709 CYS A C 1
ATOM 5674 O O . CYS A 1 709 ? 35.474 -15.735 -13.900 1.00 22.59 709 CYS A O 1
ATOM 5676 N N . THR A 1 710 ? 33.820 -16.284 -12.469 1.00 27.02 710 THR A N 1
ATOM 5677 C CA . THR A 1 710 ? 33.922 -17.743 -12.590 1.00 27.02 710 THR A CA 1
ATOM 5678 C C . THR A 1 710 ? 32.552 -18.365 -12.363 1.00 27.02 710 THR A C 1
ATOM 5680 O O . THR A 1 710 ? 32.073 -18.433 -11.234 1.00 27.02 710 THR A O 1
ATOM 5683 N N . THR A 1 711 ? 31.953 -18.889 -13.425 1.00 24.92 711 THR A N 1
ATOM 5684 C CA . THR A 1 711 ? 31.630 -20.323 -13.516 1.00 24.92 711 THR A CA 1
ATOM 5685 C C . THR A 1 711 ? 31.283 -20.657 -14.963 1.00 24.92 711 THR A C 1
ATOM 5687 O O . THR A 1 711 ? 30.466 -19.988 -15.586 1.00 24.92 711 THR A O 1
ATOM 5690 N N . SER A 1 712 ? 31.915 -21.693 -15.508 1.00 26.47 712 SER A N 1
ATOM 5691 C CA . SER A 1 712 ? 31.391 -22.418 -16.665 1.00 26.47 712 SER A CA 1
ATOM 5692 C C . SER A 1 712 ? 30.512 -23.574 -16.169 1.00 26.47 712 SER A C 1
ATOM 5694 O O . SER A 1 712 ? 30.765 -24.101 -15.080 1.00 26.47 712 SER A O 1
ATOM 5696 N N . PRO A 1 713 ? 29.487 -23.995 -16.931 1.00 27.77 713 PRO A N 1
ATOM 5697 C CA . PRO A 1 713 ? 28.723 -25.186 -16.588 1.00 27.77 713 PRO A CA 1
ATOM 5698 C C . PRO A 1 713 ? 29.603 -26.437 -16.728 1.00 27.77 713 PRO A C 1
ATOM 5700 O O . PRO A 1 713 ? 30.304 -26.607 -17.726 1.00 27.77 713 PRO A O 1
ATOM 5703 N N . LYS A 1 714 ? 29.544 -27.333 -15.738 1.00 27.47 714 LYS A N 1
ATOM 5704 C CA . LYS A 1 714 ? 30.011 -28.720 -15.883 1.00 27.47 714 LYS A CA 1
ATOM 5705 C C . LYS A 1 714 ? 28.848 -29.607 -16.353 1.00 27.47 714 LYS A C 1
ATOM 5707 O O . LYS A 1 714 ? 27.708 -29.318 -15.991 1.00 27.47 714 LYS A O 1
ATOM 5712 N N . PRO A 1 715 ? 29.111 -30.669 -17.135 1.00 29.41 715 PRO A N 1
ATOM 5713 C CA . PRO A 1 715 ? 28.073 -31.591 -17.587 1.00 29.41 715 PRO A CA 1
ATOM 5714 C C . PRO A 1 715 ? 27.496 -32.415 -16.428 1.00 29.41 715 PRO A C 1
ATOM 5716 O O . PRO A 1 715 ? 28.184 -32.696 -15.445 1.00 29.41 715 PRO A O 1
ATOM 5719 N N . ILE A 1 716 ? 26.235 -32.818 -16.579 1.00 29.08 716 ILE A N 1
ATOM 5720 C CA . ILE A 1 716 ? 25.483 -33.635 -15.621 1.00 29.08 716 ILE A CA 1
ATOM 5721 C C . ILE A 1 716 ? 25.622 -35.121 -16.020 1.00 29.08 716 ILE A C 1
ATOM 5723 O O . ILE A 1 716 ? 25.237 -35.464 -17.140 1.00 29.08 716 ILE A O 1
ATOM 5727 N N . PRO A 1 717 ? 26.170 -36.005 -15.160 1.00 29.59 717 PRO A N 1
ATOM 5728 C CA . PRO A 1 717 ? 26.075 -37.459 -15.332 1.00 29.59 717 PRO A CA 1
ATOM 5729 C C . PRO A 1 717 ? 24.650 -37.959 -14.995 1.00 29.59 717 PRO A C 1
ATOM 5731 O O . PRO A 1 717 ? 23.901 -37.238 -14.335 1.00 29.59 717 PRO A O 1
ATOM 5734 N N . PRO A 1 718 ? 24.241 -39.157 -15.457 1.00 29.47 718 PRO A N 1
ATOM 5735 C CA . PRO A 1 718 ? 22.833 -39.559 -15.476 1.00 29.47 718 PRO A CA 1
ATOM 5736 C C . PRO A 1 718 ? 22.207 -39.744 -14.088 1.00 29.47 718 PRO A C 1
ATOM 5738 O O . PRO A 1 718 ? 22.866 -40.133 -13.125 1.00 29.47 718 PRO A O 1
ATOM 5741 N N . ILE A 1 719 ? 20.896 -39.505 -14.033 1.00 28.14 719 ILE A N 1
ATOM 5742 C CA . ILE A 1 719 ? 20.036 -39.777 -12.879 1.00 28.14 719 ILE A CA 1
ATOM 5743 C C . ILE A 1 719 ? 19.798 -41.290 -12.782 1.00 28.14 719 ILE A C 1
ATOM 5745 O O . ILE A 1 719 ? 19.467 -41.930 -13.779 1.00 28.14 719 ILE A O 1
ATOM 5749 N N . VAL A 1 720 ? 19.921 -41.833 -11.572 1.00 27.72 720 VAL A N 1
ATOM 5750 C CA . VAL A 1 720 ? 19.375 -43.140 -11.176 1.00 27.72 720 VAL A CA 1
ATOM 5751 C C . VAL A 1 720 ? 18.238 -42.871 -10.185 1.00 27.72 720 VAL A C 1
ATOM 5753 O O . VAL A 1 720 ? 18.327 -41.925 -9.401 1.00 27.72 720 VAL A O 1
ATOM 5756 N N . GLN A 1 721 ? 17.154 -43.639 -10.287 1.00 31.52 721 GLN A N 1
ATOM 5757 C CA . GLN A 1 721 ? 15.939 -43.493 -9.478 1.00 31.52 721 GLN A CA 1
ATOM 5758 C C . GLN A 1 721 ? 16.045 -44.193 -8.117 1.00 31.52 721 GLN A C 1
ATOM 5760 O O . GLN A 1 721 ? 16.764 -45.177 -8.008 1.00 31.52 721 GLN A O 1
ATOM 5765 N N . ASP A 1 722 ? 15.290 -43.656 -7.155 1.00 25.47 722 ASP A N 1
ATOM 5766 C CA . ASP A 1 722 ? 14.576 -44.269 -6.013 1.00 25.47 722 ASP A CA 1
ATOM 5767 C C . ASP A 1 722 ? 13.815 -43.054 -5.395 1.00 25.47 722 ASP A C 1
ATOM 5769 O O . ASP A 1 722 ? 14.461 -42.072 -5.026 1.00 25.47 722 ASP A O 1
ATOM 5773 N N . GLU A 1 723 ? 12.493 -42.839 -5.504 1.00 26.02 723 GLU A N 1
ATOM 5774 C CA . GLU A 1 723 ? 11.327 -43.610 -5.003 1.00 26.02 723 GLU A CA 1
ATOM 5775 C C . GLU A 1 723 ? 11.359 -43.782 -3.470 1.00 26.02 723 GLU A C 1
ATOM 5777 O O . GLU A 1 723 ? 12.390 -44.151 -2.918 1.00 26.02 723 GLU A O 1
ATOM 5782 N N . GLU A 1 724 ? 10.317 -43.538 -2.663 1.00 24.25 724 GLU A N 1
ATOM 5783 C CA . GLU A 1 724 ? 8.924 -43.015 -2.781 1.00 24.25 724 GLU A CA 1
ATOM 5784 C C . GLU A 1 724 ? 8.808 -41.460 -2.870 1.00 24.25 724 GLU A C 1
ATOM 5786 O O . GLU A 1 724 ? 9.834 -40.786 -2.795 1.00 24.25 724 GLU A O 1
ATOM 5791 N N . SER A 1 725 ? 7.664 -40.735 -2.921 1.00 29.05 725 SER A N 1
ATOM 5792 C CA . SER A 1 725 ? 6.233 -40.852 -3.368 1.00 29.05 725 SER A CA 1
ATOM 5793 C C . SER A 1 725 ? 5.665 -39.387 -3.370 1.00 29.05 725 SER A C 1
ATOM 5795 O O . SER A 1 725 ? 6.358 -38.486 -2.893 1.00 29.05 725 SER A O 1
ATOM 5797 N N . GLN A 1 726 ? 4.565 -38.927 -4.002 1.00 26.98 726 GLN A N 1
ATOM 5798 C CA . GLN A 1 726 ? 3.119 -39.279 -3.991 1.00 26.98 726 GLN A CA 1
ATOM 5799 C C . GLN A 1 726 ? 2.515 -39.253 -2.565 1.00 26.98 726 GLN A C 1
ATOM 5801 O O . GLN A 1 726 ? 3.108 -39.791 -1.644 1.00 26.98 726 GLN A O 1
ATOM 5806 N N . GLU A 1 727 ? 1.452 -38.514 -2.221 1.00 24.67 727 GLU A N 1
ATOM 5807 C CA . GLU A 1 727 ? 0.137 -38.187 -2.828 1.00 24.67 727 GLU A CA 1
ATOM 5808 C C . GLU A 1 727 ? -0.287 -36.715 -2.512 1.00 24.67 727 GLU A C 1
ATOM 5810 O O . GLU A 1 727 ? 0.403 -36.042 -1.750 1.00 24.67 727 GLU A O 1
ATOM 5815 N N . SER A 1 728 ? -1.413 -36.111 -2.934 1.00 24.12 728 SER A N 1
ATOM 5816 C CA . SER A 1 728 ? -2.417 -36.293 -4.012 1.00 24.12 728 SER A CA 1
ATOM 5817 C C . SER A 1 728 ? -3.313 -35.031 -4.024 1.00 24.12 728 SER A C 1
ATOM 5819 O O . SER A 1 728 ? -3.549 -34.464 -2.960 1.00 24.12 728 SER A O 1
ATOM 5821 N N . TYR A 1 729 ? -3.822 -34.601 -5.186 1.00 25.69 729 TYR A N 1
ATOM 5822 C CA . TYR A 1 729 ? -5.142 -33.954 -5.348 1.00 25.69 729 TYR A CA 1
ATOM 5823 C C . TYR A 1 729 ? -5.513 -33.968 -6.840 1.00 25.69 729 TYR A C 1
ATOM 5825 O O . TYR A 1 729 ? -4.838 -33.341 -7.654 1.00 25.69 729 TYR A O 1
ATOM 5833 N N . GLY A 1 730 ? -6.555 -34.719 -7.205 1.00 25.34 730 GLY A N 1
ATOM 5834 C CA . GLY A 1 730 ? -6.943 -34.942 -8.602 1.00 25.34 730 GLY A CA 1
ATOM 5835 C C . GLY A 1 730 ? -7.887 -33.879 -9.172 1.00 25.34 730 GLY A C 1
ATOM 5836 O O . GLY A 1 730 ? -8.715 -33.327 -8.451 1.00 25.34 730 GLY A O 1
ATOM 5837 N N . PHE A 1 731 ? -7.781 -33.647 -10.483 1.00 22.92 731 PHE A N 1
ATOM 5838 C CA . PHE A 1 731 ? -8.771 -32.929 -11.297 1.00 22.92 731 PHE A CA 1
ATOM 5839 C C . PHE A 1 731 ? -8.747 -33.449 -12.751 1.00 22.92 731 PHE A C 1
ATOM 5841 O O . PHE A 1 731 ? -8.538 -32.700 -13.702 1.00 22.92 731 PHE A O 1
ATOM 5848 N N . ASN A 1 732 ? -8.947 -34.761 -12.910 1.00 24.30 732 ASN A N 1
ATOM 5849 C CA . ASN A 1 732 ? -9.186 -35.400 -14.205 1.00 24.30 732 ASN A CA 1
ATOM 5850 C C . ASN A 1 732 ? -10.653 -35.838 -14.261 1.00 24.30 732 ASN A C 1
ATOM 5852 O O . ASN A 1 732 ? -11.031 -36.708 -13.487 1.00 24.30 732 ASN A O 1
ATOM 5856 N N . ASP A 1 733 ? -11.435 -35.215 -15.144 1.00 27.27 733 ASP A N 1
ATOM 5857 C CA . ASP A 1 733 ? -12.618 -35.793 -15.809 1.00 27.27 733 ASP A CA 1
ATOM 5858 C C . ASP A 1 733 ? -13.089 -34.811 -16.898 1.00 27.27 733 ASP A C 1
ATOM 5860 O O . ASP A 1 733 ? -14.049 -34.058 -16.753 1.00 27.27 733 ASP A O 1
ATOM 5864 N N . PHE A 1 734 ? -12.321 -34.782 -17.986 1.00 25.17 734 PHE A N 1
ATOM 5865 C CA . PHE A 1 734 ? -12.688 -34.214 -19.285 1.00 25.17 734 PHE A CA 1
ATOM 5866 C C . PHE A 1 734 ? -11.969 -35.047 -20.352 1.00 25.17 734 PHE A C 1
ATOM 5868 O O . PHE A 1 734 ? -10.952 -34.636 -20.911 1.00 25.17 734 PHE A O 1
ATOM 5875 N N . GLU A 1 735 ? -12.460 -36.267 -20.579 1.00 29.66 735 GLU A N 1
ATOM 5876 C CA . GLU A 1 735 ? -12.036 -37.069 -21.726 1.00 29.66 735 GLU A CA 1
ATOM 5877 C C . GLU A 1 735 ? -12.508 -36.372 -23.008 1.00 29.66 735 GLU A C 1
ATOM 5879 O O . GLU A 1 735 ? -13.705 -36.195 -23.233 1.00 29.66 735 GLU A O 1
ATOM 5884 N N . LEU A 1 736 ? -11.554 -35.930 -23.829 1.00 29.48 736 LEU A N 1
ATOM 5885 C CA . LEU A 1 736 ? -11.822 -35.347 -25.138 1.00 29.48 736 LEU A CA 1
ATOM 5886 C C . LEU A 1 736 ? -11.716 -36.471 -26.176 1.00 29.48 736 LEU A C 1
ATOM 5888 O O . LEU A 1 736 ? -10.612 -36.951 -26.442 1.00 29.48 736 LEU A O 1
ATOM 5892 N N . ASP A 1 737 ? -12.845 -36.922 -26.726 1.00 33.72 737 ASP A N 1
ATOM 5893 C CA . ASP A 1 737 ? -12.845 -38.018 -27.700 1.00 33.72 737 ASP A CA 1
ATOM 5894 C C . ASP A 1 737 ? -12.223 -37.559 -29.029 1.00 33.72 737 ASP A C 1
ATOM 5896 O O . ASP A 1 737 ? -12.768 -36.727 -29.751 1.00 33.72 737 ASP A O 1
ATOM 5900 N N . LEU A 1 738 ? -11.063 -38.125 -29.364 1.00 33.19 738 LEU A N 1
ATOM 5901 C CA . LEU A 1 738 ? -10.347 -37.846 -30.612 1.00 33.19 738 LEU A CA 1
ATOM 5902 C C . LEU A 1 738 ? -10.967 -38.546 -31.838 1.00 33.19 738 LEU A C 1
ATOM 5904 O O . LEU A 1 738 ? -10.445 -38.405 -32.942 1.00 33.19 738 LEU A O 1
ATOM 5908 N N . ASN A 1 739 ? -12.069 -39.280 -31.656 1.00 34.50 739 ASN A N 1
ATOM 5909 C CA . ASN A 1 739 ? -12.896 -39.839 -32.728 1.00 34.50 739 ASN A CA 1
ATOM 5910 C C . ASN A 1 739 ? -14.159 -38.999 -33.003 1.00 34.50 739 ASN A C 1
ATOM 5912 O O . ASN A 1 739 ? -14.963 -39.387 -33.853 1.00 34.50 739 ASN A O 1
ATOM 5916 N N . ASP A 1 740 ? -14.348 -37.871 -32.306 1.00 39.47 740 ASP A N 1
ATOM 5917 C CA . ASP A 1 740 ? -15.456 -36.947 -32.558 1.00 39.47 740 ASP A CA 1
ATOM 5918 C C . ASP A 1 740 ? -15.397 -36.438 -34.020 1.00 39.47 740 ASP A C 1
ATOM 5920 O O . ASP A 1 740 ? -14.388 -35.844 -34.430 1.00 39.47 740 ASP A O 1
ATOM 5924 N N . PRO A 1 741 ? -16.445 -36.668 -34.838 1.00 34.72 741 PRO A N 1
ATOM 5925 C CA . PRO A 1 741 ? -16.448 -36.269 -36.240 1.00 34.72 741 PRO A CA 1
ATOM 5926 C C . PRO A 1 741 ? -16.354 -34.749 -36.437 1.00 34.72 741 PRO A C 1
ATOM 5928 O O . PRO A 1 741 ? -15.818 -34.330 -37.463 1.00 34.72 741 PRO A O 1
ATOM 5931 N N . ASP A 1 742 ? -16.791 -33.927 -35.477 1.00 36.03 742 ASP A N 1
ATOM 5932 C CA . ASP A 1 742 ? -16.668 -32.465 -35.560 1.00 36.03 742 ASP A CA 1
ATOM 5933 C C . ASP A 1 742 ? -15.226 -32.000 -35.266 1.00 36.03 742 ASP A C 1
ATOM 5935 O O . ASP A 1 742 ? -14.773 -30.989 -35.808 1.00 36.03 742 ASP A O 1
ATOM 5939 N N . VAL A 1 743 ? -14.458 -32.765 -34.477 1.00 36.75 743 VAL A N 1
ATOM 5940 C CA . VAL A 1 743 ? -13.016 -32.528 -34.255 1.00 36.75 743 VAL A CA 1
ATOM 5941 C C . VAL A 1 743 ? -12.200 -32.962 -35.474 1.00 36.75 743 VAL A C 1
ATOM 5943 O O . VAL A 1 743 ? -11.303 -32.234 -35.906 1.00 36.75 743 VAL A O 1
ATOM 5946 N N . LEU A 1 744 ? -12.535 -34.106 -36.078 1.00 34.22 744 LEU A N 1
ATOM 5947 C CA . LEU A 1 744 ? -11.892 -34.592 -37.306 1.00 34.22 744 LEU A CA 1
ATOM 5948 C C . LEU A 1 744 ? -12.193 -33.682 -38.512 1.00 34.22 744 LEU A C 1
ATOM 5950 O O . LEU A 1 744 ? -11.286 -33.359 -39.282 1.00 34.22 744 LEU A O 1
ATOM 5954 N N . ALA A 1 745 ? -13.421 -33.160 -38.623 1.00 39.97 745 ALA A N 1
ATOM 5955 C CA . ALA A 1 745 ? -13.785 -32.148 -39.620 1.00 39.97 745 ALA A CA 1
ATOM 5956 C C . ALA A 1 745 ? -12.970 -30.842 -39.498 1.00 39.97 745 ALA A C 1
ATOM 5958 O O . ALA A 1 745 ? -12.841 -30.101 -40.473 1.00 39.97 745 ALA A O 1
ATOM 5959 N N . GLY A 1 746 ? -12.388 -30.566 -38.325 1.00 34.69 746 GLY A N 1
ATOM 5960 C CA . GLY A 1 746 ? -11.512 -29.419 -38.085 1.00 34.69 746 GLY A CA 1
ATOM 5961 C C . GLY A 1 746 ? -10.068 -29.570 -38.585 1.00 34.69 746 GLY A C 1
ATOM 5962 O O . GLY A 1 746 ? -9.330 -28.584 -38.541 1.00 34.69 746 GLY A O 1
ATOM 5963 N N . LEU A 1 747 ? -9.644 -30.760 -39.037 1.00 29.88 747 LEU A N 1
ATOM 5964 C CA . LEU A 1 747 ? -8.238 -31.054 -39.371 1.00 29.88 747 LEU A CA 1
ATOM 5965 C C . LEU A 1 747 ? -7.966 -31.373 -40.854 1.00 29.88 747 LEU A C 1
ATOM 5967 O O . LEU A 1 747 ? -6.870 -31.069 -41.321 1.00 29.88 747 LEU A O 1
ATOM 5971 N N . ASP A 1 748 ? -8.937 -31.899 -41.607 1.00 29.16 748 ASP A N 1
ATOM 5972 C CA . ASP A 1 748 ? -8.746 -32.304 -43.020 1.00 29.16 748 ASP A CA 1
ATOM 5973 C C . ASP A 1 748 ? -9.048 -31.198 -44.063 1.00 29.16 748 ASP A C 1
ATOM 5975 O O . ASP A 1 748 ? -8.879 -31.393 -45.269 1.00 29.16 748 ASP A O 1
ATOM 5979 N N . ALA A 1 749 ? -9.474 -30.004 -43.640 1.00 29.47 749 ALA A N 1
ATOM 5980 C CA . ALA A 1 749 ? -9.891 -28.916 -44.536 1.00 29.47 749 ALA A CA 1
ATOM 5981 C C . ALA A 1 749 ? -8.718 -28.044 -45.050 1.00 29.47 749 ALA A C 1
ATOM 5983 O O . ALA A 1 749 ? -8.673 -26.839 -44.788 1.00 29.47 749 ALA A O 1
ATOM 5984 N N . ALA A 1 750 ? -7.759 -28.637 -45.775 1.00 33.31 750 ALA A N 1
ATOM 5985 C CA . ALA A 1 750 ? -6.532 -27.946 -46.202 1.00 33.31 750 ALA A CA 1
ATOM 5986 C C . ALA A 1 750 ? -6.031 -28.243 -47.637 1.00 33.31 750 ALA A C 1
ATOM 5988 O O . ALA A 1 750 ? -4.823 -28.280 -47.861 1.00 33.31 750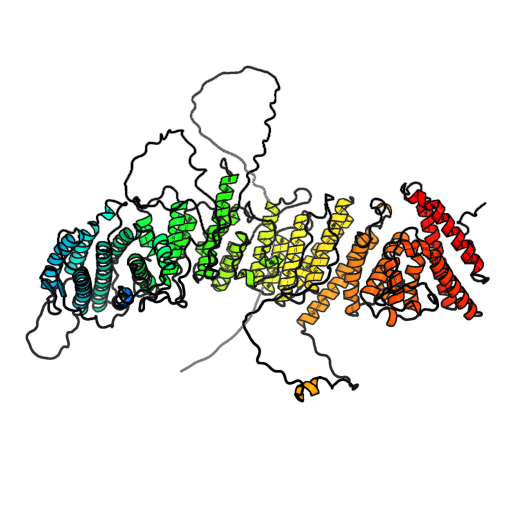 ALA A O 1
ATOM 5989 N N . GLU A 1 751 ? -6.917 -28.370 -48.633 1.00 36.81 751 GLU A N 1
ATOM 5990 C CA . GLU A 1 751 ? -6.518 -28.224 -50.048 1.00 36.81 751 GLU A CA 1
ATOM 5991 C C . GLU A 1 751 ? -7.657 -27.642 -50.912 1.00 36.81 751 GLU A C 1
ATOM 5993 O O . GLU A 1 751 ? -8.743 -28.212 -50.998 1.00 36.81 751 GLU A O 1
ATOM 5998 N N . GLY A 1 752 ? -7.421 -26.479 -51.534 1.00 28.45 752 GLY A N 1
ATOM 5999 C CA . GLY A 1 752 ? -8.400 -25.779 -52.377 1.00 28.45 752 GLY A CA 1
ATOM 6000 C C . GLY A 1 752 ? -8.088 -24.288 -52.563 1.00 28.45 752 GLY A C 1
ATOM 6001 O O . GLY A 1 752 ? -8.176 -23.510 -51.616 1.00 28.45 752 GLY A O 1
ATOM 6002 N N . ASP A 1 753 ? -7.742 -23.884 -53.788 1.00 38.97 753 ASP A N 1
ATOM 6003 C CA . ASP A 1 753 ? -7.598 -22.473 -54.174 1.00 38.97 753 ASP A CA 1
ATOM 6004 C C . ASP A 1 753 ? -8.978 -21.801 -54.289 1.00 38.97 753 ASP A C 1
ATOM 6006 O O . ASP A 1 753 ? -9.694 -22.035 -55.261 1.00 38.97 753 ASP A O 1
ATOM 6010 N N . GLU A 1 754 ? -9.323 -20.888 -53.375 1.00 30.19 754 GLU A N 1
ATOM 6011 C CA . GLU A 1 754 ? -10.255 -19.800 -53.702 1.00 30.19 754 GLU A CA 1
ATOM 6012 C C . GLU A 1 754 ? -9.997 -18.531 -52.867 1.00 30.19 754 GLU A C 1
ATOM 6014 O O . GLU A 1 754 ? -9.649 -18.577 -51.687 1.00 30.19 754 GLU A O 1
ATOM 6019 N N . VAL A 1 755 ? -10.125 -17.363 -53.503 1.00 41.38 755 VAL A N 1
ATOM 6020 C CA . VAL A 1 755 ? -9.776 -16.056 -52.919 1.00 41.38 755 VAL A CA 1
ATOM 6021 C C . VAL A 1 755 ? -11.022 -15.373 -52.372 1.00 41.38 755 VAL A C 1
ATOM 6023 O O . VAL A 1 755 ? -11.851 -14.954 -53.174 1.00 41.38 755 VAL A O 1
ATOM 6026 N N . LEU A 1 756 ? -11.116 -15.159 -51.050 1.00 26.84 756 LEU A N 1
ATOM 6027 C CA . LEU A 1 756 ? -12.009 -14.175 -50.401 1.00 26.84 756 LEU A CA 1
ATOM 6028 C C . LEU A 1 756 ? -11.657 -14.003 -48.889 1.00 26.84 756 LEU A C 1
ATOM 6030 O O . LEU A 1 756 ? -10.710 -14.627 -48.418 1.00 26.84 756 LEU A O 1
ATOM 6034 N N . PRO A 1 757 ? -12.230 -13.014 -48.170 1.00 35.28 757 PRO A N 1
ATOM 6035 C CA . PRO A 1 757 ? -11.602 -11.717 -47.928 1.00 35.28 757 PRO A CA 1
ATOM 6036 C C . PRO A 1 757 ? -10.844 -11.588 -46.591 1.00 35.28 757 PRO A C 1
ATOM 6038 O O . PRO A 1 757 ? -10.984 -12.372 -45.659 1.00 35.28 757 PRO A O 1
ATOM 6041 N N . THR A 1 758 ? -10.079 -10.500 -46.473 1.00 32.44 758 THR A N 1
ATOM 6042 C CA . THR A 1 758 ? -9.293 -10.137 -45.285 1.00 32.44 758 THR A CA 1
ATOM 6043 C C . THR A 1 758 ? -10.112 -10.032 -43.995 1.00 32.44 758 THR A C 1
ATOM 6045 O O . THR A 1 758 ? -11.012 -9.192 -43.895 1.00 32.44 758 THR A O 1
ATOM 6048 N N . ASN A 1 759 ? -9.672 -10.736 -42.947 1.00 37.09 759 ASN A N 1
ATOM 6049 C CA . ASN A 1 759 ? -9.938 -10.337 -41.565 1.00 37.09 759 ASN A CA 1
ATOM 6050 C C . ASN A 1 759 ? -9.425 -8.904 -41.347 1.00 37.09 759 ASN A C 1
ATOM 6052 O O . ASN A 1 759 ? -8.214 -8.676 -41.355 1.00 37.09 759 ASN A O 1
ATOM 6056 N N . ASN A 1 760 ? -10.328 -7.942 -41.135 1.00 34.53 760 ASN A N 1
ATOM 6057 C CA . ASN A 1 760 ? -9.945 -6.612 -40.662 1.00 34.53 760 ASN A CA 1
ATOM 6058 C C . ASN A 1 760 ? -9.374 -6.750 -39.241 1.00 34.53 760 ASN A C 1
ATOM 6060 O O . ASN A 1 760 ? -10.124 -7.140 -38.342 1.00 34.53 760 ASN A O 1
ATOM 6064 N N . PRO A 1 761 ? -8.095 -6.414 -38.989 1.00 42.78 761 PRO A N 1
ATOM 6065 C CA . PRO A 1 761 ? -7.618 -6.281 -37.624 1.00 42.78 761 PRO A CA 1
ATOM 6066 C C . PRO A 1 761 ? -8.305 -5.071 -36.980 1.00 42.78 761 PRO A C 1
ATOM 6068 O O . PRO A 1 761 ? -8.712 -4.135 -37.674 1.00 42.78 761 PRO A O 1
ATOM 6071 N N . ASP A 1 762 ? -8.393 -5.064 -35.649 1.00 43.03 762 ASP A N 1
ATOM 6072 C CA . ASP A 1 762 ? -8.900 -3.921 -34.881 1.00 43.03 762 ASP A CA 1
ATOM 6073 C C . ASP A 1 762 ? -8.264 -2.612 -35.417 1.00 43.03 762 ASP A C 1
ATOM 6075 O O . ASP A 1 762 ? -7.030 -2.527 -35.534 1.00 43.03 762 ASP A O 1
ATOM 6079 N N . PRO A 1 763 ? -9.062 -1.594 -35.803 1.00 50.97 763 PRO A N 1
ATOM 6080 C CA . PRO A 1 763 ? -8.534 -0.356 -36.367 1.00 50.97 763 PRO A CA 1
ATOM 6081 C C . PRO A 1 763 ? -7.654 0.419 -35.377 1.00 50.97 763 PRO A C 1
ATOM 6083 O O . PRO A 1 763 ? -6.914 1.305 -35.809 1.00 50.97 763 PRO A O 1
ATOM 6086 N N . LEU A 1 764 ? -7.705 0.105 -34.077 1.00 45.03 764 LEU A N 1
ATOM 6087 C CA . LEU A 1 764 ? -6.748 0.584 -33.088 1.00 45.03 764 LEU A CA 1
ATOM 6088 C C . LEU A 1 764 ? -5.412 -0.161 -33.208 1.00 45.03 764 LEU A C 1
ATOM 6090 O O . LEU A 1 764 ? -4.404 0.482 -33.483 1.00 45.03 764 LEU A O 1
ATOM 6094 N N . ILE A 1 765 ? -5.406 -1.499 -33.136 1.00 49.97 765 ILE A N 1
A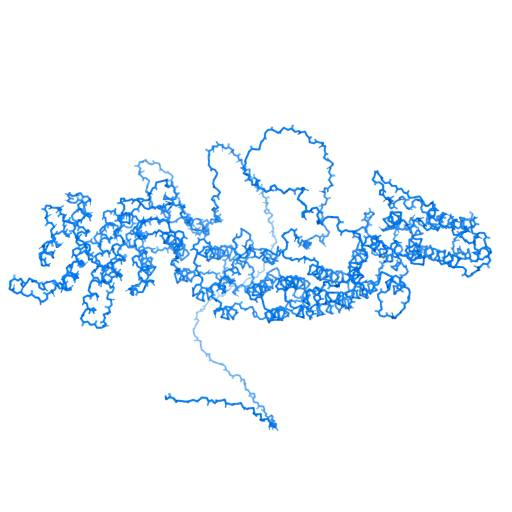TOM 6095 C CA . ILE A 1 765 ? -4.191 -2.333 -33.275 1.00 49.97 765 ILE A CA 1
ATOM 6096 C C . ILE A 1 765 ? -3.479 -2.039 -34.604 1.00 49.97 765 ILE A C 1
ATOM 6098 O O . ILE A 1 765 ? -2.258 -1.893 -34.649 1.00 49.97 765 ILE A O 1
ATOM 6102 N N . THR A 1 766 ? -4.239 -1.870 -35.688 1.00 53.25 766 THR A N 1
ATOM 6103 C CA . THR A 1 766 ? -3.703 -1.502 -37.007 1.00 53.25 766 THR A CA 1
ATOM 6104 C C . THR A 1 766 ? -3.015 -0.131 -36.977 1.00 53.25 766 THR A C 1
ATOM 6106 O O . THR A 1 766 ? -1.934 0.032 -37.541 1.00 53.25 766 THR A O 1
ATOM 6109 N N . LYS A 1 767 ? -3.591 0.864 -36.284 1.00 53.41 767 LYS A N 1
ATOM 6110 C CA . LYS A 1 767 ? -2.969 2.190 -36.101 1.00 53.41 767 LYS A CA 1
ATOM 6111 C C . LYS A 1 767 ? -1.755 2.144 -35.179 1.00 53.41 767 LYS A C 1
ATOM 6113 O O . LYS A 1 767 ? -0.772 2.809 -35.481 1.00 53.41 767 LYS A O 1
ATOM 6118 N N . GLU A 1 768 ? -1.800 1.377 -34.094 1.00 49.59 768 GLU A N 1
ATOM 6119 C CA . GLU A 1 768 ? -0.692 1.210 -33.145 1.00 49.59 768 GLU A CA 1
ATOM 6120 C C . GLU A 1 768 ? 0.520 0.558 -33.814 1.00 49.59 768 GLU A C 1
ATOM 6122 O O . GLU A 1 768 ? 1.635 1.074 -33.708 1.00 49.59 768 GLU A O 1
ATOM 6127 N N . ARG A 1 769 ? 0.293 -0.524 -34.572 1.00 54.91 769 ARG A N 1
ATOM 6128 C CA . ARG A 1 769 ? 1.318 -1.220 -35.359 1.00 54.91 769 ARG A CA 1
ATOM 6129 C C . ARG A 1 769 ? 1.922 -0.284 -36.411 1.00 54.91 769 ARG A C 1
ATOM 6131 O O . ARG A 1 769 ? 3.125 -0.036 -36.380 1.00 54.91 769 ARG A O 1
ATOM 6138 N N . ASN A 1 770 ? 1.083 0.350 -37.239 1.00 57.25 770 ASN A N 1
ATOM 6139 C CA . ASN A 1 770 ? 1.522 1.330 -38.241 1.00 57.25 770 ASN A CA 1
ATOM 6140 C C . ASN A 1 770 ? 2.279 2.516 -37.616 1.00 57.25 770 ASN A C 1
ATOM 6142 O O . ASN A 1 770 ? 3.259 2.991 -38.189 1.00 57.25 770 ASN A O 1
ATOM 6146 N N . PHE A 1 771 ? 1.856 2.998 -36.443 1.00 55.88 771 PHE A N 1
ATOM 6147 C CA . PHE A 1 771 ? 2.538 4.073 -35.724 1.00 55.88 771 PHE A CA 1
ATOM 6148 C C . PHE A 1 771 ? 3.914 3.626 -35.218 1.00 55.88 771 PHE A C 1
ATOM 6150 O O . PHE A 1 771 ? 4.895 4.338 -35.432 1.00 55.88 771 PHE A O 1
ATOM 6157 N N . ALA A 1 772 ? 4.014 2.449 -34.594 1.00 53.06 772 ALA A N 1
ATOM 6158 C CA . ALA A 1 772 ? 5.282 1.885 -34.141 1.00 53.06 772 ALA A CA 1
ATOM 6159 C C . ALA A 1 772 ? 6.255 1.654 -35.311 1.00 53.06 772 ALA A C 1
ATOM 6161 O O . ALA A 1 772 ? 7.417 2.051 -35.237 1.00 53.06 772 ALA A O 1
ATOM 6162 N N . GLU A 1 773 ? 5.775 1.088 -36.419 1.00 61.72 773 GLU A N 1
ATOM 6163 C CA . GLU A 1 773 ? 6.547 0.908 -37.652 1.00 61.72 773 GLU A CA 1
ATOM 6164 C C . GLU A 1 773 ? 7.028 2.242 -38.231 1.00 61.72 773 GLU A C 1
ATOM 6166 O O . GLU A 1 773 ? 8.212 2.394 -38.538 1.00 61.72 773 GLU A O 1
ATOM 6171 N N . GLN A 1 774 ? 6.135 3.232 -38.346 1.00 59.94 774 GLN A N 1
ATOM 6172 C CA . GLN A 1 774 ? 6.476 4.565 -38.839 1.00 59.94 774 GLN A CA 1
ATOM 6173 C C . GLN A 1 774 ? 7.521 5.227 -37.932 1.00 59.94 774 GLN A C 1
ATOM 6175 O O . GLN A 1 774 ? 8.505 5.762 -38.432 1.00 59.94 774 GLN A O 1
ATOM 6180 N N . LEU A 1 775 ? 7.368 5.125 -36.610 1.00 55.91 775 LEU A N 1
ATOM 6181 C CA . LEU A 1 775 ? 8.302 5.649 -35.612 1.00 55.91 775 LEU A CA 1
ATOM 6182 C C . LEU A 1 775 ? 9.693 4.998 -35.723 1.00 55.91 775 LEU A C 1
ATOM 6184 O O . LEU A 1 775 ? 10.711 5.701 -35.708 1.00 55.91 775 LEU A O 1
ATOM 6188 N N . VAL A 1 776 ? 9.742 3.671 -35.902 1.00 61.94 776 VAL A N 1
ATOM 6189 C CA . VAL A 1 776 ? 10.984 2.926 -36.159 1.00 61.94 776 VAL A CA 1
ATOM 6190 C C . VAL A 1 776 ? 11.634 3.392 -37.468 1.00 61.94 776 VAL A C 1
ATOM 6192 O O . VAL A 1 776 ? 12.819 3.740 -37.477 1.00 61.94 776 VAL A O 1
ATOM 6195 N N . ARG A 1 777 ? 10.847 3.482 -38.549 1.00 65.69 777 ARG A N 1
ATOM 6196 C CA . ARG A 1 777 ? 11.276 3.847 -39.909 1.00 65.69 777 ARG A CA 1
ATOM 6197 C C . ARG A 1 777 ? 11.754 5.296 -40.048 1.00 65.69 777 ARG A C 1
ATOM 6199 O O . ARG A 1 777 ? 12.750 5.525 -40.727 1.00 65.69 777 ARG A O 1
ATOM 6206 N N . THR A 1 778 ? 11.057 6.278 -39.471 1.00 58.59 778 THR A N 1
ATOM 6207 C CA . THR A 1 778 ? 11.344 7.710 -39.700 1.00 58.59 778 THR A CA 1
ATOM 6208 C C . THR A 1 778 ? 12.271 8.331 -38.665 1.00 58.59 778 THR A C 1
ATOM 6210 O O . THR A 1 778 ? 12.858 9.376 -38.934 1.00 58.59 778 THR A O 1
ATOM 6213 N N . THR A 1 779 ? 12.361 7.760 -37.459 1.00 54.66 779 THR A N 1
ATOM 6214 C CA . THR A 1 779 ? 12.903 8.485 -36.292 1.00 54.66 779 THR A CA 1
ATOM 6215 C C . THR A 1 779 ? 13.909 7.687 -35.468 1.00 54.66 779 THR A C 1
ATOM 6217 O O . THR A 1 779 ? 14.715 8.292 -34.770 1.00 54.66 779 THR A O 1
ATOM 6220 N N . ILE A 1 780 ? 13.908 6.357 -35.547 1.00 60.53 780 ILE A N 1
ATOM 6221 C CA . ILE A 1 780 ? 14.819 5.501 -34.773 1.00 60.53 780 ILE A CA 1
ATOM 6222 C C . ILE A 1 780 ? 15.936 4.943 -35.655 1.00 60.53 780 ILE A C 1
ATOM 6224 O O . ILE A 1 780 ? 17.104 5.263 -35.431 1.00 60.53 780 ILE A O 1
ATOM 6228 N N . SER A 1 781 ? 15.592 4.173 -36.691 1.00 68.81 781 SER A N 1
ATOM 6229 C CA . SER A 1 781 ? 16.576 3.486 -37.535 1.00 68.81 781 SER A CA 1
ATOM 6230 C C . SER A 1 781 ? 17.541 4.468 -38.231 1.00 68.81 781 SER A C 1
ATOM 6232 O O . SER A 1 781 ? 18.757 4.305 -38.070 1.00 68.81 781 SER A O 1
ATOM 6234 N N . PRO A 1 782 ? 17.066 5.582 -38.842 1.00 67.69 782 PRO A N 1
ATOM 6235 C CA . PRO A 1 782 ? 17.959 6.578 -39.435 1.00 67.69 782 PRO A CA 1
ATOM 6236 C C . PRO A 1 782 ? 18.867 7.272 -38.416 1.00 67.69 782 PRO A C 1
ATOM 6238 O O . PRO A 1 782 ? 19.936 7.751 -38.768 1.00 67.69 782 PRO A O 1
ATOM 6241 N N . VAL A 1 783 ? 18.477 7.341 -37.142 1.00 60.16 783 VAL A N 1
ATOM 6242 C CA . VAL A 1 783 ? 19.240 8.074 -36.122 1.00 60.16 783 VAL A CA 1
ATOM 6243 C C . VAL A 1 783 ? 20.418 7.255 -35.615 1.00 60.16 783 VAL A C 1
ATOM 6245 O O . VAL A 1 783 ? 21.501 7.819 -35.439 1.00 60.16 783 VAL A O 1
ATOM 6248 N N . ILE A 1 784 ? 20.234 5.940 -35.461 1.00 64.56 784 ILE A N 1
ATOM 6249 C CA . ILE A 1 784 ? 21.335 4.994 -35.245 1.00 64.56 784 ILE A CA 1
ATOM 6250 C C . ILE A 1 784 ? 22.279 5.052 -36.453 1.00 64.56 784 ILE A C 1
ATOM 6252 O O . ILE A 1 784 ? 23.489 5.203 -36.286 1.00 64.56 784 ILE A O 1
ATOM 6256 N N . PHE A 1 785 ? 21.728 5.022 -37.670 1.00 69.62 785 PHE A N 1
ATOM 6257 C CA . PHE A 1 785 ? 22.530 5.046 -38.887 1.00 69.62 785 PHE A CA 1
ATOM 6258 C C . PHE A 1 785 ? 23.376 6.329 -39.027 1.00 69.62 785 PHE A C 1
ATOM 6260 O O . PHE A 1 785 ? 24.599 6.255 -39.111 1.00 69.62 785 PHE A O 1
ATOM 6267 N N . GLU A 1 786 ? 22.761 7.513 -38.973 1.00 68.00 786 GLU A N 1
ATOM 6268 C CA . GLU A 1 786 ? 23.458 8.797 -39.155 1.00 68.00 786 GLU A CA 1
ATOM 6269 C C . GLU A 1 786 ? 24.428 9.130 -38.007 1.00 68.00 786 GLU A C 1
ATOM 6271 O O . GLU A 1 786 ? 25.524 9.627 -38.251 1.00 68.00 786 GLU A O 1
ATOM 6276 N N . ASN A 1 787 ? 24.056 8.883 -36.744 1.00 57.41 787 ASN A N 1
ATOM 6277 C CA . ASN A 1 787 ? 24.824 9.396 -35.597 1.00 57.41 787 ASN A CA 1
ATOM 6278 C C . ASN A 1 787 ? 25.772 8.357 -34.984 1.00 57.41 787 ASN A C 1
ATOM 6280 O O . ASN A 1 787 ? 26.756 8.758 -34.371 1.00 57.41 787 ASN A O 1
ATOM 6284 N N . VAL A 1 788 ? 25.499 7.055 -35.143 1.00 61.56 788 VAL A N 1
ATOM 6285 C CA . VAL A 1 788 ? 26.322 5.971 -34.576 1.00 61.56 788 VAL A CA 1
ATOM 6286 C C . VAL A 1 788 ? 27.130 5.263 -35.663 1.00 61.56 788 VAL A C 1
ATOM 6288 O O . VAL A 1 788 ? 28.339 5.126 -35.509 1.00 61.56 788 VAL A O 1
ATOM 6291 N N . ILE A 1 789 ? 26.498 4.851 -36.768 1.00 68.62 789 ILE A N 1
ATOM 6292 C CA . ILE A 1 789 ? 27.174 4.081 -37.830 1.00 68.62 789 ILE A CA 1
ATOM 6293 C C . ILE A 1 789 ? 28.011 4.992 -38.743 1.00 68.62 789 ILE A C 1
ATOM 6295 O O . ILE A 1 789 ? 29.159 4.668 -39.034 1.00 68.62 789 ILE A O 1
ATOM 6299 N N . LEU A 1 790 ? 27.480 6.151 -39.151 1.00 67.44 790 LEU A N 1
ATOM 6300 C CA . LEU A 1 790 ? 28.244 7.162 -39.894 1.00 67.44 790 LEU A CA 1
ATOM 6301 C C . LEU A 1 790 ? 29.018 8.104 -38.957 1.00 67.44 790 LEU A C 1
ATOM 6303 O O . LEU A 1 790 ? 30.229 8.262 -39.091 1.00 67.44 790 LEU A O 1
ATOM 6307 N N . GLY A 1 791 ? 28.323 8.740 -38.009 1.00 54.56 791 GLY A N 1
ATOM 6308 C CA . GLY A 1 791 ? 28.839 9.896 -37.267 1.00 54.56 791 GLY A CA 1
ATOM 6309 C C . GLY A 1 791 ? 29.928 9.636 -36.218 1.00 54.56 791 GLY A C 1
ATOM 6310 O O . GLY A 1 791 ? 30.616 10.585 -35.840 1.00 54.56 791 GLY A O 1
ATOM 6311 N N . LEU A 1 792 ? 30.109 8.401 -35.731 1.00 51.53 792 LEU A N 1
ATOM 6312 C CA . LEU A 1 792 ? 31.138 8.119 -34.716 1.00 51.53 792 LEU A CA 1
ATOM 6313 C C . LEU A 1 792 ? 32.519 7.799 -35.290 1.00 51.53 792 LEU A C 1
ATOM 6315 O O . LEU A 1 792 ? 33.492 8.049 -34.581 1.00 51.53 792 LEU A O 1
ATOM 6319 N N . GLY A 1 793 ? 32.595 7.268 -36.518 1.00 48.56 793 GLY A N 1
ATOM 6320 C CA . GLY A 1 793 ? 33.815 6.706 -37.107 1.00 48.56 793 GLY A CA 1
ATOM 6321 C C . GLY A 1 793 ? 34.329 5.499 -36.312 1.00 48.56 793 GLY A C 1
ATOM 6322 O O . GLY A 1 793 ? 34.788 5.644 -35.180 1.00 48.56 793 GLY A O 1
ATOM 6323 N N . LEU A 1 794 ? 34.262 4.292 -36.883 1.00 50.81 794 LEU A N 1
ATOM 6324 C CA . LEU A 1 794 ? 34.705 3.057 -36.215 1.00 50.81 794 LEU A CA 1
ATOM 6325 C C . LEU A 1 794 ? 36.241 2.923 -36.249 1.00 50.81 794 LEU A C 1
ATOM 6327 O O . LEU A 1 794 ? 36.802 2.020 -36.864 1.00 50.81 794 LEU A O 1
ATOM 6331 N N . ASP A 1 795 ? 36.886 3.881 -35.584 1.00 47.66 795 ASP A N 1
ATOM 6332 C CA . ASP A 1 795 ? 38.324 4.123 -35.497 1.00 47.66 795 ASP A CA 1
ATOM 6333 C C . ASP A 1 795 ? 39.042 2.890 -34.917 1.00 47.66 795 ASP A C 1
ATOM 6335 O O . ASP A 1 795 ? 38.920 2.587 -33.723 1.00 47.66 795 ASP A O 1
ATOM 6339 N N . ASP A 1 796 ? 39.791 2.174 -35.769 1.00 45.12 796 ASP A N 1
ATOM 6340 C CA . ASP A 1 796 ? 40.439 0.878 -35.471 1.00 45.12 796 ASP A CA 1
ATOM 6341 C C . ASP A 1 796 ? 41.298 0.903 -34.195 1.00 45.12 796 ASP A C 1
ATOM 6343 O O . ASP A 1 796 ? 41.494 -0.121 -33.538 1.00 45.12 796 ASP A O 1
ATOM 6347 N N . ARG A 1 797 ? 41.742 2.099 -33.791 1.00 45.06 797 ARG A N 1
ATOM 6348 C CA . ARG A 1 797 ? 42.404 2.406 -32.516 1.00 45.06 797 ARG A CA 1
ATOM 6349 C C . ARG A 1 797 ? 41.721 1.812 -31.277 1.00 45.06 797 ARG A C 1
ATOM 6351 O O . ARG A 1 797 ? 42.405 1.589 -30.280 1.00 45.06 797 ARG A O 1
ATOM 6358 N N . ARG A 1 798 ? 40.405 1.555 -31.298 1.00 46.16 798 ARG A N 1
ATOM 6359 C CA . ARG A 1 798 ? 39.689 0.960 -30.148 1.00 46.16 798 ARG A CA 1
ATOM 6360 C C . ARG A 1 798 ? 39.853 -0.557 -30.008 1.00 46.16 798 ARG A C 1
ATOM 6362 O O . ARG A 1 798 ? 39.652 -1.073 -28.913 1.00 46.16 798 ARG A O 1
ATOM 6369 N N . LEU A 1 799 ? 40.224 -1.279 -31.067 1.00 45.41 799 LEU A N 1
ATOM 6370 C CA . LEU A 1 799 ? 40.252 -2.752 -31.085 1.00 45.41 799 LEU A CA 1
ATOM 6371 C C . LEU A 1 799 ? 41.579 -3.361 -30.584 1.00 45.41 799 LEU A C 1
ATOM 6373 O O . LEU A 1 799 ? 41.841 -4.540 -30.813 1.00 45.41 799 LEU A O 1
ATOM 6377 N N . SER A 1 800 ? 42.432 -2.581 -29.907 1.00 42.84 800 SER A N 1
ATOM 6378 C CA . SER A 1 800 ? 43.818 -2.980 -29.599 1.00 42.84 800 SER A CA 1
ATOM 6379 C C . SER A 1 800 ? 44.163 -3.171 -28.112 1.00 42.84 800 SER A C 1
ATOM 6381 O O . SER A 1 800 ? 45.340 -3.305 -27.778 1.00 42.84 800 SER A O 1
ATOM 6383 N N . VAL A 1 801 ? 43.178 -3.173 -27.205 1.00 38.03 801 VAL A N 1
ATOM 6384 C CA . VAL A 1 801 ? 43.422 -3.271 -25.744 1.00 38.03 801 VAL A CA 1
ATOM 6385 C C . VAL A 1 801 ? 42.896 -4.578 -25.125 1.00 38.03 801 VAL A C 1
ATOM 6387 O O . VAL A 1 801 ? 43.299 -4.940 -24.023 1.00 38.03 801 VAL A O 1
ATOM 6390 N N . ALA A 1 802 ? 42.038 -5.324 -25.828 1.00 36.34 802 ALA A N 1
ATOM 6391 C CA . ALA A 1 802 ? 41.512 -6.611 -25.368 1.00 36.34 802 ALA A CA 1
ATOM 6392 C C . ALA A 1 802 ? 42.160 -7.782 -26.139 1.00 36.34 802 ALA A C 1
ATOM 6394 O O . ALA A 1 802 ? 42.190 -7.729 -27.370 1.00 36.34 802 ALA A O 1
ATOM 6395 N N . PRO A 1 803 ? 42.657 -8.835 -25.457 1.00 36.06 803 PRO A N 1
ATOM 6396 C CA . PRO A 1 803 ? 43.117 -10.060 -26.109 1.00 36.06 803 PRO A CA 1
ATOM 6397 C C . PRO A 1 803 ? 41.935 -10.894 -26.627 1.00 36.06 803 PRO A C 1
ATOM 6399 O O . PRO A 1 803 ? 40.784 -10.658 -26.259 1.00 36.06 803 PRO A O 1
ATOM 6402 N N . GLU A 1 804 ? 42.237 -11.895 -27.455 1.00 40.72 804 GLU A N 1
ATOM 6403 C CA . GLU A 1 804 ? 41.260 -12.743 -28.144 1.00 40.72 804 GLU A CA 1
ATOM 6404 C C . GLU A 1 804 ? 40.261 -13.418 -27.184 1.00 40.72 804 GLU A C 1
ATOM 6406 O O . GLU A 1 804 ? 40.551 -14.411 -26.515 1.00 40.72 804 GLU A O 1
ATOM 6411 N N . ARG A 1 805 ? 39.044 -12.871 -27.143 1.00 39.97 805 ARG A N 1
ATOM 6412 C CA . ARG A 1 805 ? 37.838 -13.504 -26.599 1.00 39.97 805 ARG A CA 1
ATOM 6413 C C . ARG A 1 805 ? 36.703 -13.322 -27.598 1.00 39.97 805 ARG A C 1
ATOM 6415 O O . ARG A 1 805 ? 36.707 -12.381 -28.388 1.00 39.97 805 ARG A O 1
ATOM 6422 N N . GLU A 1 806 ? 35.762 -14.260 -27.588 1.00 46.38 806 GLU A N 1
ATOM 6423 C CA . GLU A 1 806 ? 34.754 -14.415 -28.638 1.00 46.38 806 GLU A CA 1
ATOM 6424 C C . GLU A 1 806 ? 33.952 -13.124 -28.870 1.00 46.38 806 GLU A C 1
ATOM 6426 O O . GLU A 1 806 ? 33.334 -12.568 -27.961 1.00 46.38 806 GLU A O 1
ATOM 6431 N N . ASN A 1 807 ? 33.980 -12.629 -30.109 1.00 51.44 807 ASN A N 1
ATOM 6432 C CA . ASN A 1 807 ? 33.786 -11.204 -30.400 1.00 51.44 807 ASN A CA 1
ATOM 6433 C C . ASN A 1 807 ? 32.314 -10.719 -30.389 1.00 51.44 807 ASN A C 1
ATOM 6435 O O . ASN A 1 807 ? 32.013 -9.587 -30.776 1.00 51.44 807 ASN A O 1
ATOM 6439 N N . ASP A 1 808 ? 31.395 -11.551 -29.886 1.00 48.09 808 ASP A N 1
ATOM 6440 C CA . ASP A 1 808 ? 29.962 -11.249 -29.732 1.00 48.09 808 ASP A CA 1
ATOM 6441 C C . ASP A 1 808 ? 29.691 -10.154 -28.674 1.00 48.09 808 ASP A C 1
ATOM 6443 O O . ASP A 1 808 ? 28.563 -9.673 -28.560 1.00 48.09 808 ASP A O 1
ATOM 6447 N N . GLN A 1 809 ? 30.716 -9.755 -27.908 1.00 50.34 809 GLN A N 1
ATOM 6448 C CA . GLN A 1 809 ? 30.662 -8.709 -26.877 1.00 50.34 809 GLN A CA 1
ATOM 6449 C C . GLN A 1 809 ? 31.208 -7.339 -27.337 1.00 50.34 809 GLN A C 1
ATOM 6451 O O . GLN A 1 809 ? 31.254 -6.406 -26.536 1.00 50.34 809 GLN A O 1
ATOM 6456 N N . SER A 1 810 ? 31.627 -7.183 -28.598 1.00 57.81 810 SER A N 1
ATOM 6457 C CA . SER A 1 810 ? 32.140 -5.896 -29.098 1.00 57.81 810 SER A CA 1
ATOM 6458 C C . SER A 1 810 ? 31.056 -4.810 -29.183 1.00 57.81 810 SER A C 1
ATOM 6460 O O . SER A 1 810 ? 29.931 -5.065 -29.621 1.00 57.81 810 SER A O 1
ATOM 6462 N N . GLU A 1 811 ? 31.408 -3.567 -28.808 1.00 57.22 811 GLU A N 1
ATOM 6463 C CA . GLU A 1 811 ? 30.490 -2.412 -28.884 1.00 57.22 811 GLU A CA 1
ATOM 6464 C C . GLU A 1 811 ? 29.916 -2.255 -30.306 1.00 57.22 811 GLU A C 1
ATOM 6466 O O . GLU A 1 811 ? 28.715 -2.060 -30.475 1.00 57.22 811 GLU A O 1
ATOM 6471 N N . GLU A 1 812 ? 30.765 -2.398 -31.330 1.00 64.81 812 GLU A N 1
ATOM 6472 C CA . GLU A 1 812 ? 30.408 -2.290 -32.751 1.00 64.81 812 GLU A CA 1
ATOM 6473 C C . GLU A 1 812 ? 29.302 -3.282 -33.157 1.00 64.81 812 GLU A C 1
ATOM 6475 O O . GLU A 1 812 ? 28.252 -2.871 -33.658 1.00 64.81 812 GLU A O 1
ATOM 6480 N N . TYR A 1 813 ? 29.484 -4.573 -32.860 1.00 69.56 813 TYR A N 1
ATOM 6481 C CA . TYR A 1 813 ? 28.505 -5.612 -33.181 1.00 69.56 813 TYR A CA 1
ATOM 6482 C C . TYR A 1 813 ? 27.188 -5.430 -32.416 1.00 69.56 813 TYR A C 1
ATOM 6484 O O . TYR A 1 813 ? 26.113 -5.651 -32.979 1.00 69.56 813 TYR A O 1
ATOM 6492 N N . ALA A 1 814 ? 27.235 -4.959 -31.165 1.00 63.12 814 ALA A N 1
ATOM 6493 C CA . ALA A 1 814 ? 26.027 -4.614 -30.416 1.00 63.12 814 ALA A CA 1
ATOM 6494 C C . ALA A 1 814 ? 25.224 -3.489 -31.103 1.00 63.12 814 ALA A C 1
ATOM 6496 O O . ALA A 1 814 ? 23.994 -3.572 -31.177 1.00 63.12 814 ALA A O 1
ATOM 6497 N N . TRP A 1 815 ? 25.899 -2.482 -31.666 1.00 67.12 815 TRP A N 1
ATOM 6498 C CA . TRP A 1 815 ? 25.259 -1.401 -32.421 1.00 67.12 815 TRP A CA 1
ATOM 6499 C C . TRP A 1 815 ? 24.653 -1.865 -33.745 1.00 67.12 815 TRP A C 1
ATOM 6501 O O . TRP A 1 815 ? 23.491 -1.550 -34.019 1.00 67.12 815 TRP A O 1
ATOM 6511 N N . VAL A 1 816 ? 25.378 -2.667 -34.531 1.00 73.81 816 VAL A N 1
ATOM 6512 C CA . VAL A 1 816 ? 24.840 -3.224 -35.784 1.00 73.81 816 VAL A CA 1
ATOM 6513 C C . VAL A 1 816 ? 23.674 -4.179 -35.500 1.00 73.81 816 VAL A C 1
ATOM 6515 O O . VAL A 1 816 ? 22.657 -4.106 -36.185 1.00 73.81 816 VAL A O 1
ATOM 6518 N N . LYS A 1 817 ? 23.733 -4.989 -34.434 1.00 73.81 817 LYS A N 1
ATOM 6519 C CA . LYS A 1 817 ? 22.620 -5.846 -33.980 1.00 73.81 817 LYS A CA 1
ATOM 6520 C C . LYS A 1 817 ? 21.362 -5.051 -33.627 1.00 73.81 817 LYS A C 1
ATOM 6522 O O . LYS A 1 817 ? 20.259 -5.466 -33.986 1.00 73.81 817 LYS A O 1
ATOM 6527 N N . VAL A 1 818 ? 21.501 -3.907 -32.958 1.00 64.38 818 VAL A N 1
ATOM 6528 C CA . VAL A 1 818 ? 20.362 -3.045 -32.600 1.00 64.38 818 VAL A CA 1
ATOM 6529 C C . VAL A 1 818 ? 19.786 -2.331 -33.826 1.00 64.38 818 VAL A C 1
ATOM 6531 O O . VAL A 1 818 ? 18.564 -2.290 -33.979 1.00 64.38 818 VAL A O 1
ATOM 6534 N N . TRP A 1 819 ? 20.629 -1.856 -34.747 1.00 75.12 819 TRP A N 1
ATOM 6535 C CA . TRP A 1 819 ? 20.167 -1.310 -36.028 1.00 75.12 819 TRP A CA 1
ATOM 6536 C C . TRP A 1 819 ? 19.442 -2.366 -36.873 1.00 75.12 819 TRP A C 1
ATOM 6538 O O . TRP A 1 819 ? 18.310 -2.134 -37.285 1.00 75.12 819 TRP A O 1
ATOM 6548 N N . VAL A 1 820 ? 20.014 -3.564 -37.041 1.00 78.50 820 VAL A N 1
ATOM 6549 C CA . VAL A 1 820 ? 19.374 -4.684 -37.758 1.00 78.50 820 VAL A CA 1
ATOM 6550 C C . VAL A 1 820 ? 18.049 -5.096 -37.111 1.00 78.50 820 VAL A C 1
ATOM 6552 O O . VAL A 1 820 ? 17.103 -5.412 -37.826 1.00 78.50 820 VAL A O 1
ATOM 6555 N N . SER A 1 821 ? 17.929 -5.021 -35.783 1.00 68.50 821 SER A N 1
ATOM 6556 C CA . SER A 1 821 ? 16.654 -5.265 -35.089 1.00 68.50 821 SER A CA 1
ATOM 6557 C C . SER A 1 821 ? 15.585 -4.222 -35.452 1.00 68.50 821 SER A C 1
ATOM 6559 O O . SER A 1 821 ? 14.419 -4.573 -35.605 1.00 68.50 821 SER A O 1
ATOM 6561 N N . CYS A 1 822 ? 15.973 -2.959 -35.661 1.00 67.25 822 CYS A N 1
ATOM 6562 C CA . CYS A 1 822 ? 15.070 -1.922 -36.172 1.00 67.25 822 CYS A CA 1
ATOM 6563 C C . CYS A 1 822 ? 14.714 -2.162 -37.649 1.00 67.25 822 CYS A C 1
ATOM 6565 O O . CYS A 1 822 ? 13.549 -2.062 -38.025 1.00 67.25 822 CYS A O 1
ATOM 6567 N N . VAL A 1 823 ? 15.696 -2.531 -38.481 1.00 76.25 823 VAL A N 1
ATOM 6568 C CA . VAL A 1 823 ? 15.484 -2.852 -39.904 1.00 76.25 823 VAL A CA 1
ATOM 6569 C C . VAL A 1 823 ? 14.548 -4.050 -40.077 1.00 76.25 823 VAL A C 1
ATOM 6571 O O . VAL A 1 823 ? 13.651 -3.986 -40.914 1.00 76.25 823 VAL A O 1
ATOM 6574 N N . LYS A 1 824 ? 14.684 -5.095 -39.247 1.00 77.38 824 LYS A N 1
ATOM 6575 C CA . LYS A 1 824 ? 13.799 -6.272 -39.233 1.00 77.38 824 LYS A CA 1
ATOM 6576 C C . LYS A 1 824 ? 12.325 -5.856 -39.170 1.00 77.38 824 LYS A C 1
ATOM 6578 O O . LYS A 1 824 ? 11.553 -6.269 -40.026 1.00 77.38 824 LYS A O 1
ATOM 6583 N N . ILE A 1 825 ? 11.968 -4.963 -38.241 1.00 67.81 825 ILE A N 1
ATOM 6584 C CA . ILE A 1 825 ? 10.597 -4.447 -38.074 1.00 67.81 825 ILE A CA 1
ATOM 6585 C C . ILE A 1 825 ? 10.110 -3.706 -39.333 1.00 67.81 825 ILE A C 1
ATOM 6587 O O . ILE A 1 825 ? 8.950 -3.836 -39.713 1.00 67.81 825 ILE A O 1
ATOM 6591 N N . VAL A 1 826 ? 10.971 -2.947 -40.019 1.00 69.56 826 VAL A N 1
ATOM 6592 C CA . VAL A 1 826 ? 10.587 -2.228 -41.253 1.00 69.56 826 VAL A CA 1
ATOM 6593 C C . VAL A 1 826 ? 10.393 -3.187 -42.440 1.00 69.56 826 VAL A C 1
ATOM 6595 O O . VAL A 1 826 ? 9.571 -2.915 -43.315 1.00 69.56 826 VAL A O 1
ATOM 6598 N N . VAL A 1 827 ? 11.121 -4.309 -42.472 1.00 73.75 827 VAL A N 1
ATOM 6599 C CA . VAL A 1 827 ? 11.049 -5.302 -43.559 1.00 73.75 827 VAL A CA 1
ATOM 6600 C C . VAL A 1 827 ? 9.927 -6.327 -43.356 1.00 73.75 827 VAL A C 1
ATOM 6602 O O . VAL A 1 827 ? 9.234 -6.656 -44.315 1.00 73.75 827 VAL A O 1
ATOM 6605 N N . GLU A 1 828 ? 9.687 -6.791 -42.126 1.00 71.94 828 GLU A N 1
ATOM 6606 C CA . GLU A 1 828 ? 8.589 -7.723 -41.802 1.00 71.94 828 GLU A CA 1
ATOM 6607 C C . GLU A 1 828 ? 7.196 -7.121 -42.033 1.00 71.94 828 GLU A C 1
ATOM 6609 O O . GLU A 1 828 ? 6.229 -7.858 -42.185 1.00 71.94 828 GLU A O 1
ATOM 6614 N N . ASN A 1 829 ? 7.099 -5.792 -42.114 1.00 64.88 829 ASN A N 1
ATOM 6615 C CA . ASN A 1 829 ? 5.870 -5.071 -42.446 1.00 64.88 829 ASN A CA 1
ATOM 6616 C C . ASN A 1 829 ? 5.878 -4.509 -43.881 1.00 64.88 829 ASN A C 1
ATOM 6618 O O . ASN A 1 829 ? 5.187 -3.542 -44.188 1.00 64.88 829 ASN A O 1
ATOM 6622 N N . HIS A 1 830 ? 6.696 -5.096 -44.764 1.00 63.00 830 HIS A N 1
ATOM 6623 C CA . HIS A 1 830 ? 6.765 -4.818 -46.206 1.00 63.00 830 HIS A CA 1
ATOM 6624 C C . HIS A 1 830 ? 7.045 -3.352 -46.609 1.00 63.00 830 HIS A C 1
ATOM 6626 O O . HIS A 1 830 ? 6.940 -2.999 -47.782 1.00 63.00 830 HIS A O 1
ATOM 6632 N N . GLN A 1 831 ? 7.453 -2.485 -45.673 1.00 63.31 831 GLN A N 1
ATOM 6633 C CA . GLN A 1 831 ? 7.689 -1.059 -45.937 1.00 63.31 831 GLN A CA 1
ATOM 6634 C C . GLN A 1 831 ? 9.030 -0.771 -46.642 1.00 63.31 831 GLN A C 1
ATOM 6636 O O . GLN A 1 831 ? 9.213 0.316 -47.199 1.00 63.31 831 GLN A O 1
ATOM 6641 N N . LYS A 1 832 ? 9.965 -1.727 -46.580 1.00 73.94 832 LYS A N 1
ATOM 6642 C CA . LYS A 1 832 ? 11.235 -1.823 -47.322 1.00 73.94 832 LYS A CA 1
ATOM 6643 C C . LYS A 1 832 ? 11.624 -3.303 -47.450 1.00 73.94 832 LYS A C 1
ATOM 6645 O O . LYS A 1 832 ? 11.034 -4.162 -46.803 1.00 73.94 832 LYS A O 1
ATOM 6650 N N . THR A 1 833 ? 12.678 -3.595 -48.203 1.00 80.69 833 THR A N 1
ATOM 6651 C CA . THR A 1 833 ? 13.356 -4.899 -48.241 1.00 80.69 833 THR A CA 1
ATOM 6652 C C . THR A 1 833 ? 14.729 -4.842 -47.556 1.00 80.69 833 THR A C 1
ATOM 6654 O O . THR A 1 833 ? 15.298 -3.767 -47.367 1.00 80.69 833 THR A O 1
ATOM 6657 N N . TRP A 1 834 ? 15.326 -5.998 -47.242 1.00 83.19 834 TRP A N 1
ATOM 6658 C CA . TRP A 1 834 ? 16.734 -6.075 -46.806 1.00 83.19 834 TRP A CA 1
ATOM 6659 C C . TRP A 1 834 ? 17.715 -5.494 -47.845 1.00 83.19 834 TRP A C 1
ATOM 6661 O O . TRP A 1 834 ? 18.793 -5.009 -47.498 1.00 83.19 834 TRP A O 1
ATOM 6671 N N . TRP A 1 835 ? 17.333 -5.505 -49.124 1.00 83.62 835 TRP A N 1
ATOM 6672 C CA . TRP A 1 835 ? 18.156 -5.051 -50.244 1.00 83.62 835 TRP A CA 1
ATOM 6673 C C . TRP A 1 835 ? 18.286 -3.520 -50.306 1.00 83.62 835 TRP A C 1
ATOM 6675 O O . TRP A 1 835 ? 19.331 -3.022 -50.721 1.00 83.62 835 TRP A O 1
ATOM 6685 N N . ASP A 1 836 ? 17.294 -2.776 -49.797 1.00 80.75 836 ASP A N 1
ATOM 6686 C CA . ASP A 1 836 ? 17.284 -1.301 -49.713 1.00 80.75 836 ASP A CA 1
ATOM 6687 C C . ASP A 1 836 ? 18.382 -0.704 -48.815 1.00 80.75 836 ASP A C 1
ATOM 6689 O O . ASP A 1 836 ? 18.638 0.503 -48.862 1.00 80.75 836 ASP A O 1
ATOM 6693 N N . TYR A 1 837 ? 19.000 -1.549 -47.987 1.00 80.50 837 TYR A N 1
ATOM 6694 C CA . TYR A 1 837 ? 20.074 -1.222 -47.047 1.00 80.50 837 TYR A CA 1
ATOM 6695 C C . TYR A 1 837 ? 21.454 -1.696 -47.543 1.00 80.50 837 TYR A C 1
ATOM 6697 O O . TYR A 1 837 ? 22.478 -1.072 -47.246 1.00 80.50 837 TYR A O 1
ATOM 6705 N N . LEU A 1 838 ? 21.477 -2.787 -48.323 1.00 76.75 838 LEU A N 1
ATOM 6706 C CA . LEU A 1 838 ? 22.681 -3.408 -48.892 1.00 76.75 838 LEU A CA 1
ATOM 6707 C C . LEU A 1 838 ? 23.116 -2.802 -50.233 1.00 76.75 838 LEU A C 1
ATOM 6709 O O . LEU A 1 838 ? 24.317 -2.758 -50.512 1.00 76.75 838 LEU A O 1
ATOM 6713 N N . GLY A 1 839 ? 22.155 -2.397 -51.068 1.00 68.12 839 GLY A N 1
ATOM 6714 C CA . GLY A 1 839 ? 22.386 -1.933 -52.435 1.00 68.12 839 GLY A CA 1
ATOM 6715 C C . GLY A 1 839 ? 22.965 -0.518 -52.541 1.00 68.12 839 GLY A C 1
ATOM 6716 O O . GLY A 1 839 ? 23.006 0.241 -51.576 1.00 68.12 839 GLY A O 1
ATOM 6717 N N . ASN A 1 840 ? 23.377 -0.147 -53.756 1.00 62.22 840 ASN A N 1
ATOM 6718 C CA . ASN A 1 840 ? 24.076 1.118 -54.025 1.00 62.22 840 ASN A CA 1
ATOM 6719 C C . ASN A 1 840 ? 23.150 2.258 -54.518 1.00 62.22 840 ASN A C 1
ATOM 6721 O O . ASN A 1 840 ? 23.595 3.397 -54.639 1.00 62.22 840 ASN A O 1
ATOM 6725 N N . TRP A 1 841 ? 21.873 1.983 -54.813 1.00 49.88 841 TRP A N 1
ATOM 6726 C CA . TRP A 1 841 ? 21.010 2.858 -55.625 1.00 49.88 841 TRP A CA 1
ATOM 6727 C C . TRP A 1 841 ? 19.991 3.691 -54.828 1.00 49.88 841 TRP A C 1
ATOM 6729 O O . TRP A 1 841 ? 19.330 3.180 -53.927 1.00 49.88 841 TRP A O 1
ATOM 6739 N N . GLY A 1 842 ? 19.819 4.964 -55.212 1.00 53.28 842 GLY A N 1
ATOM 6740 C CA . GLY A 1 842 ? 18.770 5.879 -54.726 1.00 53.28 842 GLY A CA 1
ATOM 6741 C C . GLY A 1 842 ? 19.290 7.141 -54.011 1.00 53.28 842 GLY A C 1
ATOM 6742 O O . GLY A 1 842 ? 20.495 7.356 -53.885 1.00 53.28 842 GLY A O 1
ATOM 6743 N N . GLY A 1 843 ? 18.375 7.958 -53.472 1.00 52.16 843 GLY A N 1
ATOM 6744 C CA . GLY A 1 843 ? 18.670 9.276 -52.876 1.00 52.16 843 GLY A CA 1
ATOM 6745 C C . GLY A 1 843 ? 19.540 9.284 -51.603 1.00 52.16 843 GLY A C 1
ATOM 6746 O O . GLY A 1 843 ? 19.681 8.272 -50.916 1.00 52.16 843 GLY A O 1
ATOM 6747 N N . ALA A 1 844 ? 20.108 10.453 -51.280 1.00 49.31 844 ALA A N 1
ATOM 6748 C CA . ALA A 1 844 ? 21.159 10.627 -50.265 1.00 49.31 844 ALA A CA 1
ATOM 6749 C C . ALA A 1 844 ? 20.723 10.417 -48.798 1.00 49.31 844 ALA A C 1
ATOM 6751 O O . ALA A 1 844 ? 21.549 10.058 -47.965 1.00 49.31 844 ALA A O 1
ATOM 6752 N N . HIS A 1 845 ? 19.439 10.603 -48.475 1.00 50.62 845 HIS A N 1
ATOM 6753 C CA . HIS A 1 845 ? 18.907 10.494 -47.104 1.00 50.62 845 HIS A CA 1
ATOM 6754 C C . HIS A 1 845 ? 18.533 9.058 -46.682 1.00 50.62 845 HIS A C 1
ATOM 6756 O O . HIS A 1 845 ? 17.855 8.864 -45.675 1.00 50.62 845 HIS A O 1
ATOM 6762 N N . GLN A 1 846 ? 18.925 8.044 -47.457 1.00 66.50 846 GLN A N 1
ATOM 6763 C CA . GLN A 1 846 ? 18.622 6.640 -47.168 1.00 66.50 846 GLN A CA 1
ATOM 6764 C C . GLN A 1 846 ? 19.745 5.971 -46.361 1.00 66.50 846 GLN A C 1
ATOM 6766 O O . GLN A 1 846 ? 20.922 6.320 -46.464 1.00 66.50 846 GLN A O 1
ATOM 6771 N N . GLU A 1 847 ? 19.362 4.981 -45.563 1.00 69.94 847 GLU A N 1
ATOM 6772 C CA . GLU A 1 847 ? 20.225 4.203 -44.671 1.00 69.94 847 GLU A CA 1
ATOM 6773 C C . GLU A 1 847 ? 20.996 3.111 -45.438 1.00 69.94 847 GLU A C 1
ATOM 6775 O O . GLU A 1 847 ? 20.694 1.927 -45.304 1.00 69.94 847 GLU A O 1
ATOM 6780 N N . ARG A 1 848 ? 21.953 3.484 -46.297 1.00 77.75 848 ARG A N 1
ATOM 6781 C CA . ARG A 1 848 ? 22.747 2.508 -47.071 1.00 77.75 848 ARG A CA 1
ATOM 6782 C C . ARG A 1 848 ? 24.159 2.380 -46.549 1.00 77.75 848 ARG A C 1
ATOM 6784 O O . ARG A 1 848 ? 24.855 3.382 -46.417 1.00 77.75 848 ARG A O 1
ATOM 6791 N N . ILE A 1 849 ? 24.605 1.141 -46.366 1.00 78.44 849 ILE A N 1
ATOM 6792 C CA . ILE A 1 849 ? 25.945 0.795 -45.865 1.00 78.44 849 ILE A CA 1
ATOM 6793 C C . ILE A 1 849 ? 27.050 1.458 -46.712 1.00 78.44 849 ILE A C 1
ATOM 6795 O O . ILE A 1 849 ? 28.031 1.945 -46.163 1.00 78.44 849 ILE A O 1
ATOM 6799 N N . SER A 1 850 ? 26.822 1.625 -48.021 1.00 74.00 850 SER A N 1
ATOM 6800 C CA . SER A 1 850 ? 27.703 2.339 -48.962 1.00 74.00 850 SER A CA 1
ATOM 6801 C C . SER A 1 850 ? 27.886 3.848 -48.700 1.00 74.00 850 SER A C 1
ATOM 6803 O O . SER A 1 850 ? 28.538 4.522 -49.492 1.00 74.00 850 SER A O 1
ATOM 6805 N N . ARG A 1 851 ? 27.273 4.417 -47.651 1.00 75.06 851 ARG A N 1
ATOM 6806 C CA . ARG A 1 851 ? 27.525 5.793 -47.181 1.00 75.06 851 ARG A CA 1
ATOM 6807 C C . ARG A 1 851 ? 28.655 5.881 -46.151 1.00 75.06 851 ARG A C 1
ATOM 6809 O O . ARG A 1 851 ? 29.077 6.991 -45.832 1.00 75.06 851 ARG A O 1
ATOM 6816 N N . ILE A 1 852 ? 29.125 4.754 -45.613 1.00 74.25 852 ILE A N 1
ATOM 6817 C CA . ILE A 1 852 ? 30.274 4.722 -44.702 1.00 74.25 852 ILE A CA 1
ATOM 6818 C C . ILE A 1 852 ? 31.532 5.003 -45.537 1.00 74.25 852 ILE A C 1
ATOM 6820 O O . ILE A 1 852 ? 31.857 4.247 -46.444 1.00 74.25 852 ILE A O 1
ATOM 6824 N N . ILE A 1 853 ? 32.208 6.122 -45.257 1.00 71.06 853 ILE A N 1
ATOM 6825 C CA . ILE A 1 853 ? 33.359 6.601 -46.049 1.00 71.06 853 ILE A CA 1
ATOM 6826 C C . ILE A 1 853 ? 34.632 5.790 -45.746 1.00 71.06 853 ILE A C 1
ATOM 6828 O O . ILE A 1 853 ? 35.495 5.639 -46.608 1.00 71.06 853 ILE A O 1
ATOM 6832 N N . ASP A 1 854 ? 34.757 5.269 -44.524 1.00 70.06 854 ASP A N 1
ATOM 6833 C CA . ASP A 1 854 ? 35.893 4.443 -44.119 1.00 70.06 854 ASP A CA 1
ATOM 6834 C C . ASP A 1 854 ? 35.721 2.991 -44.597 1.00 70.06 854 ASP A C 1
ATOM 6836 O O . ASP A 1 854 ? 34.756 2.315 -44.241 1.00 70.06 854 ASP A O 1
ATOM 6840 N N . VAL A 1 855 ? 36.676 2.506 -45.394 1.00 70.62 855 VAL A N 1
ATOM 6841 C CA . VAL A 1 855 ? 36.626 1.187 -46.055 1.00 70.62 855 VAL A CA 1
ATOM 6842 C C . VAL A 1 855 ? 36.768 0.024 -45.058 1.00 70.62 855 VAL A C 1
ATOM 6844 O O . VAL A 1 855 ? 36.278 -1.079 -45.312 1.00 70.62 855 VAL A O 1
ATOM 6847 N N . GLY A 1 856 ? 37.409 0.245 -43.906 1.00 69.56 856 GLY A N 1
ATOM 6848 C CA . GLY A 1 856 ? 37.489 -0.735 -42.823 1.00 69.56 856 GLY A CA 1
ATOM 6849 C C . GLY A 1 856 ? 36.149 -0.892 -42.109 1.00 69.56 856 GLY A C 1
ATOM 6850 O O . GLY A 1 856 ? 35.633 -2.007 -41.988 1.00 69.56 856 GLY A O 1
ATOM 6851 N N . ALA A 1 857 ? 35.565 0.233 -41.702 1.00 71.19 857 ALA A N 1
ATOM 6852 C CA . ALA A 1 857 ? 34.264 0.321 -41.053 1.00 71.19 857 ALA A CA 1
ATOM 6853 C C . ALA A 1 857 ? 33.122 -0.166 -41.960 1.00 71.19 857 ALA A C 1
ATOM 6855 O O . ALA A 1 857 ? 32.279 -0.942 -41.509 1.00 71.19 857 ALA A O 1
ATOM 6856 N N . GLU A 1 858 ? 33.112 0.234 -43.241 1.00 80.19 858 GLU A N 1
ATOM 6857 C CA . GLU A 1 858 ? 32.099 -0.191 -44.215 1.00 80.19 858 GLU A CA 1
ATOM 6858 C C . GLU A 1 858 ? 32.067 -1.718 -44.303 1.00 80.19 858 GLU A C 1
ATOM 6860 O O . GLU A 1 858 ? 31.014 -2.331 -44.133 1.00 80.19 858 GLU A O 1
ATOM 6865 N N . ARG A 1 859 ? 33.241 -2.339 -44.473 1.00 79.19 859 ARG A N 1
ATOM 6866 C CA . ARG A 1 859 ? 33.397 -3.791 -44.574 1.00 79.19 859 ARG A CA 1
ATOM 6867 C C . ARG A 1 859 ? 32.877 -4.518 -43.327 1.00 79.19 859 ARG A C 1
ATOM 6869 O O . ARG A 1 859 ? 32.122 -5.482 -43.467 1.00 79.19 859 ARG A O 1
ATOM 6876 N N . ARG A 1 860 ? 33.236 -4.060 -42.118 1.00 77.69 860 ARG A N 1
ATOM 6877 C CA . ARG A 1 860 ? 32.799 -4.703 -40.862 1.00 77.69 860 ARG A CA 1
ATOM 6878 C C . ARG A 1 860 ? 31.297 -4.562 -40.613 1.00 77.69 860 ARG A C 1
ATOM 6880 O O . ARG A 1 860 ? 30.631 -5.555 -40.322 1.00 77.69 860 ARG A O 1
ATOM 6887 N N . VAL A 1 861 ? 30.735 -3.368 -40.809 1.00 80.44 861 VAL A N 1
ATOM 6888 C CA . VAL A 1 861 ? 29.283 -3.153 -40.691 1.00 80.44 861 VAL A CA 1
ATOM 6889 C C . VAL A 1 861 ? 28.532 -3.977 -41.741 1.00 80.44 861 VAL A C 1
ATOM 6891 O O . VAL A 1 861 ? 27.508 -4.580 -41.419 1.00 80.44 861 VAL A O 1
ATOM 6894 N N . ARG A 1 862 ? 29.057 -4.080 -42.971 1.00 86.25 862 ARG A N 1
ATOM 6895 C CA . ARG A 1 862 ? 28.462 -4.877 -44.053 1.00 86.25 862 ARG A CA 1
ATOM 6896 C C . ARG A 1 862 ? 28.418 -6.370 -43.722 1.00 86.25 862 ARG A C 1
ATOM 6898 O O . ARG A 1 862 ? 27.354 -6.970 -43.853 1.00 86.25 862 ARG A O 1
ATOM 6905 N N . ILE A 1 863 ? 29.517 -6.967 -43.248 1.00 86.38 863 ILE A N 1
ATOM 6906 C CA . ILE A 1 863 ? 29.544 -8.404 -42.916 1.00 86.38 863 ILE A CA 1
ATOM 6907 C C . ILE A 1 863 ? 28.676 -8.736 -41.690 1.00 86.38 863 ILE A C 1
ATOM 6909 O O . ILE A 1 863 ? 27.929 -9.716 -41.712 1.00 86.38 863 ILE A O 1
ATOM 6913 N N . GLN A 1 864 ? 28.687 -7.879 -40.661 1.00 86.38 864 GLN A N 1
ATOM 6914 C CA . GLN A 1 864 ? 27.820 -8.021 -39.486 1.00 86.38 864 GLN A CA 1
ATOM 6915 C C . GLN A 1 864 ? 26.338 -7.898 -39.867 1.00 86.38 864 GLN A C 1
ATOM 6917 O O . GLN A 1 864 ? 25.533 -8.730 -39.444 1.00 86.38 864 GLN A O 1
ATOM 6922 N N . PHE A 1 865 ? 25.974 -6.923 -40.711 1.00 87.31 865 PHE A N 1
ATOM 6923 C CA . PHE A 1 865 ? 24.609 -6.768 -41.220 1.00 87.31 865 PHE A CA 1
ATOM 6924 C C . PHE A 1 865 ? 24.152 -8.006 -41.998 1.00 87.31 865 PHE A C 1
ATOM 6926 O O . PHE A 1 865 ? 23.072 -8.520 -41.721 1.00 87.31 865 PHE A O 1
ATOM 6933 N N . CYS A 1 866 ? 24.967 -8.527 -42.924 1.00 87.94 866 CYS A N 1
ATOM 6934 C CA . CYS A 1 866 ? 24.621 -9.719 -43.703 1.00 87.94 866 CYS A CA 1
ATOM 6935 C C . CYS A 1 866 ? 24.392 -10.957 -42.818 1.00 87.94 866 CYS A C 1
ATOM 6937 O O . CYS A 1 866 ? 23.402 -11.669 -43.003 1.00 87.94 866 CYS A O 1
ATOM 6939 N N . TYR A 1 867 ? 25.262 -11.187 -41.828 1.00 89.00 867 TYR A N 1
ATOM 6940 C CA . TYR A 1 867 ? 25.113 -12.276 -40.857 1.00 89.00 867 TYR A CA 1
ATOM 6941 C C . TYR A 1 867 ? 23.829 -12.144 -40.034 1.00 89.00 867 TYR A C 1
ATOM 6943 O O . TYR A 1 867 ? 23.047 -13.092 -39.946 1.00 89.00 867 TYR A O 1
ATOM 6951 N N . LEU A 1 868 ? 23.568 -10.960 -39.479 1.00 85.94 868 LEU A N 1
ATOM 6952 C CA . LEU A 1 868 ? 22.378 -10.710 -38.671 1.00 85.94 868 LEU A CA 1
ATOM 6953 C C . LEU A 1 868 ? 21.089 -10.780 -39.512 1.00 85.94 868 LEU A C 1
ATOM 6955 O O . LEU A 1 868 ? 20.115 -11.380 -39.064 1.00 85.94 868 LEU A O 1
ATOM 6959 N N . ALA A 1 869 ? 21.090 -10.272 -40.747 1.00 86.06 869 ALA A N 1
ATOM 6960 C CA . ALA A 1 869 ? 19.957 -10.367 -41.670 1.00 86.06 869 ALA A CA 1
ATOM 6961 C C . ALA A 1 869 ? 19.633 -11.827 -42.042 1.00 86.06 869 ALA A C 1
ATOM 6963 O O . ALA A 1 869 ? 18.485 -12.247 -41.911 1.00 86.06 869 ALA A O 1
ATOM 6964 N N . MET A 1 870 ? 20.630 -12.642 -42.417 1.00 86.81 870 MET A N 1
ATOM 6965 C CA . MET A 1 870 ? 20.434 -14.079 -42.699 1.00 86.81 870 MET A CA 1
ATOM 6966 C C . MET A 1 870 ? 20.082 -14.912 -41.453 1.00 86.81 870 MET A C 1
ATOM 6968 O O . MET A 1 870 ? 19.494 -15.996 -41.570 1.00 86.81 870 MET A O 1
ATOM 6972 N N . LYS A 1 871 ? 20.426 -14.426 -40.254 1.00 85.38 871 LYS A N 1
ATOM 6973 C CA . LYS A 1 871 ? 20.008 -15.026 -38.982 1.00 85.38 871 LYS A CA 1
ATOM 6974 C C . LYS A 1 871 ? 18.558 -14.677 -38.635 1.00 85.38 871 LYS A C 1
ATOM 6976 O O . LYS A 1 871 ? 17.834 -15.553 -38.175 1.00 85.38 871 LYS A O 1
ATOM 6981 N N . CYS A 1 872 ? 18.123 -13.443 -38.895 1.00 82.19 872 CYS A N 1
ATOM 6982 C CA . CYS A 1 872 ? 16.752 -12.984 -38.655 1.00 82.19 872 CYS A CA 1
ATOM 6983 C C . CYS A 1 872 ? 15.743 -13.424 -39.729 1.00 82.19 872 CYS A C 1
ATOM 6985 O O . CYS A 1 872 ? 14.571 -13.586 -39.405 1.00 82.19 872 CYS A O 1
ATOM 6987 N N . ALA A 1 873 ? 16.170 -13.611 -40.981 1.00 82.00 873 ALA A N 1
ATOM 6988 C CA . ALA A 1 873 ? 15.313 -13.968 -42.111 1.00 82.00 873 ALA A CA 1
ATOM 6989 C C . ALA A 1 873 ? 15.811 -15.269 -42.785 1.00 82.00 873 ALA A C 1
ATOM 6991 O O . ALA A 1 873 ? 16.575 -15.207 -43.752 1.00 82.00 873 ALA A O 1
ATOM 6992 N N . PRO A 1 874 ? 15.393 -16.465 -42.318 1.00 76.69 874 PRO A N 1
ATOM 6993 C CA . PRO A 1 874 ? 15.914 -17.745 -42.817 1.00 76.69 874 PRO A CA 1
ATOM 6994 C C . PRO A 1 874 ? 15.646 -17.977 -44.314 1.00 76.69 874 PRO A C 1
ATOM 6996 O O . PRO A 1 874 ? 16.467 -18.578 -45.003 1.00 76.69 874 PRO A O 1
ATOM 6999 N N . ASN A 1 875 ? 14.535 -17.447 -44.835 1.00 79.31 875 ASN A N 1
ATOM 7000 C CA . ASN A 1 875 ? 14.151 -17.570 -46.244 1.00 79.31 875 ASN A CA 1
ATOM 7001 C C . ASN A 1 875 ? 14.858 -16.571 -47.181 1.00 79.31 875 ASN A C 1
ATOM 7003 O O . ASN A 1 875 ? 14.696 -16.679 -48.396 1.00 79.31 875 ASN A O 1
ATOM 7007 N N . LEU A 1 876 ? 15.676 -15.644 -46.659 1.00 83.19 876 LEU A N 1
ATOM 7008 C CA . LEU A 1 876 ? 16.322 -14.579 -47.442 1.00 83.19 876 LEU A CA 1
ATOM 7009 C C . LEU A 1 876 ? 17.150 -15.119 -48.619 1.00 83.19 876 LEU A C 1
ATOM 7011 O O . LEU A 1 876 ? 17.108 -14.557 -49.708 1.00 83.19 876 LEU A O 1
ATOM 7015 N N . VAL A 1 877 ? 17.861 -16.236 -48.427 1.00 81.62 877 VAL A N 1
ATOM 7016 C CA . VAL A 1 877 ? 18.660 -16.887 -49.485 1.00 81.62 877 VAL A CA 1
ATOM 7017 C C . VAL A 1 877 ? 17.784 -17.610 -50.514 1.00 81.62 877 VAL A C 1
ATOM 7019 O O . VAL A 1 877 ? 18.120 -17.626 -51.699 1.00 81.62 877 VAL A O 1
ATOM 7022 N N . ARG A 1 878 ? 16.648 -18.183 -50.092 1.00 79.62 878 ARG A N 1
ATOM 7023 C CA . ARG A 1 878 ? 15.696 -18.865 -50.987 1.00 79.62 878 ARG A CA 1
ATOM 7024 C C . ARG A 1 878 ? 14.973 -17.867 -51.895 1.00 79.62 878 ARG A C 1
ATOM 7026 O O . ARG A 1 878 ? 14.822 -18.130 -53.080 1.00 79.62 878 ARG A O 1
ATOM 7033 N N . GLN A 1 879 ? 14.600 -16.710 -51.347 1.00 79.69 879 GLN A N 1
ATOM 7034 C CA . GLN A 1 879 ? 13.909 -15.623 -52.053 1.00 79.69 879 GLN A CA 1
ATOM 7035 C C . GLN A 1 879 ? 14.851 -14.696 -52.848 1.00 79.69 879 GLN A C 1
ATOM 7037 O O . GLN A 1 879 ? 14.384 -13.871 -53.629 1.00 79.69 879 GLN A O 1
ATOM 7042 N N . ALA A 1 880 ? 16.172 -14.804 -52.668 1.00 79.88 880 ALA A N 1
ATOM 7043 C CA . ALA A 1 880 ? 17.143 -13.982 -53.384 1.00 79.88 880 ALA A CA 1
ATOM 7044 C C . ALA A 1 880 ? 17.306 -14.412 -54.854 1.00 79.88 880 ALA A C 1
ATOM 7046 O O . ALA A 1 880 ? 17.669 -15.554 -55.157 1.00 79.88 880 ALA A O 1
ATOM 7047 N N . SER A 1 881 ? 17.149 -13.449 -55.765 1.00 80.62 881 SER A N 1
ATOM 7048 C CA . SER A 1 881 ? 17.574 -13.565 -57.166 1.00 80.62 881 SER A CA 1
ATOM 7049 C C . SER A 1 881 ? 19.083 -13.834 -57.296 1.00 80.62 881 SER A C 1
ATOM 7051 O O . SER A 1 881 ? 19.857 -13.642 -56.351 1.00 80.62 881 SER A O 1
ATOM 7053 N N . ARG A 1 882 ? 19.531 -14.238 -58.495 1.00 73.38 882 ARG A N 1
ATOM 7054 C CA . ARG A 1 882 ? 20.956 -14.491 -58.792 1.00 73.38 882 ARG A CA 1
ATOM 7055 C C . ARG A 1 882 ? 21.836 -13.288 -58.420 1.00 73.38 882 ARG A C 1
ATOM 7057 O O . ARG A 1 882 ? 22.867 -13.468 -57.781 1.00 73.38 882 ARG A O 1
ATOM 7064 N N . GLU A 1 883 ? 21.384 -12.068 -58.718 1.00 74.94 883 GLU A N 1
ATOM 7065 C CA . GLU A 1 883 ? 22.090 -10.830 -58.359 1.00 74.94 883 GLU A CA 1
ATOM 7066 C C . GLU A 1 883 ? 22.121 -10.559 -56.851 1.00 74.94 883 GLU A C 1
ATOM 7068 O O . GLU A 1 883 ? 23.173 -10.237 -56.301 1.00 74.94 883 GLU A O 1
ATOM 7073 N N . GLN A 1 884 ? 20.997 -10.744 -56.154 1.00 81.81 884 GLN A N 1
ATOM 7074 C CA . GLN A 1 884 ? 20.923 -10.549 -54.701 1.00 81.81 884 GLN A CA 1
ATOM 7075 C C . GLN A 1 884 ? 21.795 -11.555 -53.936 1.00 81.81 884 GLN A C 1
ATOM 7077 O O . GLN A 1 884 ? 22.399 -11.194 -52.926 1.00 81.81 884 GLN A O 1
ATOM 7082 N N . LYS A 1 885 ? 21.962 -12.784 -54.446 1.00 83.25 885 LYS A N 1
ATOM 7083 C CA . LYS A 1 885 ? 22.928 -13.751 -53.893 1.00 83.25 885 LYS A CA 1
ATOM 7084 C C . LYS A 1 885 ? 24.368 -13.230 -53.981 1.00 83.25 885 LYS A C 1
ATOM 7086 O O . LYS A 1 885 ? 25.121 -13.400 -53.025 1.00 83.25 885 LYS A O 1
ATOM 7091 N N . HIS A 1 886 ? 24.743 -12.511 -55.044 1.00 82.81 886 HIS A N 1
ATOM 7092 C CA . HIS A 1 886 ? 26.071 -11.889 -55.119 1.00 82.81 886 HIS A CA 1
ATOM 7093 C C . HIS A 1 886 ? 26.289 -10.782 -54.070 1.00 82.81 886 HIS A C 1
ATOM 7095 O O . HIS A 1 886 ? 27.427 -10.615 -53.633 1.00 82.81 886 HIS A O 1
ATOM 7101 N N . LEU A 1 887 ? 25.236 -10.083 -53.617 1.00 82.50 887 LEU A N 1
ATOM 7102 C CA . LEU A 1 887 ? 25.320 -9.079 -52.539 1.00 82.50 887 LEU A CA 1
ATOM 7103 C C . LEU A 1 887 ? 25.564 -9.691 -51.147 1.00 82.50 887 LEU A C 1
ATOM 7105 O O . LEU A 1 887 ? 26.051 -8.992 -50.262 1.00 82.50 887 LEU A O 1
ATOM 7109 N N . LEU A 1 888 ? 25.243 -10.975 -50.952 1.00 85.69 888 LEU A N 1
ATOM 7110 C CA . LEU A 1 888 ? 25.523 -11.717 -49.715 1.00 85.69 888 LEU A CA 1
ATOM 7111 C C . LEU A 1 888 ? 26.925 -12.351 -49.727 1.00 85.69 888 LEU A C 1
ATOM 7113 O O . LEU A 1 888 ? 27.596 -12.396 -48.700 1.00 85.69 888 LEU A O 1
ATOM 7117 N N . ILE A 1 889 ? 27.398 -12.795 -50.897 1.00 87.00 889 ILE A N 1
ATOM 7118 C CA . ILE A 1 889 ? 28.689 -13.488 -51.037 1.00 87.00 889 ILE A CA 1
ATOM 7119 C C . ILE A 1 889 ? 29.872 -12.505 -51.148 1.00 87.00 889 ILE A C 1
ATOM 7121 O O . ILE A 1 889 ? 30.925 -12.753 -50.559 1.00 87.00 889 ILE A O 1
ATOM 7125 N N . LEU A 1 890 ? 29.713 -11.372 -51.850 1.00 86.69 890 LEU A N 1
ATOM 7126 C CA . LEU A 1 890 ? 30.784 -10.375 -52.024 1.00 86.69 890 LEU A CA 1
ATOM 7127 C C . LEU A 1 890 ? 31.364 -9.865 -50.685 1.00 86.69 890 LEU A C 1
ATOM 7129 O O . LEU A 1 890 ? 32.589 -9.857 -50.564 1.00 86.69 890 LEU A O 1
ATOM 7133 N N . PRO A 1 891 ? 30.563 -9.499 -49.659 1.00 86.75 891 PRO A N 1
ATOM 7134 C CA . PRO A 1 891 ? 31.099 -9.047 -48.374 1.00 86.75 891 PRO A CA 1
ATOM 7135 C C . PRO A 1 891 ? 31.924 -10.121 -47.659 1.00 86.75 891 PRO A C 1
ATOM 7137 O O . PRO A 1 891 ? 32.950 -9.804 -47.068 1.00 86.75 891 PRO A O 1
ATOM 7140 N N . TRP A 1 892 ? 31.507 -11.391 -47.736 1.00 90.75 892 TRP A N 1
ATOM 7141 C CA . TRP A 1 892 ? 32.254 -12.510 -47.156 1.00 90.75 892 TRP A CA 1
ATOM 7142 C C . TRP A 1 892 ? 33.615 -12.672 -47.826 1.00 90.75 892 TRP A C 1
ATOM 7144 O O . TRP A 1 892 ? 34.639 -12.636 -47.143 1.00 90.75 892 TRP A O 1
ATOM 7154 N N . PHE A 1 893 ? 33.638 -12.750 -49.161 1.00 88.31 893 PHE A N 1
ATOM 7155 C CA . PHE A 1 893 ? 34.885 -12.878 -49.914 1.00 88.31 893 PHE A CA 1
ATOM 7156 C C . PHE A 1 893 ? 35.812 -11.677 -49.666 1.00 88.31 893 PHE A C 1
ATOM 7158 O O . PHE A 1 893 ? 37.006 -11.855 -49.438 1.00 88.31 893 PHE A O 1
ATOM 7165 N N . GLN A 1 894 ? 35.257 -10.461 -49.602 1.00 87.81 894 GLN A N 1
ATOM 7166 C CA . GLN A 1 894 ? 35.995 -9.239 -49.276 1.00 87.81 894 GLN A CA 1
ATOM 7167 C C . GLN A 1 894 ? 36.612 -9.253 -47.861 1.00 87.81 894 GLN A C 1
ATOM 7169 O O . GLN A 1 894 ? 37.632 -8.597 -47.657 1.00 87.81 894 GLN A O 1
ATOM 7174 N N . CYS A 1 895 ? 36.051 -9.982 -46.889 1.00 86.94 895 CYS A N 1
ATOM 7175 C CA . CYS A 1 895 ? 36.613 -10.079 -45.536 1.00 86.94 895 CYS A CA 1
ATOM 7176 C C . CYS A 1 895 ? 37.734 -11.119 -45.383 1.00 86.94 895 CYS A C 1
ATOM 7178 O O . CYS A 1 895 ? 38.608 -10.922 -44.539 1.00 86.94 895 CYS A O 1
ATOM 7180 N N . LEU A 1 896 ? 37.769 -12.174 -46.210 1.00 86.62 896 LEU A N 1
ATOM 7181 C CA . LEU A 1 896 ? 38.790 -13.235 -46.139 1.00 86.62 896 LEU A CA 1
ATOM 7182 C C . LEU A 1 896 ? 40.260 -12.753 -46.078 1.00 86.62 896 LEU A C 1
ATOM 7184 O O . LEU A 1 896 ? 41.019 -13.351 -45.315 1.00 86.62 896 LEU A O 1
ATOM 7188 N N . PRO A 1 897 ? 40.713 -11.701 -46.796 1.00 85.56 897 PRO A N 1
ATOM 7189 C CA . PRO A 1 897 ? 42.105 -11.269 -46.742 1.00 85.56 897 PRO A CA 1
ATOM 7190 C C . PRO A 1 897 ? 42.440 -10.400 -45.521 1.00 85.56 897 PRO A C 1
ATOM 7192 O O . PRO A 1 897 ? 43.554 -9.892 -45.440 1.00 85.56 897 PRO A O 1
ATOM 7195 N N . HIS A 1 898 ? 41.514 -10.161 -44.587 1.00 82.81 898 HIS A N 1
ATOM 7196 C CA . HIS A 1 898 ? 41.820 -9.340 -43.419 1.00 82.81 898 HIS A CA 1
ATOM 7197 C C . HIS A 1 898 ? 42.603 -10.114 -42.344 1.00 82.81 898 HIS A C 1
ATOM 7199 O O . HIS A 1 898 ? 42.451 -11.321 -42.169 1.00 82.81 898 HIS A O 1
ATOM 7205 N N . HIS A 1 899 ? 43.443 -9.396 -41.597 1.00 74.88 899 HIS A N 1
ATOM 7206 C CA . HIS A 1 899 ? 44.337 -9.959 -40.577 1.00 74.88 899 HIS A CA 1
ATOM 7207 C C . HIS A 1 899 ? 43.648 -10.347 -39.252 1.00 74.88 899 HIS A C 1
ATOM 7209 O O . HIS A 1 899 ? 44.259 -11.021 -38.430 1.00 74.88 899 HIS A O 1
ATOM 7215 N N . ARG A 1 900 ? 42.388 -9.941 -39.045 1.00 75.19 900 ARG A N 1
ATOM 7216 C CA . ARG A 1 900 ? 41.556 -10.238 -37.865 1.00 75.19 900 ARG A CA 1
ATOM 7217 C C . ARG A 1 900 ? 40.131 -10.574 -38.322 1.00 75.19 900 ARG A C 1
ATOM 7219 O O . ARG A 1 900 ? 39.623 -9.908 -39.221 1.00 75.19 900 ARG A O 1
ATOM 7226 N N . TYR A 1 901 ? 39.480 -11.554 -37.693 1.00 80.50 901 TYR A N 1
ATOM 7227 C CA . TYR A 1 901 ? 38.063 -11.884 -37.921 1.00 80.50 901 TYR A CA 1
ATOM 7228 C C . TYR A 1 901 ? 37.229 -11.617 -36.660 1.00 80.50 901 TYR A C 1
ATOM 7230 O O . TYR A 1 901 ? 37.733 -11.623 -35.539 1.00 80.50 901 TYR A O 1
ATOM 7238 N N . THR A 1 902 ? 35.937 -11.365 -36.857 1.00 76.38 902 THR A N 1
ATOM 7239 C CA . THR A 1 902 ? 34.978 -10.943 -35.827 1.00 76.38 902 THR A CA 1
ATOM 7240 C C . THR A 1 902 ? 33.733 -11.835 -35.828 1.00 76.38 902 THR A C 1
ATOM 7242 O O . THR A 1 902 ? 33.454 -12.508 -34.839 1.00 76.38 902 THR A O 1
ATOM 7245 N N . VAL A 1 903 ? 33.039 -11.908 -36.967 1.00 83.88 903 VAL A N 1
ATOM 7246 C CA . VAL A 1 903 ? 31.821 -12.703 -37.213 1.00 83.88 903 VAL A CA 1
ATOM 7247 C C . VAL A 1 903 ? 31.931 -13.558 -38.481 1.00 83.88 903 VAL A C 1
ATOM 7249 O O . VAL A 1 903 ? 31.066 -14.386 -38.748 1.00 83.88 903 VAL A O 1
ATOM 7252 N N . GLU A 1 904 ? 33.003 -13.382 -39.255 1.00 88.19 904 GLU A N 1
ATOM 7253 C CA . GLU A 1 904 ? 33.271 -14.002 -40.553 1.00 88.19 904 GLU A CA 1
ATOM 7254 C C . GLU A 1 904 ? 33.163 -15.536 -40.511 1.00 88.19 904 GLU A C 1
ATOM 7256 O O . GLU A 1 904 ? 32.594 -16.138 -41.418 1.00 88.19 904 GLU A O 1
ATOM 7261 N N . HIS A 1 905 ? 33.627 -16.172 -39.432 1.00 86.19 905 HIS A N 1
ATOM 7262 C CA . HIS A 1 905 ? 33.521 -17.620 -39.226 1.00 86.19 905 HIS A CA 1
ATOM 7263 C C . HIS A 1 905 ? 32.065 -18.071 -38.994 1.00 86.19 905 HIS A C 1
ATOM 7265 O O . HIS A 1 905 ? 31.590 -18.985 -39.667 1.00 86.19 905 HIS A O 1
ATOM 7271 N N . LYS A 1 906 ? 31.300 -17.345 -38.163 1.00 86.62 906 LYS A N 1
ATOM 7272 C CA . LYS A 1 906 ? 29.855 -17.582 -37.952 1.00 86.62 906 LYS A CA 1
ATOM 7273 C C . LYS A 1 906 ? 29.042 -17.328 -39.224 1.00 86.62 906 LYS A C 1
ATOM 7275 O O . LYS A 1 906 ? 28.050 -18.010 -39.465 1.00 86.62 906 LYS A O 1
ATOM 7280 N N . TYR A 1 907 ? 29.472 -16.384 -40.062 1.00 89.06 907 TYR A N 1
ATOM 7281 C CA . TYR A 1 907 ? 28.860 -16.149 -41.368 1.00 89.06 907 TYR A CA 1
ATOM 7282 C C . TYR A 1 907 ? 29.222 -17.226 -42.398 1.00 89.06 907 TYR A C 1
ATOM 7284 O O . TYR A 1 907 ? 28.367 -17.602 -43.190 1.00 89.06 907 TYR A O 1
ATOM 7292 N N . THR A 1 908 ? 30.442 -17.772 -42.355 1.00 88.31 908 THR A N 1
ATOM 7293 C CA . THR A 1 908 ? 30.871 -18.883 -43.227 1.00 88.31 908 THR A CA 1
ATOM 7294 C C . THR A 1 908 ? 30.051 -20.145 -42.948 1.00 88.31 908 THR A C 1
ATOM 7296 O O . THR A 1 908 ? 29.514 -20.735 -43.882 1.00 88.31 908 THR A O 1
ATOM 7299 N N . ALA A 1 909 ? 29.846 -20.496 -41.673 1.00 87.25 909 ALA A N 1
ATOM 7300 C CA . ALA A 1 909 ? 28.921 -21.563 -41.282 1.00 87.25 909 ALA A CA 1
ATOM 7301 C C . ALA A 1 909 ? 27.492 -21.308 -41.807 1.00 87.25 909 ALA A C 1
ATOM 7303 O O . ALA A 1 909 ? 26.917 -22.146 -42.499 1.00 87.25 909 ALA A O 1
ATOM 7304 N N . LEU A 1 910 ? 26.962 -20.095 -41.600 1.00 86.69 910 LEU A N 1
ATOM 7305 C CA . LEU A 1 910 ? 25.615 -19.722 -42.050 1.00 86.69 910 LEU A CA 1
ATOM 7306 C C . LEU A 1 910 ? 25.467 -19.678 -43.591 1.00 86.69 910 LEU A C 1
ATOM 7308 O O . LEU A 1 910 ? 24.360 -19.837 -44.104 1.00 86.69 910 LEU A O 1
ATOM 7312 N N . ILE A 1 911 ? 26.554 -19.477 -44.344 1.00 87.25 911 ILE A N 1
ATOM 7313 C CA . ILE A 1 911 ? 26.597 -19.610 -45.813 1.00 87.25 911 ILE A CA 1
ATOM 7314 C C . ILE A 1 911 ? 26.385 -21.074 -46.231 1.00 87.25 911 ILE A C 1
ATOM 7316 O O . ILE A 1 911 ? 25.617 -21.323 -47.167 1.00 87.25 911 ILE A O 1
ATOM 7320 N N . CYS A 1 912 ? 27.003 -22.025 -45.521 1.00 85.19 912 CYS A N 1
ATOM 7321 C CA . CYS A 1 912 ? 26.778 -23.459 -45.711 1.00 85.19 912 CYS A CA 1
ATOM 7322 C C . CYS A 1 912 ? 25.328 -23.839 -45.337 1.00 85.19 912 CYS A C 1
ATOM 7324 O O . CYS A 1 912 ? 24.587 -24.318 -46.195 1.00 85.19 912 CYS A O 1
ATOM 7326 N N . ASP A 1 913 ? 24.876 -23.523 -44.113 1.00 84.12 913 ASP A N 1
ATOM 7327 C CA . ASP A 1 913 ? 23.534 -23.877 -43.602 1.00 84.12 913 ASP A CA 1
ATOM 7328 C C . ASP A 1 913 ? 22.373 -23.343 -44.452 1.00 84.12 913 ASP A C 1
ATOM 7330 O O . ASP A 1 913 ? 21.317 -23.968 -44.560 1.00 84.12 913 ASP A O 1
ATOM 7334 N N . ARG A 1 914 ? 22.523 -22.144 -45.028 1.00 82.56 914 ARG A N 1
ATOM 7335 C CA . ARG A 1 914 ? 21.462 -21.500 -45.820 1.00 82.56 914 ARG A CA 1
ATOM 7336 C C . ARG A 1 914 ? 21.506 -21.860 -47.308 1.00 82.56 914 ARG A C 1
ATOM 7338 O O . ARG A 1 914 ? 20.691 -21.331 -48.063 1.00 82.56 914 ARG A O 1
ATOM 7345 N N . GLY A 1 915 ? 22.418 -22.736 -47.739 1.00 77.62 915 GLY A N 1
ATOM 7346 C CA . GLY A 1 915 ? 22.514 -23.189 -49.130 1.00 77.62 915 GLY A CA 1
ATOM 7347 C C . GLY A 1 915 ? 23.036 -22.130 -50.109 1.00 77.62 915 GLY A C 1
ATOM 7348 O O . GLY A 1 915 ? 22.712 -22.173 -51.296 1.00 77.62 915 GLY A O 1
ATOM 7349 N N . LEU A 1 916 ? 23.847 -21.164 -49.651 1.00 81.56 916 LEU A N 1
ATOM 7350 C CA . LEU A 1 916 ? 24.569 -20.267 -50.571 1.00 81.56 916 LEU A CA 1
ATOM 7351 C C . LEU A 1 916 ? 25.690 -21.005 -51.325 1.00 81.56 916 LEU A C 1
ATOM 7353 O O . LEU A 1 916 ? 26.078 -20.569 -52.406 1.00 81.56 916 LEU A O 1
ATOM 7357 N N . THR A 1 917 ? 26.144 -22.146 -50.804 1.00 77.62 917 THR A N 1
ATOM 7358 C CA . THR A 1 917 ? 27.059 -23.105 -51.452 1.00 77.62 917 THR A CA 1
ATOM 7359 C C . THR A 1 917 ? 26.531 -23.684 -52.767 1.00 77.62 917 THR A C 1
ATOM 7361 O O . THR A 1 917 ? 27.325 -24.093 -53.607 1.00 77.62 917 THR A O 1
ATOM 7364 N N . SER A 1 918 ? 25.214 -23.655 -53.009 1.00 76.56 918 SER A N 1
ATOM 7365 C CA . SER A 1 918 ? 24.622 -24.001 -54.313 1.00 76.56 918 SER A CA 1
ATOM 7366 C C . SER A 1 918 ? 24.833 -22.919 -55.389 1.00 76.56 918 SER A C 1
ATOM 7368 O O . SER A 1 918 ? 24.367 -23.070 -56.517 1.00 76.56 918 SER A O 1
ATOM 7370 N N . ASN A 1 919 ? 25.498 -21.801 -55.071 1.00 81.75 919 ASN A N 1
ATOM 7371 C CA . ASN A 1 919 ? 25.989 -20.854 -56.070 1.00 81.75 919 ASN A CA 1
ATOM 7372 C C . ASN A 1 919 ? 27.297 -21.395 -56.687 1.00 81.75 919 ASN A C 1
ATOM 7374 O O . ASN A 1 919 ? 28.219 -21.663 -55.921 1.00 81.75 919 ASN A O 1
ATOM 7378 N N . PRO A 1 920 ? 27.443 -21.472 -58.025 1.00 80.69 920 PRO A N 1
ATOM 7379 C CA . PRO A 1 920 ? 28.658 -21.984 -58.672 1.00 80.69 920 PRO A CA 1
ATOM 7380 C C . PRO A 1 920 ? 29.981 -21.325 -58.240 1.00 80.69 920 PRO A C 1
ATOM 7382 O O . PRO A 1 920 ? 31.024 -21.962 -58.295 1.00 80.69 920 PRO A O 1
ATOM 7385 N N . ILE A 1 921 ? 29.968 -20.076 -57.754 1.00 82.44 921 ILE A N 1
ATOM 7386 C CA . ILE A 1 921 ? 31.174 -19.423 -57.204 1.00 82.44 921 ILE A CA 1
ATOM 7387 C C . ILE A 1 921 ? 31.664 -20.127 -55.922 1.00 82.44 921 ILE A C 1
ATOM 7389 O O . ILE A 1 921 ? 32.865 -20.175 -55.660 1.00 82.44 921 ILE A O 1
ATOM 7393 N N . LEU A 1 922 ? 30.747 -20.699 -55.136 1.00 84.25 922 LEU A N 1
ATOM 7394 C CA . LEU A 1 922 ? 31.002 -21.382 -53.862 1.00 84.25 922 LEU A CA 1
ATOM 7395 C C . LEU A 1 922 ? 30.941 -22.919 -53.980 1.00 84.25 922 LEU A C 1
ATOM 7397 O O . LEU A 1 922 ? 30.873 -23.615 -52.965 1.00 84.25 922 LEU A O 1
ATOM 7401 N N . GLU A 1 923 ? 30.976 -23.452 -55.206 1.00 82.38 923 GLU A N 1
ATOM 7402 C CA . GLU A 1 923 ? 30.991 -24.891 -55.474 1.00 82.38 923 GLU A CA 1
ATOM 7403 C C . GLU A 1 923 ? 32.209 -25.549 -54.795 1.00 82.38 923 GLU A C 1
ATOM 7405 O O . GLU A 1 923 ? 33.359 -25.158 -55.016 1.00 82.38 923 GLU A O 1
ATOM 7410 N N . GLY A 1 924 ? 31.962 -26.549 -53.944 1.00 78.75 924 GLY A N 1
ATOM 7411 C CA . GLY A 1 924 ? 33.017 -27.333 -53.299 1.00 78.75 924 GLY A CA 1
ATOM 7412 C C . GLY A 1 924 ? 33.870 -26.587 -52.262 1.00 78.75 924 GLY A C 1
ATOM 7413 O O . GLY A 1 924 ? 35.053 -26.913 -52.143 1.00 78.75 924 GLY A O 1
ATOM 7414 N N . LEU A 1 925 ? 33.309 -25.608 -51.536 1.00 82.56 925 LEU A N 1
ATOM 7415 C CA . LEU A 1 925 ? 33.920 -25.071 -50.309 1.00 82.56 925 LEU A CA 1
ATOM 7416 C C . LEU A 1 925 ? 34.029 -26.139 -49.195 1.00 82.56 925 LEU A C 1
ATOM 7418 O O . LEU A 1 925 ? 33.154 -27.002 -49.102 1.00 82.56 925 LEU A O 1
ATOM 7422 N N . PRO A 1 926 ? 35.035 -26.051 -48.299 1.00 77.25 926 PRO A N 1
ATOM 7423 C CA . PRO A 1 926 ? 35.182 -26.949 -47.152 1.00 77.25 926 PRO A CA 1
ATOM 7424 C C . PRO A 1 926 ? 34.207 -26.590 -46.012 1.00 77.25 926 PRO A C 1
ATOM 7426 O O . PRO A 1 926 ? 34.586 -26.042 -44.981 1.00 77.25 926 PRO A O 1
ATOM 7429 N N . CYS A 1 927 ? 32.926 -26.906 -46.195 1.00 75.62 927 CYS A N 1
ATOM 7430 C CA . CYS A 1 927 ? 31.919 -26.833 -45.136 1.00 75.62 927 CYS A CA 1
ATOM 7431 C C . CYS A 1 927 ? 32.032 -28.056 -44.207 1.00 75.62 927 CYS A C 1
ATOM 7433 O O . CYS A 1 927 ? 31.944 -29.191 -44.674 1.00 75.62 927 CYS A O 1
ATOM 7435 N N . ARG A 1 928 ? 32.200 -27.835 -42.895 1.00 79.75 928 ARG A N 1
ATOM 7436 C CA . ARG A 1 928 ? 32.168 -28.889 -41.863 1.00 79.75 928 ARG A CA 1
ATOM 7437 C C . ARG A 1 928 ? 30.843 -28.857 -41.104 1.00 79.75 928 ARG A C 1
ATOM 7439 O O . ARG A 1 928 ? 30.331 -27.768 -40.842 1.00 79.75 928 ARG A O 1
ATOM 7446 N N . SER A 1 929 ? 30.337 -30.022 -40.706 1.00 80.94 929 SER A N 1
ATOM 7447 C CA . SER A 1 929 ? 29.094 -30.180 -39.936 1.00 80.94 929 SER A CA 1
ATOM 7448 C C . SER A 1 929 ? 29.356 -30.881 -38.602 1.00 80.94 929 SER A C 1
ATOM 7450 O O . SER A 1 929 ? 30.284 -31.683 -38.500 1.00 80.94 929 SER A O 1
ATOM 7452 N N . ASN A 1 930 ? 28.551 -30.580 -37.583 1.00 81.25 930 ASN A N 1
ATOM 7453 C CA . ASN A 1 930 ? 28.546 -31.297 -36.305 1.00 81.25 930 ASN A CA 1
ATOM 7454 C C . ASN A 1 930 ? 27.670 -32.568 -36.370 1.00 81.25 930 ASN A C 1
ATOM 7456 O O . ASN A 1 930 ? 27.009 -32.827 -37.377 1.00 81.25 930 ASN A O 1
ATOM 7460 N N . ASP A 1 931 ? 27.599 -33.325 -35.270 1.00 77.25 931 ASP A N 1
ATOM 7461 C CA . ASP A 1 931 ? 26.802 -34.565 -35.162 1.00 77.25 931 ASP A CA 1
ATOM 7462 C C . ASP A 1 931 ? 25.280 -34.365 -35.356 1.00 77.25 931 ASP A C 1
ATOM 7464 O O . ASP A 1 931 ? 24.531 -35.334 -35.461 1.00 77.25 931 ASP A O 1
ATOM 7468 N N . LYS A 1 932 ? 24.806 -33.111 -35.400 1.00 71.38 932 LYS A N 1
ATOM 7469 C CA . LYS A 1 932 ? 23.410 -32.724 -35.666 1.00 71.38 932 LYS A CA 1
ATOM 7470 C C . LYS A 1 932 ? 23.181 -32.249 -37.108 1.00 71.38 932 LYS A C 1
ATOM 7472 O O . LYS A 1 932 ? 22.065 -31.865 -37.447 1.00 71.38 932 LYS A O 1
ATOM 7477 N N . GLY A 1 933 ? 24.221 -32.240 -37.945 1.00 74.31 933 GLY A N 1
ATOM 7478 C CA . GLY A 1 933 ? 24.181 -31.730 -39.319 1.00 74.31 933 GLY A CA 1
ATOM 7479 C C . GLY A 1 933 ? 24.268 -30.202 -39.448 1.00 74.31 933 GLY A C 1
ATOM 7480 O O . GLY A 1 933 ? 24.205 -29.692 -40.564 1.00 74.31 933 GLY A O 1
ATOM 7481 N N . GLU A 1 934 ? 24.436 -29.464 -38.347 1.00 80.62 934 GLU A N 1
ATOM 7482 C CA . GLU A 1 934 ? 24.608 -28.004 -38.359 1.00 80.62 934 GLU A CA 1
ATOM 7483 C C . GLU A 1 934 ? 26.051 -27.660 -38.747 1.00 80.62 934 GLU A C 1
ATOM 7485 O O . GLU A 1 934 ? 26.994 -28.278 -38.239 1.00 80.62 934 GLU A O 1
ATOM 7490 N N . HIS A 1 935 ? 26.262 -26.669 -39.616 1.00 85.25 935 HIS A N 1
ATOM 7491 C CA . HIS A 1 935 ? 27.618 -26.281 -39.996 1.00 85.25 935 HIS A CA 1
ATOM 7492 C C . HIS A 1 935 ? 28.303 -25.442 -38.918 1.00 85.25 935 HIS A C 1
ATOM 7494 O O . HIS A 1 935 ? 27.691 -24.608 -38.250 1.00 85.25 935 HIS A O 1
ATOM 7500 N N . TYR A 1 936 ? 29.616 -25.620 -38.777 1.00 83.56 936 TYR A N 1
ATOM 7501 C CA . TYR A 1 936 ? 30.429 -24.798 -37.887 1.00 83.56 936 TYR A CA 1
ATOM 7502 C C . TYR A 1 936 ? 31.817 -24.538 -38.476 1.00 83.56 936 TYR A C 1
ATOM 7504 O O . TYR A 1 936 ? 32.362 -25.342 -39.229 1.00 83.56 936 TYR A O 1
ATOM 7512 N N . VAL A 1 937 ? 32.382 -23.383 -38.122 1.00 84.44 937 VAL A N 1
ATOM 7513 C CA . VAL A 1 937 ? 33.745 -22.967 -38.472 1.00 84.44 937 VAL A CA 1
ATOM 7514 C C . VAL A 1 937 ? 34.281 -22.147 -37.300 1.00 84.44 937 VAL A C 1
ATOM 7516 O O . VAL A 1 937 ? 33.632 -21.178 -36.891 1.00 84.44 937 VAL A O 1
ATOM 7519 N N . LEU A 1 938 ? 35.444 -22.500 -36.746 1.00 83.62 938 LEU A N 1
ATOM 7520 C CA . LEU A 1 938 ? 36.093 -21.684 -35.715 1.00 83.62 938 LEU A CA 1
ATOM 7521 C C . LEU A 1 938 ? 36.868 -20.513 -36.341 1.00 83.62 938 LEU A C 1
ATOM 7523 O O . LEU A 1 938 ? 37.350 -20.582 -37.472 1.00 83.62 938 LEU A O 1
ATOM 7527 N N . SER A 1 939 ? 37.032 -19.418 -35.592 1.00 81.56 939 SER A N 1
ATOM 7528 C CA . SER A 1 939 ? 37.731 -18.219 -36.091 1.00 81.56 939 SER A CA 1
ATOM 7529 C C . SER A 1 939 ? 39.201 -18.485 -36.448 1.00 81.56 939 SER A C 1
ATOM 7531 O O . SER A 1 939 ? 39.719 -17.915 -37.406 1.00 81.56 939 SER A O 1
ATOM 7533 N N . THR A 1 940 ? 39.856 -19.370 -35.694 1.00 81.25 940 THR A N 1
ATOM 7534 C CA . THR A 1 940 ? 41.233 -19.836 -35.918 1.00 81.25 940 THR A CA 1
ATOM 7535 C C . THR A 1 940 ? 41.344 -20.774 -37.119 1.00 81.25 940 THR A C 1
ATOM 7537 O O . THR A 1 940 ? 42.288 -20.656 -37.895 1.00 81.25 940 THR A O 1
ATOM 7540 N N . GLU A 1 941 ? 40.363 -21.657 -37.319 1.00 83.50 941 GLU A N 1
ATOM 7541 C CA . GLU A 1 941 ? 40.303 -22.559 -38.476 1.00 83.50 941 GLU A CA 1
ATOM 7542 C C . GLU A 1 941 ? 40.135 -21.774 -39.775 1.00 83.50 941 GLU A C 1
ATOM 7544 O O . GLU A 1 941 ? 40.934 -21.949 -40.691 1.00 83.50 941 GLU A O 1
ATOM 7549 N N . LEU A 1 942 ? 39.190 -20.823 -39.827 1.00 85.50 942 LEU A N 1
ATOM 7550 C CA . LEU A 1 942 ? 39.030 -19.958 -40.999 1.00 85.50 942 LEU A CA 1
ATOM 7551 C C . LEU A 1 942 ? 40.315 -19.166 -41.291 1.00 85.50 942 LEU A C 1
ATOM 7553 O O . LEU A 1 942 ? 40.667 -18.991 -42.453 1.00 85.50 942 LEU A O 1
ATOM 7557 N N . MET A 1 943 ? 41.041 -18.709 -40.262 1.00 83.75 943 MET A N 1
ATOM 7558 C CA . MET A 1 943 ? 42.320 -18.004 -40.437 1.00 83.75 943 MET A CA 1
ATOM 7559 C C . MET A 1 943 ? 43.427 -18.882 -41.028 1.00 83.75 943 MET A C 1
ATOM 7561 O O . MET A 1 943 ? 44.221 -18.385 -41.828 1.00 83.75 943 MET A O 1
ATOM 7565 N N . ALA A 1 944 ? 43.485 -20.162 -40.656 1.00 84.44 944 ALA A N 1
ATOM 7566 C CA . ALA A 1 944 ? 44.439 -21.115 -41.216 1.00 84.44 944 ALA A CA 1
ATOM 7567 C C . ALA A 1 944 ? 44.049 -21.534 -42.646 1.00 84.44 944 ALA A C 1
ATOM 7569 O O . ALA A 1 944 ? 44.882 -21.543 -43.551 1.00 84.44 944 ALA A O 1
ATOM 7570 N N . GLU A 1 945 ? 42.768 -21.827 -42.870 1.00 86.12 945 GLU A N 1
ATOM 7571 C CA . GLU A 1 945 ? 42.250 -22.367 -44.129 1.00 86.12 945 GLU A CA 1
ATOM 7572 C C . GLU A 1 945 ? 41.966 -21.299 -45.201 1.00 86.12 945 GLU A C 1
ATOM 7574 O O . GLU A 1 945 ? 41.752 -21.658 -46.358 1.00 86.12 945 GLU A O 1
ATOM 7579 N N . ARG A 1 946 ? 41.978 -19.992 -44.880 1.00 87.75 946 ARG A N 1
ATOM 7580 C CA . ARG A 1 946 ? 41.584 -18.888 -45.792 1.00 87.75 946 ARG A CA 1
ATOM 7581 C C . ARG A 1 946 ? 42.188 -18.948 -47.201 1.00 87.75 946 ARG A C 1
ATOM 7583 O O . ARG A 1 946 ? 41.531 -18.533 -48.153 1.00 87.75 946 ARG A O 1
ATOM 7590 N N . LEU A 1 947 ? 43.410 -19.467 -47.357 1.00 87.00 947 LEU A N 1
ATOM 7591 C CA . LEU A 1 947 ? 44.044 -19.647 -48.670 1.00 87.00 947 LEU A CA 1
ATOM 7592 C C . LEU A 1 947 ? 43.315 -20.673 -49.549 1.00 87.00 947 LEU A C 1
ATOM 7594 O O . LEU A 1 947 ? 43.264 -20.484 -50.761 1.00 87.00 947 LEU A O 1
ATOM 7598 N N . GLU A 1 948 ? 42.721 -21.717 -48.966 1.00 86.50 948 GLU A N 1
ATOM 7599 C CA . GLU A 1 948 ? 41.941 -22.712 -49.705 1.00 86.50 948 GLU A CA 1
ATOM 7600 C C . GLU A 1 948 ? 40.571 -22.160 -50.108 1.00 86.50 948 GLU A C 1
ATOM 7602 O O . GLU A 1 948 ? 40.194 -22.278 -51.270 1.00 86.50 948 GLU A O 1
ATOM 7607 N N . TYR A 1 949 ? 39.872 -21.444 -49.217 1.00 87.06 949 TYR A N 1
ATOM 7608 C CA . TYR A 1 949 ? 38.642 -20.721 -49.580 1.00 87.06 949 TYR A CA 1
ATOM 7609 C C . TYR A 1 949 ? 38.884 -19.751 -50.753 1.00 87.06 949 TYR A C 1
ATOM 7611 O O . TYR A 1 949 ? 38.098 -19.707 -51.701 1.00 87.06 949 TYR A O 1
ATOM 7619 N N . VAL A 1 950 ? 40.005 -19.016 -50.736 1.00 87.50 950 VAL A N 1
ATOM 7620 C CA . VAL A 1 950 ? 40.409 -18.125 -51.837 1.00 87.50 950 VAL A CA 1
ATOM 7621 C C . VAL A 1 950 ? 40.757 -18.909 -53.107 1.00 87.50 950 VAL A C 1
ATOM 7623 O O . VAL A 1 950 ? 40.264 -18.558 -54.179 1.00 87.50 950 VAL A O 1
ATOM 7626 N N . ARG A 1 951 ? 41.545 -19.990 -53.011 1.00 87.75 951 ARG A N 1
ATOM 7627 C CA . ARG A 1 951 ? 41.881 -20.875 -54.143 1.00 87.75 951 ARG A CA 1
ATOM 7628 C C . ARG A 1 951 ? 40.625 -21.428 -54.817 1.00 87.75 951 ARG A C 1
ATOM 7630 O O . ARG A 1 951 ? 40.520 -21.365 -56.041 1.00 87.75 951 ARG A O 1
ATOM 7637 N N . ARG A 1 952 ? 39.662 -21.918 -54.032 1.00 87.19 952 ARG A N 1
ATOM 7638 C CA . ARG A 1 952 ? 38.403 -22.488 -54.525 1.00 87.19 952 ARG A CA 1
ATOM 7639 C C . ARG A 1 952 ? 37.572 -21.450 -55.275 1.00 87.19 952 ARG A C 1
ATOM 7641 O O . ARG A 1 952 ? 37.221 -21.676 -56.429 1.00 87.19 952 ARG A O 1
ATOM 7648 N N . VAL A 1 953 ? 37.343 -20.282 -54.669 1.00 85.94 953 VAL A N 1
ATOM 7649 C CA . VAL A 1 953 ? 36.558 -19.198 -55.285 1.00 85.94 953 VAL A CA 1
ATOM 7650 C C . VAL A 1 953 ? 37.224 -18.663 -56.556 1.00 85.94 953 VAL A C 1
ATOM 7652 O O . VAL A 1 953 ? 36.539 -18.469 -57.556 1.00 85.94 953 VAL A O 1
ATOM 7655 N N . LEU A 1 954 ? 38.549 -18.466 -56.570 1.00 84.19 954 LEU A N 1
ATOM 7656 C CA . LEU A 1 954 ? 39.261 -18.022 -57.777 1.00 84.19 954 LEU A CA 1
ATOM 7657 C C . LEU A 1 954 ? 39.247 -19.085 -58.889 1.00 84.19 954 LEU A C 1
ATOM 7659 O O . LEU A 1 954 ? 39.085 -18.737 -60.058 1.00 84.19 954 LEU A O 1
ATOM 7663 N N . GLY A 1 955 ? 39.353 -20.371 -58.540 1.00 84.56 955 GLY A N 1
ATOM 7664 C CA . GLY A 1 955 ? 39.219 -21.479 -59.489 1.00 84.56 955 GLY A CA 1
ATOM 7665 C C . GLY A 1 955 ? 37.821 -21.548 -60.110 1.00 84.56 955 GLY A C 1
ATOM 7666 O O . GLY A 1 955 ? 37.695 -21.629 -61.332 1.00 84.56 955 GLY A O 1
ATOM 7667 N N . ASN A 1 956 ? 36.780 -21.424 -59.283 1.00 85.94 956 ASN A N 1
ATOM 7668 C CA . ASN A 1 956 ? 35.383 -21.398 -59.716 1.00 85.94 956 ASN A CA 1
ATOM 7669 C C . ASN A 1 956 ? 35.076 -20.168 -60.589 1.00 85.94 956 ASN A C 1
ATOM 7671 O O . ASN A 1 956 ? 34.415 -20.295 -61.616 1.00 85.94 956 ASN A O 1
ATOM 7675 N N . LEU A 1 957 ? 35.604 -18.987 -60.243 1.00 81.19 957 LEU A N 1
ATOM 7676 C CA . LEU A 1 957 ? 35.487 -17.782 -61.073 1.00 81.19 957 LEU A CA 1
ATOM 7677 C C . LEU A 1 957 ? 36.191 -17.933 -62.432 1.00 81.19 957 LEU A C 1
ATOM 7679 O O . LEU A 1 957 ? 35.644 -17.489 -63.437 1.00 81.19 957 LEU A O 1
ATOM 7683 N N . ASN A 1 958 ? 37.362 -18.579 -62.494 1.00 78.94 958 ASN A N 1
ATOM 7684 C CA . ASN A 1 958 ? 38.037 -18.866 -63.767 1.00 78.94 958 ASN A CA 1
ATOM 7685 C C . ASN A 1 958 ? 37.291 -19.922 -64.604 1.00 78.94 958 ASN A C 1
ATOM 7687 O O . ASN A 1 958 ? 37.229 -19.771 -65.818 1.00 78.94 958 ASN A O 1
ATOM 7691 N N . LYS A 1 959 ? 36.687 -20.949 -63.985 1.00 80.62 959 LYS A N 1
ATOM 7692 C CA . LYS A 1 959 ? 35.787 -21.901 -64.669 1.00 80.62 959 LYS A CA 1
ATOM 7693 C C . LYS A 1 959 ? 34.609 -21.152 -65.311 1.00 80.62 959 LYS A C 1
ATOM 7695 O O . LYS A 1 959 ? 34.468 -21.178 -66.525 1.00 80.62 959 LYS A O 1
ATOM 7700 N N . LEU A 1 960 ? 33.877 -20.366 -64.518 1.00 77.56 960 LEU A N 1
ATOM 7701 C CA . LEU A 1 960 ? 32.729 -19.576 -64.982 1.00 77.56 960 LEU A CA 1
ATOM 7702 C C . LEU A 1 960 ? 33.081 -18.523 -66.046 1.00 77.56 960 LEU A C 1
ATOM 7704 O O . LEU A 1 960 ? 32.239 -18.207 -66.875 1.00 77.56 960 LEU A O 1
ATOM 7708 N N . ALA A 1 961 ? 34.299 -17.972 -66.033 1.00 71.44 961 ALA A N 1
ATOM 7709 C CA . ALA A 1 961 ? 34.758 -17.060 -67.082 1.00 71.44 961 ALA A CA 1
ATOM 7710 C C . ALA A 1 961 ? 35.016 -17.784 -68.416 1.00 71.44 961 ALA A C 1
ATOM 7712 O O . ALA A 1 961 ? 34.705 -17.231 -69.467 1.00 71.44 961 ALA A O 1
ATOM 7713 N N . ARG A 1 962 ? 35.539 -19.019 -68.374 1.00 73.44 962 ARG A N 1
ATOM 7714 C CA . ARG A 1 962 ? 35.745 -19.862 -69.566 1.00 73.44 962 ARG A CA 1
ATOM 7715 C C . ARG A 1 962 ? 34.438 -20.398 -70.135 1.00 73.44 962 ARG A C 1
ATOM 7717 O O . ARG A 1 962 ? 34.263 -20.422 -71.346 1.00 73.44 962 ARG A O 1
ATOM 7724 N N . ASP A 1 963 ? 33.500 -20.763 -69.264 1.00 71.31 963 ASP A N 1
ATOM 7725 C CA . ASP A 1 963 ? 32.159 -21.208 -69.662 1.00 71.31 963 ASP A CA 1
ATOM 7726 C C . ASP A 1 963 ? 31.363 -20.088 -70.392 1.00 71.31 963 ASP A C 1
ATOM 7728 O O . ASP A 1 963 ? 30.399 -20.381 -71.095 1.00 71.31 963 ASP A O 1
ATOM 7732 N N . ASP A 1 964 ? 31.794 -18.821 -70.267 1.00 67.44 964 ASP A N 1
ATOM 7733 C CA . ASP A 1 964 ? 31.263 -17.617 -70.937 1.00 67.44 964 ASP A CA 1
ATOM 7734 C C . ASP A 1 964 ? 32.164 -17.099 -72.103 1.00 67.44 964 ASP A C 1
ATOM 7736 O O . ASP A 1 964 ? 31.999 -15.951 -72.544 1.00 67.44 964 ASP A O 1
ATOM 7740 N N . GLU A 1 965 ? 33.123 -17.897 -72.612 1.00 55.44 965 GLU A N 1
ATOM 7741 C CA . GLU A 1 965 ? 34.108 -17.508 -73.650 1.00 55.44 965 GLU A CA 1
ATOM 7742 C C . GLU A 1 965 ? 33.456 -16.962 -74.941 1.00 55.44 965 GLU A C 1
ATOM 7744 O O . GLU A 1 965 ? 33.108 -17.682 -75.877 1.00 55.44 965 GLU A O 1
ATOM 7749 N N . GLY A 1 966 ? 33.303 -15.636 -74.994 1.00 59.19 966 GLY A N 1
ATOM 7750 C CA . GLY A 1 966 ? 32.679 -14.906 -76.101 1.00 59.19 966 GLY A CA 1
ATOM 7751 C C . GLY A 1 966 ? 31.904 -13.657 -75.671 1.00 59.19 966 GLY A C 1
ATOM 7752 O O . GLY A 1 966 ? 31.762 -12.732 -76.471 1.00 59.19 966 GLY A O 1
ATOM 7753 N N . ASN A 1 967 ? 31.450 -13.571 -74.412 1.00 60.38 967 ASN A N 1
ATOM 7754 C CA . ASN A 1 967 ? 30.707 -12.411 -73.906 1.00 60.38 967 ASN A CA 1
ATOM 7755 C C . ASN A 1 967 ? 31.476 -11.637 -72.809 1.00 60.38 967 ASN A C 1
ATOM 7757 O O . ASN A 1 967 ? 31.268 -11.877 -71.617 1.00 60.38 967 ASN A O 1
ATOM 7761 N N . PRO A 1 968 ? 32.303 -10.628 -73.161 1.00 55.50 968 PRO A N 1
ATOM 7762 C CA . PRO A 1 968 ? 33.049 -9.823 -72.185 1.00 55.50 968 PRO A CA 1
ATOM 7763 C C . PRO A 1 968 ? 32.171 -8.904 -71.313 1.00 55.50 968 PRO A C 1
ATOM 7765 O O . PRO A 1 968 ? 32.699 -8.260 -70.402 1.00 55.50 968 PRO A O 1
ATOM 7768 N N . MET A 1 969 ? 30.859 -8.846 -71.585 1.00 53.03 969 MET A N 1
ATOM 7769 C CA . MET A 1 969 ? 29.828 -8.194 -70.771 1.00 53.03 969 MET A CA 1
ATOM 7770 C C . MET A 1 969 ? 28.956 -9.202 -69.997 1.00 53.03 969 MET A C 1
ATOM 7772 O O . MET A 1 969 ? 27.938 -8.808 -69.424 1.00 53.03 969 MET A O 1
ATOM 7776 N N . SER A 1 970 ? 29.330 -10.489 -69.936 1.00 67.81 970 SER A N 1
ATOM 7777 C CA . SER A 1 970 ? 28.632 -11.447 -69.074 1.00 67.81 970 SER A CA 1
ATOM 7778 C C . SER A 1 970 ? 28.664 -10.987 -67.617 1.00 67.81 970 SER A C 1
ATOM 7780 O O . SER A 1 970 ? 29.695 -10.573 -67.076 1.00 67.81 970 SER A O 1
ATOM 7782 N N . THR A 1 971 ? 27.517 -11.123 -66.950 1.00 66.31 971 THR A N 1
ATOM 7783 C CA . THR A 1 971 ? 27.374 -10.836 -65.520 1.00 66.31 971 THR A CA 1
ATOM 7784 C C . THR A 1 971 ? 28.383 -11.598 -64.656 1.00 66.31 971 THR A C 1
ATOM 7786 O O . THR A 1 971 ? 28.821 -11.052 -63.645 1.00 66.31 971 THR A O 1
ATOM 7789 N N . HIS A 1 972 ? 28.824 -12.800 -65.044 1.00 66.62 972 HIS A N 1
ATOM 7790 C CA . HIS A 1 972 ? 29.786 -13.584 -64.256 1.00 66.62 972 HIS A CA 1
ATOM 7791 C C . HIS A 1 972 ? 31.207 -13.046 -64.379 1.00 66.62 972 HIS A C 1
ATOM 7793 O O . HIS A 1 972 ? 31.869 -12.862 -63.358 1.00 66.62 972 HIS A O 1
ATOM 7799 N N . VAL A 1 973 ? 31.631 -12.667 -65.586 1.00 68.75 973 VAL A N 1
ATOM 7800 C CA . VAL A 1 973 ? 32.915 -11.991 -65.821 1.00 68.75 973 VAL A CA 1
ATOM 7801 C C . VAL A 1 973 ? 32.944 -10.628 -65.111 1.00 68.75 973 VAL A C 1
ATOM 7803 O O . VAL A 1 973 ? 33.899 -10.320 -64.394 1.00 68.75 973 VAL A O 1
ATOM 7806 N N . THR A 1 974 ? 31.876 -9.828 -65.216 1.00 73.25 974 THR A N 1
ATOM 7807 C CA . THR A 1 974 ? 31.795 -8.512 -64.553 1.00 73.25 974 THR A CA 1
ATOM 7808 C C . THR A 1 974 ? 31.775 -8.629 -63.020 1.00 73.25 974 THR A C 1
ATOM 7810 O O . THR A 1 974 ? 32.509 -7.900 -62.350 1.00 73.25 974 THR A O 1
ATOM 7813 N N . ARG A 1 975 ? 31.010 -9.567 -62.434 1.00 74.88 975 ARG A N 1
ATOM 7814 C CA . ARG A 1 975 ? 31.011 -9.801 -60.973 1.00 74.88 975 ARG A CA 1
ATOM 7815 C C . ARG A 1 975 ? 32.314 -10.441 -60.486 1.00 74.88 975 ARG A C 1
ATOM 7817 O O . ARG A 1 975 ? 32.802 -10.059 -59.430 1.00 74.88 975 ARG A O 1
ATOM 7824 N N . GLY A 1 976 ? 32.934 -11.333 -61.257 1.00 75.56 976 GLY A N 1
ATOM 7825 C CA . GLY A 1 976 ? 34.258 -11.882 -60.945 1.00 75.56 976 GLY A CA 1
ATOM 7826 C C . GLY A 1 976 ? 35.324 -10.789 -60.838 1.00 75.56 976 GLY A C 1
ATOM 7827 O O . GLY A 1 976 ? 36.083 -10.755 -59.867 1.00 75.56 976 GLY A O 1
ATOM 7828 N N . ARG A 1 977 ? 35.317 -9.823 -61.769 1.00 75.56 977 ARG A N 1
ATOM 7829 C CA . ARG A 1 977 ? 36.169 -8.622 -61.701 1.00 75.56 977 ARG A CA 1
ATOM 7830 C C . ARG A 1 977 ? 35.884 -7.767 -60.459 1.00 75.56 977 ARG A C 1
ATOM 7832 O O . ARG A 1 977 ? 36.831 -7.330 -59.812 1.00 75.56 977 ARG A O 1
ATOM 7839 N N . GLU A 1 978 ? 34.619 -7.568 -60.082 1.00 81.75 978 GLU A N 1
ATOM 7840 C CA . GLU A 1 978 ? 34.233 -6.857 -58.847 1.00 81.75 978 GLU A CA 1
ATOM 7841 C C . GLU A 1 978 ? 34.765 -7.559 -57.580 1.00 81.75 978 GLU A C 1
ATOM 7843 O O . GLU A 1 978 ? 35.357 -6.907 -56.717 1.00 81.75 978 GLU A O 1
ATOM 7848 N N . TYR A 1 979 ? 34.627 -8.887 -57.499 1.00 82.44 979 TYR A N 1
ATOM 7849 C CA . TYR A 1 979 ? 35.082 -9.705 -56.368 1.00 82.44 979 TYR A CA 1
ATOM 7850 C C . TYR A 1 979 ? 36.602 -9.623 -56.204 1.00 82.44 979 TYR A C 1
ATOM 7852 O O . TYR A 1 979 ? 37.096 -9.303 -55.122 1.00 82.44 979 TYR A O 1
ATOM 7860 N N . ILE A 1 980 ? 37.347 -9.854 -57.290 1.00 82.25 980 ILE A N 1
ATOM 7861 C CA . ILE A 1 980 ? 38.815 -9.794 -57.306 1.00 82.25 980 ILE A CA 1
ATOM 7862 C C . ILE A 1 980 ? 39.303 -8.374 -56.973 1.00 82.25 980 ILE A C 1
ATOM 7864 O O . ILE A 1 980 ? 40.226 -8.206 -56.173 1.00 82.25 980 ILE A O 1
ATOM 7868 N N . ALA A 1 981 ? 38.651 -7.338 -57.512 1.00 82.38 981 ALA A N 1
ATOM 7869 C CA . ALA A 1 981 ? 38.992 -5.948 -57.225 1.00 82.38 981 ALA A CA 1
ATOM 7870 C C . ALA A 1 981 ? 38.809 -5.583 -55.741 1.00 82.38 981 ALA A C 1
ATOM 7872 O O . ALA A 1 981 ? 39.736 -5.026 -55.152 1.00 82.38 981 ALA A O 1
ATOM 7873 N N . LYS A 1 982 ? 37.660 -5.914 -55.129 1.00 82.75 982 LYS A N 1
ATOM 7874 C CA . LYS A 1 982 ? 37.366 -5.616 -53.711 1.00 82.75 982 LYS A CA 1
ATOM 7875 C C . LYS A 1 982 ? 38.217 -6.439 -52.740 1.00 82.75 982 LYS A C 1
ATOM 7877 O O . LYS A 1 982 ? 38.609 -5.941 -51.680 1.00 82.75 982 LYS A O 1
ATOM 7882 N N . PHE A 1 983 ? 38.555 -7.669 -53.119 1.00 85.94 983 PHE A N 1
ATOM 7883 C CA . PHE A 1 983 ? 39.488 -8.526 -52.392 1.00 85.94 983 PHE A CA 1
ATOM 7884 C C . PHE A 1 983 ? 40.907 -7.925 -52.378 1.00 85.94 983 PHE A C 1
ATOM 7886 O O . PHE A 1 983 ? 41.456 -7.693 -51.300 1.00 85.94 983 PHE A O 1
ATOM 7893 N N . PHE A 1 984 ? 41.470 -7.547 -53.535 1.00 85.50 984 PHE A N 1
ATOM 7894 C CA . PHE A 1 984 ? 42.793 -6.901 -53.607 1.00 85.50 984 PHE A CA 1
ATOM 7895 C C . PHE A 1 984 ? 42.832 -5.501 -52.969 1.00 85.50 984 PHE A C 1
ATOM 7897 O O . PHE A 1 984 ? 43.837 -5.130 -52.365 1.00 85.50 984 PHE A O 1
ATOM 7904 N N . GLU A 1 985 ? 41.745 -4.732 -53.049 1.00 83.19 985 GLU A N 1
ATOM 7905 C CA . GLU A 1 985 ? 41.592 -3.455 -52.339 1.00 83.19 985 GLU A CA 1
ATOM 7906 C C . GLU A 1 985 ? 41.665 -3.653 -50.816 1.00 83.19 985 GLU A C 1
ATOM 7908 O O . GLU A 1 985 ? 42.395 -2.938 -50.129 1.00 83.19 985 GLU A O 1
ATOM 7913 N N . THR A 1 986 ? 40.995 -4.684 -50.290 1.00 82.50 986 THR A N 1
ATOM 7914 C CA . THR A 1 986 ? 41.030 -5.010 -48.856 1.00 82.50 986 THR A CA 1
ATOM 7915 C C . THR A 1 986 ? 42.380 -5.596 -48.429 1.00 82.50 986 THR A C 1
ATOM 7917 O O . THR A 1 986 ? 42.861 -5.277 -47.337 1.00 82.50 986 THR A O 1
ATOM 7920 N N . MET A 1 987 ? 43.049 -6.373 -49.293 1.00 84.94 987 MET A N 1
ATOM 7921 C CA . MET A 1 987 ? 44.433 -6.801 -49.059 1.00 84.94 987 MET A CA 1
ATOM 7922 C C . MET A 1 987 ? 45.374 -5.601 -48.905 1.00 84.94 987 MET A C 1
ATOM 7924 O O . MET A 1 987 ? 46.146 -5.540 -47.944 1.00 84.94 987 MET A O 1
ATOM 7928 N N . LYS A 1 988 ? 45.282 -4.640 -49.836 1.00 83.19 988 LYS A N 1
ATOM 7929 C CA . LYS A 1 988 ? 46.103 -3.424 -49.859 1.00 83.19 988 LYS A CA 1
ATOM 7930 C C . LYS A 1 988 ? 45.833 -2.548 -48.639 1.00 83.19 988 LYS A C 1
ATOM 7932 O O . LYS A 1 988 ? 46.779 -2.157 -47.967 1.00 83.19 988 LYS A O 1
ATOM 7937 N N . HIS A 1 989 ? 44.566 -2.310 -48.298 1.00 80.69 989 HIS A N 1
ATOM 7938 C CA . HIS A 1 989 ? 44.193 -1.562 -47.094 1.00 80.69 989 HIS A CA 1
ATOM 7939 C C . HIS A 1 989 ? 44.736 -2.225 -45.818 1.00 80.69 989 HIS A C 1
ATOM 7941 O O . HIS A 1 989 ? 45.186 -1.543 -44.902 1.00 80.69 989 HIS A O 1
ATOM 7947 N N . THR A 1 990 ? 44.714 -3.558 -45.742 1.00 81.31 990 THR A N 1
ATOM 7948 C CA . THR A 1 990 ? 45.249 -4.297 -44.586 1.00 81.31 990 THR A CA 1
ATOM 7949 C C . THR A 1 990 ? 46.777 -4.178 -44.502 1.00 81.31 990 THR A C 1
ATOM 7951 O O . THR A 1 990 ? 47.312 -3.988 -43.414 1.00 81.31 990 THR A O 1
ATOM 7954 N N . TRP A 1 991 ? 47.481 -4.184 -45.640 1.00 81.31 991 TRP A N 1
ATOM 7955 C CA . TRP A 1 991 ? 48.923 -3.907 -45.703 1.00 81.31 991 TRP A CA 1
ATOM 7956 C C . TRP A 1 991 ? 49.263 -2.461 -45.299 1.00 81.31 991 TRP A C 1
ATOM 7958 O O . TRP A 1 991 ? 50.116 -2.236 -44.446 1.00 81.31 991 TRP A O 1
ATOM 7968 N N . GLU A 1 992 ? 48.547 -1.477 -45.849 1.00 80.81 992 GLU A N 1
ATOM 7969 C CA . GLU A 1 992 ? 48.710 -0.046 -45.539 1.00 80.81 992 GLU A CA 1
ATOM 7970 C C . GLU A 1 992 ? 48.277 0.329 -44.113 1.00 80.81 992 GLU A C 1
ATOM 7972 O O . GLU A 1 992 ? 48.621 1.412 -43.637 1.00 80.81 992 GLU A O 1
ATOM 7977 N N . TYR A 1 993 ? 47.522 -0.534 -43.431 1.00 74.38 993 TYR A N 1
ATOM 7978 C CA . TYR A 1 993 ? 47.224 -0.427 -42.005 1.00 74.38 993 TYR A CA 1
ATOM 7979 C C . TYR A 1 993 ? 48.398 -0.947 -41.164 1.00 74.38 993 TYR A C 1
ATOM 7981 O O . TYR A 1 993 ? 48.963 -0.194 -40.371 1.00 74.38 993 TYR A O 1
ATOM 7989 N N . LEU A 1 994 ? 48.812 -2.200 -41.396 1.00 73.81 994 LEU A N 1
ATOM 7990 C CA . LEU A 1 994 ? 49.897 -2.860 -40.659 1.00 73.81 994 LEU A CA 1
ATOM 7991 C C . LEU A 1 994 ? 51.263 -2.172 -40.849 1.00 73.81 994 LEU A C 1
ATOM 7993 O O . LEU A 1 994 ? 52.106 -2.223 -39.961 1.00 73.81 994 LEU A O 1
ATOM 7997 N N . GLY A 1 995 ? 51.477 -1.498 -41.984 1.00 65.44 995 GLY A N 1
ATOM 7998 C CA . GLY A 1 995 ? 52.701 -0.746 -42.282 1.00 65.44 995 GLY A CA 1
ATOM 7999 C C . GLY A 1 995 ? 52.780 0.673 -41.699 1.00 65.44 995 GLY A C 1
ATOM 8000 O O . GLY A 1 995 ? 53.760 1.371 -41.962 1.00 65.44 995 GLY A O 1
ATOM 8001 N N . ARG A 1 996 ? 51.778 1.158 -40.948 1.00 69.25 996 ARG A N 1
ATOM 8002 C CA . ARG A 1 996 ? 51.824 2.510 -40.350 1.00 69.25 996 ARG A CA 1
ATOM 8003 C C . ARG A 1 996 ? 52.644 2.517 -39.053 1.00 69.25 996 ARG A C 1
ATOM 8005 O O . ARG A 1 996 ? 52.397 1.677 -38.195 1.00 69.25 996 ARG A O 1
ATOM 8012 N N . PRO A 1 997 ? 53.477 3.545 -38.793 1.00 48.97 997 PRO A N 1
ATOM 8013 C CA . PRO A 1 997 ? 54.241 3.686 -37.540 1.00 48.97 997 PRO A CA 1
ATOM 8014 C C . PRO A 1 997 ? 53.378 4.013 -36.297 1.00 48.97 997 PRO A C 1
ATOM 8016 O O . PRO A 1 997 ? 53.901 4.403 -35.258 1.00 48.97 997 PRO A O 1
ATOM 8019 N N . LEU A 1 998 ? 52.052 3.886 -36.412 1.00 46.69 998 LEU A N 1
ATOM 8020 C CA . LEU A 1 998 ? 51.058 4.000 -35.341 1.00 46.69 998 LEU A CA 1
ATOM 8021 C C . LEU A 1 998 ? 50.257 2.695 -35.149 1.00 46.69 998 LEU A C 1
ATOM 8023 O O . LEU A 1 998 ? 49.302 2.684 -34.372 1.00 46.69 998 LEU A O 1
ATOM 8027 N N . ALA A 1 999 ? 50.616 1.612 -35.850 1.00 50.34 999 ALA A N 1
ATOM 8028 C CA . ALA A 1 999 ? 50.143 0.270 -35.527 1.00 50.34 999 ALA A CA 1
ATOM 8029 C C . ALA A 1 999 ? 50.665 -0.140 -34.137 1.00 50.34 999 ALA A C 1
ATOM 8031 O O . ALA A 1 999 ? 51.769 0.237 -33.735 1.00 50.34 999 ALA A O 1
ATOM 8032 N N . PHE A 1 1000 ? 49.862 -0.884 -33.376 1.00 51.66 1000 PHE A N 1
ATOM 8033 C CA . PHE A 1 1000 ? 50.252 -1.304 -32.032 1.00 51.66 1000 PHE A CA 1
ATOM 8034 C C . PHE A 1 1000 ? 51.331 -2.394 -32.085 1.00 51.66 1000 PHE A C 1
ATOM 8036 O O . PHE A 1 1000 ? 51.369 -3.212 -33.000 1.00 51.66 1000 PHE A O 1
ATOM 8043 N N . SER A 1 1001 ? 52.173 -2.441 -31.045 1.00 51.19 1001 SER A N 1
ATOM 8044 C CA . SER A 1 1001 ? 53.326 -3.355 -30.926 1.00 51.19 1001 SER A CA 1
ATOM 8045 C C . SER A 1 1001 ? 53.003 -4.835 -31.212 1.00 51.19 1001 SER A C 1
ATOM 8047 O O . SER A 1 1001 ? 53.842 -5.557 -31.743 1.00 51.19 1001 SER A O 1
ATOM 8049 N N . ALA A 1 1002 ? 51.776 -5.281 -30.914 1.00 54.97 1002 ALA A N 1
ATOM 8050 C CA . ALA A 1 1002 ? 51.319 -6.642 -31.195 1.00 54.97 1002 ALA A CA 1
ATOM 8051 C C . ALA A 1 1002 ? 51.069 -6.908 -32.696 1.00 54.97 1002 ALA A C 1
ATOM 8053 O O . ALA A 1 1002 ? 51.459 -7.958 -33.203 1.00 54.97 1002 ALA A O 1
ATOM 8054 N N . ASP A 1 1003 ? 50.467 -5.962 -33.425 1.00 58.34 1003 ASP A N 1
ATOM 8055 C CA . ASP A 1 1003 ? 50.123 -6.136 -34.844 1.00 58.34 1003 ASP A CA 1
ATOM 8056 C C . ASP A 1 1003 ? 51.352 -6.065 -35.761 1.00 58.34 1003 ASP A C 1
ATOM 8058 O O . ASP A 1 1003 ? 51.389 -6.720 -36.803 1.00 58.34 1003 ASP A O 1
ATOM 8062 N N . CYS A 1 1004 ? 52.407 -5.356 -35.346 1.00 60.16 1004 CYS A N 1
ATOM 8063 C CA . CYS A 1 1004 ? 53.698 -5.351 -36.043 1.00 60.16 1004 CYS A CA 1
ATOM 8064 C C . CYS A 1 1004 ? 54.289 -6.769 -36.199 1.00 60.16 1004 CYS A C 1
ATOM 8066 O O . CYS A 1 1004 ? 54.945 -7.056 -37.201 1.00 60.16 1004 CYS A O 1
ATOM 8068 N N . GLY A 1 1005 ? 54.011 -7.679 -35.255 1.00 64.19 1005 GLY A N 1
ATOM 8069 C CA . GLY A 1 1005 ? 54.415 -9.087 -35.334 1.00 64.19 1005 GLY A CA 1
ATOM 8070 C C . GLY A 1 1005 ? 53.691 -9.895 -36.421 1.00 64.19 1005 GLY A C 1
ATOM 8071 O O . GLY A 1 1005 ? 54.189 -10.938 -36.836 1.00 64.19 1005 GLY A O 1
ATOM 8072 N N . LEU A 1 1006 ? 52.549 -9.412 -36.926 1.00 73.19 1006 LEU A N 1
ATOM 8073 C CA . LEU A 1 1006 ? 51.764 -10.081 -37.971 1.00 73.19 1006 LEU A CA 1
ATOM 8074 C C . LEU A 1 1006 ? 52.252 -9.753 -39.391 1.00 73.19 1006 LEU A C 1
ATOM 8076 O O . LEU A 1 1006 ? 51.920 -10.479 -40.330 1.00 73.19 1006 LEU A O 1
ATOM 8080 N N . VAL A 1 1007 ? 53.061 -8.699 -39.565 1.00 76.44 1007 VAL A N 1
ATOM 8081 C CA . VAL A 1 1007 ? 53.551 -8.230 -40.877 1.00 76.44 1007 VAL A CA 1
ATOM 8082 C C . VAL A 1 1007 ? 54.229 -9.340 -41.706 1.00 76.44 1007 VAL A C 1
ATOM 8084 O O . VAL A 1 1007 ? 53.889 -9.452 -42.886 1.00 76.44 1007 VAL A O 1
ATOM 8087 N N . PRO A 1 1008 ? 55.115 -10.206 -41.159 1.00 78.00 1008 PRO A N 1
ATOM 8088 C CA . PRO A 1 1008 ? 55.767 -11.254 -41.951 1.00 78.00 1008 PRO A CA 1
ATOM 8089 C C . PRO A 1 1008 ? 54.790 -12.333 -42.445 1.00 78.00 1008 PRO A C 1
ATOM 8091 O O . PRO A 1 1008 ? 54.800 -12.677 -43.626 1.00 78.00 1008 PRO A O 1
ATOM 8094 N N . SER A 1 1009 ? 53.900 -12.816 -41.570 1.00 81.44 1009 SER A N 1
ATOM 8095 C CA . SER A 1 1009 ? 52.881 -13.823 -41.916 1.00 81.44 1009 SER A CA 1
ATOM 8096 C C . SER A 1 1009 ? 51.853 -13.271 -42.909 1.00 81.44 1009 SER A C 1
ATOM 8098 O O . SER A 1 1009 ? 51.429 -13.958 -43.840 1.00 81.44 1009 SER A O 1
ATOM 8100 N N . TYR A 1 1010 ? 51.489 -11.994 -42.771 1.00 84.50 1010 TYR A N 1
ATOM 8101 C CA . TYR A 1 1010 ? 50.582 -11.341 -43.704 1.00 84.50 1010 TYR A CA 1
ATOM 8102 C C . TYR A 1 1010 ? 51.236 -11.063 -45.074 1.00 84.50 1010 TYR A C 1
ATOM 8104 O O . TYR A 1 1010 ? 50.574 -11.190 -46.107 1.00 84.50 1010 TYR A O 1
ATOM 8112 N N . LEU A 1 1011 ? 52.544 -10.772 -45.119 1.00 82.88 1011 LEU A N 1
ATOM 8113 C CA . LEU A 1 1011 ? 53.311 -10.680 -46.369 1.00 82.88 1011 LEU A CA 1
ATOM 8114 C C . LEU A 1 1011 ? 53.438 -12.039 -47.076 1.00 82.88 1011 LEU A C 1
ATOM 8116 O O . LEU A 1 1011 ? 53.380 -12.095 -48.306 1.00 82.88 1011 LEU A O 1
ATOM 8120 N N . GLU A 1 1012 ? 53.596 -13.129 -46.323 1.00 84.50 1012 GLU A N 1
ATOM 8121 C CA . GLU A 1 1012 ? 53.584 -14.493 -46.862 1.00 84.50 1012 GLU A CA 1
ATOM 8122 C C . GLU A 1 1012 ? 52.227 -14.822 -47.494 1.00 84.50 1012 GLU A C 1
ATOM 8124 O O . GLU A 1 1012 ? 52.175 -15.112 -48.689 1.00 84.50 1012 GLU A O 1
ATOM 8129 N N . PHE A 1 1013 ? 51.126 -14.610 -46.763 1.00 86.75 1013 PHE A N 1
ATOM 8130 C CA . PHE A 1 1013 ? 49.765 -14.733 -47.297 1.00 86.75 1013 PHE A CA 1
ATOM 8131 C C . PHE A 1 1013 ? 49.550 -13.904 -48.578 1.00 86.75 1013 PHE A C 1
ATOM 8133 O O . PHE A 1 1013 ? 48.997 -14.409 -49.555 1.00 86.75 1013 PHE A O 1
ATOM 8140 N N . CYS A 1 1014 ? 50.029 -12.654 -48.626 1.00 85.25 1014 CYS A N 1
ATOM 8141 C CA . CYS A 1 1014 ? 49.925 -11.822 -49.829 1.00 85.25 1014 CYS A CA 1
ATOM 8142 C C . CYS A 1 1014 ? 50.708 -12.386 -51.029 1.00 85.25 1014 CYS A C 1
ATOM 8144 O O . CYS A 1 1014 ? 50.266 -12.237 -52.171 1.00 85.25 1014 CYS A O 1
ATOM 8146 N N . ASN A 1 1015 ? 51.851 -13.039 -50.796 1.00 83.62 1015 ASN A N 1
ATOM 8147 C CA . ASN A 1 1015 ? 52.630 -13.689 -51.851 1.00 83.62 1015 ASN A CA 1
ATOM 8148 C C . ASN A 1 1015 ? 52.002 -15.019 -52.304 1.00 83.62 1015 ASN A C 1
ATOM 8150 O O . ASN A 1 1015 ? 51.988 -15.295 -53.504 1.00 83.62 1015 ASN A O 1
ATOM 8154 N N . ASP A 1 1016 ? 51.408 -15.796 -51.398 1.00 86.19 1016 ASP A N 1
ATOM 8155 C CA . ASP A 1 1016 ? 50.667 -17.010 -51.759 1.00 86.19 1016 ASP A CA 1
ATOM 8156 C C . ASP A 1 1016 ? 49.401 -16.705 -52.558 1.00 86.19 1016 ASP A C 1
ATOM 8158 O O . ASP A 1 1016 ? 49.160 -17.329 -53.591 1.00 86.19 1016 ASP A O 1
ATOM 8162 N N . VAL A 1 1017 ? 48.640 -15.681 -52.166 1.00 85.56 1017 VAL A N 1
ATOM 8163 C CA . VAL A 1 1017 ? 47.520 -15.179 -52.972 1.00 85.56 1017 VAL A CA 1
ATOM 8164 C C . VAL A 1 1017 ? 47.995 -14.739 -54.358 1.00 85.56 1017 VAL A C 1
ATOM 8166 O O . VAL A 1 1017 ? 47.356 -15.079 -55.354 1.00 85.56 1017 VAL A O 1
ATOM 8169 N N . ARG A 1 1018 ? 49.122 -14.019 -54.458 1.00 82.44 1018 ARG A N 1
ATOM 8170 C CA . ARG A 1 1018 ? 49.703 -13.595 -55.744 1.00 82.44 1018 ARG A CA 1
ATOM 8171 C C . ARG A 1 1018 ? 50.068 -14.789 -56.632 1.00 82.44 1018 ARG A C 1
ATOM 8173 O O . ARG A 1 1018 ? 49.814 -14.736 -57.834 1.00 82.44 1018 ARG A O 1
ATOM 8180 N N . ARG A 1 1019 ? 50.621 -15.853 -56.044 1.00 82.94 1019 ARG A N 1
ATOM 8181 C CA . ARG A 1 1019 ? 50.928 -17.123 -56.716 1.00 82.94 1019 ARG A CA 1
ATOM 8182 C C . ARG A 1 1019 ? 49.657 -17.808 -57.227 1.00 82.94 1019 ARG A C 1
ATOM 8184 O O . ARG A 1 1019 ? 49.525 -17.978 -58.433 1.00 82.94 1019 ARG A O 1
ATOM 8191 N N . ILE A 1 1020 ? 48.687 -18.068 -56.349 1.00 83.56 1020 ILE A N 1
ATOM 8192 C CA . ILE A 1 1020 ? 47.393 -18.697 -56.688 1.00 83.56 1020 ILE A CA 1
ATOM 8193 C C . ILE A 1 1020 ? 46.651 -17.899 -57.776 1.00 83.56 1020 ILE A C 1
ATOM 8195 O O . ILE A 1 1020 ? 46.078 -18.470 -58.701 1.00 83.56 1020 ILE A O 1
ATOM 8199 N N . THR A 1 1021 ? 46.704 -16.565 -57.707 1.00 80.75 1021 THR A N 1
ATOM 8200 C CA . THR A 1 1021 ? 46.146 -15.662 -58.728 1.00 80.75 1021 THR A CA 1
ATOM 8201 C C . THR A 1 1021 ? 46.798 -15.890 -60.096 1.00 80.75 1021 THR A C 1
ATOM 8203 O O . THR A 1 1021 ? 46.090 -15.990 -61.094 1.00 80.75 1021 THR A O 1
ATOM 8206 N N . GLY A 1 1022 ? 48.131 -15.984 -60.154 1.00 74.69 1022 GLY A N 1
ATOM 8207 C CA . GLY A 1 1022 ? 48.877 -16.212 -61.397 1.00 74.69 1022 GLY A CA 1
ATOM 8208 C C . GLY A 1 1022 ? 48.763 -17.636 -61.954 1.00 74.69 1022 GLY A C 1
ATOM 8209 O O . GLY A 1 1022 ? 48.858 -17.816 -63.164 1.00 74.69 1022 GLY A O 1
ATOM 8210 N N . GLU A 1 1023 ? 48.535 -18.627 -61.090 1.00 78.31 1023 GLU A N 1
ATOM 8211 C CA . GLU A 1 1023 ? 48.296 -20.027 -61.465 1.00 78.31 1023 GLU A CA 1
ATOM 8212 C C . GLU A 1 1023 ? 46.894 -20.229 -62.070 1.00 78.31 1023 GLU A C 1
ATOM 8214 O O . GLU A 1 1023 ? 46.746 -20.948 -63.059 1.00 78.31 1023 GLU A O 1
ATOM 8219 N N . LEU A 1 1024 ? 45.862 -19.598 -61.494 1.00 75.25 1024 LEU A N 1
ATOM 8220 C CA . LEU A 1 1024 ? 44.463 -19.855 -61.857 1.00 75.25 1024 LEU A CA 1
ATOM 8221 C C . LEU A 1 1024 ? 43.888 -18.881 -62.896 1.00 75.25 1024 LEU A C 1
ATOM 8223 O O . LEU A 1 1024 ? 43.093 -19.302 -63.735 1.00 75.25 1024 LEU A O 1
ATOM 8227 N N . LEU A 1 1025 ? 44.252 -17.594 -62.866 1.00 69.44 1025 LEU A N 1
ATOM 8228 C CA . LEU A 1 1025 ? 43.621 -16.562 -63.701 1.00 69.44 1025 LEU A CA 1
ATOM 8229 C C . LEU A 1 1025 ? 44.371 -16.361 -65.028 1.00 69.44 1025 LEU A C 1
ATOM 8231 O O . LEU A 1 1025 ? 45.122 -15.403 -65.215 1.00 69.44 1025 LEU A O 1
ATOM 8235 N N . LEU A 1 1026 ? 44.168 -17.294 -65.959 1.00 58.09 1026 LEU A N 1
ATOM 8236 C CA . LEU A 1 1026 ? 44.943 -17.376 -67.205 1.00 58.09 1026 LEU A CA 1
ATOM 8237 C C . LEU A 1 1026 ? 44.447 -16.456 -68.342 1.00 58.09 1026 LEU A C 1
ATOM 8239 O O . LEU A 1 1026 ? 45.214 -16.174 -69.268 1.00 58.09 1026 LEU A O 1
ATOM 8243 N N . GLU A 1 1027 ? 43.210 -15.954 -68.263 1.00 58.16 1027 GLU A N 1
ATOM 8244 C CA . GLU A 1 1027 ? 42.611 -15.045 -69.251 1.00 58.16 1027 GLU A CA 1
ATOM 8245 C C . GLU A 1 1027 ? 43.399 -13.737 -69.452 1.00 58.16 1027 GLU A C 1
ATOM 8247 O O . GLU A 1 1027 ? 43.754 -13.036 -68.499 1.00 58.16 1027 GLU A O 1
ATOM 8252 N N . ALA A 1 1028 ? 43.536 -13.306 -70.712 1.00 51.44 1028 ALA A N 1
ATOM 8253 C CA . ALA A 1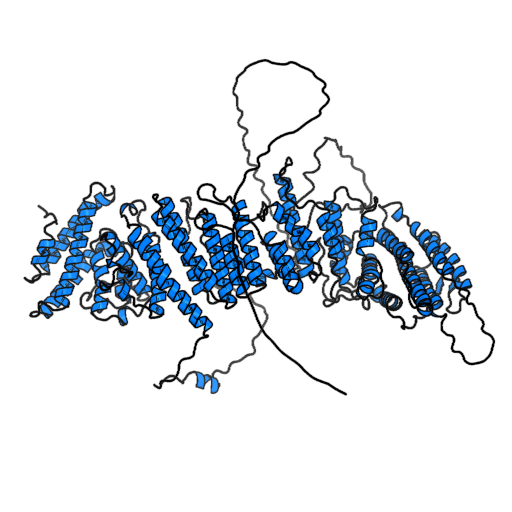 1028 ? 44.039 -11.970 -71.039 1.00 51.44 1028 ALA A CA 1
ATOM 8254 C C . ALA A 1 1028 ? 43.164 -10.848 -70.441 1.00 51.44 1028 ALA A C 1
ATOM 8256 O O . ALA A 1 1028 ? 43.698 -9.843 -69.983 1.00 51.44 1028 ALA A O 1
ATOM 8257 N N . SER A 1 1029 ? 41.842 -11.055 -70.356 1.00 52.19 1029 SER A N 1
ATOM 8258 C CA . SER A 1 1029 ? 40.873 -10.092 -69.801 1.00 52.19 1029 SER A CA 1
ATOM 8259 C C . SER A 1 1029 ? 41.011 -9.859 -68.282 1.00 52.19 1029 SER A C 1
ATOM 8261 O O . SER A 1 1029 ? 40.436 -8.915 -67.732 1.00 52.19 1029 SER A O 1
ATOM 8263 N N . VAL A 1 1030 ? 41.774 -10.722 -67.602 1.00 52.66 1030 VAL A N 1
ATOM 8264 C CA . VAL A 1 1030 ? 41.962 -10.732 -66.144 1.00 52.66 1030 VAL A CA 1
ATOM 8265 C C . VAL A 1 1030 ? 43.414 -10.431 -65.746 1.00 52.66 1030 VAL A C 1
ATOM 8267 O O . VAL A 1 1030 ? 43.646 -9.918 -64.649 1.00 52.66 1030 VAL A O 1
ATOM 8270 N N . LYS A 1 1031 ? 44.393 -10.644 -66.640 1.00 53.47 1031 LYS A N 1
ATOM 8271 C CA . LYS A 1 1031 ? 45.818 -10.338 -66.397 1.00 53.47 1031 LYS A CA 1
ATOM 8272 C C . LYS A 1 1031 ? 46.077 -8.897 -65.949 1.00 53.47 1031 LYS A C 1
ATOM 8274 O O . LYS A 1 1031 ? 46.892 -8.702 -65.047 1.00 53.47 1031 LYS A O 1
ATOM 8279 N N . ASP A 1 1032 ? 45.339 -7.913 -66.456 1.00 56.84 1032 ASP A N 1
ATOM 8280 C CA . ASP A 1 1032 ? 45.448 -6.514 -66.008 1.00 56.84 1032 ASP A CA 1
ATOM 8281 C C . ASP A 1 1032 ? 45.099 -6.320 -64.524 1.00 56.84 1032 ASP A C 1
ATOM 8283 O O . ASP A 1 1032 ? 45.640 -5.432 -63.864 1.00 56.84 1032 ASP A O 1
ATOM 8287 N N . MET A 1 1033 ? 44.263 -7.180 -63.932 1.00 57.44 1033 MET A N 1
ATOM 8288 C CA . MET A 1 1033 ? 44.010 -7.127 -62.489 1.00 57.44 1033 MET A CA 1
ATOM 8289 C C . MET A 1 1033 ? 45.196 -7.631 -61.658 1.00 57.44 1033 MET A C 1
ATOM 8291 O O . MET A 1 1033 ? 45.329 -7.218 -60.507 1.00 57.44 1033 MET A O 1
ATOM 8295 N N . SER A 1 1034 ? 46.118 -8.423 -62.221 1.00 57.34 1034 SER A N 1
ATOM 8296 C CA . SER A 1 1034 ? 47.370 -8.790 -61.532 1.00 57.34 1034 SER A CA 1
ATOM 8297 C C . SER A 1 1034 ? 48.292 -7.579 -61.310 1.00 57.34 1034 SER A C 1
ATOM 8299 O O . SER A 1 1034 ? 49.035 -7.541 -60.326 1.00 57.34 1034 SER A O 1
ATOM 8301 N N . LEU A 1 1035 ? 48.172 -6.524 -62.132 1.00 60.25 1035 LEU A N 1
ATOM 8302 C CA . LEU A 1 1035 ? 48.858 -5.244 -61.918 1.00 60.25 1035 LEU A CA 1
ATOM 8303 C C . LEU A 1 1035 ? 48.388 -4.554 -60.625 1.00 60.25 1035 LEU A C 1
ATOM 8305 O O . LEU A 1 1035 ? 49.151 -3.792 -60.030 1.00 60.25 1035 LEU A O 1
ATOM 8309 N N . ARG A 1 1036 ? 47.186 -4.867 -60.112 1.00 62.84 1036 ARG A N 1
ATOM 8310 C CA . ARG A 1 1036 ? 46.714 -4.386 -58.798 1.00 62.84 1036 ARG A CA 1
ATOM 8311 C C . ARG A 1 1036 ? 47.425 -5.042 -57.610 1.00 62.84 1036 ARG A C 1
ATOM 8313 O O . ARG A 1 1036 ? 47.255 -4.560 -56.496 1.00 62.84 1036 ARG A O 1
ATOM 8320 N N . LEU A 1 1037 ? 48.246 -6.075 -57.827 1.00 66.81 1037 LEU A N 1
ATOM 8321 C CA . LEU A 1 1037 ? 49.163 -6.660 -56.833 1.00 66.81 1037 LEU A CA 1
ATOM 8322 C C . LEU A 1 1037 ? 50.615 -6.158 -56.988 1.00 66.81 1037 LEU A C 1
ATOM 8324 O O . LEU A 1 1037 ? 51.535 -6.702 -56.377 1.00 66.81 1037 LEU A O 1
ATOM 8328 N N . SER A 1 1038 ? 50.852 -5.112 -57.789 1.00 68.19 1038 SER A N 1
ATOM 8329 C CA . SER A 1 1038 ? 52.177 -4.487 -57.955 1.00 68.19 1038 SER A CA 1
ATOM 8330 C C . SER A 1 1038 ? 52.773 -3.934 -56.653 1.00 68.19 1038 SER A C 1
ATOM 8332 O O . SER A 1 1038 ? 53.992 -3.934 -56.512 1.00 68.19 1038 SER A O 1
ATOM 8334 N N . TRP A 1 1039 ? 51.934 -3.533 -55.690 1.00 74.62 1039 TRP A N 1
ATOM 8335 C CA . TRP A 1 1039 ? 52.350 -3.052 -54.366 1.00 74.62 1039 TRP A CA 1
ATOM 8336 C C . TRP A 1 1039 ? 52.875 -4.154 -53.436 1.00 74.62 1039 TRP A C 1
ATOM 8338 O O . TRP A 1 1039 ? 53.526 -3.830 -52.447 1.00 74.62 1039 TRP A O 1
ATOM 8348 N N . VAL A 1 1040 ? 52.602 -5.437 -53.718 1.00 73.12 1040 VAL A N 1
ATOM 8349 C CA . VAL A 1 1040 ? 53.104 -6.554 -52.902 1.00 73.12 1040 VAL A CA 1
ATOM 8350 C C . VAL A 1 1040 ? 54.613 -6.688 -53.144 1.00 73.12 1040 VAL A C 1
ATOM 8352 O O . VAL A 1 1040 ? 55.004 -6.969 -54.288 1.00 73.12 1040 VAL A O 1
ATOM 8355 N N . PRO A 1 1041 ? 55.471 -6.539 -52.114 1.00 66.88 1041 PRO A N 1
ATOM 8356 C CA . PRO A 1 1041 ? 56.905 -6.769 -52.252 1.00 66.88 1041 PRO A CA 1
ATOM 8357 C C . PRO A 1 1041 ? 57.175 -8.185 -52.764 1.00 66.88 1041 PRO A C 1
ATOM 8359 O O . PRO A 1 1041 ? 56.628 -9.157 -52.237 1.00 66.88 1041 PRO A O 1
ATOM 8362 N N . ARG A 1 1042 ? 58.014 -8.310 -53.798 1.00 60.91 1042 ARG A N 1
ATOM 8363 C CA . ARG A 1 1042 ? 58.534 -9.618 -54.212 1.00 60.91 1042 ARG A CA 1
ATOM 8364 C C . ARG A 1 1042 ? 59.480 -10.126 -53.122 1.00 60.91 1042 ARG A C 1
ATOM 8366 O O . ARG A 1 1042 ? 60.248 -9.333 -52.579 1.00 60.91 1042 ARG A O 1
ATOM 8373 N N . ARG A 1 1043 ? 59.467 -11.434 -52.846 1.00 54.25 1043 ARG A N 1
ATOM 8374 C CA . ARG A 1 1043 ? 60.632 -12.082 -52.224 1.00 54.25 1043 ARG A CA 1
ATOM 8375 C C . ARG A 1 1043 ? 61.837 -11.893 -53.160 1.00 54.25 1043 ARG A C 1
ATOM 8377 O O . ARG A 1 1043 ? 61.668 -11.989 -54.379 1.00 54.25 1043 ARG A O 1
ATOM 8384 N N . LEU A 1 1044 ? 62.987 -11.560 -52.574 1.00 36.16 1044 LEU A N 1
ATOM 8385 C CA . LEU A 1 1044 ? 64.305 -11.698 -53.203 1.00 36.16 1044 LEU A CA 1
ATOM 8386 C C . LEU A 1 1044 ? 64.709 -13.178 -53.196 1.00 36.16 1044 LEU A C 1
ATOM 8388 O O . LEU A 1 1044 ? 64.302 -13.866 -52.231 1.00 36.16 1044 LEU A O 1
#

Sequence (1044 aa):
MLSRTGEFSRNTKPTPKKRAGYKQDGTKMKQAKLTSMFRASSQDGVIELSSEDDRPRAKRTSVRIHLDISRNQGHKSSQARRTFTIRGDWADLLDGTGPGSATQNSGAGERPQHTRSFDHKTVSTDCGILPFVPHTKFAPSTYIGRGFLQNLLDAVTTVDTPPVEATPVVVFGEHLDVRITGSEFVEKVRYLVLRWTGWLLGQESETELNVQRSFRYVALMMTHILEGSSSVTPLNSESISVSLDFLEEDATEILALINSVSQGDPAFKDSTIESSVNWLSFHWFFVELAARIVCGNRRRTLRISTSADLDSTQFDSAVQVLIRALLSYSISDRLQYSYSSVNDLNDPILEIWVCLIYLVDETRVAGAVNWKPLWIHVEHVLDTPTFSLPYKVFESERRWEYIFAFSALNMFSSQTGRLMPSHPPISRWAWVCKTIKDVRLKEDSNIAGASARQQRIDFYVRTVMARCWLLHTMWGWNYQHYDRLFTLIYPIFQSRKLAKLKDEKTDFPPFIRHLDLESLDRFSNGDSAWSIFLKIFRRAIVDNPGGARKLYSTCMPIGVLNFTDENPATDMDLSRLLNRFAILLVILITEPTQDRAVDCAKRIQALIPFHTADMRSREACIRAFQYAGLLLKFYKLDFAPLASWMRNMVTSLQEGMKKATSLPQRNRLAVLVLCLLRGVSAVVSTAGFDRDTTLEYPETGLLIPGVYCTTSPKPIPPIVQDEESQESYGFNDFELDLNDPDVLAGLDAAEGDEVLPTNNPDPLITKERNFAEQLVRTTISPVIFENVILGLGLDDRRLSVAPERENDQSEEYAWVKVWVSCVKIVVENHQKTWWDYLGNWGGAHQERISRIIDVGAERRVRIQFCYLAMKCAPNLVRQASREQKHLLILPWFQCLPHHRYTVEHKYTALICDRGLTSNPILEGLPCRSNDKGEHYVLSTELMAERLEYVRRVLGNLNKLARDDEGNPMSTHVTRGREYIAKFFETMKHTWEYLGRPLAFSADCGLVPSYLEFCNDVRRITGELLLEASVKDMSLRLSWVPRRL

Mean predicted aligned error: 18.93 Å

Nearest PDB structures (foldseek):
  8g9j-assembly1_A  TM=3.411E-01  e=2.955E+00  synthetic construct
  8g9k-assembly1_A  TM=3.150E-01  e=5.735E+00  synthetic construct